Protein 6Q82 (pdb70)

Sequence (1172 aa):
SIHEVVALIEELYSPHPKHDVNQIQQSLQSIQKSEQGFHLANELLSDDKYSANVKYFGALTLTVQLNTLWNVFRSNLLYLTKFSTLYVSNPNYGQSLIIIKKLSNLSLIFTKINDPQNIKQWNNPINTFIQLSVADQLLLDSINCSLTYEQLSQFVSLSQKHNELALTFTEVIVEDLTKFQTKRHSSQIHEVVHEHLYISTALINLNLTAQAVFNPTVFDCITAWINYISLTRSGRDLSEIFQNLIDLYQSTEGSDGYENAEKILTIFGNVFANDPLLSYDLRQQIECIFLGNSWLQYNYLVTNDFFSELKELAICIVDFLQINTLSVCNKLFTNINGQVQDEYIQEYIKVLLQTNFPLTPVLQEFFSVRVDFWLDLSDAYTNLASETLRPNSIELSTQIFQQLINIYLPKISLSVKQRIIEEEGESTSVNEFEDFRNAVSDLAQSLWSILGNDNLTNVLIDGGQPAASDETLIIKDTDVLFRIETCFVLNTILVDTLSESPWIKNIVDANKFFNQNVISVFQTGFQTSASTKVSQILKLDFVRTSTTLIGTLAGYFKQEPFQLNPYVEALFQGLHTCTNFTSKNEQEKISNDKLEVVIKTVSTLCETCREELTPYLHFISFLNTVIPDSNVSHFTRTKLVRSIGYVVQCQVSNGPEEQAKYILQLTNLLSGSIEHCLASSVQLQEQQDYINCLLYCISELATSLIQPTEIIENDALLQRLSEFQSFWSSDPLQIRSKICTIDKVLDNSIYCKNSAFVEIGCLIVGKGLNLPDGEPYFLKYNSEVNFVLRHVPNCELATCLPYFVYLLEKLISEFRKELTPQEFDFFEKILLVYYDAYIINDPDLLQTIGFVNNVLDVKPGLAIGSKHWTSFILPQFLKLIPSREKFTIVAVAKFWTKLINNKKYNQEELTTVRQQVSSIGGDLVYQIYGLFHTQRSDLNSYTDLLRALVAKFPIEAREWLVAVLPQIAGHEKFINKLLITRGSRAAGNVILQWWLDCTTLQVQFKLVLVGDGGTGKTTFVKRHLTGEFEKKYVATLGVEVHPLVFHTNRGPIKFNVWDTAGLEKFGGLRDGYYIQAQCAIIMFDVTSRVTYKNVPNWHRDLVRVCENIPIVLCGNKVDIKDRKVKAKSIVFHRKKNLQYYDISAKSNYNFEKPFLWLARKLIGDPNLEFVA

Solvent-accessible surface area: 53205 Å² total

B-factor: mean 111.07, std 32.84, range [46.45, 332.1]

GO terms:
  GO:0005049 nuclear export signal receptor activity (F, IDA)
  GO:0005634 nucleus (C, IDA)
  GO:0005737 cytoplasm (C, IDA)
  GO:0051168 nuclear export (P, IDA)
  GO:0006606 protein import into nucleus (P, IDA)
  GO:0008361 regulation of cell size (P, HMP)
  GO:0061608 nuclear import signal receptor activity (F, IMP)
  GO:0006606 protein import into nucleus (P, IMP)
  GO:0061608 nuclear import signal receptor activity (F, IPI)
  GO:0005515 protein binding (F, IPI)

Organism: Saccharomyces cerevisiae (strain ATCC 204508 / S288c) (NCBI:txid559292)

Foldseek 3Di:
DLVVLLVLLVLLVDPDHPPDNVVSVVVLVVVQPDPCLLVSLVVQLVDPVRDQSSNLSSLVSLLPPLVPPCVLVVSLLSLLVSLLVLLVVPQVDDDSCVSNLSSLSVLVSLVVLCAPVVRRDQQAVLQLNLVSVCVPSVCNVQSRNDDDDVVSVVVQLPDQVSLVSSLSVLLSNLQSVLVCVVADPRLRVVVSCVPGVVVVNCSLVCLLPPPPSNDCVSLSSVLSVVSSQVSSDLVHACPVVLVSLVVNLVDDCVPPHCPSVLSSLVSLLVCLQRSVVSPDVSLVVVVCQVQHVRSVNVVVCVVVLVQVSQASSLSSVLSSLLPCLLVLLCLPWFDCVPCCVVVVSVVVLVSLLCLLPPDAPLVRHCNVQNLVSLLVNLVSNLPDDPPGTDPCRLVVLLVSVLVVCVRCLVNLFCVSVLVCCVVPNPDCSVVSSVVRLVSVLVSLLSCCSRQPCVSRLLVLQQVLLACCPPPLLANPDVVSLRNNLSCQSNLSNLVVALPVDCVVVVSNVVRNCRLSNLLSLLSNLLVDPCPDVSSLVVSLSSNVSSLSSLLSCLSVCLVPVVSCVVVVVSLVVSLVVLFPPDDPPVVVNVSSLSSNLSLVSLLSSLQRCLQSCLVVLCLVVVLVVQLQPTSHDLSSNQSSLLSNLSNLLLPPLDPVVVSVVVVLVLLCVLLVVLVCLVPPDDCDPSSVNSNLSSLSSLLSNLQSNADDPDDDPPSSCVVRLVRLLVCLVVVPSCSQVSNVSLCVQQVDLVPLQPQSSLQSSLSQQLSQFPHPPSGSRNNNDAVVLVVLLVRCVRYNCLRHLVSNLVSVLSNCQRCVVVDDLVVLLCCVSRDVVCCPVHNVPRLVNVLVLVSLLSCLVRPNCSLLVHPCNLPPDVVSLLQQCLPADLSSNLSSLSSQLCLLVPPPDDPVSNVVSVVSCLVCVLSNVLSLCNLLPHGLVNLVSSQSRLLSCLLRPVPCSVVSQVPNVVVVDVVSVVLNVVSSVVNHDPPVVSVVVVSVVSNSD/DEEAEEEEEFAADLQPPQLVVCQPPVDGDPDGDFDAAWDWDWHWFAWPVGIYIYTYTHATRDPVRRHVPLVSLPPHQEYEYGAEQLDVVRVVCRVVVLCSNCVRVVQHAYEYEHEDVVPVNGNHDPVNDDQVPDDSYYYDYAYSVPCHCSCVVVLSNVCVSVPHNDIPGDD

InterPro domains:
  IPR011989 Armadillo-like helical [G3DSA:1.25.10.10] (2-1079)
  IPR016024 Armadillo-type fold [SSF48371] (1-959)
  IPR051345 Importin beta-like nuclear transport receptors [PTHR12363] (2-1073)

Secondary structure (DSSP, 8-state):
-HHHHHHHHHHHT-SS-SS-HHHHHHHHHHHSSSSSHHHHHHHHHH-TTS-HHHHHHHHHHTTTT----SHHHHHHHHHHHHHHHHHHTTT---S--HHHHH--HHHHHHHHHS----------HHHHHHT-----HHHHHHHTT----HHHHHHHTTSHHHHHHHHHHHHHHHHHHHHHHHH-----HHHHIIIIIHHH--HHHHHHH-TTT--THHHHHHHHHHHHHHHH------HHHHHHHHH-----TTTTTTHHHHHHHHHHHHHHHH-TT--HHHHHHHHHHHH--------HHHHTT-HHHHHHHHHHHHHHHTTSHHHHHHHHHB----STTHHHHHHHHHHHH----SS-BTTTB-TTT--HHHHHHHHHHHTS-TTSB-TTHHHHHHHHHHHHHHHHHHHT-HHHHHHHHHHH-SSHHHHHHHHHHHHHHHHHHHHHHHHTIIIIIHHHHH----TT-STT-----HHHHHHHH--HHHHHHHH--TTS-THHHHHHHT-TTHHHHHHHHHHHHHT----SHHHHHHHHHHHHHHHHHHHHHHHHHHHSGGGHHHHHHHHHHHHHHHHH-----SSSHHHHHHHH--HHHHHHHHHHSTTTTGGG--HHHHHHHH---SSS-HHHHHHHHHHHHHHHHT--SS-HHHHHHHHHHHHHHHHHHHHHHHHHS---HHHHHHHHHHHHHHHHHHHHTSPPSS--S--SHHHHHHHHHHHHHH-TT-HHHH--HHHHHHTSHHHHT-HHHHHHHHHHHHTTTTPPTT---TT-------HHHHHTTTS-HHHHHHHHHHHHHHHHHHTTTT--HHHHH--TTTTGGGIIIIITT-HHHH--HHHHHHHHHH-HHHHHT-TTIIIIIHHHHHHTTT-SSHHHHHHHHHHHHHHHH-TT--HHHHHHHHHHHHHSHHHHHHH--HHHHS-STTSHHHHHHHHHHHHH-HHHHHHHHHHHTTT--HHHHHHHHHHHHH-SSS-SHHHHHHHTHHHH-/-EEEEEEEEESSSTTHHHHHHHHHHS----S----SSEEEEEEEE--TTS-EEEEEEEE-SSGGG-TTGGGGGTT--EEEEEEETT-HHHHHTHHHHHHHHHTTSTTS-EEEEEE-TTSSS--S-TTT--TTSSTTEEEEE-BTTTTBTTTHHHHHHHHHHHT-S------

Nearest PDB structures (foldseek):
  6q82-assembly1_A  TM=1.001E+00  e=0.000E+00  Saccharomyces cerevisiae S288C
  6q84-assembly2_D  TM=9.828E-01  e=1.004E-95  Saccharomyces cerevisiae S288C
  6q84-assembly1_A  TM=9.852E-01  e=4.172E-95  Saccharomyces cerevisiae S288C
  6q83-assembly1_A  TM=7.321E-01  e=8.928E-91  Saccharomyces cerevisiae S288C
  4xri-assembly1_A  TM=3.482E-01  e=2.304E-06  Thermochaetoides thermophila DSM 1495

CATH classification: 3.40.50.300

Structure (mmCIF, N/CA/C/O backbone):
data_6Q82
#
_entry.id   6Q82
#
_cell.length_a   192.990
_cell.length_b   192.990
_cell.length_c   229.170
_cell.angle_alpha   90.000
_cell.angle_beta   90.000
_cell.angle_gamma   120.000
#
_symmetry.space_group_name_H-M   'P 63 2 2'
#
loop_
_entity.id
_entity.type
_entity.pdbx_description
1 polymer 'Importin beta-like protein KAP122'
2 polymer 'GTP-binding nuclear protein Ran'
3 non-polymer "GUANOSINE-5'-TRIPHOSPHATE"
4 non-polymer 'MAGNESIUM ION'
#
loop_
_atom_site.group_PDB
_atom_site.id
_atom_site.type_symbol
_atom_site.label_atom_id
_atom_site.label_alt_id
_atom_site.label_comp_id
_atom_site.label_asym_id
_atom_site.label_entity_id
_atom_site.label_seq_id
_atom_site.pdbx_PDB_ins_code
_atom_site.Cartn_x
_atom_site.Cartn_y
_atom_site.Cartn_z
_atom_site.occupancy
_atom_site.B_iso_or_equiv
_atom_site.auth_seq_id
_atom_site.auth_comp_id
_atom_site.auth_asym_id
_atom_site.auth_atom_id
_atom_site.pdbx_PDB_model_num
ATOM 1 N N . SER A 1 2 ? 51.946 128.500 145.845 1.00 130.34 3 SER A N 1
ATOM 2 C CA . SER A 1 2 ? 52.306 127.816 144.608 1.00 136.26 3 SER A CA 1
ATOM 3 C C . SER A 1 2 ? 51.863 128.618 143.390 1.00 134.83 3 SER A C 1
ATOM 4 O O . SER A 1 2 ? 52.365 128.413 142.281 1.00 134.83 3 SER A O 1
ATOM 7 N N . ILE A 1 3 ? 50.917 129.537 143.609 1.00 133.70 4 ILE A N 1
ATOM 8 C CA . ILE A 1 3 ? 50.380 130.335 142.511 1.00 124.76 4 ILE A CA 1
ATOM 9 C C . ILE A 1 3 ? 51.467 131.179 141.863 1.00 116.07 4 ILE A C 1
ATOM 10 O O . ILE A 1 3 ? 51.444 131.407 140.647 1.00 106.65 4 ILE A O 1
ATOM 15 N N . HIS A 1 4 ? 52.439 131.646 142.647 1.00 122.62 5 HIS A N 1
ATOM 16 C CA . HIS A 1 4 ? 53.492 132.482 142.085 1.00 130.87 5 HIS A CA 1
ATOM 17 C C . HIS A 1 4 ? 54.366 131.685 141.124 1.00 121.42 5 HIS A C 1
ATOM 18 O O . HIS A 1 4 ? 54.715 132.172 140.043 1.00 119.70 5 HIS A O 1
ATOM 25 N N . GLU A 1 5 ? 54.694 130.441 141.478 1.00 121.26 6 GLU A N 1
ATOM 26 C CA . GLU A 1 5 ? 55.472 129.600 140.574 1.00 121.86 6 GLU A CA 1
ATOM 27 C C . GLU A 1 5 ? 54.645 129.153 139.374 1.00 109.56 6 GLU A C 1
ATOM 28 O O . GLU A 1 5 ? 55.185 129.002 138.267 1.00 107.70 6 GLU A O 1
ATOM 34 N N . VAL A 1 6 ? 53.340 128.940 139.570 1.00 100.85 7 VAL A N 1
ATOM 35 C CA . VAL A 1 6 ? 52.456 128.660 138.441 1.00 99.34 7 VAL A CA 1
ATOM 36 C C . VAL A 1 6 ? 52.507 129.805 137.436 1.00 105.85 7 VAL A C 1
ATOM 37 O O . VAL A 1 6 ? 52.715 129.593 136.235 1.00 105.22 7 VAL A O 1
ATOM 41 N N . VAL A 1 7 ? 52.324 131.037 137.920 1.00 102.12 8 VAL A N 1
ATOM 42 C CA . VAL A 1 7 ? 52.430 132.217 137.064 1.00 101.73 8 VAL A CA 1
ATOM 43 C C . VAL A 1 7 ? 53.812 132.294 136.425 1.00 105.91 8 VAL A C 1
ATOM 44 O O . VAL A 1 7 ? 53.955 132.697 135.264 1.00 97.45 8 VAL A O 1
ATOM 48 N N . ALA A 1 8 ? 54.849 131.910 137.174 1.00 106.11 9 ALA A N 1
ATOM 49 C CA . ALA A 1 8 ? 56.208 131.951 136.647 1.00 108.05 9 ALA A CA 1
ATOM 50 C C . ALA A 1 8 ? 56.348 131.075 135.408 1.00 114.35 9 ALA A C 1
ATOM 51 O O . ALA A 1 8 ? 56.833 131.528 134.365 1.00 121.90 9 ALA A O 1
ATOM 53 N N . LEU A 1 9 ? 55.919 129.814 135.494 1.00 111.54 10 LEU A N 1
ATOM 54 C CA . LEU A 1 9 ? 56.104 128.966 134.320 1.00 107.78 10 LEU A CA 1
ATOM 55 C C . LEU A 1 9 ? 55.044 129.215 133.250 1.00 101.33 10 LEU A C 1
ATOM 56 O O . LEU A 1 9 ? 55.258 128.838 132.093 1.00 110.97 10 LEU A O 1
ATOM 61 N N . ILE A 1 10 ? 53.930 129.872 133.590 1.00 90.98 11 ILE A N 1
ATOM 62 C CA . ILE A 1 10 ? 53.034 130.384 132.552 1.00 87.64 11 ILE A CA 1
ATOM 63 C C . ILE A 1 10 ? 53.745 131.451 131.729 1.00 93.23 11 ILE A C 1
ATOM 64 O O . ILE A 1 10 ? 53.732 131.423 130.492 1.00 93.54 11 ILE A O 1
ATOM 69 N N . GLU A 1 11 ? 54.369 132.415 132.410 1.00 100.39 12 GLU A N 1
ATOM 70 C CA . GLU A 1 11 ? 55.134 133.447 131.716 1.00 101.96 12 GLU A CA 1
ATOM 71 C C . GLU A 1 11 ? 56.271 132.834 130.912 1.00 97.37 12 GLU A C 1
ATOM 72 O O . GLU A 1 11 ? 56.568 133.281 129.798 1.00 99.95 12 GLU A O 1
ATOM 78 N N . GLU A 1 12 ? 56.916 131.804 131.462 1.00 108.43 13 GLU A N 1
ATOM 79 C CA . GLU A 1 12 ? 58.018 131.156 130.759 1.00 115.71 13 GLU A CA 1
ATOM 80 C C . GLU A 1 12 ? 57.532 130.385 129.536 1.00 113.74 13 GLU A C 1
ATOM 81 O O . GLU A 1 12 ? 58.270 130.258 128.553 1.00 114.25 13 GLU A O 1
ATOM 87 N N . LEU A 1 13 ? 56.300 129.866 129.576 1.00 112.32 14 LEU A N 1
ATOM 88 C CA . LEU A 1 13 ? 55.696 129.280 128.381 1.00 102.07 14 LEU A CA 1
ATOM 89 C C . LEU A 1 13 ? 55.652 130.281 127.234 1.00 110.40 14 LEU A C 1
ATOM 90 O O . LEU A 1 13 ? 55.971 129.942 126.088 1.00 113.89 14 LEU A O 1
ATOM 95 N N . TYR A 1 14 ? 55.265 131.520 127.527 1.00 114.02 15 TYR A N 1
ATOM 96 C CA . TYR A 1 14 ? 54.986 132.532 126.519 1.00 105.31 15 TYR A CA 1
ATOM 97 C C . TYR A 1 14 ? 56.172 133.446 126.246 1.00 108.12 15 TYR A C 1
ATOM 98 O O . TYR A 1 14 ? 56.002 134.493 125.614 1.00 109.22 15 TYR A O 1
ATOM 107 N N . SER A 1 15 ? 57.361 133.072 126.695 1.00 106.09 16 SER A N 1
ATOM 108 C CA . SER A 1 15 ? 58.566 133.861 126.500 1.00 112.81 16 SER A CA 1
ATOM 109 C C . SER A 1 15 ? 59.204 133.550 125.148 1.00 125.45 16 SER A C 1
ATOM 110 O O . SER A 1 15 ? 59.070 132.436 124.631 1.00 123.77 16 SER A O 1
ATOM 113 N N . PRO A 1 16 ? 59.897 134.526 124.552 1.00 129.30 17 PRO A N 1
ATOM 114 C CA . PRO A 1 16 ? 60.518 134.269 123.242 1.00 121.80 17 PRO A CA 1
ATOM 115 C C . PRO A 1 16 ? 61.723 133.349 123.318 1.00 127.53 17 PRO A C 1
ATOM 116 O O . PRO A 1 16 ? 61.878 132.471 122.459 1.00 124.66 17 PRO A O 1
ATOM 120 N N . HIS A 1 17 ? 62.587 133.522 124.322 1.00 144.02 18 HIS A N 1
ATOM 121 C CA . HIS A 1 17 ? 63.778 132.694 124.512 1.00 153.21 18 HIS A CA 1
ATOM 122 C C . HIS A 1 17 ? 63.701 132.028 125.881 1.00 144.21 18 HIS A C 1
ATOM 123 O O . HIS A 1 17 ? 64.282 132.523 126.859 1.00 121.25 18 HIS A O 1
ATOM 130 N N . PRO A 1 18 ? 62.991 130.909 125.992 1.00 148.58 19 PRO A N 1
ATOM 131 C CA . PRO A 1 18 ? 62.914 130.199 127.268 1.00 143.96 19 PRO A CA 1
ATOM 132 C C . PRO A 1 18 ? 63.997 129.138 127.412 1.00 155.74 19 PRO A C 1
ATOM 133 O O . PRO A 1 18 ? 64.572 128.648 126.437 1.00 164.15 19 PRO A O 1
ATOM 137 N N . LYS A 1 19 ? 64.262 128.790 128.663 1.00 154.32 20 LYS A N 1
ATOM 138 C CA . LYS A 1 19 ? 64.994 127.586 129.014 1.00 157.36 20 LYS A CA 1
ATOM 139 C C . LYS A 1 19 ? 63.987 126.596 129.600 1.00 173.94 20 LYS A C 1
ATOM 140 O O . LYS A 1 19 ? 62.779 126.850 129.609 1.00 175.84 20 LYS A O 1
ATOM 146 N N . HIS A 1 20 ? 64.480 125.447 130.063 1.00 179.42 21 HIS A N 1
ATOM 147 C CA . HIS A 1 20 ? 63.693 124.420 130.747 1.00 176.94 21 HIS A CA 1
ATOM 148 C C . HIS A 1 20 ? 62.745 123.673 129.815 1.00 159.82 21 HIS A C 1
ATOM 149 O O . HIS A 1 20 ? 61.905 122.905 130.298 1.00 179.38 21 HIS A O 1
ATOM 156 N N . ASP A 1 21 ? 62.850 123.887 128.500 1.00 133.37 22 ASP A N 1
ATOM 157 C CA . ASP A 1 21 ? 62.088 123.163 127.482 1.00 126.75 22 ASP A CA 1
ATOM 158 C C . ASP A 1 21 ? 60.590 123.454 127.556 1.00 118.79 22 ASP A C 1
ATOM 159 O O . ASP A 1 21 ? 59.886 123.013 128.477 1.00 118.57 22 ASP A O 1
ATOM 164 N N . VAL A 1 22 ? 60.098 124.179 126.548 1.00 110.70 23 VAL A N 1
ATOM 165 C CA . VAL A 1 22 ? 58.706 124.609 126.526 1.00 106.17 23 VAL A CA 1
ATOM 166 C C . VAL A 1 22 ? 57.761 123.417 126.422 1.00 108.19 23 VAL A C 1
ATOM 167 O O . VAL A 1 22 ? 56.610 123.491 126.867 1.00 102.27 23 VAL A O 1
ATOM 171 N N . ASN A 1 23 ? 58.225 122.295 125.866 1.00 106.12 24 ASN A N 1
ATOM 172 C CA . ASN A 1 23 ? 57.388 121.100 125.805 1.00 96.04 24 ASN A CA 1
ATOM 173 C C . ASN A 1 23 ? 57.069 120.584 127.205 1.00 99.47 24 ASN A C 1
ATOM 174 O O . ASN A 1 23 ? 55.902 120.342 127.545 1.00 119.96 24 ASN A O 1
ATOM 179 N N . GLN A 1 24 ? 58.095 120.423 128.041 1.00 85.37 25 GLN A N 1
ATOM 180 C CA . GLN A 1 24 ? 57.842 120.002 129.412 1.00 102.50 25 GLN A CA 1
ATOM 181 C C . GLN A 1 24 ? 57.086 121.071 130.189 1.00 104.78 25 GLN A C 1
ATOM 182 O O . GLN A 1 24 ? 56.265 120.738 131.053 1.00 102.87 25 GLN A O 1
ATOM 188 N N . ILE A 1 25 ? 57.334 122.351 129.892 1.00 107.78 26 ILE A N 1
ATOM 189 C CA . ILE A 1 25 ? 56.594 123.415 130.569 1.00 99.70 26 ILE A CA 1
ATOM 190 C C . ILE A 1 25 ? 55.100 123.288 130.290 1.00 102.88 26 ILE A C 1
ATOM 191 O O . ILE A 1 25 ? 54.271 123.325 131.209 1.00 101.66 26 ILE A O 1
ATOM 196 N N . GLN A 1 26 ? 54.732 123.133 129.014 1.00 110.66 27 GLN A N 1
ATOM 197 C CA . GLN A 1 26 ? 53.317 123.029 128.675 1.00 102.99 27 GLN A CA 1
ATOM 198 C C . GLN A 1 26 ? 52.716 121.728 129.186 1.00 92.55 27 GLN A C 1
ATOM 199 O O . GLN A 1 26 ? 51.532 121.694 129.536 1.00 88.95 27 GLN A O 1
ATOM 205 N N . GLN A 1 27 ? 53.505 120.654 129.258 1.00 98.29 28 GLN A N 1
ATOM 206 C CA . GLN A 1 27 ? 52.992 119.427 129.861 1.00 103.47 28 GLN A CA 1
ATOM 207 C C . GLN A 1 27 ? 52.669 119.638 131.337 1.00 101.71 28 GLN A C 1
ATOM 208 O O . GLN A 1 27 ? 51.610 119.220 131.822 1.00 90.10 28 GLN A O 1
ATOM 214 N N . SER A 1 28 ? 53.577 120.293 132.067 1.00 96.58 29 SER A N 1
ATOM 215 C CA . SER A 1 28 ? 53.324 120.591 133.474 1.00 90.39 29 SER A CA 1
ATOM 216 C C . SER A 1 28 ? 52.102 121.484 133.635 1.00 99.20 29 SER A C 1
ATOM 217 O O . SER A 1 28 ? 51.331 121.330 134.589 1.00 102.45 29 SER A O 1
ATOM 220 N N . LEU A 1 29 ? 51.910 122.428 132.712 1.00 112.64 30 LEU A N 1
ATOM 221 C CA . LEU A 1 29 ? 50.724 123.275 132.768 1.00 101.19 30 LEU A CA 1
ATOM 222 C C . LEU A 1 29 ? 49.456 122.479 132.489 1.00 101.88 30 LEU A C 1
ATOM 223 O O . LEU A 1 29 ? 48.402 122.769 133.067 1.00 103.65 30 LEU A O 1
ATOM 228 N N . GLN A 1 30 ? 49.536 121.474 131.615 1.00 111.22 31 GLN A N 1
ATOM 229 C CA . GLN A 1 30 ? 48.395 120.584 131.432 1.00 102.26 31 GLN A CA 1
ATOM 230 C C . GLN A 1 30 ? 48.142 119.749 132.678 1.00 116.51 31 GLN A C 1
ATOM 231 O O . GLN A 1 30 ? 46.999 119.361 132.936 1.00 119.13 31 GLN A O 1
ATOM 237 N N . SER A 1 31 ? 49.190 119.450 133.452 1.00 121.58 32 SER A N 1
ATOM 238 C CA . SER A 1 31 ? 49.004 118.675 134.676 1.00 118.41 32 SER A CA 1
ATOM 239 C C . SER A 1 31 ? 48.217 119.452 135.725 1.00 118.59 32 SER A C 1
ATOM 240 O O . SER A 1 31 ? 47.433 118.858 136.474 1.00 121.43 32 SER A O 1
ATOM 243 N N . ILE A 1 32 ? 48.401 120.774 135.786 1.00 118.34 33 ILE A N 1
ATOM 244 C CA . ILE A 1 32 ? 47.724 121.594 136.784 1.00 118.75 33 ILE A CA 1
ATOM 245 C C . ILE A 1 32 ? 46.208 121.580 136.592 1.00 127.64 33 ILE A C 1
ATOM 246 O O . ILE A 1 32 ? 45.457 121.769 137.556 1.00 132.82 33 ILE A O 1
ATOM 251 N N . GLN A 1 33 ? 45.737 121.327 135.376 1.00 137.02 34 GLN A N 1
ATOM 252 C CA . GLN A 1 33 ? 44.313 121.289 135.061 1.00 141.58 34 GLN A CA 1
ATOM 253 C C . GLN A 1 33 ? 43.950 119.930 134.471 1.00 159.55 34 GLN A C 1
ATOM 254 O O . GLN A 1 33 ? 44.428 119.568 133.392 1.00 170.35 34 GLN A O 1
ATOM 260 N N . LYS A 1 34 ? 43.090 119.189 135.164 1.00 159.08 35 LYS A N 1
ATOM 261 C CA . LYS A 1 34 ? 42.482 119.647 136.404 1.00 155.77 35 LYS A CA 1
ATOM 262 C C . LYS A 1 34 ? 43.281 119.191 137.618 1.00 150.03 35 LYS A C 1
ATOM 263 O O . LYS A 1 34 ? 44.286 118.484 137.497 1.00 143.27 35 LYS A O 1
ATOM 265 N N . SER A 1 35 ? 42.819 119.612 138.789 1.00 152.18 36 SER A N 1
ATOM 266 C CA . SER A 1 35 ? 43.426 119.257 140.065 1.00 164.54 36 SER A CA 1
ATOM 267 C C . SER A 1 35 ? 42.433 119.639 141.155 1.00 163.90 36 SER A C 1
ATOM 268 O O . SER A 1 35 ? 41.313 120.075 140.875 1.00 155.80 36 SER A O 1
ATOM 271 N N . GLU A 1 36 ? 42.851 119.465 142.410 1.00 173.92 37 GLU A N 1
ATOM 272 C CA . GLU A 1 36 ? 42.026 119.929 143.518 1.00 177.89 37 GLU A CA 1
ATOM 273 C C . GLU A 1 36 ? 41.877 121.444 143.497 1.00 172.75 37 GLU A C 1
ATOM 274 O O . GLU A 1 36 ? 40.816 121.971 143.851 1.00 174.57 37 GLU A O 1
ATOM 276 N N . GLN A 1 37 ? 42.918 122.158 143.068 1.00 161.72 38 GLN A N 1
ATOM 277 C CA . GLN A 1 37 ? 42.926 123.610 143.102 1.00 143.54 38 GLN A CA 1
ATOM 278 C C . GLN A 1 37 ? 42.949 124.243 141.718 1.00 131.11 38 GLN A C 1
ATOM 279 O O . GLN A 1 37 ? 43.004 125.475 141.624 1.00 127.44 38 GLN A O 1
ATOM 285 N N . GLY A 1 38 ? 42.916 123.444 140.648 1.00 123.04 39 GLY A N 1
ATOM 286 C CA . GLY A 1 38 ? 42.949 124.013 139.309 1.00 100.52 39 GLY A CA 1
ATOM 287 C C . GLY A 1 38 ? 41.811 124.982 139.056 1.00 106.51 39 GLY A C 1
ATOM 288 O O . GLY A 1 38 ? 42.006 126.042 138.455 1.00 109.61 39 GLY A O 1
ATOM 289 N N . PHE A 1 39 ? 40.607 124.637 139.516 1.00 108.65 40 PHE A N 1
ATOM 290 C CA . PHE A 1 39 ? 39.484 125.563 139.416 1.00 106.12 40 PHE A CA 1
ATOM 291 C C . PHE A 1 39 ? 39.729 126.810 140.257 1.00 111.25 40 PHE A C 1
ATOM 292 O O . PHE A 1 39 ? 39.545 127.938 139.785 1.00 113.66 40 PHE A O 1
ATOM 300 N N . HIS A 1 40 ? 40.137 126.622 141.516 1.00 118.08 41 HIS A N 1
ATOM 301 C CA . HIS A 1 40 ? 40.445 127.761 142.375 1.00 127.17 41 HIS A CA 1
ATOM 302 C C . HIS A 1 40 ? 41.631 128.549 141.841 1.00 113.55 41 HIS A C 1
ATOM 303 O O . HIS A 1 40 ? 41.730 129.766 142.063 1.00 100.55 41 HIS A O 1
ATOM 310 N N . LEU A 1 41 ? 42.535 127.877 141.127 1.00 116.69 42 LEU A N 1
ATOM 311 C CA . LEU A 1 41 ? 43.667 128.574 140.535 1.00 115.23 42 LEU A CA 1
ATOM 312 C C . LEU A 1 41 ? 43.194 129.584 139.498 1.00 120.76 42 LEU A C 1
ATOM 313 O O . LEU A 1 41 ? 43.625 130.738 139.507 1.00 123.62 42 LEU A O 1
ATOM 318 N N . ALA A 1 42 ? 42.303 129.166 138.594 1.00 109.38 43 ALA A N 1
ATOM 319 C CA . ALA A 1 42 ? 41.741 130.099 137.620 1.00 90.80 43 ALA A CA 1
ATOM 320 C C . ALA A 1 42 ? 41.056 131.268 138.316 1.00 105.63 43 ALA A C 1
ATOM 321 O O . ALA A 1 42 ? 41.183 132.423 137.883 1.00 107.94 43 ALA A O 1
ATOM 323 N N . ASN A 1 43 ? 40.331 130.981 139.402 1.00 102.86 44 ASN A N 1
ATOM 324 C CA . ASN A 1 43 ? 39.725 132.012 140.234 1.00 101.56 44 ASN A CA 1
ATOM 325 C C . ASN A 1 43 ? 40.744 133.068 140.624 1.00 109.73 44 ASN A C 1
ATOM 326 O O . ASN A 1 43 ? 40.598 134.251 140.295 1.00 116.15 44 ASN A O 1
ATOM 331 N N . GLU A 1 44 ? 41.800 132.643 141.321 1.00 108.22 45 GLU A N 1
ATOM 332 C CA . GLU A 1 44 ? 42.762 133.604 141.842 1.00 118.60 45 GLU A CA 1
ATOM 333 C C . GLU A 1 44 ? 43.597 134.235 140.731 1.00 114.95 45 GLU A C 1
ATOM 334 O O . GLU A 1 44 ? 44.146 135.326 140.924 1.00 123.78 45 GLU A O 1
ATOM 340 N N . LEU A 1 45 ? 43.680 133.586 139.567 1.00 109.93 46 LEU A N 1
ATOM 341 C CA . LEU A 1 45 ? 44.399 134.134 138.422 1.00 111.59 46 LEU A CA 1
ATOM 342 C C . LEU A 1 45 ? 43.621 135.238 137.721 1.00 115.79 46 LEU A C 1
ATOM 343 O O . LEU A 1 45 ? 44.227 136.179 137.195 1.00 122.96 46 LEU A O 1
ATOM 348 N N . LEU A 1 46 ? 42.293 135.140 137.686 1.00 107.54 47 LEU A N 1
ATOM 349 C CA . LEU A 1 46 ? 41.490 136.169 137.034 1.00 98.84 47 LEU A CA 1
ATOM 350 C C . LEU A 1 46 ? 41.182 137.349 137.951 1.00 111.28 47 LEU A C 1
ATOM 351 O O . LEU A 1 46 ? 41.143 138.494 137.489 1.00 93.91 47 LEU A O 1
ATOM 356 N N . SER A 1 47 ? 40.970 137.095 139.245 1.00 118.64 48 SER A N 1
ATOM 357 C CA . SER A 1 47 ? 40.516 138.136 140.161 1.00 110.22 48 SER A CA 1
ATOM 358 C C . SER A 1 47 ? 41.617 139.106 140.574 1.00 116.37 48 SER A C 1
ATOM 359 O O . SER A 1 47 ? 41.304 140.199 141.057 1.00 117.08 48 SER A O 1
ATOM 362 N N . ASP A 1 48 ? 42.886 138.743 140.406 1.00 125.20 49 ASP A N 1
ATOM 363 C CA . ASP A 1 48 ? 43.987 139.602 140.820 1.00 138.36 49 ASP A CA 1
ATOM 364 C C . ASP A 1 48 ? 44.380 140.525 139.672 1.00 141.98 49 ASP A C 1
ATOM 365 O O . ASP A 1 48 ? 44.637 140.066 138.555 1.00 144.21 49 ASP A O 1
ATOM 370 N N . ASP A 1 49 ? 44.433 141.827 139.959 1.00 143.19 50 ASP A N 1
ATOM 371 C CA . ASP A 1 49 ? 44.689 142.822 138.923 1.00 134.04 50 ASP A CA 1
ATOM 372 C C . ASP A 1 49 ? 46.136 142.825 138.440 1.00 113.27 50 ASP A C 1
ATOM 373 O O . ASP A 1 49 ? 46.393 143.243 137.305 1.00 102.52 50 ASP A O 1
ATOM 378 N N . LYS A 1 50 ? 47.084 142.367 139.260 1.00 110.55 51 LYS A N 1
ATOM 379 C CA . LYS A 1 50 ? 48.491 142.491 138.893 1.00 118.45 51 LYS A CA 1
ATOM 380 C C . LYS A 1 50 ? 48.903 141.521 137.794 1.00 119.11 51 LYS A C 1
ATOM 381 O O . LYS A 1 50 ? 49.970 141.701 137.200 1.00 121.53 51 LYS A O 1
ATOM 387 N N . TYR A 1 51 ? 48.096 140.501 137.515 1.00 112.57 52 TYR A N 1
ATOM 388 C CA . TYR A 1 51 ? 48.477 139.489 136.540 1.00 101.71 52 TYR A CA 1
ATOM 389 C C . TYR A 1 51 ? 48.344 140.032 135.121 1.00 104.56 52 TYR A C 1
ATOM 390 O O . TYR A 1 51 ? 47.444 140.822 134.821 1.00 115.04 52 TYR A O 1
ATOM 399 N N . SER A 1 52 ? 49.253 139.605 134.245 1.00 97.79 53 SER A N 1
ATOM 400 C CA . SER A 1 52 ? 49.304 140.127 132.888 1.00 99.71 53 SER A CA 1
ATOM 401 C C . SER A 1 52 ? 48.194 139.516 132.035 1.00 104.16 53 SER A C 1
ATOM 402 O O . SER A 1 52 ? 47.401 138.686 132.491 1.00 98.48 53 SER A O 1
ATOM 405 N N . ALA A 1 53 ? 48.144 139.934 130.768 1.00 113.71 54 ALA A N 1
ATOM 406 C CA . ALA A 1 53 ? 47.065 139.508 129.882 1.00 107.17 54 ALA A CA 1
ATOM 407 C C . ALA A 1 53 ? 47.185 138.031 129.533 1.00 103.02 54 ALA A C 1
ATOM 408 O O . ALA A 1 53 ? 46.191 137.296 129.558 1.00 109.48 54 ALA A O 1
ATOM 410 N N . ASN A 1 54 ? 48.395 137.577 129.193 1.00 106.50 55 ASN A N 1
ATOM 411 C CA . ASN A 1 54 ? 48.591 136.164 128.886 1.00 93.26 55 ASN A CA 1
ATOM 412 C C . ASN A 1 54 ? 48.229 135.297 130.083 1.00 99.92 55 ASN A C 1
ATOM 413 O O . ASN A 1 54 ? 47.641 134.220 129.933 1.00 103.63 55 ASN A O 1
ATOM 418 N N . VAL A 1 55 ? 48.549 135.774 131.284 1.00 104.26 56 VAL A N 1
ATOM 419 C CA . VAL A 1 55 ? 48.308 135.009 132.499 1.00 101.24 56 VAL A CA 1
ATOM 420 C C . VAL A 1 55 ? 46.813 134.948 132.813 1.00 103.97 56 VAL A C 1
ATOM 421 O O . VAL A 1 55 ? 46.272 133.881 133.144 1.00 91.99 56 VAL A O 1
ATOM 425 N N . LYS A 1 56 ? 46.116 136.083 132.695 1.00 111.87 57 LYS A N 1
ATOM 426 C CA . LYS A 1 56 ? 44.667 136.080 132.874 1.00 107.43 57 LYS A CA 1
ATOM 427 C C . LYS A 1 56 ? 43.985 135.198 131.836 1.00 103.06 57 LYS A C 1
ATOM 428 O O . LYS A 1 56 ? 43.003 134.509 132.141 1.00 101.26 57 LYS A O 1
ATOM 434 N N . TYR A 1 57 ? 44.492 135.200 130.603 1.00 97.07 58 TYR A N 1
ATOM 435 C CA . TYR A 1 57 ? 43.892 134.354 129.581 1.00 98.69 58 TYR A CA 1
ATOM 436 C C . TYR A 1 57 ? 44.164 132.880 129.838 1.00 95.78 58 TYR A C 1
ATOM 437 O O . TYR A 1 57 ? 43.315 132.038 129.534 1.00 97.72 58 TYR A O 1
ATOM 446 N N . PHE A 1 58 ? 45.328 132.542 130.398 1.00 100.05 59 PHE A N 1
ATOM 447 C CA . PHE A 1 58 ? 45.550 131.157 130.798 1.00 95.41 59 PHE A CA 1
ATOM 448 C C . PHE A 1 58 ? 44.598 130.758 131.917 1.00 92.77 59 PHE A C 1
ATOM 449 O O . PHE A 1 58 ? 44.154 129.609 131.981 1.00 93.61 59 PHE A O 1
ATOM 457 N N . GLY A 1 59 ? 44.282 131.691 132.816 1.00 103.08 60 GLY A N 1
ATOM 458 C CA . GLY A 1 59 ? 43.256 131.410 133.812 1.00 98.27 60 GLY A CA 1
ATOM 459 C C . GLY A 1 59 ? 41.901 131.138 133.181 1.00 100.56 60 GLY A C 1
ATOM 460 O O . GLY A 1 59 ? 41.225 130.153 133.510 1.00 92.05 60 GLY A O 1
ATOM 461 N N . ALA A 1 60 ? 41.490 132.011 132.256 1.00 110.99 61 ALA A N 1
ATOM 462 C CA . ALA A 1 60 ? 40.225 131.811 131.551 1.00 101.75 61 ALA A CA 1
ATOM 463 C C . ALA A 1 60 ? 40.212 130.480 130.810 1.00 97.94 61 ALA A C 1
ATOM 464 O O . ALA A 1 60 ? 39.169 129.824 130.713 1.00 89.95 61 ALA A O 1
ATOM 466 N N . LEU A 1 61 ? 41.366 130.067 130.281 1.00 106.62 62 LEU A N 1
ATOM 467 C CA . LEU A 1 61 ? 41.479 128.773 129.617 1.00 91.37 62 LEU A CA 1
ATOM 468 C C . LEU A 1 61 ? 41.361 127.624 130.609 1.00 101.60 62 LEU A C 1
ATOM 469 O O . LEU A 1 61 ? 40.720 126.609 130.317 1.00 96.20 62 LEU A O 1
ATOM 474 N N . THR A 1 62 ? 41.991 127.753 131.778 1.00 105.76 63 THR A N 1
ATOM 475 C CA . THR A 1 62 ? 41.899 126.697 132.780 1.00 99.65 63 THR A CA 1
ATOM 476 C C . THR A 1 62 ? 40.479 126.541 133.296 1.00 98.53 63 THR A C 1
ATOM 477 O O . THR A 1 62 ? 40.102 125.454 133.745 1.00 116.86 63 THR A O 1
ATOM 481 N N . LEU A 1 63 ? 39.673 127.603 133.240 1.00 85.17 64 LEU A N 1
ATOM 482 C CA . LEU A 1 63 ? 38.260 127.417 133.559 1.00 98.40 64 LEU A CA 1
ATOM 483 C C . LEU A 1 63 ? 37.532 126.521 132.560 1.00 106.62 64 LEU A C 1
ATOM 484 O O . LEU A 1 63 ? 36.424 126.064 132.865 1.00 110.04 64 LEU A O 1
ATOM 489 N N . THR A 1 64 ? 38.101 126.271 131.381 1.00 114.85 65 THR A N 1
ATOM 490 C CA . THR A 1 64 ? 37.390 125.561 130.321 1.00 114.06 65 THR A CA 1
ATOM 491 C C . THR A 1 64 ? 37.290 124.058 130.580 1.00 120.03 65 THR A C 1
ATOM 492 O O . THR A 1 64 ? 36.623 123.352 129.816 1.00 116.38 65 THR A O 1
ATOM 496 N N . VAL A 1 65 ? 37.906 123.549 131.648 1.00 129.75 66 VAL A N 1
ATOM 497 C CA . VAL A 1 65 ? 37.957 122.108 131.876 1.00 128.04 66 VAL A CA 1
ATOM 498 C C . VAL A 1 65 ? 36.672 121.599 132.527 1.00 144.12 66 VAL A C 1
ATOM 499 O O . VAL A 1 65 ? 36.693 121.022 133.620 1.00 147.84 66 VAL A O 1
ATOM 503 N N . GLN A 1 66 ? 35.541 121.804 131.853 1.00 158.23 67 GLN A N 1
ATOM 504 C CA . GLN A 1 66 ? 34.322 121.073 132.168 1.00 166.96 67 GLN A CA 1
ATOM 505 C C . GLN A 1 66 ? 34.242 119.739 131.441 1.00 174.66 67 GLN A C 1
ATOM 506 O O . GLN A 1 66 ? 33.308 118.969 131.689 1.00 178.90 67 GLN A O 1
ATOM 512 N N . LEU A 1 67 ? 35.193 119.456 130.556 1.00 180.02 68 LEU A N 1
ATOM 513 C CA . LEU A 1 67 ? 35.293 118.166 129.891 1.00 185.94 68 LEU A CA 1
ATOM 514 C C . LEU A 1 67 ? 36.071 117.147 130.713 1.00 185.83 68 LEU A C 1
ATOM 515 O O . LEU A 1 67 ? 36.297 116.030 130.235 1.00 192.34 68 LEU A O 1
ATOM 520 N N . ASN A 1 68 ? 36.487 117.502 131.926 1.00 179.08 69 ASN A N 1
ATOM 521 C CA . ASN A 1 68 ? 37.266 116.601 132.768 1.00 168.19 69 ASN A CA 1
ATOM 522 C C . ASN A 1 68 ? 36.408 115.476 133.344 1.00 168.73 69 ASN A C 1
ATOM 523 O O . ASN A 1 68 ? 35.179 115.557 133.347 1.00 164.52 69 ASN A O 1
ATOM 528 N N . THR A 1 77 ? 30.139 116.868 139.637 1.00 172.25 78 THR A N 1
ATOM 529 C CA . THR A 1 77 ? 29.440 116.167 138.567 1.00 177.42 78 THR A CA 1
ATOM 530 C C . THR A 1 77 ? 28.387 117.054 137.903 1.00 182.29 78 THR A C 1
ATOM 531 O O . THR A 1 77 ? 28.428 117.277 136.693 1.00 175.37 78 THR A O 1
ATOM 535 N N . LEU A 1 78 ? 27.444 117.561 138.700 1.00 186.08 79 LEU A N 1
ATOM 536 C CA . LEU A 1 78 ? 26.355 118.378 138.185 1.00 182.64 79 LEU A CA 1
ATOM 537 C C . LEU A 1 78 ? 26.303 119.788 138.755 1.00 169.21 79 LEU A C 1
ATOM 538 O O . LEU A 1 78 ? 25.604 120.633 138.186 1.00 154.21 79 LEU A O 1
ATOM 543 N N . TRP A 1 79 ? 27.010 120.068 139.850 1.00 176.47 80 TRP A N 1
ATOM 544 C CA . TRP A 1 79 ? 26.960 121.372 140.501 1.00 184.35 80 TRP A CA 1
ATOM 545 C C . TRP A 1 79 ? 28.246 122.174 140.358 1.00 170.74 80 TRP A C 1
ATOM 546 O O . TRP A 1 79 ? 28.201 123.411 140.372 1.00 177.74 80 TRP A O 1
ATOM 557 N N . ASN A 1 80 ? 29.390 121.502 140.207 1.00 151.81 81 ASN A N 1
ATOM 558 C CA . ASN A 1 80 ? 30.603 122.200 139.793 1.00 133.92 81 ASN A CA 1
ATOM 559 C C . ASN A 1 80 ? 30.396 122.931 138.471 1.00 127.16 81 ASN A C 1
ATOM 560 O O . ASN A 1 80 ? 31.066 123.936 138.201 1.00 120.44 81 ASN A O 1
ATOM 565 N N . VAL A 1 81 ? 29.468 122.447 137.641 1.00 127.26 82 VAL A N 1
ATOM 566 C CA . VAL A 1 81 ? 29.059 123.199 136.460 1.00 112.82 82 VAL A CA 1
ATOM 567 C C . VAL A 1 81 ? 28.491 124.552 136.868 1.00 107.65 82 VAL A C 1
ATOM 568 O O . VAL A 1 81 ? 28.800 125.581 136.254 1.00 117.44 82 VAL A O 1
ATOM 572 N N . PHE A 1 82 ? 27.666 124.578 137.920 1.00 106.93 83 PHE A N 1
ATOM 573 C CA . PHE A 1 82 ? 27.163 125.852 138.428 1.00 112.89 83 PHE A CA 1
ATOM 574 C C . PHE A 1 82 ? 28.290 126.728 138.952 1.00 121.35 83 PHE A C 1
ATOM 575 O O . PHE A 1 82 ? 28.286 127.945 138.737 1.00 131.04 83 PHE A O 1
ATOM 583 N N . ARG A 1 83 ? 29.242 126.136 139.678 1.00 124.66 84 ARG A N 1
ATOM 584 C CA . ARG A 1 83 ? 30.371 126.923 140.173 1.00 131.39 84 ARG A CA 1
ATOM 585 C C . ARG A 1 83 ? 31.119 127.594 139.022 1.00 133.67 84 ARG A C 1
ATOM 586 O O . ARG A 1 83 ? 31.393 128.803 139.058 1.00 136.92 84 ARG A O 1
ATOM 594 N N . SER A 1 84 ? 31.442 126.824 137.980 1.00 132.74 85 SER A N 1
ATOM 595 C CA . SER A 1 84 ? 32.187 127.381 136.855 1.00 131.40 85 SER A CA 1
ATOM 596 C C . SER A 1 84 ? 31.360 128.413 136.094 1.00 123.06 85 SER A C 1
ATOM 597 O O . SER A 1 84 ? 31.898 129.423 135.627 1.00 125.70 85 SER A O 1
ATOM 600 N N . ASN A 1 85 ? 30.050 128.182 135.968 1.00 111.71 86 ASN A N 1
ATOM 601 C CA . ASN A 1 85 ? 29.175 129.160 135.328 1.00 105.47 86 ASN A CA 1
ATOM 602 C C . ASN A 1 85 ? 29.191 130.481 136.090 1.00 102.88 86 ASN A C 1
ATOM 603 O O . ASN A 1 85 ? 29.332 131.562 135.497 1.00 107.98 86 ASN A O 1
ATOM 608 N N . LEU A 1 86 ? 29.026 130.403 137.413 1.00 99.05 87 LEU A N 1
ATOM 609 C CA . LEU A 1 86 ? 29.092 131.582 138.268 1.00 104.40 87 LEU A CA 1
ATOM 610 C C . LEU A 1 86 ? 30.403 132.329 138.073 1.00 105.64 87 LEU A C 1
ATOM 611 O O . LEU A 1 86 ? 30.418 133.562 137.961 1.00 114.29 87 LEU A O 1
ATOM 616 N N . LEU A 1 87 ? 31.516 131.597 138.013 1.00 109.76 88 LEU A N 1
ATOM 617 C CA . LEU A 1 87 ? 32.804 132.269 137.886 1.00 114.46 88 LEU A CA 1
ATOM 618 C C . LEU A 1 87 ? 32.968 132.919 136.520 1.00 111.18 88 LEU A C 1
ATOM 619 O O . LEU A 1 87 ? 33.529 134.020 136.414 1.00 103.62 88 LEU A O 1
ATOM 624 N N . TYR A 1 88 ? 32.494 132.258 135.463 1.00 113.32 89 TYR A N 1
ATOM 625 C CA . TYR A 1 88 ? 32.526 132.891 134.151 1.00 112.85 89 TYR A CA 1
ATOM 626 C C . TYR A 1 88 ? 31.744 134.192 134.152 1.00 110.93 89 TYR A C 1
ATOM 627 O O . TYR A 1 88 ? 32.251 135.222 133.703 1.00 105.86 89 TYR A O 1
ATOM 636 N N . LEU A 1 89 ? 30.513 134.171 134.667 1.00 118.13 90 LEU A N 1
ATOM 637 C CA . LEU A 1 89 ? 29.724 135.403 134.702 1.00 111.73 90 LEU A CA 1
ATOM 638 C C . LEU A 1 89 ? 30.422 136.496 135.506 1.00 108.61 90 LEU A C 1
ATOM 639 O O . LEU A 1 89 ? 30.475 137.656 135.080 1.00 109.96 90 LEU A O 1
ATOM 644 N N . THR A 1 90 ? 30.981 136.144 136.666 1.00 90.13 91 THR A N 1
ATOM 645 C CA . THR A 1 90 ? 31.585 137.158 137.529 1.00 102.88 91 THR A CA 1
ATOM 646 C C . THR A 1 90 ? 32.818 137.782 136.882 1.00 100.47 91 THR A C 1
ATOM 647 O O . THR A 1 90 ? 32.906 139.009 136.739 1.00 86.42 91 THR A O 1
ATOM 651 N N . LYS A 1 91 ? 33.804 136.953 136.523 1.00 113.77 92 LYS A N 1
ATOM 652 C CA . LYS A 1 91 ? 35.013 137.483 135.901 1.00 116.08 92 LYS A CA 1
ATOM 653 C C . LYS A 1 91 ? 34.692 138.173 134.585 1.00 115.84 92 LYS A C 1
ATOM 654 O O . LYS A 1 91 ? 35.343 139.163 134.220 1.00 118.45 92 LYS A O 1
ATOM 660 N N . PHE A 1 92 ? 33.677 137.677 133.878 1.00 118.81 93 PHE A N 1
ATOM 661 C CA . PHE A 1 92 ? 33.152 138.339 132.698 1.00 121.29 93 PHE A CA 1
ATOM 662 C C . PHE A 1 92 ? 32.785 139.777 133.018 1.00 125.31 93 PHE A C 1
ATOM 663 O O . PHE A 1 92 ? 33.215 140.717 132.341 1.00 125.28 93 PHE A O 1
ATOM 671 N N . SER A 1 93 ? 31.952 139.949 134.047 1.00 127.64 94 SER A N 1
ATOM 672 C CA . SER A 1 93 ? 31.473 141.277 134.403 1.00 102.55 94 SER A CA 1
ATOM 673 C C . SER A 1 93 ? 32.616 142.182 134.839 1.00 104.56 94 SER A C 1
ATOM 674 O O . SER A 1 93 ? 32.655 143.362 134.475 1.00 87.52 94 SER A O 1
ATOM 677 N N . THR A 1 94 ? 33.562 141.647 135.610 1.00 97.97 95 THR A N 1
ATOM 678 C CA . THR A 1 94 ? 34.729 142.437 135.996 1.00 96.70 95 THR A CA 1
ATOM 679 C C . THR A 1 94 ? 35.452 142.969 134.762 1.00 100.56 95 THR A C 1
ATOM 680 O O . THR A 1 94 ? 35.583 144.190 134.559 1.00 106.77 95 THR A O 1
ATOM 684 N N . LEU A 1 95 ? 35.891 142.055 133.898 1.00 106.78 96 LEU A N 1
ATOM 685 C CA . LEU A 1 95 ? 36.690 142.429 132.744 1.00 108.56 96 LEU A CA 1
ATOM 686 C C . LEU A 1 95 ? 35.898 143.197 131.691 1.00 106.85 96 LEU A C 1
ATOM 687 O O . LEU A 1 95 ? 36.517 143.801 130.808 1.00 109.57 96 LEU A O 1
ATOM 692 N N . TYR A 1 96 ? 34.559 143.212 131.758 1.00 108.37 97 TYR A N 1
ATOM 693 C CA . TYR A 1 96 ? 33.794 143.968 130.774 1.00 112.62 97 TYR A CA 1
ATOM 694 C C . TYR A 1 96 ? 33.382 145.333 131.304 1.00 121.57 97 TYR A C 1
ATOM 695 O O . TYR A 1 96 ? 33.117 146.236 130.503 1.00 117.98 97 TYR A O 1
ATOM 704 N N . VAL A 1 97 ? 33.315 145.499 132.629 1.00 111.86 98 VAL A N 1
ATOM 705 C CA . VAL A 1 97 ? 33.187 146.835 133.198 1.00 95.88 98 VAL A CA 1
ATOM 706 C C . VAL A 1 97 ? 34.490 147.597 133.030 1.00 109.32 98 VAL A C 1
ATOM 707 O O . VAL A 1 97 ? 34.488 148.810 132.783 1.00 119.60 98 VAL A O 1
ATOM 711 N N . SER A 1 98 ? 35.627 146.904 133.150 1.00 123.86 99 SER A N 1
ATOM 712 C CA . SER A 1 98 ? 36.887 147.615 132.955 1.00 131.25 99 SER A CA 1
ATOM 713 C C . SER A 1 98 ? 37.137 148.010 131.500 1.00 133.74 99 SER A C 1
ATOM 714 O O . SER A 1 98 ? 38.106 148.729 131.234 1.00 133.35 99 SER A O 1
ATOM 717 N N . ASN A 1 99 ? 36.285 147.587 130.562 1.00 136.71 100 ASN A N 1
ATOM 718 C CA . ASN A 1 99 ? 36.521 147.814 129.136 1.00 137.38 100 ASN A CA 1
ATOM 719 C C . ASN A 1 99 ? 36.120 149.216 128.667 1.00 144.00 100 ASN A C 1
ATOM 720 O O . ASN A 1 99 ? 36.925 149.870 127.991 1.00 151.53 100 ASN A O 1
ATOM 725 N N . PRO A 1 100 ? 34.908 149.714 128.964 1.00 139.76 101 PRO A N 1
ATOM 726 C CA . PRO A 1 100 ? 34.517 151.022 128.396 1.00 153.62 101 PRO A CA 1
ATOM 727 C C . PRO A 1 100 ? 35.449 152.161 128.778 1.00 163.00 101 PRO A C 1
ATOM 728 O O . PRO A 1 100 ? 35.853 152.949 127.912 1.00 175.61 101 PRO A O 1
ATOM 732 N N . ASN A 1 101 ? 35.801 152.271 130.059 1.00 152.22 102 ASN A N 1
ATOM 733 C CA . ASN A 1 101 ? 36.695 153.324 130.542 1.00 152.79 102 ASN A CA 1
ATOM 734 C C . ASN A 1 101 ? 38.152 152.900 130.338 1.00 171.80 102 ASN A C 1
ATOM 735 O O . ASN A 1 101 ? 38.930 152.716 131.277 1.00 173.91 102 ASN A O 1
ATOM 748 N N . TYR A 1 103 ? 41.012 151.959 126.537 1.00 208.94 104 TYR A N 1
ATOM 749 C CA . TYR A 1 103 ? 41.076 151.973 125.073 1.00 204.38 104 TYR A CA 1
ATOM 750 C C . TYR A 1 103 ? 42.014 150.844 124.628 1.00 204.90 104 TYR A C 1
ATOM 751 O O . TYR A 1 103 ? 43.225 151.042 124.526 1.00 207.73 104 TYR A O 1
ATOM 760 N N . GLY A 1 104 ? 41.436 149.670 124.384 1.00 198.91 105 GLY A N 1
ATOM 761 C CA . GLY A 1 104 ? 42.102 148.599 123.672 1.00 191.75 105 GLY A CA 1
ATOM 762 C C . GLY A 1 104 ? 42.758 147.574 124.585 1.00 181.91 105 GLY A C 1
ATOM 763 O O . GLY A 1 104 ? 42.840 147.730 125.806 1.00 181.74 105 GLY A O 1
ATOM 764 N N . GLN A 1 105 ? 43.185 146.474 123.948 1.00 174.63 106 GLN A N 1
ATOM 765 C CA . GLN A 1 105 ? 44.136 145.488 124.469 1.00 170.74 106 GLN A CA 1
ATOM 766 C C . GLN A 1 105 ? 43.493 144.404 125.335 1.00 163.38 106 GLN A C 1
ATOM 767 O O . GLN A 1 105 ? 44.071 143.324 125.501 1.00 161.70 106 GLN A O 1
ATOM 773 N N . SER A 1 106 ? 42.293 144.646 125.864 1.00 155.69 107 SER A N 1
ATOM 774 C CA . SER A 1 106 ? 41.705 143.762 126.866 1.00 150.93 107 SER A CA 1
ATOM 775 C C . SER A 1 106 ? 40.476 143.005 126.361 1.00 143.20 107 SER A C 1
ATOM 776 O O . SER A 1 106 ? 39.577 142.691 127.146 1.00 129.42 107 SER A O 1
ATOM 779 N N . LEU A 1 107 ? 40.429 142.673 125.069 1.00 138.10 108 LEU A N 1
ATOM 780 C CA . LEU A 1 107 ? 39.220 142.102 124.484 1.00 112.61 108 LEU A CA 1
ATOM 781 C C . LEU A 1 107 ? 39.280 140.588 124.289 1.00 106.82 108 LEU A C 1
ATOM 782 O O . LEU A 1 107 ? 38.226 139.938 124.283 1.00 100.32 108 LEU A O 1
ATOM 787 N N . ILE A 1 108 ? 40.475 140.006 124.160 1.00 106.70 109 ILE A N 1
ATOM 788 C CA . ILE A 1 108 ? 40.567 138.581 123.850 1.00 101.68 109 ILE A CA 1
ATOM 789 C C . ILE A 1 108 ? 40.195 137.720 125.055 1.00 96.87 109 ILE A C 1
ATOM 790 O O . ILE A 1 108 ? 39.606 136.641 124.898 1.00 105.69 109 ILE A O 1
ATOM 795 N N . ILE A 1 109 ? 40.506 138.174 126.270 1.00 92.32 110 ILE A N 1
ATOM 796 C CA . ILE A 1 109 ? 40.098 137.427 127.458 1.00 102.49 110 ILE A CA 1
ATOM 797 C C . ILE A 1 109 ? 38.579 137.453 127.598 1.00 100.97 110 ILE A C 1
ATOM 798 O O . ILE A 1 109 ? 37.950 136.444 127.957 1.00 109.66 110 ILE A O 1
ATOM 803 N N . ILE A 1 110 ? 37.968 138.605 127.315 1.00 99.67 111 ILE A N 1
ATOM 804 C CA . ILE A 1 110 ? 36.512 138.693 127.274 1.00 102.01 111 ILE A CA 1
ATOM 805 C C . ILE A 1 110 ? 35.955 137.704 126.258 1.00 101.61 111 ILE A C 1
ATOM 806 O O . ILE A 1 110 ? 34.989 136.982 126.534 1.00 103.12 111 ILE A O 1
ATOM 811 N N . LYS A 1 111 ? 36.561 137.657 125.065 1.00 96.13 112 LYS A N 1
ATOM 812 C CA . LYS A 1 111 ? 36.107 136.722 124.037 1.00 92.90 112 LYS A CA 1
ATOM 813 C C . LYS A 1 111 ? 36.183 135.279 124.520 1.00 90.64 112 LYS A C 1
ATOM 814 O O . LYS A 1 111 ? 35.289 134.473 124.234 1.00 85.42 112 LYS A O 1
ATOM 820 N N . LYS A 1 112 ? 37.247 134.930 125.244 1.00 90.49 113 LYS A N 1
ATOM 821 C CA . LYS A 1 112 ? 37.371 133.559 125.732 1.00 83.20 113 LYS A CA 1
ATOM 822 C C . LYS A 1 112 ? 36.289 133.238 126.753 1.00 87.57 113 LYS A C 1
ATOM 823 O O . LYS A 1 112 ? 35.698 132.148 126.729 1.00 86.99 113 LYS A O 1
ATOM 829 N N . LEU A 1 113 ? 36.033 134.170 127.675 1.00 100.27 114 LEU A N 1
ATOM 830 C CA . LEU A 1 113 ? 34.952 133.964 128.633 1.00 98.35 114 LEU A CA 1
ATOM 831 C C . LEU A 1 113 ? 33.616 133.801 127.914 1.00 98.07 114 LEU A C 1
ATOM 832 O O . LEU A 1 113 ? 32.779 132.983 128.316 1.00 99.79 114 LEU A O 1
ATOM 845 N N . SER A 1 115 ? 33.187 132.565 124.844 1.00 101.49 116 SER A N 1
ATOM 846 C CA . SER A 1 115 ? 33.192 131.248 124.215 1.00 98.86 116 SER A CA 1
ATOM 847 C C . SER A 1 115 ? 32.859 130.157 125.226 1.00 98.57 116 SER A C 1
ATOM 848 O O . SER A 1 115 ? 32.083 129.231 124.939 1.00 102.24 116 SER A O 1
ATOM 851 N N . ASN A 1 116 ? 33.427 130.259 126.425 1.00 93.80 117 ASN A N 1
ATOM 852 C CA . ASN A 1 116 ? 33.135 129.258 127.441 1.00 93.18 117 ASN A CA 1
ATOM 853 C C . ASN A 1 116 ? 31.689 129.357 127.911 1.00 102.16 117 ASN A C 1
ATOM 854 O O . ASN A 1 116 ? 31.056 128.338 128.214 1.00 108.26 117 ASN A O 1
ATOM 859 N N . LEU A 1 117 ? 31.146 130.576 127.981 1.00 108.75 118 LEU A N 1
ATOM 860 C CA . LEU A 1 117 ? 29.724 130.716 128.275 1.00 104.05 118 LEU A CA 1
ATOM 861 C C . LEU A 1 117 ? 28.864 130.139 127.163 1.00 104.17 118 LEU A C 1
ATOM 862 O O . LEU A 1 117 ? 27.762 129.656 127.426 1.00 111.03 118 LEU A O 1
ATOM 867 N N . SER A 1 118 ? 29.345 130.178 125.920 1.00 95.32 119 SER A N 1
ATOM 868 C CA . SER A 1 118 ? 28.639 129.498 124.836 1.00 97.15 119 SER A CA 1
ATOM 869 C C . SER A 1 118 ? 28.605 127.994 125.074 1.00 98.05 119 SER A C 1
ATOM 870 O O . SER A 1 118 ? 27.567 127.343 124.891 1.00 96.15 119 SER A O 1
ATOM 873 N N . LEU A 1 119 ? 29.738 127.426 125.492 1.00 106.96 120 LEU A N 1
ATOM 874 C CA . LEU A 1 119 ? 29.774 125.991 125.770 1.00 110.82 120 LEU A CA 1
ATOM 875 C C . LEU A 1 119 ? 28.866 125.634 126.950 1.00 107.75 120 LEU A C 1
ATOM 876 O O . LEU A 1 119 ? 28.201 124.589 126.941 1.00 110.00 120 LEU A O 1
ATOM 881 N N . ILE A 1 120 ? 28.819 126.493 127.971 1.00 101.27 121 ILE A N 1
ATOM 882 C CA . ILE A 1 120 ? 27.884 126.278 129.077 1.00 98.38 121 ILE A CA 1
ATOM 883 C C . ILE A 1 120 ? 26.447 126.348 128.576 1.00 104.08 121 ILE A C 1
ATOM 884 O O . ILE A 1 120 ? 25.611 125.497 128.903 1.00 117.81 121 ILE A O 1
ATOM 889 N N . PHE A 1 121 ? 26.140 127.381 127.786 1.00 87.94 122 PHE A N 1
ATOM 890 C CA . PHE A 1 121 ? 24.828 127.527 127.167 1.00 88.74 122 PHE A CA 1
ATOM 891 C C . PHE A 1 121 ? 24.403 126.257 126.454 1.00 95.51 122 PHE A C 1
ATOM 892 O O . PHE A 1 121 ? 23.234 125.860 126.516 1.00 94.68 122 PHE A O 1
ATOM 900 N N . THR A 1 122 ? 25.338 125.606 125.764 1.00 102.99 123 THR A N 1
ATOM 901 C CA . THR A 1 122 ? 24.958 124.407 125.031 1.00 105.42 123 THR A CA 1
ATOM 902 C C . THR A 1 122 ? 24.957 123.154 125.900 1.00 100.23 123 THR A C 1
ATOM 903 O O . THR A 1 122 ? 24.357 122.151 125.501 1.00 98.22 123 THR A O 1
ATOM 907 N N . LYS A 1 123 ? 25.595 123.182 127.076 1.00 102.99 124 LYS A N 1
ATOM 908 C CA . LYS A 1 123 ? 25.465 122.035 127.976 1.00 108.47 124 LYS A CA 1
ATOM 909 C C . LYS A 1 123 ? 24.179 122.080 128.799 1.00 110.17 124 LYS A C 1
ATOM 910 O O . LYS A 1 123 ? 23.547 121.039 129.009 1.00 118.81 124 LYS A O 1
ATOM 916 N N . ILE A 1 124 ? 23.777 123.258 129.284 1.00 106.44 125 ILE A N 1
ATOM 917 C CA . ILE A 1 124 ? 22.579 123.330 130.119 1.00 104.70 125 ILE A CA 1
ATOM 918 C C . ILE A 1 124 ? 21.330 123.020 129.301 1.00 108.13 125 ILE A C 1
ATOM 919 O O . ILE A 1 124 ? 20.439 122.289 129.751 1.00 107.69 125 ILE A O 1
ATOM 924 N N . ASN A 1 125 ? 21.246 123.566 128.090 1.00 106.06 126 ASN A N 1
ATOM 925 C CA . ASN A 1 125 ? 20.071 123.401 127.235 1.00 118.60 126 ASN A CA 1
ATOM 926 C C . ASN A 1 125 ? 20.270 122.173 126.344 1.00 137.58 126 ASN A C 1
ATOM 927 O O . ASN A 1 125 ? 20.450 122.257 125.128 1.00 135.63 126 ASN A O 1
ATOM 932 N N . ASP A 1 126 ? 20.227 121.007 126.988 1.00 156.82 127 ASP A N 1
ATOM 933 C CA . ASP A 1 126 ? 20.626 119.756 126.353 1.00 175.85 127 ASP A CA 1
ATOM 934 C C . ASP A 1 126 ? 19.968 118.580 127.068 1.00 182.87 127 ASP A C 1
ATOM 935 O O . ASP A 1 126 ? 19.977 118.528 128.305 1.00 176.28 127 ASP A O 1
ATOM 940 N N . PRO A 1 127 ? 19.366 117.630 126.334 1.00 191.39 128 PRO A N 1
ATOM 941 C CA . PRO A 1 127 ? 18.878 116.400 126.976 1.00 194.91 128 PRO A CA 1
ATOM 942 C C . PRO A 1 127 ? 19.992 115.531 127.547 1.00 201.28 128 PRO A C 1
ATOM 943 O O . PRO A 1 127 ? 21.059 116.031 127.919 1.00 207.95 128 PRO A O 1
ATOM 947 N N . GLN A 1 128 ? 19.748 114.223 127.609 1.00 196.20 129 GLN A N 1
ATOM 948 C CA . GLN A 1 128 ? 20.657 113.272 128.251 1.00 182.80 129 GLN A CA 1
ATOM 949 C C . GLN A 1 128 ? 20.995 113.702 129.677 1.00 173.23 129 GLN A C 1
ATOM 950 O O . GLN A 1 128 ? 22.122 113.525 130.137 1.00 167.92 129 GLN A O 1
ATOM 956 N N . ASN A 1 136 ? 16.384 117.699 139.823 1.00 180.61 137 ASN A N 1
ATOM 957 C CA . ASN A 1 136 ? 16.215 119.106 140.166 1.00 191.50 137 ASN A CA 1
ATOM 958 C C . ASN A 1 136 ? 17.561 119.804 140.332 1.00 203.52 137 ASN A C 1
ATOM 959 O O . ASN A 1 136 ? 18.071 119.942 141.444 1.00 205.33 137 ASN A O 1
ATOM 972 N N . ILE A 1 138 ? 18.893 122.540 137.321 1.00 194.49 139 ILE A N 1
ATOM 973 C CA . ILE A 1 138 ? 18.486 123.716 136.562 1.00 186.03 139 ILE A CA 1
ATOM 974 C C . ILE A 1 138 ? 18.604 123.334 135.092 1.00 172.76 139 ILE A C 1
ATOM 975 O O . ILE A 1 138 ? 19.600 122.734 134.668 1.00 170.40 139 ILE A O 1
ATOM 980 N N . LYS A 1 139 ? 17.567 123.629 134.313 1.00 158.99 140 LYS A N 1
ATOM 981 C CA . LYS A 1 139 ? 17.516 123.209 132.922 1.00 159.33 140 LYS A CA 1
ATOM 982 C C . LYS A 1 139 ? 17.532 124.373 131.944 1.00 152.22 140 LYS A C 1
ATOM 983 O O . LYS A 1 139 ? 17.834 124.166 130.765 1.00 144.22 140 LYS A O 1
ATOM 989 N N . GLN A 1 140 ? 17.262 125.587 132.410 1.00 153.59 141 GLN A N 1
ATOM 990 C CA . GLN A 1 140 ? 17.013 126.726 131.541 1.00 146.67 141 GLN A CA 1
ATOM 991 C C . GLN A 1 140 ? 18.147 127.737 131.653 1.00 138.63 141 GLN A C 1
ATOM 992 O O . GLN A 1 140 ? 18.542 128.114 132.762 1.00 136.97 141 GLN A O 1
ATOM 998 N N . TRP A 1 141 ? 18.672 128.155 130.503 1.00 127.97 142 TRP A N 1
ATOM 999 C CA . TRP A 1 141 ? 19.413 129.407 130.371 1.00 109.61 142 TRP A CA 1
ATOM 1000 C C . TRP A 1 141 ? 19.106 129.890 128.960 1.00 113.45 142 TRP A C 1
ATOM 1001 O O . TRP A 1 141 ? 19.790 129.509 128.004 1.00 129.65 142 TRP A O 1
ATOM 1012 N N . ASN A 1 142 ? 18.060 130.708 128.842 1.00 103.58 143 ASN A N 1
ATOM 1013 C CA . ASN A 1 142 ? 17.417 131.013 127.572 1.00 113.05 143 ASN A CA 1
ATOM 1014 C C . ASN A 1 142 ? 18.132 132.115 126.795 1.00 112.61 143 ASN A C 1
ATOM 1015 O O . ASN A 1 142 ? 18.442 131.935 125.613 1.00 123.90 143 ASN A O 1
ATOM 1020 N N . ASN A 1 143 ? 18.403 133.257 127.426 1.00 106.96 144 ASN A N 1
ATOM 1021 C CA . ASN A 1 143 ? 19.021 134.385 126.731 1.00 108.57 144 ASN A CA 1
ATOM 1022 C C . ASN A 1 143 ? 20.281 134.839 127.460 1.00 110.00 144 ASN A C 1
ATOM 1023 O O . ASN A 1 143 ? 20.211 135.642 128.414 1.00 116.78 144 ASN A O 1
ATOM 1028 N N . PRO A 1 144 ? 21.449 134.348 127.036 1.00 105.25 145 PRO A N 1
ATOM 1029 C CA . PRO A 1 144 ? 22.710 134.867 127.578 1.00 102.68 145 PRO A CA 1
ATOM 1030 C C . PRO A 1 144 ? 22.864 136.363 127.405 1.00 101.58 145 PRO A C 1
ATOM 1031 O O . PRO A 1 144 ? 23.572 136.983 128.200 1.00 105.62 145 PRO A O 1
ATOM 1035 N N . ILE A 1 145 ? 22.214 136.967 126.407 1.00 97.09 146 ILE A N 1
ATOM 1036 C CA . ILE A 1 145 ? 22.263 138.421 126.265 1.00 96.37 146 ILE A CA 1
ATOM 1037 C C . ILE A 1 145 ? 21.594 139.099 127.451 1.00 107.66 146 ILE A C 1
ATOM 1038 O O . ILE A 1 145 ? 22.162 140.011 128.058 1.00 119.98 146 ILE A O 1
ATOM 1043 N N . ASN A 1 146 ? 20.378 138.668 127.801 1.00 112.21 147 ASN A N 1
ATOM 1044 C CA . ASN A 1 146 ? 19.706 139.246 128.961 1.00 109.62 147 ASN A CA 1
ATOM 1045 C C . ASN A 1 146 ? 20.524 139.019 130.226 1.00 112.33 147 ASN A C 1
ATOM 1046 O O . ASN A 1 146 ? 20.703 139.941 131.043 1.00 117.55 147 ASN A O 1
ATOM 1051 N N . THR A 1 147 ? 21.021 137.790 130.403 1.00 111.92 148 THR A N 1
ATOM 1052 C CA . THR A 1 147 ? 21.821 137.468 131.583 1.00 107.80 148 THR A CA 1
ATOM 1053 C C . THR A 1 147 ? 23.037 138.383 131.687 1.00 102.59 148 THR A C 1
ATOM 1054 O O . THR A 1 147 ? 23.228 139.081 132.690 1.00 94.04 148 THR A O 1
ATOM 1058 N N . PHE A 1 148 ? 23.884 138.368 130.656 1.00 107.24 149 PHE A N 1
ATOM 1059 C CA . PHE A 1 148 ? 24.980 139.315 130.496 1.00 108.92 149 PHE A CA 1
ATOM 1060 C C . PHE A 1 148 ? 24.606 140.757 130.810 1.00 110.50 149 PHE A C 1
ATOM 1061 O O . PHE A 1 148 ? 25.331 141.462 131.520 1.00 115.22 149 PHE A O 1
ATOM 1069 N N . ILE A 1 149 ? 23.472 141.217 130.286 1.00 116.89 150 ILE A N 1
ATOM 1070 C CA . ILE A 1 149 ? 23.236 142.648 130.196 1.00 123.85 150 ILE A CA 1
ATOM 1071 C C . ILE A 1 149 ? 22.576 143.215 131.447 1.00 126.44 150 ILE A C 1
ATOM 1072 O O . ILE A 1 149 ? 22.602 144.438 131.647 1.00 139.32 150 ILE A O 1
ATOM 1077 N N . GLN A 1 150 ? 21.993 142.370 132.298 1.00 121.45 151 GLN A N 1
ATOM 1078 C CA . GLN A 1 150 ? 21.517 142.890 133.578 1.00 132.86 151 GLN A CA 1
ATOM 1079 C C . GLN A 1 150 ? 22.623 143.088 134.611 1.00 138.62 151 GLN A C 1
ATOM 1080 O O . GLN A 1 150 ? 22.326 143.550 135.718 1.00 140.60 151 GLN A O 1
ATOM 1086 N N . LEU A 1 151 ? 23.879 142.769 134.297 1.00 146.20 152 LEU A N 1
ATOM 1087 C CA . LEU A 1 151 ? 24.929 142.742 135.308 1.00 150.63 152 LEU A CA 1
ATOM 1088 C C . LEU A 1 151 ? 25.806 143.993 135.308 1.00 172.82 152 LEU A C 1
ATOM 1089 O O . LEU A 1 151 ? 26.911 143.962 135.863 1.00 178.29 152 LEU A O 1
ATOM 1102 N N . SER A 1 153 ? 23.798 146.865 135.821 1.00 191.57 154 SER A N 1
ATOM 1103 C CA . SER A 1 153 ? 22.799 147.595 136.588 1.00 177.20 154 SER A CA 1
ATOM 1104 C C . SER A 1 153 ? 22.973 147.434 138.092 1.00 175.94 154 SER A C 1
ATOM 1105 O O . SER A 1 153 ? 22.324 148.159 138.854 1.00 171.03 154 SER A O 1
ATOM 1108 N N . VAL A 1 154 ? 23.828 146.515 138.530 1.00 174.64 155 VAL A N 1
ATOM 1109 C CA . VAL A 1 154 ? 24.023 146.246 139.950 1.00 171.61 155 VAL A CA 1
ATOM 1110 C C . VAL A 1 154 ? 24.611 147.458 140.664 1.00 170.76 155 VAL A C 1
ATOM 1111 O O . VAL A 1 154 ? 23.918 148.142 141.418 1.00 170.40 155 VAL A O 1
ATOM 1115 N N . ALA A 1 161 ? 22.606 139.364 148.518 1.00 169.31 162 ALA A N 1
ATOM 1116 C CA . ALA A 1 161 ? 22.892 140.773 148.275 1.00 170.81 162 ALA A CA 1
ATOM 1117 C C . ALA A 1 161 ? 23.801 140.944 147.062 1.00 183.16 162 ALA A C 1
ATOM 1118 O O . ALA A 1 161 ? 23.548 141.785 146.199 1.00 175.11 162 ALA A O 1
ATOM 1120 N N . ASP A 1 162 ? 24.863 140.140 147.003 1.00 199.46 163 ASP A N 1
ATOM 1121 C CA . ASP A 1 162 ? 25.807 140.165 145.893 1.00 209.78 163 ASP A CA 1
ATOM 1122 C C . ASP A 1 162 ? 25.772 138.871 145.091 1.00 205.11 163 ASP A C 1
ATOM 1123 O O . ASP A 1 162 ? 25.423 138.886 143.907 1.00 215.34 163 ASP A O 1
ATOM 1128 N N . GLN A 1 163 ? 26.128 137.740 145.706 1.00 195.06 164 GLN A N 1
ATOM 1129 C CA . GLN A 1 163 ? 26.022 136.458 145.019 1.00 184.84 164 GLN A CA 1
ATOM 1130 C C . GLN A 1 163 ? 24.575 136.025 144.826 1.00 168.81 164 GLN A C 1
ATOM 1131 O O . GLN A 1 163 ? 24.304 135.181 143.965 1.00 161.36 164 GLN A O 1
ATOM 1137 N N . LEU A 1 164 ? 23.644 136.576 145.609 1.00 167.87 165 LEU A N 1
ATOM 1138 C CA . LEU A 1 164 ? 22.232 136.270 145.415 1.00 174.00 165 LEU A CA 1
ATOM 1139 C C . LEU A 1 164 ? 21.689 136.875 144.128 1.00 174.26 165 LEU A C 1
ATOM 1140 O O . LEU A 1 164 ? 20.693 136.376 143.594 1.00 172.21 165 LEU A O 1
ATOM 1145 N N . LEU A 1 165 ? 22.327 137.929 143.615 1.00 169.30 166 LEU A N 1
ATOM 1146 C CA . LEU A 1 165 ? 21.885 138.537 142.364 1.00 160.67 166 LEU A CA 1
ATOM 1147 C C . LEU A 1 165 ? 21.957 137.537 141.214 1.00 153.93 166 LEU A C 1
ATOM 1148 O O . LEU A 1 165 ? 20.951 137.261 140.553 1.00 155.06 166 LEU A O 1
ATOM 1153 N N . LEU A 1 166 ? 23.146 136.962 140.990 1.00 143.97 167 LEU A N 1
ATOM 1154 C CA . LEU A 1 166 ? 23.392 136.046 139.873 1.00 123.96 167 LEU A CA 1
ATOM 1155 C C . LEU A 1 166 ? 22.332 134.958 139.769 1.00 121.04 167 LEU A C 1
ATOM 1156 O O . LEU A 1 166 ? 22.083 134.433 138.678 1.00 118.86 167 LEU A O 1
ATOM 1161 N N . ASP A 1 167 ? 21.696 134.612 140.889 1.00 136.68 168 ASP A N 1
ATOM 1162 C CA . ASP A 1 167 ? 20.676 133.569 140.879 1.00 151.52 168 ASP A CA 1
ATOM 1163 C C . ASP A 1 167 ? 19.443 134.016 140.103 1.00 154.13 168 ASP A C 1
ATOM 1164 O O . ASP A 1 167 ? 18.984 133.319 139.191 1.00 143.65 168 ASP A O 1
ATOM 1169 N N . SER A 1 168 ? 18.898 135.186 140.446 1.00 166.06 169 SER A N 1
ATOM 1170 C CA . SER A 1 168 ? 17.717 135.703 139.765 1.00 163.32 169 SER A CA 1
ATOM 1171 C C . SER A 1 168 ? 18.043 136.346 138.423 1.00 160.80 169 SER A C 1
ATOM 1172 O O . SER A 1 168 ? 17.171 136.398 137.549 1.00 151.62 169 SER A O 1
ATOM 1175 N N . ILE A 1 169 ? 19.274 136.834 138.239 1.00 166.02 170 ILE A N 1
ATOM 1176 C CA . ILE A 1 169 ? 19.659 137.447 136.973 1.00 173.81 170 ILE A CA 1
ATOM 1177 C C . ILE A 1 169 ? 19.760 136.410 135.858 1.00 156.01 170 ILE A C 1
ATOM 1178 O O . ILE A 1 169 ? 19.702 136.768 134.675 1.00 156.53 170 ILE A O 1
ATOM 1183 N N . ASN A 1 170 ? 19.879 135.127 136.210 1.00 146.79 171 ASN A N 1
ATOM 1184 C CA . ASN A 1 170 ? 20.106 134.033 135.267 1.00 125.72 171 ASN A CA 1
ATOM 1185 C C . ASN A 1 170 ? 19.167 134.086 134.068 1.00 108.89 171 ASN A C 1
ATOM 1186 O O . ASN A 1 170 ? 19.568 134.520 132.983 1.00 111.38 171 ASN A O 1
ATOM 1191 N N . CYS A 1 171 ? 17.923 133.641 134.242 1.00 107.98 172 CYS A N 1
ATOM 1192 C CA . CYS A 1 171 ? 16.918 133.673 133.178 1.00 105.25 172 CYS A CA 1
ATOM 1193 C C . CYS A 1 171 ? 16.000 134.878 133.298 1.00 110.53 172 CYS A C 1
ATOM 1194 O O . CYS A 1 171 ? 14.800 134.784 133.014 1.00 121.56 172 CYS A O 1
ATOM 1197 N N . SER A 1 172 ? 16.533 136.027 133.705 1.00 109.67 173 SER A N 1
ATOM 1198 C CA . SER A 1 172 ? 15.711 137.211 133.892 1.00 139.44 173 SER A CA 1
ATOM 1199 C C . SER A 1 172 ? 15.386 137.858 132.553 1.00 135.39 173 SER A C 1
ATOM 1200 O O . SER A 1 172 ? 16.221 137.902 131.646 1.00 133.45 173 SER A O 1
ATOM 1203 N N . LEU A 1 173 ? 14.158 138.353 132.434 1.00 134.11 174 LEU A N 1
ATOM 1204 C CA . LEU A 1 173 ? 13.726 139.034 131.224 1.00 127.89 174 LEU A CA 1
ATOM 1205 C C . LEU A 1 173 ? 14.283 140.452 131.182 1.00 125.76 174 LEU A C 1
ATOM 1206 O O . LEU A 1 173 ? 14.483 141.096 132.216 1.00 121.87 174 LEU A O 1
ATOM 1211 N N . THR A 1 174 ? 14.537 140.934 129.968 1.00 134.18 175 THR A N 1
ATOM 1212 C CA . THR A 1 174 ? 15.048 142.279 129.740 1.00 143.90 175 THR A CA 1
ATOM 1213 C C . THR A 1 174 ? 14.079 143.048 128.856 1.00 164.56 175 THR A C 1
ATOM 1214 O O . THR A 1 174 ? 13.626 142.533 127.829 1.00 145.97 175 THR A O 1
ATOM 1218 N N . TYR A 1 175 ? 13.763 144.274 129.260 1.00 204.60 176 TYR A N 1
ATOM 1219 C CA . TYR A 1 175 ? 12.939 145.144 128.435 1.00 204.48 176 TYR A CA 1
ATOM 1220 C C . TYR A 1 175 ? 13.746 145.658 127.249 1.00 189.83 176 TYR A C 1
ATOM 1221 O O . TYR A 1 175 ? 14.929 145.986 127.378 1.00 187.20 176 TYR A O 1
ATOM 1230 N N . GLU A 1 176 ? 13.098 145.723 126.083 1.00 164.27 177 GLU A N 1
ATOM 1231 C CA . GLU A 1 176 ? 13.758 146.248 124.891 1.00 143.45 177 GLU A CA 1
ATOM 1232 C C . GLU A 1 176 ? 14.178 147.703 125.054 1.00 136.81 177 GLU A C 1
ATOM 1233 O O . GLU A 1 176 ? 15.096 148.156 124.361 1.00 123.60 177 GLU A O 1
ATOM 1239 N N . GLN A 1 177 ? 13.527 148.445 125.948 1.00 147.07 178 GLN A N 1
ATOM 1240 C CA . GLN A 1 177 ? 13.985 149.794 126.255 1.00 153.15 178 GLN A CA 1
ATOM 1241 C C . GLN A 1 177 ? 15.282 149.754 127.050 1.00 152.03 178 GLN A C 1
ATOM 1242 O O . GLN A 1 177 ? 16.228 150.496 126.758 1.00 132.87 178 GLN A O 1
ATOM 1248 N N . LEU A 1 178 ? 15.346 148.884 128.061 1.00 166.51 179 LEU A N 1
ATOM 1249 C CA . LEU A 1 178 ? 16.566 148.751 128.848 1.00 160.07 179 LEU A CA 1
ATOM 1250 C C . LEU A 1 178 ? 17.679 148.106 128.032 1.00 141.26 179 LEU A C 1
ATOM 1251 O O . LEU A 1 178 ? 18.861 148.325 128.316 1.00 140.12 179 LEU A O 1
ATOM 1256 N N . SER A 1 179 ? 17.320 147.307 127.023 1.00 126.19 180 SER A N 1
ATOM 1257 C CA . SER A 1 179 ? 18.304 146.845 126.047 1.00 136.53 180 SER A CA 1
ATOM 1258 C C . SER A 1 179 ? 18.969 148.022 125.347 1.00 154.19 180 SER A C 1
ATOM 1259 O O . SER A 1 179 ? 20.200 148.095 125.255 1.00 169.45 180 SER A O 1
ATOM 1262 N N . GLN A 1 180 ? 18.161 148.958 124.845 1.00 145.92 181 GLN A N 1
ATOM 1263 C CA . GLN A 1 180 ? 18.693 150.111 124.129 1.00 121.08 181 GLN A CA 1
ATOM 1264 C C . GLN A 1 180 ? 19.465 151.043 125.055 1.00 133.63 181 GLN A C 1
ATOM 1265 O O . GLN A 1 180 ? 20.451 151.658 124.629 1.00 139.83 181 GLN A O 1
ATOM 1271 N N . PHE A 1 181 ? 19.034 151.164 126.316 1.00 123.73 182 PHE A N 1
ATOM 1272 C CA . PHE A 1 181 ? 19.765 151.988 127.273 1.00 135.60 182 PHE A CA 1
ATOM 1273 C C . PHE A 1 181 ? 21.204 151.520 127.440 1.00 152.61 182 PHE A C 1
ATOM 1274 O O . PHE A 1 181 ? 22.092 152.336 127.710 1.00 168.45 182 PHE A O 1
ATOM 1282 N N . VAL A 1 182 ? 21.459 150.218 127.282 1.00 149.06 183 VAL A N 1
ATOM 1283 C CA . VAL A 1 182 ? 22.809 149.706 127.489 1.00 145.09 183 VAL A CA 1
ATOM 1284 C C . VAL A 1 182 ? 23.746 150.223 126.411 1.00 138.93 183 VAL A C 1
ATOM 1285 O O . VAL A 1 182 ? 24.922 150.502 126.679 1.00 146.83 183 VAL A O 1
ATOM 1289 N N . SER A 1 183 ? 23.245 150.398 125.194 1.00 135.53 184 SER A N 1
ATOM 1290 C CA . SER A 1 183 ? 24.007 151.053 124.134 1.00 142.40 184 SER A CA 1
ATOM 1291 C C . SER A 1 183 ? 24.149 152.558 124.361 1.00 158.57 184 SER A C 1
ATOM 1292 O O . SER A 1 183 ? 24.079 153.347 123.412 1.00 153.72 184 SER A O 1
ATOM 1295 N N . LEU A 1 184 ? 24.339 152.979 125.616 1.00 165.26 185 LEU A N 1
ATOM 1296 C CA . LEU A 1 184 ? 24.656 154.376 125.901 1.00 167.53 185 LEU A CA 1
ATOM 1297 C C . LEU A 1 184 ? 26.069 154.717 125.450 1.00 156.57 185 LEU A C 1
ATOM 1298 O O . LEU A 1 184 ? 26.332 155.843 125.014 1.00 168.68 185 LEU A O 1
ATOM 1303 N N . SER A 1 185 ? 26.990 153.766 125.561 1.00 139.26 186 SER A N 1
ATOM 1304 C CA . SER A 1 185 ? 28.337 153.884 125.026 1.00 137.50 186 SER A CA 1
ATOM 1305 C C . SER A 1 185 ? 28.500 152.939 123.844 1.00 125.21 186 SER A C 1
ATOM 1306 O O . SER A 1 185 ? 27.657 152.078 123.579 1.00 119.72 186 SER A O 1
ATOM 1309 N N . GLN A 1 186 ? 29.612 153.107 123.130 1.00 116.36 187 GLN A N 1
ATOM 1310 C CA . GLN A 1 186 ? 29.856 152.327 121.925 1.00 109.32 187 GLN A CA 1
ATOM 1311 C C . GLN A 1 186 ? 30.466 150.964 122.229 1.00 120.51 187 GLN A C 1
ATOM 1312 O O . GLN A 1 186 ? 30.158 149.982 121.540 1.00 127.83 187 GLN A O 1
ATOM 1318 N N . LYS A 1 187 ? 31.308 150.872 123.260 1.00 122.48 188 LYS A N 1
ATOM 1319 C CA . LYS A 1 187 ? 31.893 149.583 123.611 1.00 113.25 188 LYS A CA 1
ATOM 1320 C C . LYS A 1 187 ? 30.859 148.636 124.210 1.00 109.44 188 LYS A C 1
ATOM 1321 O O . LYS A 1 187 ? 31.004 147.415 124.092 1.00 112.70 188 LYS A O 1
ATOM 1327 N N . HIS A 1 188 ? 29.810 149.168 124.842 1.00 103.16 189 HIS A N 1
ATOM 1328 C CA . HIS A 1 188 ? 28.710 148.315 125.287 1.00 90.40 189 HIS A CA 1
ATOM 1329 C C . HIS A 1 188 ? 28.041 147.630 124.101 1.00 92.24 189 HIS A C 1
ATOM 1330 O O . HIS A 1 188 ? 27.795 146.415 124.122 1.00 95.97 189 HIS A O 1
ATOM 1337 N N . ASN A 1 189 ? 27.724 148.404 123.061 1.00 86.57 190 ASN A N 1
ATOM 1338 C CA . ASN A 1 189 ? 27.194 147.832 121.826 1.00 90.81 190 ASN A CA 1
ATOM 1339 C C . ASN A 1 189 ? 28.161 146.811 121.240 1.00 92.61 190 ASN A C 1
ATOM 1340 O O . ASN A 1 189 ? 27.751 145.730 120.795 1.00 90.90 190 ASN A O 1
ATOM 1345 N N . GLU A 1 190 ? 29.453 147.153 121.214 1.00 94.47 191 GLU A N 1
ATOM 1346 C CA . GLU A 1 190 ? 30.462 146.237 120.688 1.00 99.66 191 GLU A CA 1
ATOM 1347 C C . GLU A 1 190 ? 30.430 144.901 121.421 1.00 96.86 191 GLU A C 1
ATOM 1348 O O . GLU A 1 190 ? 30.434 143.836 120.795 1.00 85.50 191 GLU A O 1
ATOM 1354 N N . LEU A 1 191 ? 30.389 144.940 122.754 1.00 99.72 192 LEU A N 1
ATOM 1355 C CA . LEU A 1 191 ? 30.393 143.707 123.534 1.00 105.14 192 LEU A CA 1
ATOM 1356 C C . LEU A 1 191 ? 29.108 142.912 123.328 1.00 103.78 192 LEU A C 1
ATOM 1357 O O . LEU A 1 191 ? 29.148 141.681 123.191 1.00 107.80 192 LEU A O 1
ATOM 1362 N N . ALA A 1 192 ? 27.960 143.596 123.291 1.00 95.86 193 ALA A N 1
ATOM 1363 C CA . ALA A 1 192 ? 26.693 142.899 123.087 1.00 90.02 193 ALA A CA 1
ATOM 1364 C C . ALA A 1 192 ? 26.661 142.189 121.737 1.00 101.38 193 ALA A C 1
ATOM 1365 O O . ALA A 1 192 ? 26.223 141.036 121.643 1.00 105.98 193 ALA A O 1
ATOM 1367 N N . LEU A 1 193 ? 27.128 142.859 120.681 1.00 90.58 194 LEU A N 1
ATOM 1368 C CA . LEU A 1 193 ? 27.185 142.221 119.367 1.00 90.66 194 LEU A CA 1
ATOM 1369 C C . LEU A 1 193 ? 28.193 141.077 119.348 1.00 100.87 194 LEU A C 1
ATOM 1370 O O . LEU A 1 193 ? 27.911 139.994 118.809 1.00 109.84 194 LEU A O 1
ATOM 1375 N N . THR A 1 194 ? 29.374 141.305 119.931 1.00 101.91 195 THR A N 1
ATOM 1376 C CA . THR A 1 194 ? 30.422 140.296 119.926 1.00 96.60 195 THR A CA 1
ATOM 1377 C C . THR A 1 194 ? 29.981 139.040 120.660 1.00 89.57 195 THR A C 1
ATOM 1378 O O . THR A 1 194 ? 30.410 137.938 120.313 1.00 98.72 195 THR A O 1
ATOM 1382 N N . PHE A 1 195 ? 29.103 139.179 121.654 1.00 86.60 196 PHE A N 1
ATOM 1383 C CA . PHE A 1 195 ? 28.708 138.019 122.446 1.00 90.89 196 PHE A CA 1
ATOM 1384 C C . PHE A 1 195 ? 27.815 137.073 121.644 1.00 85.65 196 PHE A C 1
ATOM 1385 O O . PHE A 1 195 ? 28.044 135.857 121.630 1.00 99.96 196 PHE A O 1
ATOM 1393 N N . THR A 1 196 ? 26.803 137.608 120.951 1.00 83.30 197 THR A N 1
ATOM 1394 C CA . THR A 1 196 ? 26.013 136.766 120.053 1.00 96.65 197 THR A CA 1
ATOM 1395 C C . THR A 1 196 ? 26.871 136.203 118.927 1.00 103.20 197 THR A C 1
ATOM 1396 O O . THR A 1 196 ? 26.706 135.038 118.531 1.00 98.05 197 THR A O 1
ATOM 1400 N N . GLU A 1 197 ? 27.777 137.024 118.381 1.00 90.27 198 GLU A N 1
ATOM 1401 C CA . GLU A 1 197 ? 28.716 136.524 117.382 1.00 83.06 198 GLU A CA 1
ATOM 1402 C C . GLU A 1 197 ? 29.451 135.288 117.890 1.00 86.56 198 GLU A C 1
ATOM 1403 O O . GLU A 1 197 ? 29.461 134.242 117.233 1.00 82.86 198 GLU A O 1
ATOM 1409 N N . VAL A 1 198 ? 30.064 135.398 119.071 1.00 90.55 199 VAL A N 1
ATOM 1410 C CA . VAL A 1 198 ? 30.816 134.291 119.658 1.00 89.74 199 VAL A CA 1
ATOM 1411 C C . VAL A 1 198 ? 29.924 133.073 119.854 1.00 89.74 199 VAL A C 1
ATOM 1412 O O . VAL A 1 198 ? 30.320 131.938 119.558 1.00 89.48 199 VAL A O 1
ATOM 1416 N N . ILE A 1 199 ? 28.710 133.288 120.368 1.00 80.34 200 ILE A N 1
ATOM 1417 C CA . ILE A 1 199 ? 27.829 132.160 120.660 1.00 85.19 200 ILE A CA 1
ATOM 1418 C C . ILE A 1 199 ? 27.521 131.380 119.389 1.00 88.65 200 ILE A C 1
ATOM 1419 O O . ILE A 1 199 ? 27.691 130.155 119.336 1.00 96.48 200 ILE A O 1
ATOM 1424 N N . VAL A 1 200 ? 27.084 132.076 118.336 1.00 75.16 201 VAL A N 1
ATOM 1425 C CA . VAL A 1 200 ? 26.712 131.334 117.134 1.00 71.37 201 VAL A CA 1
ATOM 1426 C C . VAL A 1 200 ? 27.938 130.797 116.408 1.00 84.88 201 VAL A C 1
ATOM 1427 O O . VAL A 1 200 ? 27.851 129.770 115.730 1.00 94.93 201 VAL A O 1
ATOM 1431 N N . GLU A 1 201 ? 29.098 131.443 116.547 1.00 80.56 202 GLU A N 1
ATOM 1432 C CA . GLU A 1 201 ? 30.299 130.898 115.919 1.00 81.51 202 GLU A CA 1
ATOM 1433 C C . GLU A 1 201 ? 30.725 129.594 116.584 1.00 93.21 202 GLU A C 1
ATOM 1434 O O . GLU A 1 201 ? 31.096 128.630 115.900 1.00 96.15 202 GLU A O 1
ATOM 1440 N N . ASP A 1 202 ? 30.653 129.532 117.914 1.00 95.91 203 ASP A N 1
ATOM 1441 C CA . ASP A 1 202 ? 30.968 128.282 118.597 1.00 95.75 203 ASP A CA 1
ATOM 1442 C C . ASP A 1 202 ? 29.910 127.221 118.325 1.00 99.18 203 ASP A C 1
ATOM 1443 O O . ASP A 1 202 ? 30.235 126.036 118.200 1.00 120.23 203 ASP A O 1
ATOM 1448 N N . LEU A 1 203 ? 28.638 127.620 118.226 1.00 88.50 204 LEU A N 1
ATOM 1449 C CA . LEU A 1 203 ? 27.605 126.653 117.868 1.00 94.36 204 LEU A CA 1
ATOM 1450 C C . LEU A 1 203 ? 27.825 126.114 116.460 1.00 100.79 204 LEU A C 1
ATOM 1451 O O . LEU A 1 203 ? 27.580 124.934 116.193 1.00 104.97 204 LEU A O 1
ATOM 1456 N N . THR A 1 204 ? 28.304 126.964 115.551 1.00 99.45 205 THR A N 1
ATOM 1457 C CA . THR A 1 204 ? 28.646 126.519 114.205 1.00 94.56 205 THR A CA 1
ATOM 1458 C C . THR A 1 204 ? 29.796 125.521 114.238 1.00 100.17 205 THR A C 1
ATOM 1459 O O . THR A 1 204 ? 29.742 124.469 113.586 1.00 111.58 205 THR A O 1
ATOM 1463 N N . LYS A 1 205 ? 30.852 125.840 114.993 1.00 100.86 206 LYS A N 1
ATOM 1464 C CA . LYS A 1 205 ? 31.966 124.906 115.143 1.00 93.84 206 LYS A CA 1
ATOM 1465 C C . LYS A 1 205 ? 31.495 123.571 115.703 1.00 95.39 206 LYS A C 1
ATOM 1466 O O . LYS A 1 205 ? 31.946 122.508 115.263 1.00 101.75 206 LYS A O 1
ATOM 1472 N N . PHE A 1 206 ? 30.582 123.610 116.673 1.00 98.58 207 PHE A N 1
ATOM 1473 C CA . PHE A 1 206 ? 30.077 122.384 117.276 1.00 93.52 207 PHE A CA 1
ATOM 1474 C C . PHE A 1 206 ? 29.203 121.603 116.303 1.00 108.31 207 PHE A C 1
ATOM 1475 O O . PHE A 1 206 ? 29.194 120.367 116.333 1.00 117.24 207 PHE A O 1
ATOM 1483 N N . GLN A 1 207 ? 28.460 122.306 115.445 1.00 116.89 208 GLN A N 1
ATOM 1484 C CA . GLN A 1 207 ? 27.627 121.642 114.448 1.00 124.80 208 GLN A CA 1
ATOM 1485 C C . GLN A 1 207 ? 28.472 120.959 113.381 1.00 148.16 208 GLN A C 1
ATOM 1486 O O . GLN A 1 207 ? 28.145 119.850 112.943 1.00 154.28 208 GLN A O 1
ATOM 1492 N N . THR A 1 208 ? 29.558 121.607 112.945 1.00 170.73 209 THR A N 1
ATOM 1493 C CA . THR A 1 208 ? 30.428 120.994 111.944 1.00 183.85 209 THR A CA 1
ATOM 1494 C C . THR A 1 208 ? 31.030 119.694 112.462 1.00 180.76 209 THR A C 1
ATOM 1495 O O . THR A 1 208 ? 31.066 118.685 111.747 1.00 194.36 209 THR A O 1
ATOM 1499 N N . LYS A 1 209 ? 31.501 119.697 113.710 1.00 171.43 210 LYS A N 1
ATOM 1500 C CA . LYS A 1 209 ? 32.086 118.492 114.287 1.00 174.13 210 LYS A CA 1
ATOM 1501 C C . LYS A 1 209 ? 31.020 117.468 114.658 1.00 187.41 210 LYS A C 1
ATOM 1502 O O . LYS A 1 209 ? 31.218 116.265 114.457 1.00 194.16 210 LYS A O 1
ATOM 1508 N N . ARG A 1 210 ? 29.890 117.920 115.201 1.00 196.17 211 ARG A N 1
ATOM 1509 C CA . ARG A 1 210 ? 29.007 117.039 115.949 1.00 206.18 211 ARG A CA 1
ATOM 1510 C C . ARG A 1 210 ? 27.567 117.297 115.524 1.00 215.10 211 ARG A C 1
ATOM 1511 O O . ARG A 1 210 ? 27.174 118.448 115.316 1.00 215.92 211 ARG A O 1
ATOM 1519 N N . HIS A 1 211 ? 26.783 116.224 115.396 1.00 220.89 212 HIS A N 1
ATOM 1520 C CA . HIS A 1 211 ? 25.437 116.284 114.832 1.00 222.01 212 HIS A CA 1
ATOM 1521 C C . HIS A 1 211 ? 24.352 116.012 115.873 1.00 221.46 212 HIS A C 1
ATOM 1522 O O . HIS A 1 211 ? 23.384 115.300 115.600 1.00 220.88 212 HIS A O 1
ATOM 1529 N N . SER A 1 212 ? 24.486 116.575 117.073 1.00 217.13 213 SER A N 1
ATOM 1530 C CA . SER A 1 212 ? 23.523 116.347 118.149 1.00 210.89 213 SER A CA 1
ATOM 1531 C C . SER A 1 212 ? 23.078 117.666 118.766 1.00 212.33 213 SER A C 1
ATOM 1532 O O . SER A 1 212 ? 23.069 117.838 119.987 1.00 218.93 213 SER A O 1
ATOM 1543 N N . SER A 1 214 ? 20.200 119.514 117.133 1.00 169.51 215 SER A N 1
ATOM 1544 C CA . SER A 1 214 ? 18.873 119.875 116.647 1.00 171.93 215 SER A CA 1
ATOM 1545 C C . SER A 1 214 ? 17.935 120.284 117.777 1.00 174.10 215 SER A C 1
ATOM 1546 O O . SER A 1 214 ? 16.852 120.816 117.504 1.00 179.21 215 SER A O 1
ATOM 1549 N N . GLN A 1 215 ? 18.330 120.056 119.030 1.00 174.07 216 GLN A N 1
ATOM 1550 C CA . GLN A 1 215 ? 17.553 120.429 120.202 1.00 168.72 216 GLN A CA 1
ATOM 1551 C C . GLN A 1 215 ? 17.798 121.876 120.613 1.00 155.84 216 GLN A C 1
ATOM 1552 O O . GLN A 1 215 ? 16.854 122.585 120.979 1.00 158.88 216 GLN A O 1
ATOM 1558 N N . ILE A 1 216 ? 19.053 122.329 120.557 1.00 143.73 217 ILE A N 1
ATOM 1559 C CA . ILE A 1 216 ? 19.384 123.685 120.987 1.00 128.22 217 ILE A CA 1
ATOM 1560 C C . ILE A 1 216 ? 19.106 124.723 119.905 1.00 126.30 217 ILE A C 1
ATOM 1561 O O . ILE A 1 216 ? 18.935 125.908 120.223 1.00 127.11 217 ILE A O 1
ATOM 1566 N N . HIS A 1 217 ? 19.051 124.321 118.633 1.00 127.04 218 HIS A N 1
ATOM 1567 C CA . HIS A 1 217 ? 18.723 125.282 117.587 1.00 130.17 218 HIS A CA 1
ATOM 1568 C C . H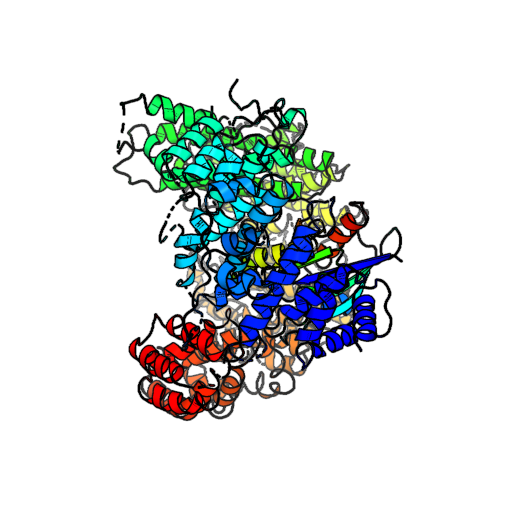IS A 1 217 ? 17.344 125.893 117.792 1.00 115.20 218 HIS A C 1
ATOM 1569 O O . HIS A 1 217 ? 17.075 126.980 117.269 1.00 113.72 218 HIS A O 1
ATOM 1576 N N . GLU A 1 218 ? 16.472 125.227 118.554 1.00 108.26 219 GLU A N 1
ATOM 1577 C CA . GLU A 1 218 ? 15.148 125.773 118.821 1.00 111.93 219 GLU A CA 1
ATOM 1578 C C . GLU A 1 218 ? 15.168 126.783 119.963 1.00 105.37 219 GLU A C 1
ATOM 1579 O O . GLU A 1 218 ? 14.453 127.788 119.909 1.00 110.20 219 GLU A O 1
ATOM 1585 N N . VAL A 1 219 ? 15.974 126.545 121.003 1.00 100.17 220 VAL A N 1
ATOM 1586 C CA . VAL A 1 219 ? 16.062 127.542 122.066 1.00 100.81 220 VAL A CA 1
ATOM 1587 C C . VAL A 1 219 ? 16.857 128.753 121.591 1.00 101.68 220 VAL A C 1
ATOM 1588 O O . VAL A 1 219 ? 16.632 129.875 122.062 1.00 97.57 220 VAL A O 1
ATOM 1592 N N . VAL A 1 220 ? 17.778 128.560 120.643 1.00 101.88 221 VAL A N 1
ATOM 1593 C CA . VAL A 1 220 ? 18.426 129.706 120.012 1.00 97.70 221 VAL A CA 1
ATOM 1594 C C . VAL A 1 220 ? 17.431 130.454 119.134 1.00 97.19 221 VAL A C 1
ATOM 1595 O O . VAL A 1 220 ? 17.410 131.690 119.107 1.00 100.65 221 VAL A O 1
ATOM 1599 N N . HIS A 1 221 ? 16.583 129.714 118.413 1.00 101.05 222 HIS A N 1
ATOM 1600 C CA . HIS A 1 221 ? 15.548 130.319 117.582 1.00 106.85 222 HIS A CA 1
ATOM 1601 C C . HIS A 1 221 ? 14.576 131.165 118.391 1.00 115.45 222 HIS A C 1
ATOM 1602 O O . HIS A 1 221 ? 13.963 132.086 117.842 1.00 125.88 222 HIS A O 1
ATOM 1609 N N . GLU A 1 222 ? 14.428 130.875 119.681 1.00 120.53 223 GLU A N 1
ATOM 1610 C CA . GLU A 1 222 ? 13.260 131.289 120.440 1.00 120.95 223 GLU A CA 1
ATOM 1611 C C . GLU A 1 222 ? 13.564 132.329 121.511 1.00 117.61 223 GLU A C 1
ATOM 1612 O O . GLU A 1 222 ? 12.628 132.848 122.129 1.00 122.23 223 GLU A O 1
ATOM 1618 N N . HIS A 1 223 ? 14.835 132.664 121.733 1.00 114.31 224 HIS A N 1
ATOM 1619 C CA . HIS A 1 223 ? 15.194 133.719 122.675 1.00 118.58 224 HIS A CA 1
ATOM 1620 C C . HIS A 1 223 ? 16.349 134.554 122.138 1.00 113.81 224 HIS A C 1
ATOM 1621 O O . HIS A 1 223 ? 16.234 135.777 122.004 1.00 100.98 224 HIS A O 1
ATOM 1628 N N . LEU A 1 224 ? 17.468 133.897 121.825 1.00 118.03 225 LEU A N 1
ATOM 1629 C CA . LEU A 1 224 ? 18.654 134.624 121.386 1.00 108.56 225 LEU A CA 1
ATOM 1630 C C . LEU A 1 224 ? 18.441 135.261 120.017 1.00 96.00 225 LEU A C 1
ATOM 1631 O O . LEU A 1 224 ? 18.887 136.390 119.777 1.00 96.36 225 LEU A O 1
ATOM 1636 N N . TYR A 1 225 ? 17.766 134.546 119.111 1.00 94.73 226 TYR A N 1
ATOM 1637 C CA . TYR A 1 225 ? 17.475 135.067 117.777 1.00 98.22 226 TYR A CA 1
ATOM 1638 C C . TYR A 1 225 ? 16.758 136.409 117.830 1.00 103.50 226 TYR A C 1
ATOM 1639 O O . TYR A 1 225 ? 17.137 137.355 117.131 1.00 97.87 226 TYR A O 1
ATOM 1648 N N . ILE A 1 226 ? 15.706 136.504 118.645 1.00 95.68 227 ILE A N 1
ATOM 1649 C CA . ILE A 1 226 ? 14.865 137.699 118.645 1.00 99.50 227 ILE A CA 1
ATOM 1650 C C . ILE A 1 226 ? 15.669 138.921 119.074 1.00 104.18 227 ILE A C 1
ATOM 1651 O O . ILE A 1 226 ? 15.695 139.946 118.378 1.00 100.83 227 ILE A O 1
ATOM 1656 N N . SER A 1 227 ? 16.342 138.829 120.223 1.00 103.52 228 SER A N 1
ATOM 1657 C CA . SER A 1 227 ? 17.123 139.962 120.709 1.00 97.51 228 SER A CA 1
ATOM 1658 C C . SER A 1 227 ? 18.303 140.266 119.794 1.00 87.98 228 SER A C 1
ATOM 1659 O O . SER A 1 227 ? 18.672 141.438 119.631 1.00 90.12 228 SER A O 1
ATOM 1662 N N . THR A 1 228 ? 18.885 139.246 119.158 1.00 80.09 229 THR A N 1
ATOM 1663 C CA . THR A 1 228 ? 19.984 139.504 118.236 1.00 84.55 229 THR A CA 1
ATOM 1664 C C . THR A 1 228 ? 19.510 140.275 117.014 1.00 87.50 229 THR A C 1
ATOM 1665 O O . THR A 1 228 ? 20.186 141.205 116.558 1.00 95.19 229 THR A O 1
ATOM 1677 N N . ALA A 1 230 ? 16.906 142.159 116.869 1.00 88.76 231 ALA A N 1
ATOM 1678 C CA . ALA A 1 230 ? 16.601 143.501 117.357 1.00 85.68 231 ALA A CA 1
ATOM 1679 C C . ALA A 1 230 ? 17.855 144.369 117.399 1.00 95.53 231 ALA A C 1
ATOM 1680 O O . ALA A 1 230 ? 17.859 145.501 116.901 1.00 94.29 231 ALA A O 1
ATOM 1682 N N . LEU A 1 231 ? 18.938 143.844 117.980 1.00 100.32 232 LEU A N 1
ATOM 1683 C CA . LEU A 1 231 ? 20.165 144.626 118.112 1.00 104.39 232 LEU A CA 1
ATOM 1684 C C . LEU A 1 231 ? 20.787 144.931 116.750 1.00 102.76 232 LEU A C 1
ATOM 1685 O O . LEU A 1 231 ? 21.206 146.068 116.491 1.00 102.13 232 LEU A O 1
ATOM 1690 N N . ILE A 1 232 ? 20.847 143.931 115.866 1.00 88.85 233 ILE A N 1
ATOM 1691 C CA . ILE A 1 232 ? 21.401 144.141 114.531 1.00 87.13 233 ILE A CA 1
ATOM 1692 C C . ILE A 1 232 ? 20.580 145.169 113.766 1.00 93.57 233 ILE A C 1
ATOM 1693 O O . ILE A 1 232 ? 21.132 146.070 113.120 1.00 102.03 233 ILE A O 1
ATOM 1698 N N . ASN A 1 233 ? 19.250 145.060 113.831 1.00 92.24 234 ASN A N 1
ATOM 1699 C CA . ASN A 1 233 ? 18.396 145.980 113.092 1.00 102.78 234 ASN A CA 1
ATOM 1700 C C . ASN A 1 233 ? 18.516 147.396 113.641 1.00 95.22 234 ASN A C 1
ATOM 1701 O O . ASN A 1 233 ? 18.487 148.368 112.877 1.00 99.28 234 ASN A O 1
ATOM 1706 N N . LEU A 1 234 ? 18.657 147.533 114.962 1.00 96.15 235 LEU A N 1
ATOM 1707 C CA . LEU A 1 234 ? 18.878 148.851 115.545 1.00 102.75 235 LEU A CA 1
ATOM 1708 C C . LEU A 1 234 ? 20.202 149.442 115.073 1.00 107.31 235 LEU A C 1
ATOM 1709 O O . LEU A 1 234 ? 20.280 150.635 114.754 1.00 105.69 235 LEU A O 1
ATOM 1714 N N . ASN A 1 235 ? 21.253 148.619 115.011 1.00 109.43 236 ASN A N 1
ATOM 1715 C CA . ASN A 1 235 ? 22.525 149.099 114.477 1.00 100.30 236 ASN A CA 1
ATOM 1716 C C . ASN A 1 235 ? 22.396 149.520 113.018 1.00 99.28 236 ASN A C 1
ATOM 1717 O O . ASN A 1 235 ? 23.038 150.485 112.586 1.00 97.04 236 ASN A O 1
ATOM 1722 N N . LEU A 1 236 ? 21.566 148.818 112.245 1.00 103.84 237 LEU A N 1
ATOM 1723 C CA . LEU A 1 236 ? 21.457 149.120 110.822 1.00 95.69 237 LEU A CA 1
ATOM 1724 C C . LEU A 1 236 ? 20.584 150.337 110.546 1.00 103.32 237 LEU A C 1
ATOM 1725 O O . LEU A 1 236 ? 20.767 151.003 109.521 1.00 116.40 237 LEU A O 1
ATOM 1730 N N . THR A 1 237 ? 19.640 150.644 111.430 1.00 106.35 238 THR A N 1
ATOM 1731 C CA . THR A 1 237 ? 18.673 151.702 111.169 1.00 101.68 238 THR A CA 1
ATOM 1732 C C . THR A 1 237 ? 18.943 152.989 111.931 1.00 101.28 238 THR A C 1
ATOM 1733 O O . THR A 1 237 ? 18.499 154.053 111.494 1.00 110.29 238 THR A O 1
ATOM 1737 N N . ALA A 1 238 ? 19.654 152.934 113.051 1.00 93.60 239 ALA A N 1
ATOM 1738 C CA . ALA A 1 238 ? 19.814 154.096 113.918 1.00 98.36 239 ALA A CA 1
ATOM 1739 C C . ALA A 1 238 ? 21.220 154.665 113.774 1.00 104.24 239 ALA A C 1
ATOM 1740 O O . ALA A 1 238 ? 22.210 153.983 114.064 1.00 92.44 239 ALA A O 1
ATOM 1742 N N . GLN A 1 239 ? 21.297 155.913 113.316 1.00 117.06 240 GLN A N 1
ATOM 1743 C CA . GLN A 1 239 ? 22.549 156.664 113.294 1.00 132.18 240 GLN A CA 1
ATOM 1744 C C . GLN A 1 239 ? 23.035 156.881 114.728 1.00 151.76 240 GLN A C 1
ATOM 1745 O O . GLN A 1 239 ? 22.245 156.848 115.673 1.00 162.69 240 GLN A O 1
ATOM 1751 N N . ALA A 1 240 ? 24.355 157.022 114.895 1.00 155.91 241 ALA A N 1
ATOM 1752 C CA . ALA A 1 240 ? 24.929 157.454 116.170 1.00 158.31 241 ALA A CA 1
ATOM 1753 C C . ALA A 1 240 ? 25.059 156.271 117.115 1.00 153.67 241 ALA A C 1
ATOM 1754 O O . ALA A 1 240 ? 25.719 156.376 118.153 1.00 168.25 241 ALA A O 1
ATOM 1756 N N . VAL A 1 241 ? 24.452 155.140 116.764 1.00 135.40 242 VAL A N 1
ATOM 1757 C CA . VAL A 1 241 ? 24.660 153.897 117.499 1.00 115.64 242 VAL A CA 1
ATOM 1758 C C . VAL A 1 241 ? 25.292 152.812 116.635 1.00 114.78 242 VAL A C 1
ATOM 1759 O O . VAL A 1 241 ? 25.810 151.828 117.187 1.00 110.93 242 VAL A O 1
ATOM 1763 N N . PHE A 1 242 ? 25.284 152.966 115.310 1.00 110.11 243 PHE A N 1
ATOM 1764 C CA . PHE A 1 242 ? 25.916 152.017 114.406 1.00 89.90 243 PHE A CA 1
ATOM 1765 C C . PHE A 1 242 ? 27.352 151.723 114.820 1.00 108.88 243 PHE A C 1
ATOM 1766 O O . PHE A 1 242 ? 28.087 152.614 115.255 1.00 122.30 243 PHE A O 1
ATOM 1774 N N . ASN A 1 243 ? 27.741 150.456 114.685 1.00 106.53 244 ASN A N 1
ATOM 1775 C CA . ASN A 1 243 ? 29.085 149.983 115.000 1.00 109.08 244 ASN A CA 1
ATOM 1776 C C . ASN A 1 243 ? 29.463 148.903 113.993 1.00 106.91 244 ASN A C 1
ATOM 1777 O O . ASN A 1 243 ? 28.752 147.895 113.884 1.00 113.11 244 ASN A O 1
ATOM 1782 N N . PRO A 1 244 ? 30.564 149.068 113.246 1.00 92.61 245 PRO A N 1
ATOM 1783 C CA . PRO A 1 244 ? 30.889 148.100 112.176 1.00 93.23 245 PRO A CA 1
ATOM 1784 C C . PRO A 1 244 ? 30.988 146.653 112.639 1.00 86.53 245 PRO A C 1
ATOM 1785 O O . PRO A 1 244 ? 30.881 145.742 111.802 1.00 84.93 245 PRO A O 1
ATOM 1789 N N . THR A 1 245 ? 31.160 146.405 113.940 1.00 75.09 246 THR A N 1
ATOM 1790 C CA . THR A 1 245 ? 31.183 145.030 114.429 1.00 93.54 246 THR A CA 1
ATOM 1791 C C . THR A 1 245 ? 29.925 144.272 114.024 1.00 91.58 246 THR A C 1
ATOM 1792 O O . THR A 1 245 ? 29.976 143.050 113.823 1.00 107.10 246 THR A O 1
ATOM 1796 N N . VAL A 1 246 ? 28.799 144.980 113.868 1.00 81.29 247 VAL A N 1
ATOM 1797 C CA . VAL A 1 246 ? 27.548 144.335 113.466 1.00 97.15 247 VAL A CA 1
ATOM 1798 C C . VAL A 1 246 ? 27.752 143.508 112.202 1.00 87.23 247 VAL A C 1
ATOM 1799 O O . VAL A 1 246 ? 27.192 142.413 112.060 1.00 95.42 247 VAL A O 1
ATOM 1803 N N . PHE A 1 247 ? 28.585 144.001 111.281 1.00 76.55 248 PHE A N 1
ATOM 1804 C CA . PHE A 1 247 ? 28.867 143.255 110.058 1.00 84.89 248 PHE A CA 1
ATOM 1805 C C . PHE A 1 247 ? 29.465 141.894 110.383 1.00 89.91 248 PHE A C 1
ATOM 1806 O O . PHE A 1 247 ? 28.935 140.854 109.970 1.00 71.81 248 PHE A O 1
ATOM 1814 N N . ASP A 1 248 ? 30.551 141.881 111.166 1.00 97.40 249 ASP A N 1
ATOM 1815 C CA . ASP A 1 248 ? 31.127 140.615 111.608 1.00 101.85 249 ASP A CA 1
ATOM 1816 C C . ASP A 1 248 ? 30.094 139.764 112.330 1.00 95.11 249 ASP A C 1
ATOM 1817 O O . ASP A 1 248 ? 30.167 138.530 112.292 1.00 92.49 249 ASP A O 1
ATOM 1822 N N . CYS A 1 249 ? 29.124 140.405 112.983 1.00 96.23 250 CYS A N 1
ATOM 1823 C CA . CYS A 1 249 ? 28.048 139.663 113.627 1.00 90.84 250 CYS A CA 1
ATOM 1824 C C . CYS A 1 249 ? 27.121 139.047 112.586 1.00 87.53 250 CYS A C 1
ATOM 1825 O O . CYS A 1 249 ? 26.829 137.844 112.633 1.00 88.17 250 CYS A O 1
ATOM 1828 N N . ILE A 1 250 ? 26.690 139.852 111.607 1.00 84.30 251 ILE A N 1
ATOM 1829 C CA . ILE A 1 250 ? 25.685 139.401 110.644 1.00 84.66 251 ILE A CA 1
ATOM 1830 C C . ILE A 1 250 ? 26.161 138.145 109.923 1.00 84.47 251 ILE A C 1
ATOM 1831 O O . ILE A 1 250 ? 25.486 137.106 109.942 1.00 80.19 251 ILE A O 1
ATOM 1836 N N . THR A 1 251 ? 27.340 138.220 109.292 1.00 82.44 252 THR A N 1
ATOM 1837 C CA . THR A 1 251 ? 27.913 137.051 108.629 1.00 92.25 252 THR A CA 1
ATOM 1838 C C . THR A 1 251 ? 27.865 135.827 109.531 1.00 90.47 252 THR A C 1
ATOM 1839 O O . THR A 1 251 ? 27.451 134.743 109.098 1.00 95.36 252 THR A O 1
ATOM 1843 N N . ALA A 1 252 ? 28.249 135.991 110.801 1.00 64.54 253 ALA A N 1
ATOM 1844 C CA . ALA A 1 252 ? 28.172 134.884 111.747 1.00 64.82 253 ALA A CA 1
ATOM 1845 C C . ALA A 1 252 ? 26.782 134.264 111.725 1.00 86.16 253 ALA A C 1
ATOM 1846 O O . ALA A 1 252 ? 26.609 133.094 111.363 1.00 95.05 253 ALA A O 1
ATOM 1848 N N . TRP A 1 253 ? 25.769 135.071 112.047 1.00 94.10 254 TRP A N 1
ATOM 1849 C CA . TRP A 1 253 ? 24.400 134.575 112.063 1.00 84.40 254 TRP A CA 1
ATOM 1850 C C . TRP A 1 253 ? 23.946 134.081 110.701 1.00 82.49 254 TRP A C 1
ATOM 1851 O O . TRP A 1 253 ? 23.047 133.237 110.635 1.00 100.39 254 TRP A O 1
ATOM 1862 N N . ILE A 1 254 ? 24.545 134.563 109.613 1.00 75.53 255 ILE A N 1
ATOM 1863 C CA . ILE A 1 254 ? 24.223 133.983 108.316 1.00 88.00 255 ILE A CA 1
ATOM 1864 C C . ILE A 1 254 ? 24.791 132.574 108.223 1.00 89.72 255 ILE A C 1
ATOM 1865 O O . ILE A 1 254 ? 24.067 131.612 107.937 1.00 91.17 255 ILE A O 1
ATOM 1870 N N . ASN A 1 255 ? 26.086 132.427 108.521 1.00 90.37 256 ASN A N 1
ATOM 1871 C CA . ASN A 1 255 ? 26.726 131.120 108.409 1.00 83.43 256 ASN A CA 1
ATOM 1872 C C . ASN A 1 255 ? 26.070 130.111 109.339 1.00 79.37 256 ASN A C 1
ATOM 1873 O O . ASN A 1 255 ? 25.913 128.936 108.987 1.00 86.59 256 ASN A O 1
ATOM 1878 N N . TYR A 1 256 ? 25.663 130.560 110.528 1.00 80.75 257 TYR A N 1
ATOM 1879 C CA . TYR A 1 256 ? 24.939 129.691 111.446 1.00 81.63 257 TYR A CA 1
ATOM 1880 C C . TYR A 1 256 ? 23.596 129.265 110.867 1.00 78.26 257 TYR A C 1
ATOM 1881 O O . TYR A 1 256 ? 23.212 128.095 110.975 1.00 83.59 257 TYR A O 1
ATOM 1890 N N . ILE A 1 257 ? 22.872 130.193 110.238 1.00 92.87 258 ILE A N 1
ATOM 1891 C CA . ILE A 1 257 ? 21.555 129.843 109.712 1.00 93.03 258 ILE A CA 1
ATOM 1892 C C . ILE A 1 257 ? 21.683 128.974 108.467 1.00 100.21 258 ILE A C 1
ATOM 1893 O O . ILE A 1 257 ? 20.826 128.120 108.206 1.00 108.43 258 ILE A O 1
ATOM 1898 N N . SER A 1 258 ? 22.762 129.143 107.700 1.00 105.53 259 SER A N 1
ATOM 1899 C CA . SER A 1 258 ? 22.931 128.352 106.486 1.00 114.15 259 SER A CA 1
ATOM 1900 C C . SER A 1 258 ? 23.160 126.875 106.796 1.00 119.44 259 SER A C 1
ATOM 1901 O O . SER A 1 258 ? 22.697 126.011 106.042 1.00 126.75 259 SER A O 1
ATOM 1904 N N . LEU A 1 259 ? 23.855 126.563 107.895 1.00 112.65 260 LEU A N 1
ATOM 1905 C CA . LEU A 1 259 ? 24.152 125.169 108.212 1.00 116.51 260 LEU A CA 1
ATOM 1906 C C . LEU A 1 259 ? 22.972 124.443 108.842 1.00 118.56 260 LEU A C 1
ATOM 1907 O O . LEU A 1 259 ? 22.832 123.230 108.651 1.00 122.83 260 LEU A O 1
ATOM 1912 N N . THR A 1 260 ? 22.134 125.146 109.604 1.00 123.61 261 THR A N 1
ATOM 1913 C CA . THR A 1 260 ? 20.948 124.522 110.180 1.00 137.48 261 THR A CA 1
ATOM 1914 C C . THR A 1 260 ? 20.089 123.945 109.063 1.00 156.87 261 THR A C 1
ATOM 1915 O O . THR A 1 260 ? 20.022 122.724 108.893 1.00 171.20 261 THR A O 1
ATOM 1919 N N . ARG A 1 261 ? 19.439 124.816 108.294 1.00 158.72 262 ARG A N 1
ATOM 1920 C CA . ARG A 1 261 ? 18.791 124.428 107.050 1.00 160.09 262 ARG A CA 1
ATOM 1921 C C . ARG A 1 261 ? 18.930 125.563 106.048 1.00 161.78 262 ARG A C 1
ATOM 1922 O O . ARG A 1 261 ? 18.888 126.742 106.412 1.00 148.69 262 ARG A O 1
ATOM 1930 N N . SER A 1 262 ? 19.101 125.195 104.783 1.00 169.67 263 SER A N 1
ATOM 1931 C CA . SER A 1 262 ? 19.287 126.169 103.713 1.00 161.69 263 SER A CA 1
ATOM 1932 C C . SER A 1 262 ? 17.996 126.929 103.424 1.00 156.50 263 SER A C 1
ATOM 1933 O O . SER A 1 262 ? 17.699 127.934 104.069 1.00 153.71 263 SER A O 1
ATOM 1936 N N . GLY A 1 267 ? 12.664 124.987 112.546 1.00 163.99 268 GLY A N 1
ATOM 1937 C CA . GLY A 1 267 ? 12.258 126.377 112.445 1.00 173.45 268 GLY A CA 1
ATOM 1938 C C . GLY A 1 267 ? 13.012 127.156 111.385 1.00 178.37 268 GLY A C 1
ATOM 1939 O O . GLY A 1 267 ? 14.143 126.818 111.036 1.00 178.72 268 GLY A O 1
ATOM 1940 N N . ARG A 1 268 ? 12.378 128.209 110.872 1.00 177.19 269 ARG A N 1
ATOM 1941 C CA . ARG A 1 268 ? 12.951 129.063 109.838 1.00 164.96 269 ARG A CA 1
ATOM 1942 C C . ARG A 1 268 ? 13.330 130.412 110.438 1.00 148.17 269 ARG A C 1
ATOM 1943 O O . ARG A 1 268 ? 12.463 131.146 110.925 1.00 139.84 269 ARG A O 1
ATOM 1959 N N . ASP A 1 270 ? 14.748 134.163 109.701 1.00 122.05 271 ASP A N 1
ATOM 1960 C CA . ASP A 1 270 ? 14.374 134.944 108.525 1.00 124.79 271 ASP A CA 1
ATOM 1961 C C . ASP A 1 270 ? 15.560 135.588 107.811 1.00 126.92 271 ASP A C 1
ATOM 1962 O O . ASP A 1 270 ? 16.004 135.083 106.774 1.00 135.40 271 ASP A O 1
ATOM 1967 N N . LEU A 1 271 ? 16.044 136.717 108.333 1.00 112.40 272 LEU A N 1
ATOM 1968 C CA . LEU A 1 271 ? 17.118 137.571 107.803 1.00 104.32 272 LEU A CA 1
ATOM 1969 C C . LEU A 1 271 ? 16.662 138.470 106.653 1.00 97.63 272 LEU A C 1
ATOM 1970 O O . LEU A 1 271 ? 17.488 139.238 106.135 1.00 96.52 272 LEU A O 1
ATOM 1975 N N . SER A 1 272 ? 15.393 138.419 106.239 1.00 86.16 273 SER A N 1
ATOM 1976 C CA . SER A 1 272 ? 14.973 139.194 105.074 1.00 94.97 273 SER A CA 1
ATOM 1977 C C . SER A 1 272 ? 15.010 140.692 105.356 1.00 95.73 273 SER A C 1
ATOM 1978 O O . SER A 1 272 ? 15.454 141.478 104.510 1.00 97.05 273 SER A O 1
ATOM 1981 N N . GLU A 1 273 ? 14.566 141.113 106.542 1.00 91.81 274 GLU A N 1
ATOM 1982 C CA . GLU A 1 273 ? 14.602 142.541 106.845 1.00 96.02 274 GLU A CA 1
ATOM 1983 C C . GLU A 1 273 ? 16.033 143.029 107.033 1.00 96.82 274 GLU A C 1
ATOM 1984 O O . GLU A 1 273 ? 16.360 144.168 106.674 1.00 101.81 274 GLU A O 1
ATOM 1990 N N . ILE A 1 274 ? 16.900 142.186 107.598 1.00 90.71 275 ILE A N 1
ATOM 1991 C CA . ILE A 1 274 ? 18.308 142.551 107.709 1.00 88.26 275 ILE A CA 1
ATOM 1992 C C . ILE A 1 274 ? 18.915 142.726 106.326 1.00 96.46 275 ILE A C 1
ATOM 1993 O O . ILE A 1 274 ? 19.692 143.655 106.089 1.00 94.52 275 ILE A O 1
ATOM 1998 N N . PHE A 1 275 ? 18.559 141.846 105.387 1.00 86.08 276 PHE A N 1
ATOM 1999 C CA . PHE A 1 275 ? 19.030 142.005 104.014 1.00 74.41 276 PHE A CA 1
ATOM 2000 C C . PHE A 1 275 ? 18.515 143.302 103.400 1.00 83.26 276 PHE A C 1
ATOM 2001 O O . PHE A 1 275 ? 19.259 144.007 102.706 1.00 86.46 276 PHE A O 1
ATOM 2009 N N . GLN A 1 276 ? 17.243 143.630 103.644 1.00 85.82 277 GLN A N 1
ATOM 2010 C CA . GLN A 1 276 ? 16.679 144.878 103.130 1.00 94.91 277 GLN A CA 1
ATOM 2011 C C . GLN A 1 276 ? 17.446 146.087 103.655 1.00 94.60 277 GLN A C 1
ATOM 2012 O O . GLN A 1 276 ? 17.829 146.985 102.889 1.00 89.94 277 GLN A O 1
ATOM 2018 N N . ASN A 1 277 ? 17.675 146.128 104.968 1.00 79.11 278 ASN A N 1
ATOM 2019 C CA . ASN A 1 277 ? 18.365 147.270 105.554 1.00 86.32 278 ASN A CA 1
ATOM 2020 C C . ASN A 1 277 ? 19.837 147.300 105.164 1.00 98.85 278 ASN A C 1
ATOM 2021 O O . ASN A 1 277 ? 20.424 148.381 105.078 1.00 108.09 278 ASN A O 1
ATOM 2026 N N . LEU A 1 278 ? 20.445 146.139 104.900 1.00 96.01 279 LEU A N 1
ATOM 2027 C CA . LEU A 1 278 ? 21.806 146.133 104.375 1.00 91.01 279 LEU A CA 1
ATOM 2028 C C . LEU A 1 278 ? 21.854 146.715 102.970 1.00 95.03 279 LEU A C 1
ATOM 2029 O O . LEU A 1 278 ? 22.775 147.469 102.639 1.00 100.84 279 LEU A O 1
ATOM 2034 N N . ILE A 1 279 ? 20.877 146.373 102.128 1.00 90.41 280 ILE A N 1
ATOM 2035 C CA . ILE A 1 279 ? 20.792 146.991 100.806 1.00 87.71 280 ILE A CA 1
ATOM 2036 C C . ILE A 1 279 ? 20.679 148.505 100.940 1.00 86.64 280 ILE A C 1
ATOM 2037 O O . ILE A 1 279 ? 21.402 149.266 100.280 1.00 90.26 280 ILE A O 1
ATOM 2042 N N . ASP A 1 280 ? 19.775 148.961 101.811 1.00 82.93 281 ASP A N 1
ATOM 2043 C CA . ASP A 1 280 ? 19.558 150.398 101.964 1.00 87.02 281 ASP A CA 1
ATOM 2044 C C . ASP A 1 280 ? 20.803 151.097 102.504 1.00 93.75 281 ASP A C 1
ATOM 2045 O O . ASP A 1 280 ? 21.137 152.206 102.072 1.00 99.22 281 ASP A O 1
ATOM 2050 N N . LEU A 1 281 ? 21.504 150.461 103.446 1.00 88.22 282 LEU A N 1
ATOM 2051 C CA . LEU A 1 281 ? 22.686 151.077 104.039 1.00 87.07 282 LEU A CA 1
ATOM 2052 C C . LEU A 1 281 ? 23.847 151.097 103.054 1.00 94.01 282 LEU A C 1
ATOM 2053 O O . LEU A 1 281 ? 24.627 152.056 103.025 1.00 102.85 282 LEU A O 1
ATOM 2066 N N . TYR A 1 283 ? 23.489 151.276 99.704 1.00 85.25 284 TYR A N 1
ATOM 2067 C CA . TYR A 1 283 ? 23.208 152.297 98.703 1.00 79.95 284 TYR A CA 1
ATOM 2068 C C . TYR A 1 283 ? 23.267 153.712 99.269 1.00 78.12 284 TYR A C 1
ATOM 2069 O O . TYR A 1 283 ? 23.321 154.668 98.488 1.00 92.15 284 TYR A O 1
ATOM 2078 N N . GLN A 1 284 ? 23.288 153.873 100.593 1.00 75.81 285 GLN A N 1
ATOM 2079 C CA . GLN A 1 284 ? 23.612 155.171 101.174 1.00 80.52 285 GLN A CA 1
ATOM 2080 C C . GLN A 1 284 ? 25.111 155.405 101.298 1.00 98.47 285 GLN A C 1
ATOM 2081 O O . GLN A 1 284 ? 25.522 156.534 101.583 1.00 106.53 285 GLN A O 1
ATOM 2087 N N . SER A 1 285 ? 25.929 154.378 101.095 1.00 103.72 286 SER A N 1
ATOM 2088 C CA . SER A 1 285 ? 27.376 154.515 101.182 1.00 97.99 286 SER A CA 1
ATOM 2089 C C . SER A 1 285 ? 27.920 154.977 99.836 1.00 92.92 286 SER A C 1
ATOM 2090 O O . SER A 1 285 ? 27.751 154.290 98.823 1.00 103.23 286 SER A O 1
ATOM 2093 N N . THR A 1 286 ? 28.558 156.145 99.825 1.00 99.29 287 THR A N 1
ATOM 2094 C CA . THR A 1 286 ? 29.188 156.672 98.622 1.00 95.11 287 THR A CA 1
ATOM 2095 C C . THR A 1 286 ? 30.611 157.118 98.931 1.00 95.25 287 THR A C 1
ATOM 2096 O O . THR A 1 286 ? 31.111 156.890 100.037 1.00 96.56 287 THR A O 1
ATOM 2100 N N . GLU A 1 287 ? 31.275 157.750 97.962 1.00 102.97 288 GLU A N 1
ATOM 2101 C CA . GLU A 1 287 ? 32.623 158.249 98.209 1.00 104.65 288 GLU A CA 1
ATOM 2102 C C . GLU A 1 287 ? 32.604 159.410 99.195 1.00 112.88 288 GLU A C 1
ATOM 2103 O O . GLU A 1 287 ? 33.494 159.526 100.045 1.00 113.73 288 GLU A O 1
ATOM 2109 N N . GLY A 1 288 ? 31.591 160.275 99.102 1.00 115.30 289 GLY A N 1
ATOM 2110 C CA . GLY A 1 288 ? 31.513 161.413 100.000 1.00 125.69 289 GLY A CA 1
ATOM 2111 C C . GLY A 1 288 ? 30.930 161.090 101.357 1.00 127.96 289 GLY A C 1
ATOM 2112 O O . GLY A 1 288 ? 31.225 161.781 102.337 1.00 135.39 289 GLY A O 1
ATOM 2113 N N . SER A 1 289 ? 30.101 160.048 101.443 1.00 121.20 290 SER A N 1
ATOM 2114 C CA . SER A 1 289 ? 29.483 159.690 102.716 1.00 109.95 290 SER A CA 1
ATOM 2115 C C . SER A 1 289 ? 30.479 158.999 103.644 1.00 113.82 290 SER A C 1
ATOM 2116 O O . SER A 1 289 ? 30.710 159.453 104.770 1.00 124.90 290 SER A O 1
ATOM 2119 N N . ASP A 1 290 ? 31.082 157.891 103.185 1.00 108.10 291 ASP A N 1
ATOM 2120 C CA . ASP A 1 290 ? 32.064 157.201 104.016 1.00 104.34 291 ASP A CA 1
ATOM 2121 C C . ASP A 1 290 ? 33.156 156.498 103.211 1.00 101.48 291 ASP A C 1
ATOM 2122 O O . ASP A 1 290 ? 33.808 155.593 103.747 1.00 105.20 291 ASP A O 1
ATOM 2127 N N . GLY A 1 291 ? 33.373 156.870 101.952 1.00 97.99 292 GLY A N 1
ATOM 2128 C CA . GLY A 1 291 ? 34.390 156.215 101.151 1.00 100.98 292 GLY A CA 1
ATOM 2129 C C . GLY A 1 291 ? 34.090 154.775 100.794 1.00 104.30 292 GLY A C 1
ATOM 2130 O O . GLY A 1 291 ? 35.019 153.984 100.613 1.00 110.48 292 GLY A O 1
ATOM 2131 N N . TYR A 1 292 ? 32.808 154.412 100.701 1.00 109.20 293 TYR A N 1
ATOM 2132 C CA . TYR A 1 292 ? 32.368 153.077 100.289 1.00 93.31 293 TYR A CA 1
ATOM 2133 C C . TYR A 1 292 ? 32.846 151.972 101.236 1.00 97.33 293 TYR A C 1
ATOM 2134 O O . TYR A 1 292 ? 32.929 150.802 100.843 1.00 94.72 293 TYR A O 1
ATOM 2143 N N . GLU A 1 293 ? 33.155 152.319 102.489 1.00 95.57 294 GLU A N 1
ATOM 2144 C CA . GLU A 1 293 ? 33.524 151.298 103.466 1.00 93.38 294 GLU A CA 1
ATOM 2145 C C . GLU A 1 293 ? 32.361 150.350 103.731 1.00 88.34 294 GLU A C 1
ATOM 2146 O O . GLU A 1 293 ? 32.491 149.126 103.587 1.00 104.51 294 GLU A O 1
ATOM 2152 N N . ASN A 1 294 ? 31.214 150.903 104.140 1.00 86.97 295 ASN A N 1
ATOM 2153 C CA . ASN A 1 294 ? 30.021 150.083 104.311 1.00 98.22 295 ASN A CA 1
ATOM 2154 C C . ASN A 1 294 ? 29.651 149.381 103.016 1.00 90.18 295 ASN A C 1
ATOM 2155 O O . ASN A 1 294 ? 29.142 148.254 103.042 1.00 95.75 295 ASN A O 1
ATOM 2160 N N . ALA A 1 295 ? 29.908 150.028 101.877 1.00 78.87 296 ALA A N 1
ATOM 2161 C CA . ALA A 1 295 ? 29.670 149.393 100.588 1.00 75.49 296 ALA A CA 1
ATOM 2162 C C . ALA A 1 295 ? 30.436 148.081 100.475 1.00 85.23 296 ALA A C 1
ATOM 2163 O O . ALA A 1 295 ? 29.844 147.031 100.208 1.00 99.30 296 ALA A O 1
ATOM 2165 N N . GLU A 1 296 ? 31.756 148.113 100.701 1.00 76.38 297 GLU A N 1
ATOM 2166 C CA . GLU A 1 296 ? 32.523 146.879 100.543 1.00 79.18 297 GLU A CA 1
ATOM 2167 C C . GLU A 1 296 ? 32.185 145.860 101.626 1.00 86.72 297 GLU A C 1
ATOM 2168 O O . GLU A 1 296 ? 32.191 144.655 101.357 1.00 85.40 297 GLU A O 1
ATOM 2174 N N . LYS A 1 297 ? 31.875 146.312 102.845 1.00 75.15 298 LYS A N 1
ATOM 2175 C CA . LYS A 1 297 ? 31.513 145.368 103.902 1.00 79.59 298 LYS A CA 1
ATOM 2176 C C . LYS A 1 297 ? 30.236 144.612 103.544 1.00 88.61 298 LYS A C 1
ATOM 2177 O O . LYS A 1 297 ? 30.186 143.372 103.590 1.00 103.61 298 LYS A O 1
ATOM 2183 N N . ILE A 1 298 ? 29.188 145.351 103.178 1.00 86.99 299 ILE A N 1
ATOM 2184 C CA . ILE A 1 298 ? 27.921 144.731 102.821 1.00 91.98 299 ILE A CA 1
ATOM 2185 C C . ILE A 1 298 ? 28.056 143.925 101.534 1.00 89.77 299 ILE A C 1
ATOM 2186 O O . ILE A 1 298 ? 27.351 142.927 101.345 1.00 94.58 299 ILE A O 1
ATOM 2191 N N . LEU A 1 299 ? 28.983 144.303 100.648 1.00 86.07 300 LEU A N 1
ATOM 2192 C CA . LEU A 1 299 ? 29.217 143.485 99.462 1.00 84.31 300 LEU A CA 1
ATOM 2193 C C . LEU A 1 299 ? 29.902 142.170 99.813 1.00 85.32 300 LEU A C 1
ATOM 2194 O O . LEU A 1 299 ? 29.604 141.139 99.207 1.00 86.13 300 LEU A O 1
ATOM 2199 N N . THR A 1 300 ? 30.818 142.178 100.787 1.00 74.89 301 THR A N 1
ATOM 2200 C CA . THR A 1 300 ? 31.374 140.913 101.266 1.00 79.75 301 THR A CA 1
ATOM 2201 C C . THR A 1 300 ? 30.281 140.032 101.854 1.00 75.66 301 THR A C 1
ATOM 2202 O O . THR A 1 300 ? 30.246 138.819 101.607 1.00 84.88 301 THR A O 1
ATOM 2206 N N . ILE A 1 301 ? 29.376 140.631 102.632 1.00 82.52 302 ILE A N 1
ATOM 2207 C CA . ILE A 1 301 ? 28.277 139.865 103.221 1.00 87.96 302 ILE A CA 1
ATOM 2208 C C . ILE A 1 301 ? 27.407 139.251 102.125 1.00 78.18 302 ILE A C 1
ATOM 2209 O O . ILE A 1 301 ? 27.108 138.046 102.133 1.00 75.14 302 ILE A O 1
ATOM 2214 N N . PHE A 1 302 ? 26.991 140.076 101.161 1.00 82.34 303 PHE A N 1
ATOM 2215 C CA . PHE A 1 302 ? 26.143 139.591 100.078 1.00 78.80 303 PHE A CA 1
ATOM 2216 C C . PHE A 1 302 ? 26.859 138.566 99.212 1.00 84.61 303 PHE A C 1
ATOM 2217 O O . PHE A 1 302 ? 26.219 137.650 98.693 1.00 87.43 303 PHE A O 1
ATOM 2225 N N . GLY A 1 303 ? 28.177 138.694 99.045 1.00 72.52 304 GLY A N 1
ATOM 2226 C CA . GLY A 1 303 ? 28.914 137.700 98.284 1.00 79.43 304 GLY A CA 1
ATOM 2227 C C . GLY A 1 303 ? 28.975 136.366 98.999 1.00 89.05 304 GLY A C 1
ATOM 2228 O O . GLY A 1 303 ? 28.826 135.311 98.375 1.00 81.76 304 GLY A O 1
ATOM 2229 N N . ASN A 1 304 ? 29.208 136.395 100.315 1.00 91.53 305 ASN A N 1
ATOM 2230 C CA . ASN A 1 304 ? 29.058 135.191 101.126 1.00 75.45 305 ASN A CA 1
ATOM 2231 C C . ASN A 1 304 ? 27.705 134.541 100.882 1.00 87.48 305 ASN A C 1
ATOM 2232 O O . ASN A 1 304 ? 27.614 133.333 100.636 1.00 98.76 305 ASN A O 1
ATOM 2237 N N . VAL A 1 305 ? 26.637 135.339 100.941 1.00 91.39 306 VAL A N 1
ATOM 2238 C CA . VAL A 1 305 ? 25.295 134.783 100.777 1.00 90.66 306 VAL A CA 1
ATOM 2239 C C . VAL A 1 305 ? 25.118 134.193 99.381 1.00 93.47 306 VAL A C 1
ATOM 2240 O O . VAL A 1 305 ? 24.582 133.090 99.219 1.00 89.44 306 VAL A O 1
ATOM 2244 N N . PHE A 1 306 ? 25.587 134.905 98.356 1.00 96.62 307 PHE A N 1
ATOM 2245 C CA . PHE A 1 306 ? 25.333 134.510 96.974 1.00 91.09 307 PHE A CA 1
ATOM 2246 C C . PHE A 1 306 ? 26.153 133.294 96.566 1.00 94.44 307 PHE A C 1
ATOM 2247 O O . PHE A 1 306 ? 25.697 132.487 95.748 1.00 97.58 307 PHE A O 1
ATOM 2255 N N . ALA A 1 307 ? 27.358 133.145 97.115 1.00 99.34 308 ALA A N 1
ATOM 2256 C CA . ALA A 1 307 ? 28.221 132.036 96.735 1.00 87.19 308 ALA A CA 1
ATOM 2257 C C . ALA A 1 307 ? 27.915 130.749 97.494 1.00 101.25 308 ALA A C 1
ATOM 2258 O O . ALA A 1 307 ? 28.239 129.667 96.997 1.00 112.58 308 ALA A O 1
ATOM 2260 N N . ASN A 1 308 ? 27.293 130.836 98.667 1.00 105.39 309 ASN A N 1
ATOM 2261 C CA . ASN A 1 308 ? 27.166 129.693 99.559 1.00 94.12 309 ASN A CA 1
ATOM 2262 C C . ASN A 1 308 ? 25.729 129.298 99.864 1.00 94.95 309 ASN A C 1
ATOM 2263 O O . ASN A 1 308 ? 25.449 128.107 100.004 1.00 106.44 309 ASN A O 1
ATOM 2268 N N . ASP A 1 309 ? 24.823 130.256 99.977 1.00 89.48 310 ASP A N 1
ATOM 2269 C CA . ASP A 1 309 ? 23.436 129.922 100.264 1.00 100.45 310 ASP A CA 1
ATOM 2270 C C . ASP A 1 309 ? 22.531 131.019 99.711 1.00 106.93 310 ASP A C 1
ATOM 2271 O O . ASP A 1 309 ? 21.878 131.736 100.480 1.00 106.67 310 ASP A O 1
ATOM 2276 N N . PRO A 1 310 ? 22.459 131.181 98.387 1.00 103.38 311 PRO A N 1
ATOM 2277 C CA . PRO A 1 310 ? 21.806 132.381 97.844 1.00 98.50 311 PRO A CA 1
ATOM 2278 C C . PRO A 1 310 ? 20.298 132.401 98.019 1.00 95.25 311 PRO A C 1
ATOM 2279 O O . PRO A 1 310 ? 19.706 133.488 98.044 1.00 89.21 311 PRO A O 1
ATOM 2283 N N . LEU A 1 311 ? 19.650 131.241 98.128 1.00 95.34 312 LEU A N 1
ATOM 2284 C CA . LEU A 1 311 ? 18.208 131.224 98.333 1.00 94.85 312 LEU A CA 1
ATOM 2285 C C . LEU A 1 311 ? 17.806 131.732 99.711 1.00 92.84 312 LEU A C 1
ATOM 2286 O O . LEU A 1 311 ? 16.606 131.861 99.981 1.00 91.82 312 LEU A O 1
ATOM 2291 N N . LEU A 1 312 ? 18.776 132.012 100.585 1.00 94.28 313 LEU A N 1
ATOM 2292 C CA . LEU A 1 312 ? 18.491 132.632 101.871 1.00 89.13 313 LEU A CA 1
ATOM 2293 C C . LEU A 1 312 ? 17.940 134.045 101.709 1.00 88.61 313 LEU A C 1
ATOM 2294 O O . LEU A 1 312 ? 17.256 134.540 102.611 1.00 91.02 313 LEU A O 1
ATOM 2307 N N . SER A 1 314 ? 15.295 136.364 99.650 1.00 88.00 315 SER A N 1
ATOM 2308 C CA . SER A 1 314 ? 14.077 136.113 98.893 1.00 88.54 315 SER A CA 1
ATOM 2309 C C . SER A 1 314 ? 14.136 136.792 97.524 1.00 91.49 315 SER A C 1
ATOM 2310 O O . SER A 1 314 ? 15.029 137.592 97.227 1.00 101.43 315 SER A O 1
ATOM 2313 N N . TYR A 1 315 ? 13.143 136.466 96.691 1.00 92.20 316 TYR A N 1
ATOM 2314 C CA . TYR A 1 315 ? 13.157 136.895 95.295 1.00 87.10 316 TYR A CA 1
ATOM 2315 C C . TYR A 1 315 ? 13.044 138.408 95.163 1.00 95.39 316 TYR A C 1
ATOM 2316 O O . TYR A 1 315 ? 13.696 139.011 94.302 1.00 106.04 316 TYR A O 1
ATOM 2325 N N . ASP A 1 316 ? 12.220 139.042 96.000 1.00 90.45 317 ASP A N 1
ATOM 2326 C CA . ASP A 1 316 ? 12.046 140.489 95.911 1.00 100.14 317 ASP A CA 1
ATOM 2327 C C . ASP A 1 316 ? 13.352 141.217 96.207 1.00 102.82 317 ASP A C 1
ATOM 2328 O O . ASP A 1 316 ? 13.742 142.149 95.485 1.00 114.93 317 ASP A O 1
ATOM 2333 N N . LEU A 1 317 ? 14.051 140.793 97.257 1.00 96.82 318 LEU A N 1
ATOM 2334 C CA . LEU A 1 317 ? 15.310 141.434 97.605 1.00 92.73 318 LEU A CA 1
ATOM 2335 C C . LEU A 1 317 ? 16.385 141.113 96.575 1.00 92.65 318 LEU A C 1
ATOM 2336 O O . LEU A 1 317 ? 17.221 141.968 96.254 1.00 97.14 318 LEU A O 1
ATOM 2341 N N . ARG A 1 318 ? 16.365 139.895 96.023 1.00 87.40 319 ARG A N 1
ATOM 2342 C CA . ARG A 1 318 ? 17.306 139.575 94.956 1.00 95.89 319 ARG A CA 1
ATOM 2343 C C . ARG A 1 318 ? 17.063 140.449 93.734 1.00 91.66 319 ARG A C 1
ATOM 2344 O O . ARG A 1 318 ? 18.007 140.819 93.035 1.00 83.20 319 ARG A O 1
ATOM 2352 N N . GLN A 1 319 ? 15.804 140.791 93.459 1.00 92.67 320 GLN A N 1
ATOM 2353 C CA . GLN A 1 319 ? 15.501 141.637 92.309 1.00 99.60 320 GLN A CA 1
ATOM 2354 C C . GLN A 1 319 ? 15.877 143.094 92.563 1.00 94.81 320 GLN A C 1
ATOM 2355 O O . GLN A 1 319 ? 16.299 143.794 91.633 1.00 90.10 320 GLN A O 1
ATOM 2361 N N . GLN A 1 320 ? 15.765 143.564 93.808 1.00 86.54 321 GLN A N 1
ATOM 2362 C CA . GLN A 1 320 ? 16.354 144.863 94.139 1.00 79.67 321 GLN A CA 1
ATOM 2363 C C . GLN A 1 320 ? 17.863 144.850 93.895 1.00 87.43 321 GLN A C 1
ATOM 2364 O O . GLN A 1 320 ? 18.423 145.785 93.302 1.00 94.58 321 GLN A O 1
ATOM 2370 N N . ILE A 1 321 ? 18.538 143.786 94.349 1.00 85.55 322 ILE A N 1
ATOM 2371 C CA . ILE A 1 321 ? 19.970 143.625 94.088 1.00 82.22 322 ILE A CA 1
ATOM 2372 C C . ILE A 1 321 ? 20.251 143.622 92.589 1.00 85.76 322 ILE A C 1
ATOM 2373 O O . ILE A 1 321 ? 21.231 144.214 92.124 1.00 93.49 322 ILE A O 1
ATOM 2378 N N . GLU A 1 322 ? 19.409 142.937 91.815 1.00 79.88 323 GLU A N 1
ATOM 2379 C CA . GLU A 1 322 ? 19.596 142.875 90.370 1.00 84.92 323 GLU A CA 1
ATOM 2380 C C . GLU A 1 322 ? 19.492 144.258 89.746 1.00 87.46 323 GLU A C 1
ATOM 2381 O O . GLU A 1 322 ? 20.294 144.619 88.876 1.00 88.95 323 GLU A O 1
ATOM 2387 N N . CYS A 1 323 ? 18.510 145.047 90.183 1.00 90.50 324 CYS A N 1
ATOM 2388 C CA . CYS A 1 323 ? 18.376 146.406 89.671 1.00 80.48 324 CYS A CA 1
ATOM 2389 C C . CYS A 1 323 ? 19.593 147.249 90.026 1.00 83.58 324 CYS A C 1
ATOM 2390 O O . CYS A 1 323 ? 20.060 148.051 89.207 1.00 86.90 324 CYS A O 1
ATOM 2393 N N . ILE A 1 324 ? 20.133 147.074 91.235 1.00 82.49 325 ILE A N 1
ATOM 2394 C CA . ILE A 1 324 ? 21.263 147.905 91.649 1.00 74.23 325 ILE A CA 1
ATOM 2395 C C . ILE A 1 324 ? 22.537 147.501 90.911 1.00 84.20 325 ILE A C 1
ATOM 2396 O O . ILE A 1 324 ? 23.315 148.360 90.477 1.00 82.48 325 ILE A O 1
ATOM 2401 N N . PHE A 1 325 ? 22.773 146.195 90.753 1.00 100.43 326 PHE A N 1
ATOM 2402 C CA . PHE A 1 325 ? 24.010 145.735 90.126 1.00 102.02 326 PHE A CA 1
ATOM 2403 C C . PHE A 1 325 ? 24.086 146.106 88.652 1.00 102.61 326 PHE A C 1
ATOM 2404 O O . PHE A 1 325 ? 25.186 146.299 88.123 1.00 102.00 326 PHE A O 1
ATOM 2412 N N . LEU A 1 326 ? 22.945 146.201 87.974 1.00 100.76 327 LEU A N 1
ATOM 2413 C CA . LEU A 1 326 ? 22.927 146.346 86.528 1.00 81.15 327 LEU A CA 1
ATOM 2414 C C . LEU A 1 326 ? 22.415 147.698 86.057 1.00 84.08 327 LEU A C 1
ATOM 2415 O O . LEU A 1 326 ? 22.468 147.974 84.854 1.00 94.51 327 LEU A O 1
ATOM 2420 N N . GLY A 1 327 ? 21.928 148.544 86.959 1.00 92.79 328 GLY A N 1
ATOM 2421 C CA . GLY A 1 327 ? 21.432 149.856 86.586 1.00 92.84 328 GLY A CA 1
ATOM 2422 C C . GLY A 1 327 ? 20.140 149.802 85.795 1.00 97.92 328 GLY A C 1
ATOM 2423 O O . GLY A 1 327 ? 19.079 149.491 86.337 1.00 96.17 328 GLY A O 1
ATOM 2424 N N . ASN A 1 342 ? 25.275 157.836 86.293 1.00 135.44 343 ASN A N 1
ATOM 2425 C CA . ASN A 1 342 ? 24.462 158.316 87.405 1.00 144.93 343 ASN A CA 1
ATOM 2426 C C . ASN A 1 342 ? 24.089 157.197 88.368 1.00 142.72 343 ASN A C 1
ATOM 2427 O O . ASN A 1 342 ? 23.870 157.443 89.555 1.00 149.66 343 ASN A O 1
ATOM 2432 N N . SER A 1 343 ? 24.010 155.970 87.857 1.00 129.22 344 SER A N 1
ATOM 2433 C CA . SER A 1 343 ? 23.656 154.843 88.705 1.00 119.65 344 SER A CA 1
ATOM 2434 C C . SER A 1 343 ? 24.729 154.622 89.765 1.00 115.82 344 SER A C 1
ATOM 2435 O O . SER A 1 343 ? 25.917 154.865 89.540 1.00 118.34 344 SER A O 1
ATOM 2438 N N . TRP A 1 344 ? 24.285 154.170 90.939 1.00 111.41 345 TRP A N 1
ATOM 2439 C CA . TRP A 1 344 ? 25.177 153.955 92.074 1.00 104.80 345 TRP A CA 1
ATOM 2440 C C . TRP A 1 344 ? 26.348 153.062 91.704 1.00 106.02 345 TRP A C 1
ATOM 2441 O O . TRP A 1 344 ? 27.516 153.453 91.812 1.00 107.06 345 TRP A O 1
ATOM 2460 N N . LEU A 1 346 ? 27.739 151.924 88.955 1.00 79.31 347 LEU A N 1
ATOM 2461 C CA . LEU A 1 346 ? 28.712 152.497 88.033 1.00 81.21 347 LEU A CA 1
ATOM 2462 C C . LEU A 1 346 ? 29.639 153.467 88.754 1.00 92.45 347 LEU A C 1
ATOM 2463 O O . LEU A 1 346 ? 30.868 153.364 88.650 1.00 112.25 347 LEU A O 1
ATOM 2468 N N . GLN A 1 347 ? 29.064 154.398 89.523 1.00 78.67 348 GLN A N 1
ATOM 2469 C CA . GLN A 1 347 ? 29.884 155.365 90.248 1.00 84.15 348 GLN A CA 1
ATOM 2470 C C . GLN A 1 347 ? 30.828 154.683 91.229 1.00 80.16 348 GLN A C 1
ATOM 2471 O O . GLN A 1 347 ? 31.880 155.240 91.561 1.00 88.08 348 GLN A O 1
ATOM 2477 N N . TYR A 1 348 ? 30.479 153.484 91.698 1.00 78.39 349 TYR A N 1
ATOM 2478 C CA . TYR A 1 348 ? 31.408 152.728 92.527 1.00 85.12 349 TYR A CA 1
ATOM 2479 C C . TYR A 1 348 ? 32.545 152.153 91.689 1.00 95.30 349 TYR A C 1
ATOM 2480 O O . TYR A 1 348 ? 33.719 152.288 92.055 1.00 105.57 349 TYR A O 1
ATOM 2497 N N . ASN A 1 350 ? 33.858 153.027 88.751 1.00 89.85 351 ASN A N 1
ATOM 2498 C CA . ASN A 1 350 ? 34.808 154.081 88.412 1.00 95.55 351 ASN A CA 1
ATOM 2499 C C . ASN A 1 350 ? 35.673 154.439 89.612 1.00 96.11 351 ASN A C 1
ATOM 2500 O O . ASN A 1 350 ? 36.900 154.547 89.488 1.00 108.49 351 ASN A O 1
ATOM 2505 N N . TYR A 1 351 ? 35.054 154.591 90.789 1.00 80.06 352 TYR A N 1
ATOM 2506 C CA . TYR A 1 351 ? 35.822 154.852 92.003 1.00 80.62 352 TYR A CA 1
ATOM 2507 C C . TYR A 1 351 ? 36.931 153.826 92.193 1.00 97.04 352 TYR A C 1
ATOM 2508 O O . TYR A 1 351 ? 38.026 154.162 92.659 1.00 115.12 352 TYR A O 1
ATOM 2517 N N . LEU A 1 352 ? 36.671 152.571 91.823 1.00 85.08 353 LEU A N 1
ATOM 2518 C CA . LEU A 1 352 ? 37.687 151.539 91.968 1.00 83.29 353 LEU A CA 1
ATOM 2519 C C . LEU A 1 352 ? 38.746 151.612 90.875 1.00 92.98 353 LEU A C 1
ATOM 2520 O O . LEU A 1 352 ? 39.920 151.333 91.144 1.00 100.57 353 LEU A O 1
ATOM 2525 N N . VAL A 1 353 ? 38.370 151.993 89.654 1.00 89.02 354 VAL A N 1
ATOM 2526 C CA . VAL A 1 353 ? 39.322 151.907 88.550 1.00 88.22 354 VAL A CA 1
ATOM 2527 C C . VAL A 1 353 ? 40.219 153.141 88.469 1.00 105.74 354 VAL A C 1
ATOM 2528 O O . VAL A 1 353 ? 41.383 153.029 88.071 1.00 123.90 354 VAL A O 1
ATOM 2532 N N . THR A 1 354 ? 39.709 154.317 88.842 1.00 102.51 355 THR A N 1
ATOM 2533 C CA . THR A 1 354 ? 40.543 155.513 88.822 1.00 102.48 355 THR A CA 1
ATOM 2534 C C . THR A 1 354 ? 41.574 155.474 89.941 1.00 107.70 355 THR A C 1
ATOM 2535 O O . THR A 1 354 ? 42.709 155.934 89.767 1.00 119.63 355 THR A O 1
ATOM 2539 N N . ASN A 1 355 ? 41.198 154.927 91.093 1.00 108.10 356 ASN A N 1
ATOM 2540 C CA . ASN A 1 355 ? 42.108 154.767 92.217 1.00 109.52 356 ASN A CA 1
ATOM 2541 C C . ASN A 1 355 ? 42.870 153.451 92.171 1.00 112.07 356 ASN A C 1
ATOM 2542 O O . ASN A 1 355 ? 43.628 153.158 93.102 1.00 115.04 356 ASN A O 1
ATOM 2547 N N . ASP A 1 356 ? 42.674 152.652 91.119 1.00 111.42 357 ASP A N 1
ATOM 2548 C CA . ASP A 1 356 ? 43.419 151.410 90.909 1.00 112.08 357 ASP A CA 1
ATOM 2549 C C . ASP A 1 356 ? 43.195 150.420 92.052 1.00 108.77 357 ASP A C 1
ATOM 2550 O O . ASP A 1 356 ? 44.108 149.705 92.469 1.00 96.71 357 ASP A O 1
ATOM 2555 N N . PHE A 1 357 ? 41.965 150.379 92.563 1.00 110.19 358 PHE A N 1
ATOM 2556 C CA . PHE A 1 357 ? 41.582 149.423 93.604 1.00 103.94 358 PHE A CA 1
ATOM 2557 C C . PHE A 1 357 ? 41.150 148.102 92.965 1.00 102.93 358 PHE A C 1
ATOM 2558 O O . PHE A 1 357 ? 40.002 147.660 93.063 1.00 111.86 358 PHE A O 1
ATOM 2566 N N . PHE A 1 358 ? 42.115 147.462 92.300 1.00 95.39 359 PHE A N 1
ATOM 2567 C CA . PHE A 1 358 ? 41.780 146.326 91.450 1.00 89.54 359 PHE A CA 1
ATOM 2568 C C . PHE A 1 358 ? 41.418 145.089 92.261 1.00 91.02 359 PHE A C 1
ATOM 2569 O O . PHE A 1 358 ? 40.630 144.264 91.794 1.00 98.51 359 PHE A O 1
ATOM 2577 N N . SER A 1 359 ? 41.958 144.941 93.472 1.00 79.67 360 SER A N 1
ATOM 2578 C CA . SER A 1 359 ? 41.579 143.796 94.298 1.00 93.12 360 SER A CA 1
ATOM 2579 C C . SER A 1 359 ? 40.131 143.912 94.766 1.00 99.10 360 SER A C 1
ATOM 2580 O O . SER A 1 359 ? 39.365 142.937 94.710 1.00 114.15 360 SER A O 1
ATOM 2583 N N . GLU A 1 360 ? 39.737 145.103 95.223 1.00 92.92 361 GLU A N 1
ATOM 2584 C CA . GLU A 1 360 ? 38.346 145.330 95.595 1.00 88.04 361 GLU A CA 1
ATOM 2585 C C . GLU A 1 360 ? 37.428 145.180 94.387 1.00 92.76 361 GLU A C 1
ATOM 2586 O O . GLU A 1 360 ? 36.317 144.648 94.504 1.00 102.54 361 GLU A O 1
ATOM 2592 N N . LEU A 1 361 ? 37.888 145.620 93.211 1.00 82.31 362 LEU A N 1
ATOM 2593 C CA . LEU A 1 361 ? 37.098 145.439 91.996 1.00 77.52 362 LEU A CA 1
ATOM 2594 C C . LEU A 1 361 ? 36.956 143.961 91.645 1.00 92.41 362 LEU A C 1
ATOM 2595 O O . LEU A 1 361 ? 35.893 143.521 91.196 1.00 90.15 362 LEU A O 1
ATOM 2600 N N . LYS A 1 362 ? 38.023 143.184 91.843 1.00 94.89 363 LYS A N 1
ATOM 2601 C CA . LYS A 1 362 ? 37.971 141.737 91.656 1.00 87.89 363 LYS A CA 1
ATOM 2602 C C . LYS A 1 362 ? 36.919 141.096 92.546 1.00 82.54 363 LYS A C 1
ATOM 2603 O O . LYS A 1 362 ? 36.134 140.251 92.098 1.00 79.63 363 LYS A O 1
ATOM 2609 N N . GLU A 1 363 ? 36.910 141.462 93.824 1.00 90.69 364 GLU A N 1
ATOM 2610 C CA . GLU A 1 363 ? 35.986 140.793 94.730 1.00 92.54 364 GLU A CA 1
ATOM 2611 C C . GLU A 1 363 ? 34.550 141.248 94.477 1.00 88.10 364 GLU A C 1
ATOM 2612 O O . GLU A 1 363 ? 33.608 140.450 94.604 1.00 96.89 364 GLU A O 1
ATOM 2618 N N . LEU A 1 364 ? 34.381 142.505 94.057 1.00 83.65 365 LEU A N 1
ATOM 2619 C CA . LEU A 1 364 ? 33.111 142.962 93.498 1.00 82.03 365 LEU A CA 1
ATOM 2620 C C . LEU A 1 364 ? 32.662 142.091 92.330 1.00 88.37 365 LEU A C 1
ATOM 2621 O O . LEU A 1 364 ? 31.495 141.689 92.252 1.00 91.84 365 LEU A O 1
ATOM 2626 N N . ALA A 1 365 ? 33.571 141.831 91.386 1.00 89.20 366 ALA A N 1
ATOM 2627 C CA . ALA A 1 365 ? 33.229 141.024 90.219 1.00 85.32 366 ALA A CA 1
ATOM 2628 C C . ALA A 1 365 ? 32.799 139.624 90.630 1.00 83.60 366 ALA A C 1
ATOM 2629 O O . ALA A 1 365 ? 31.825 139.079 90.093 1.00 87.82 366 ALA A O 1
ATOM 2631 N N . ILE A 1 366 ? 33.526 139.028 91.576 1.00 70.00 367 ILE A N 1
ATOM 2632 C CA . ILE A 1 366 ? 33.165 137.705 92.079 1.00 79.16 367 ILE A CA 1
ATOM 2633 C C . ILE A 1 366 ? 31.751 137.726 92.649 1.00 84.07 367 ILE A C 1
ATOM 2634 O O . ILE A 1 366 ? 30.932 136.839 92.366 1.00 87.10 367 ILE A O 1
ATOM 2639 N N . CYS A 1 367 ? 31.440 138.752 93.449 1.00 84.81 368 CYS A N 1
ATOM 2640 C CA . CYS A 1 367 ? 30.103 138.864 94.028 1.00 84.54 368 CYS A CA 1
ATOM 2641 C C . CYS A 1 367 ? 29.033 138.976 92.947 1.00 81.85 368 CYS A C 1
ATOM 2642 O O . CYS A 1 367 ? 27.997 138.301 93.008 1.00 85.33 368 CYS A O 1
ATOM 2645 N N . ILE A 1 368 ? 29.262 139.836 91.952 1.00 78.75 369 ILE A N 1
ATOM 2646 C CA . ILE A 1 368 ? 28.246 140.064 90.926 1.00 84.32 369 ILE A CA 1
ATOM 2647 C C . ILE A 1 368 ? 28.009 138.799 90.120 1.00 80.43 369 ILE A C 1
ATOM 2648 O O . ILE A 1 368 ? 26.871 138.483 89.754 1.00 89.94 369 ILE A O 1
ATOM 2653 N N . VAL A 1 369 ? 29.078 138.065 89.813 1.00 73.70 370 VAL A N 1
ATOM 2654 C CA . VAL A 1 369 ? 28.918 136.841 89.038 1.00 76.22 370 VAL A CA 1
ATOM 2655 C C . VAL A 1 369 ? 28.179 135.788 89.850 1.00 88.47 370 VAL A C 1
ATOM 2656 O O . VAL A 1 369 ? 27.296 135.095 89.330 1.00 86.59 370 VAL A O 1
ATOM 2660 N N . ASP A 1 370 ? 28.517 135.652 91.138 1.00 85.80 371 ASP A N 1
ATOM 2661 C CA . ASP A 1 370 ? 27.786 134.710 91.979 1.00 77.83 371 ASP A CA 1
ATOM 2662 C C . ASP A 1 370 ? 26.312 135.082 92.081 1.00 80.45 371 ASP A C 1
ATOM 2663 O O . ASP A 1 370 ? 25.452 134.195 92.150 1.00 80.69 371 ASP A O 1
ATOM 2668 N N . PHE A 1 371 ? 25.997 136.379 92.083 1.00 85.48 372 PHE A N 1
ATOM 2669 C CA . PHE A 1 371 ? 24.594 136.786 92.066 1.00 91.12 372 PHE A CA 1
ATOM 2670 C C . PHE A 1 371 ? 23.922 136.411 90.752 1.00 90.17 372 PHE A C 1
ATOM 2671 O O . PHE A 1 371 ? 22.866 135.770 90.743 1.00 88.64 372 PHE A O 1
ATOM 2679 N N . LEU A 1 372 ? 24.510 136.833 89.631 1.00 93.56 373 LEU A N 1
ATOM 2680 C CA . LEU A 1 372 ? 23.923 136.572 88.321 1.00 87.52 373 LEU A CA 1
ATOM 2681 C C . LEU A 1 372 ? 23.745 135.084 88.070 1.00 84.84 373 LEU A C 1
ATOM 2682 O O . LEU A 1 372 ? 22.841 134.680 87.330 1.00 91.04 373 LEU A O 1
ATOM 2687 N N . GLN A 1 373 ? 24.583 134.258 88.684 1.00 87.03 374 GLN A N 1
ATOM 2688 C CA . GLN A 1 373 ? 24.583 132.828 88.439 1.00 83.00 374 GLN A CA 1
ATOM 2689 C C . GLN A 1 373 ? 23.500 132.101 89.237 1.00 91.52 374 GLN A C 1
ATOM 2690 O O . GLN A 1 373 ? 23.432 130.867 89.198 1.00 102.76 374 GLN A O 1
ATOM 2696 N N . ILE A 1 374 ? 22.639 132.845 89.935 1.00 97.68 375 ILE A N 1
ATOM 2697 C CA . ILE A 1 374 ? 21.538 132.244 90.685 1.00 96.03 375 ILE A CA 1
ATOM 2698 C C . ILE A 1 374 ? 20.402 131.847 89.752 1.00 97.88 375 ILE A C 1
ATOM 2699 O O . ILE A 1 374 ? 19.855 130.742 89.849 1.00 98.68 375 ILE A O 1
ATOM 2704 N N . ASN A 1 375 ? 20.023 132.743 88.843 1.00 109.10 376 ASN A N 1
ATOM 2705 C CA . ASN A 1 375 ? 18.833 132.592 88.012 1.00 114.66 376 ASN A CA 1
ATOM 2706 C C . ASN A 1 375 ? 19.181 132.274 86.560 1.00 121.58 376 ASN A C 1
ATOM 2707 O O . ASN A 1 375 ? 18.511 132.736 85.634 1.00 127.81 376 ASN A O 1
ATOM 2712 N N . THR A 1 376 ? 20.233 131.479 86.344 1.00 123.46 377 THR A N 1
ATOM 2713 C CA . THR A 1 376 ? 20.637 131.149 84.980 1.00 113.89 377 THR A CA 1
ATOM 2714 C C . THR A 1 376 ? 19.563 130.340 84.266 1.00 113.94 377 THR A C 1
ATOM 2715 O O . THR A 1 376 ? 19.315 130.545 83.074 1.00 116.88 377 THR A O 1
ATOM 2719 N N . LEU A 1 377 ? 18.914 129.418 84.979 1.00 109.68 378 LEU A N 1
ATOM 2720 C CA . LEU A 1 377 ? 17.895 128.585 84.348 1.00 103.70 378 LEU A CA 1
ATOM 2721 C C . LEU A 1 377 ? 16.682 129.414 83.940 1.00 102.28 378 LEU A C 1
ATOM 2722 O O . LEU A 1 377 ? 16.120 129.212 82.856 1.00 102.06 378 LEU A O 1
ATOM 2727 N N . SER A 1 378 ? 16.275 130.365 84.784 1.00 101.42 379 SER A N 1
ATOM 2728 C CA . SER A 1 378 ? 15.139 131.213 84.440 1.00 112.22 379 SER A CA 1
ATOM 2729 C C . SER A 1 378 ? 15.490 132.209 83.341 1.00 107.08 379 SER A C 1
ATOM 2730 O O . SER A 1 378 ? 14.637 132.523 82.502 1.00 96.29 379 SER A O 1
ATOM 2733 N N . VAL A 1 379 ? 16.727 132.714 83.320 1.00 104.35 380 VAL A N 1
ATOM 2734 C CA . VAL A 1 379 ? 17.148 133.575 82.218 1.00 97.85 380 VAL A CA 1
ATOM 2735 C C . VAL A 1 379 ? 17.174 132.790 80.911 1.00 97.87 380 VAL A C 1
ATOM 2736 O O . VAL A 1 379 ? 16.715 133.274 79.870 1.00 91.59 380 VAL A O 1
ATOM 2740 N N . CYS A 1 380 ? 17.700 131.563 80.947 1.00 92.18 381 CYS A N 1
ATOM 2741 C CA . CYS A 1 380 ? 17.675 130.703 79.771 1.00 81.82 381 CYS A CA 1
ATOM 2742 C C . CYS A 1 380 ? 16.248 130.442 79.312 1.00 91.12 381 CYS A C 1
ATOM 2743 O O . CYS A 1 380 ? 15.974 130.392 78.107 1.00 94.70 381 CYS A O 1
ATOM 2746 N N . ASN A 1 381 ? 15.324 130.272 80.260 1.00 99.96 382 ASN A N 1
ATOM 2747 C CA . ASN A 1 381 ? 13.926 130.067 79.897 1.00 108.61 382 ASN A CA 1
ATOM 2748 C C . ASN A 1 381 ? 13.320 131.334 79.304 1.00 107.11 382 ASN A C 1
ATOM 2749 O O . ASN A 1 381 ? 12.738 131.306 78.215 1.00 106.90 382 ASN A O 1
ATOM 2754 N N . LYS A 1 382 ? 13.461 132.463 79.999 1.00 110.39 383 LYS A N 1
ATOM 2755 C CA . LYS A 1 382 ? 12.845 133.699 79.534 1.00 119.98 383 LYS A CA 1
ATOM 2756 C C . LYS A 1 382 ? 13.456 134.219 78.237 1.00 120.42 383 LYS A C 1
ATOM 2757 O O . LYS A 1 382 ? 12.891 135.137 77.634 1.00 130.29 383 LYS A O 1
ATOM 2763 N N . LEU A 1 383 ? 14.584 133.661 77.794 1.00 115.32 384 LEU A N 1
ATOM 2764 C CA . LEU A 1 383 ? 15.176 134.016 76.506 1.00 115.20 384 LEU A CA 1
ATOM 2765 C C . LEU A 1 383 ? 14.706 133.101 75.380 1.00 111.17 384 LEU A C 1
ATOM 2766 O O . LEU A 1 383 ? 14.138 133.566 74.387 1.00 117.84 384 LEU A O 1
ATOM 2771 N N . PHE A 1 384 ? 14.943 131.797 75.521 1.00 104.10 385 PHE A N 1
ATOM 2772 C CA . PHE A 1 384 ? 14.924 130.898 74.378 1.00 111.19 385 PHE A CA 1
ATOM 2773 C C . PHE A 1 384 ? 13.662 130.054 74.274 1.00 122.31 385 PHE A C 1
ATOM 2774 O O . PHE A 1 384 ? 13.374 129.538 73.189 1.00 130.89 385 PHE A O 1
ATOM 2782 N N . THR A 1 385 ? 12.908 129.897 75.356 1.00 124.99 386 THR A N 1
ATOM 2783 C CA . THR A 1 385 ? 11.624 129.215 75.309 1.00 127.92 386 THR A CA 1
ATOM 2784 C C . THR A 1 385 ? 10.504 130.206 75.602 1.00 127.22 386 THR A C 1
ATOM 2785 O O . THR A 1 385 ? 10.732 131.322 76.078 1.00 132.46 386 THR A O 1
ATOM 2789 N N . ASN A 1 386 ? 9.276 129.785 75.298 1.00 131.00 387 ASN A N 1
ATOM 2790 C CA . ASN A 1 386 ? 8.099 130.634 75.428 1.00 147.41 387 ASN A CA 1
ATOM 2791 C C . ASN A 1 386 ? 7.179 130.197 76.563 1.00 165.19 387 ASN A C 1
ATOM 2792 O O . ASN A 1 386 ? 6.011 130.598 76.600 1.00 159.70 387 ASN A O 1
ATOM 2797 N N . ILE A 1 387 ? 7.681 129.388 77.491 1.00 196.87 388 ILE A N 1
ATOM 2798 C CA . ILE A 1 387 ? 6.885 128.933 78.624 1.00 208.73 388 ILE A CA 1
ATOM 2799 C C . ILE A 1 387 ? 7.305 129.667 79.892 1.00 203.27 388 ILE A C 1
ATOM 2800 O O . ILE A 1 387 ? 8.370 129.402 80.450 1.00 194.92 388 ILE A O 1
ATOM 2805 N N . ASN A 1 392 ? 2.387 140.936 78.263 1.00 216.09 393 ASN A N 1
ATOM 2806 C CA . ASN A 1 392 ? 3.831 141.054 78.413 1.00 215.00 393 ASN A CA 1
ATOM 2807 C C . ASN A 1 392 ? 4.509 140.322 77.259 1.00 217.89 393 ASN A C 1
ATOM 2808 O O . ASN A 1 392 ? 5.451 139.557 77.459 1.00 214.71 393 ASN A O 1
ATOM 2813 N N . GLY A 1 393 ? 4.012 140.574 76.045 1.00 223.38 394 GLY A N 1
ATOM 2814 C CA . GLY A 1 393 ? 4.504 139.848 74.883 1.00 226.98 394 GLY A CA 1
ATOM 2815 C C . GLY A 1 393 ? 5.963 140.130 74.572 1.00 230.80 394 GLY A C 1
ATOM 2816 O O . GLY A 1 393 ? 6.729 139.215 74.257 1.00 230.22 394 GLY A O 1
ATOM 2817 N N . GLN A 1 394 ? 6.364 141.402 74.637 1.00 230.94 395 GLN A N 1
ATOM 2818 C CA . GLN A 1 394 ? 7.751 141.760 74.388 1.00 226.80 395 GLN A CA 1
ATOM 2819 C C . GLN A 1 394 ? 8.272 142.886 75.273 1.00 224.37 395 GLN A C 1
ATOM 2820 O O . GLN A 1 394 ? 9.435 143.267 75.120 1.00 233.12 395 GLN A O 1
ATOM 2826 N N . VAL A 1 395 ? 7.473 143.425 76.200 1.00 209.39 396 VAL A N 1
ATOM 2827 C CA . VAL A 1 395 ? 8.046 144.318 77.209 1.00 194.18 396 VAL A CA 1
ATOM 2828 C C . VAL A 1 395 ? 8.807 143.562 78.290 1.00 186.26 396 VAL A C 1
ATOM 2829 O O . VAL A 1 395 ? 9.424 144.194 79.155 1.00 182.43 396 VAL A O 1
ATOM 2833 N N . GLN A 1 396 ? 8.795 142.225 78.259 1.00 184.41 397 GLN A N 1
ATOM 2834 C CA . GLN A 1 396 ? 9.792 141.436 78.978 1.00 177.81 397 GLN A CA 1
ATOM 2835 C C . GLN A 1 396 ? 10.919 140.974 78.057 1.00 167.14 397 GLN A C 1
ATOM 2836 O O . GLN A 1 396 ? 12.027 140.698 78.536 1.00 169.44 397 GLN A O 1
ATOM 2842 N N . ASP A 1 397 ? 10.667 140.922 76.742 1.00 150.54 398 ASP A N 1
ATOM 2843 C CA . ASP A 1 397 ? 11.754 140.845 75.770 1.00 146.70 398 ASP A CA 1
ATOM 2844 C C . ASP A 1 397 ? 12.589 142.118 75.794 1.00 138.12 398 ASP A C 1
ATOM 2845 O O . ASP A 1 397 ? 13.824 142.058 75.811 1.00 136.70 398 ASP A O 1
ATOM 2850 N N . GLU A 1 398 ? 11.931 143.285 75.824 1.00 139.61 399 GLU A N 1
ATOM 2851 C CA . GLU A 1 398 ? 12.671 144.542 75.915 1.00 144.99 399 GLU A CA 1
ATOM 2852 C C . GLU A 1 398 ? 13.512 144.592 77.181 1.00 143.73 399 GLU A C 1
ATOM 2853 O O . GLU A 1 398 ? 14.534 145.286 77.224 1.00 143.17 399 GLU A O 1
ATOM 2859 N N . TYR A 1 399 ? 13.107 143.853 78.216 1.00 136.61 400 TYR A N 1
ATOM 2860 C CA . TYR A 1 399 ? 13.887 143.815 79.446 1.00 130.71 400 TYR A CA 1
ATOM 2861 C C . TYR A 1 399 ? 15.022 142.800 79.367 1.00 135.37 400 TYR A C 1
ATOM 2862 O O . TYR A 1 399 ? 16.165 143.117 79.704 1.00 144.40 400 TYR A O 1
ATOM 2871 N N . ILE A 1 400 ? 14.734 141.577 78.921 1.00 126.69 401 ILE A N 1
ATOM 2872 C CA . ILE A 1 400 ? 15.743 140.530 79.030 1.00 121.11 401 ILE A CA 1
ATOM 2873 C C . ILE A 1 400 ? 16.783 140.628 77.919 1.00 131.92 401 ILE A C 1
ATOM 2874 O O . ILE A 1 400 ? 17.935 140.225 78.114 1.00 134.30 401 ILE A O 1
ATOM 2879 N N . GLN A 1 401 ? 16.434 141.168 76.749 1.00 126.71 402 GLN A N 1
ATOM 2880 C CA . GLN A 1 401 ? 17.471 141.389 75.748 1.00 125.64 402 GLN A CA 1
ATOM 2881 C C . GLN A 1 401 ? 18.418 142.500 76.186 1.00 120.30 402 GLN A C 1
ATOM 2882 O O . GLN A 1 401 ? 19.626 142.419 75.945 1.00 128.07 402 GLN A O 1
ATOM 2888 N N . GLU A 1 402 ? 17.895 143.525 76.865 1.00 113.91 403 GLU A N 1
ATOM 2889 C CA . GLU A 1 402 ? 18.759 144.525 77.490 1.00 121.06 403 GLU A CA 1
ATOM 2890 C C . GLU A 1 402 ? 19.602 143.907 78.603 1.00 112.93 403 GLU A C 1
ATOM 2891 O O . GLU A 1 402 ? 20.772 144.269 78.785 1.00 107.20 403 GLU A O 1
ATOM 2897 N N . TYR A 1 403 ? 19.010 142.984 79.362 1.00 108.32 404 TYR A N 1
ATOM 2898 C CA . TYR A 1 403 ? 19.740 142.222 80.371 1.00 100.61 404 TYR A CA 1
ATOM 2899 C C . TYR A 1 403 ? 20.945 141.513 79.760 1.00 109.39 404 TYR A C 1
ATOM 2900 O O . TYR A 1 403 ? 22.076 141.639 80.246 1.00 116.96 404 TYR A O 1
ATOM 2909 N N . ILE A 1 404 ? 20.714 140.765 78.681 1.00 107.44 405 ILE A N 1
ATOM 2910 C CA . ILE A 1 404 ? 21.800 140.054 78.009 1.00 97.89 405 ILE A CA 1
ATOM 2911 C C . ILE A 1 404 ? 22.803 141.036 77.418 1.00 100.73 405 ILE A C 1
ATOM 2912 O O . ILE A 1 404 ? 24.015 140.784 77.423 1.00 106.88 405 ILE A O 1
ATOM 2917 N N . LYS A 1 405 ? 22.323 142.173 76.909 1.00 99.92 406 LYS A N 1
ATOM 2918 C CA . LYS A 1 405 ? 23.232 143.143 76.311 1.00 104.79 406 LYS A CA 1
ATOM 2919 C C . LYS A 1 405 ? 24.177 143.721 77.356 1.00 99.63 406 LYS A C 1
ATOM 2920 O O . LYS A 1 405 ? 25.370 143.903 77.088 1.00 115.81 406 LYS A O 1
ATOM 2926 N N . VAL A 1 406 ? 23.668 144.005 78.557 1.00 86.03 407 VAL A N 1
ATOM 2927 C CA . VAL A 1 406 ? 24.542 144.537 79.599 1.00 97.11 407 VAL A CA 1
ATOM 2928 C C . VAL A 1 406 ? 25.368 143.446 80.267 1.00 105.25 407 VAL A C 1
ATOM 2929 O O . VAL A 1 406 ? 26.393 143.756 80.887 1.00 105.60 407 VAL A O 1
ATOM 2933 N N . LEU A 1 407 ? 24.968 142.174 80.162 1.00 98.31 408 LEU A N 1
ATOM 2934 C CA . LEU A 1 407 ? 25.862 141.113 80.624 1.00 98.03 408 LEU A CA 1
ATOM 2935 C C . LEU A 1 407 ? 27.027 140.915 79.662 1.00 103.98 408 LEU A C 1
ATOM 2936 O O . LEU A 1 407 ? 28.177 140.776 80.095 1.00 106.22 408 LEU A O 1
ATOM 2941 N N . LEU A 1 408 ? 26.748 140.875 78.356 1.00 92.64 409 LEU A N 1
ATOM 2942 C CA . LEU A 1 408 ? 27.822 140.897 77.367 1.00 85.93 409 LEU A CA 1
ATOM 2943 C C . LEU A 1 408 ? 28.690 142.136 77.534 1.00 92.10 409 LEU A C 1
ATOM 2944 O O . LEU A 1 408 ? 29.922 142.062 77.451 1.00 90.33 409 LEU A O 1
ATOM 2949 N N . GLN A 1 409 ? 28.060 143.285 77.783 1.00 98.08 410 GLN A N 1
ATOM 2950 C CA . GLN A 1 409 ? 28.796 144.537 77.911 1.00 103.73 410 GLN A CA 1
ATOM 2951 C C . GLN A 1 409 ? 29.681 144.542 79.151 1.00 94.11 410 GLN A C 1
ATOM 2952 O O . GLN A 1 409 ? 30.740 145.181 79.154 1.00 94.01 410 GLN A O 1
ATOM 2966 N N . THR A 1 411 ? 30.922 141.658 80.471 1.00 95.07 412 THR A N 1
ATOM 2967 C CA . THR A 1 411 ? 31.950 140.671 80.161 1.00 88.35 412 THR A CA 1
ATOM 2968 C C . THR A 1 411 ? 33.112 141.300 79.404 1.00 89.20 412 THR A C 1
ATOM 2969 O O . THR A 1 411 ? 34.268 140.913 79.603 1.00 88.80 412 THR A O 1
ATOM 2973 N N . ASN A 1 412 ? 32.829 142.287 78.552 1.00 88.67 413 ASN A N 1
ATOM 2974 C CA . ASN A 1 412 ? 33.850 142.902 77.715 1.00 84.66 413 ASN A CA 1
ATOM 2975 C C . ASN A 1 412 ? 34.641 143.982 78.447 1.00 90.65 413 ASN A C 1
ATOM 2976 O O . ASN A 1 412 ? 35.582 144.534 77.868 1.00 111.62 413 ASN A O 1
ATOM 2981 N N . PHE A 1 413 ? 34.279 144.271 79.703 1.00 81.60 414 PHE A N 1
ATOM 2982 C CA . PHE A 1 413 ? 34.795 145.279 80.630 1.00 84.12 414 PHE A CA 1
ATOM 2983 C C . PHE A 1 413 ? 36.119 145.904 80.194 1.00 87.28 414 PHE A C 1
ATOM 2984 O O . PHE A 1 413 ? 37.119 145.192 80.030 1.00 89.95 414 PHE A O 1
ATOM 2992 N N . PRO A 1 414 ? 36.177 147.234 80.028 1.00 85.48 415 PRO A N 1
ATOM 2993 C CA . PRO A 1 414 ? 37.337 147.884 79.384 1.00 83.31 415 PRO A CA 1
ATOM 2994 C C . PRO A 1 414 ? 38.558 148.000 80.295 1.00 87.70 415 PRO A C 1
ATOM 2995 O O . PRO A 1 414 ? 39.045 149.093 80.592 1.00 101.59 415 PRO A O 1
ATOM 2999 N N . LEU A 1 415 ? 39.067 146.852 80.740 1.00 81.79 416 LEU A N 1
ATOM 3000 C CA . LEU A 1 415 ? 40.361 146.772 81.406 1.00 73.85 416 LEU A CA 1
ATOM 3001 C C . LEU A 1 415 ? 40.999 145.437 81.048 1.00 86.32 416 LEU A C 1
ATOM 3002 O O . LEU A 1 415 ? 40.321 144.500 80.618 1.00 100.42 416 LEU A O 1
ATOM 3007 N N . THR A 1 416 ? 42.316 145.357 81.226 1.00 81.80 417 THR A N 1
ATOM 3008 C CA . THR A 1 416 ? 43.022 144.126 80.899 1.00 94.18 417 THR A CA 1
ATOM 3009 C C . THR A 1 416 ? 42.643 143.025 81.888 1.00 95.20 417 THR A C 1
ATOM 3010 O O . THR A 1 416 ? 42.494 143.290 83.085 1.00 95.30 417 THR A O 1
ATOM 3014 N N . PRO A 1 417 ? 42.474 141.790 81.422 1.00 87.83 418 PRO A N 1
ATOM 3015 C CA . PRO A 1 417 ? 42.067 140.704 82.321 1.00 75.06 418 PRO A CA 1
ATOM 3016 C C . PRO A 1 417 ? 43.153 140.384 83.335 1.00 79.25 418 PRO A C 1
ATOM 3017 O O . PRO A 1 417 ? 44.311 140.782 83.205 1.00 88.89 418 PRO A O 1
ATOM 3021 N N . VAL A 1 418 ? 42.744 139.631 84.359 1.00 76.94 419 VAL A N 1
ATOM 3022 C CA . VAL A 1 418 ? 43.527 139.203 85.524 1.00 80.10 419 VAL A CA 1
ATOM 3023 C C . VAL A 1 418 ? 44.451 140.278 86.098 1.00 80.48 419 VAL A C 1
ATOM 3024 O O . VAL A 1 418 ? 44.649 140.342 87.316 1.00 95.35 419 VAL A O 1
ATOM 3028 N N . LEU A 1 419 ? 45.028 141.127 85.250 1.00 91.33 420 LEU A N 1
ATOM 3029 C CA . LEU A 1 419 ? 45.876 142.202 85.745 1.00 88.64 420 LEU A CA 1
ATOM 3030 C C . LEU A 1 419 ? 45.068 143.349 86.339 1.00 96.91 420 LEU A C 1
ATOM 3031 O O . LEU A 1 419 ? 45.587 144.082 87.188 1.00 98.79 420 LEU A O 1
ATOM 3036 N N . GLN A 1 420 ? 43.809 143.510 85.929 1.00 98.15 421 GLN A N 1
ATOM 3037 C CA . GLN A 1 420 ? 42.995 144.628 86.394 1.00 90.91 421 GLN A CA 1
ATOM 3038 C C . GLN A 1 420 ? 41.569 144.210 86.742 1.00 97.37 421 GLN A C 1
ATOM 3039 O O . GLN A 1 420 ? 41.030 144.642 87.766 1.00 114.35 421 GLN A O 1
ATOM 3045 N N . GLU A 1 421 ? 40.946 143.373 85.913 1.00 86.95 422 GLU A N 1
ATOM 3046 C CA . GLU A 1 421 ? 39.552 142.994 86.104 1.00 89.86 422 GLU A CA 1
ATOM 3047 C C . GLU A 1 421 ? 39.387 141.486 85.994 1.00 84.31 422 GLU A C 1
ATOM 3048 O O . GLU A 1 421 ? 40.053 140.841 85.179 1.00 68.48 422 GLU A O 1
ATOM 3054 N N . PHE A 1 422 ? 38.503 140.920 86.825 1.00 84.31 423 PHE A N 1
ATOM 3055 C CA . PHE A 1 422 ? 38.089 139.532 86.651 1.00 78.26 423 PHE A CA 1
ATOM 3056 C C . PHE A 1 422 ? 36.632 139.416 86.219 1.00 82.16 423 PHE A C 1
ATOM 3057 O O . PHE A 1 422 ? 36.037 138.344 86.366 1.00 80.74 423 PHE A O 1
ATOM 3065 N N . PHE A 1 423 ? 36.035 140.496 85.711 1.00 90.50 424 PHE A N 1
ATOM 3066 C CA . PHE A 1 423 ? 34.659 140.407 85.229 1.00 87.12 424 PHE A CA 1
ATOM 3067 C C . PHE A 1 423 ? 34.556 139.424 84.072 1.00 83.20 424 PHE A C 1
ATOM 3068 O O . PHE A 1 423 ? 33.715 138.518 84.083 1.00 87.63 424 PHE A O 1
ATOM 3076 N N . SER A 1 424 ? 35.423 139.577 83.069 1.00 87.14 425 SER A N 1
ATOM 3077 C CA . SER A 1 424 ? 35.492 138.591 81.998 1.00 76.77 425 SER A CA 1
ATOM 3078 C C . SER A 1 424 ? 35.941 137.233 82.518 1.00 77.71 425 SER A C 1
ATOM 3079 O O . SER A 1 424 ? 35.490 136.197 82.018 1.00 79.51 425 SER A O 1
ATOM 3082 N N . VAL A 1 425 ? 36.815 137.218 83.526 1.00 68.53 426 VAL A N 1
ATOM 3083 C CA . VAL A 1 425 ? 37.369 135.958 84.013 1.00 71.54 426 VAL A CA 1
ATOM 3084 C C . VAL A 1 425 ? 36.323 135.177 84.802 1.00 84.29 426 VAL A C 1
ATOM 3085 O O . VAL A 1 425 ? 36.067 133.999 84.525 1.00 73.38 426 VAL A O 1
ATOM 3089 N N . ARG A 1 426 ? 35.695 135.825 85.790 1.00 87.95 427 ARG A N 1
ATOM 3090 C CA . ARG A 1 426 ? 34.844 135.114 86.740 1.00 94.49 427 ARG A CA 1
ATOM 3091 C C . ARG A 1 426 ? 33.538 134.612 86.139 1.00 95.69 427 ARG A C 1
ATOM 3092 O O . ARG A 1 426 ? 32.968 133.651 86.668 1.00 114.85 427 ARG A O 1
ATOM 3108 N N . VAL A 1 428 ? 33.091 133.455 82.885 1.00 90.40 429 VAL A N 1
ATOM 3109 C CA . VAL A 1 428 ? 33.101 132.359 81.924 1.00 73.05 429 VAL A CA 1
ATOM 3110 C C . VAL A 1 428 ? 32.200 131.251 82.442 1.00 79.76 429 VAL A C 1
ATOM 3111 O O . VAL A 1 428 ? 31.588 130.510 81.661 1.00 94.61 429 VAL A O 1
ATOM 3115 N N . ASP A 1 429 ? 32.074 131.146 83.769 1.00 88.78 430 ASP A N 1
ATOM 3116 C CA . ASP A 1 429 ? 31.235 130.118 84.369 1.00 98.75 430 ASP A CA 1
ATOM 3117 C C . ASP A 1 429 ? 29.757 130.430 84.164 1.00 86.18 430 ASP A C 1
ATOM 3118 O O . ASP A 1 429 ? 28.954 129.518 83.937 1.00 99.08 430 ASP A O 1
ATOM 3123 N N . PHE A 1 430 ? 29.379 131.712 84.219 1.00 75.50 431 PHE A N 1
ATOM 3124 C CA . PHE A 1 430 ? 27.997 132.077 83.919 1.00 76.75 431 PHE A CA 1
ATOM 3125 C C . PHE A 1 430 ? 27.615 131.662 82.505 1.00 87.41 431 PHE A C 1
ATOM 3126 O O . PHE A 1 430 ? 26.574 131.030 82.293 1.00 81.78 431 PHE A O 1
ATOM 3134 N N . TRP A 1 431 ? 28.431 132.041 81.518 1.00 88.10 432 TRP A N 1
ATOM 3135 C CA . TRP A 1 431 ? 28.094 131.718 80.136 1.00 83.50 432 TRP A CA 1
ATOM 3136 C C . TRP A 1 431 ? 28.152 130.217 79.894 1.00 85.12 432 TRP A C 1
ATOM 3137 O O . TRP A 1 431 ? 27.366 129.679 79.106 1.00 90.56 432 TRP A O 1
ATOM 3148 N N . LEU A 1 432 ? 29.076 129.526 80.564 1.00 73.44 433 LEU A N 1
ATOM 3149 C CA . LEU A 1 432 ? 29.119 128.071 80.488 1.00 79.94 433 LEU A CA 1
ATOM 3150 C C . LEU A 1 432 ? 27.811 127.462 80.982 1.00 84.86 433 LEU A C 1
ATOM 3151 O O . LEU A 1 432 ? 27.223 126.597 80.320 1.00 101.69 433 LEU A O 1
ATOM 3156 N N . ASP A 1 433 ? 27.330 127.920 82.142 1.00 86.59 434 ASP A N 1
ATOM 3157 C CA . ASP A 1 433 ? 26.077 127.400 82.678 1.00 89.33 434 ASP A CA 1
ATOM 3158 C C . ASP A 1 433 ? 24.903 127.752 81.773 1.00 85.97 434 ASP A C 1
ATOM 3159 O O . ASP A 1 433 ? 23.982 126.946 81.601 1.00 94.63 434 ASP A O 1
ATOM 3164 N N . LEU A 1 434 ? 24.927 128.941 81.168 1.00 83.92 435 LEU A N 1
ATOM 3165 C CA . LEU A 1 434 ? 23.821 129.345 80.305 1.00 79.35 435 LEU A CA 1
ATOM 3166 C C . LEU A 1 434 ? 23.791 128.519 79.025 1.00 85.01 435 LEU A C 1
ATOM 3167 O O . LEU A 1 434 ? 22.714 128.138 78.551 1.00 90.71 435 LEU A O 1
ATOM 3172 N N . SER A 1 435 ? 24.962 128.217 78.458 1.00 88.45 436 SER A N 1
ATOM 3173 C CA . SER A 1 435 ? 25.004 127.383 77.261 1.00 86.57 436 SER A CA 1
ATOM 3174 C C . SER A 1 435 ? 24.603 125.949 77.579 1.00 93.65 436 SER A C 1
ATOM 3175 O O . SER A 1 435 ? 23.920 125.297 76.779 1.00 106.70 436 SER A O 1
ATOM 3178 N N . ASP A 1 436 ? 25.013 125.440 78.746 1.00 95.22 437 ASP A N 1
ATOM 3179 C CA . ASP A 1 436 ? 24.575 124.110 79.157 1.00 99.49 437 ASP A CA 1
ATOM 3180 C C . ASP A 1 436 ? 23.068 124.073 79.376 1.00 102.27 437 ASP A C 1
ATOM 3181 O O . ASP A 1 436 ? 22.410 123.075 79.058 1.00 117.44 437 ASP A O 1
ATOM 3186 N N . ALA A 1 437 ? 22.503 125.155 79.916 1.00 88.58 438 ALA A N 1
ATOM 3187 C CA . ALA A 1 437 ? 21.058 125.230 80.090 1.00 83.17 438 ALA A CA 1
ATOM 3188 C C . ALA A 1 437 ? 20.346 125.255 78.745 1.00 101.27 438 ALA A C 1
ATOM 3189 O O . ALA A 1 437 ? 19.332 124.573 78.560 1.00 115.51 438 ALA A O 1
ATOM 3191 N N . TYR A 1 438 ? 20.864 126.038 77.795 1.00 101.79 439 TYR A N 1
ATOM 3192 C CA . TYR A 1 438 ? 20.260 126.098 76.467 1.00 94.82 439 TYR A CA 1
ATOM 3193 C C . TYR A 1 438 ? 20.288 124.736 75.786 1.00 93.83 439 TYR A C 1
ATOM 3194 O O . TYR A 1 438 ? 19.270 124.272 75.260 1.00 83.96 439 TYR A O 1
ATOM 3203 N N . THR A 1 439 ? 21.450 124.079 75.787 1.00 92.79 440 THR A N 1
ATOM 3204 C CA . THR A 1 439 ? 21.576 122.792 75.112 1.00 89.88 440 THR A CA 1
ATOM 3205 C C . THR A 1 439 ? 20.701 121.717 75.750 1.00 103.08 440 THR A C 1
ATOM 3206 O O . THR A 1 439 ? 20.310 120.763 75.066 1.00 112.53 440 THR A O 1
ATOM 3210 N N . ASN A 1 440 ? 20.353 121.862 77.027 1.00 116.10 441 ASN A N 1
ATOM 3211 C CA . ASN A 1 440 ? 19.579 120.856 77.738 1.00 112.93 441 ASN A CA 1
ATOM 3212 C C . ASN A 1 440 ? 18.087 121.184 77.769 1.00 106.32 441 ASN A C 1
ATOM 3213 O O . ASN A 1 440 ? 17.332 120.535 78.498 1.00 125.02 441 ASN A O 1
ATOM 3218 N N . LEU A 1 441 ? 17.647 122.170 76.991 1.00 96.40 442 LEU A N 1
ATOM 3219 C CA . LEU A 1 441 ? 16.232 122.506 76.925 1.00 104.56 442 LEU A CA 1
ATOM 3220 C C . LEU A 1 441 ? 15.461 121.451 76.135 1.00 127.95 442 LEU A C 1
ATOM 3221 O O . LEU A 1 441 ? 16.012 120.757 75.277 1.00 128.08 442 LEU A O 1
ATOM 3226 N N . ALA A 1 442 ? 14.170 121.336 76.435 1.00 137.56 443 ALA A N 1
ATOM 3227 C CA . ALA A 1 442 ? 13.321 120.387 75.725 1.00 145.62 443 ALA A CA 1
ATOM 3228 C C . ALA A 1 442 ? 13.096 120.859 74.294 1.00 144.72 443 ALA A C 1
ATOM 3229 O O . ALA A 1 442 ? 12.735 122.015 74.063 1.00 143.24 443 ALA A O 1
ATOM 3231 N N . SER A 1 443 ? 13.291 119.953 73.331 1.00 144.53 444 SER A N 1
ATOM 3232 C CA . SER A 1 443 ? 13.296 120.336 71.922 1.00 137.85 444 SER A CA 1
ATOM 3233 C C . SER A 1 443 ? 11.966 120.917 71.455 1.00 137.37 444 SER A C 1
ATOM 3234 O O . SER A 1 443 ? 11.931 121.596 70.423 1.00 132.40 444 SER A O 1
ATOM 3237 N N . GLU A 1 444 ? 10.879 120.677 72.185 1.00 142.69 445 GLU A N 1
ATOM 3238 C CA . GLU A 1 444 ? 9.546 121.077 71.756 1.00 150.78 445 GLU A CA 1
ATOM 3239 C C . GLU A 1 444 ? 9.073 122.377 72.394 1.00 146.60 445 GLU A C 1
ATOM 3240 O O . GLU A 1 444 ? 7.901 122.737 72.238 1.00 131.50 445 GLU A O 1
ATOM 3246 N N . THR A 1 445 ? 9.946 123.094 73.103 1.00 155.58 446 THR A N 1
ATOM 3247 C CA . THR A 1 445 ? 9.545 124.315 73.788 1.00 154.19 446 THR A CA 1
ATOM 3248 C C . THR A 1 445 ? 10.322 125.548 73.347 1.00 144.64 446 THR A C 1
ATOM 3249 O O . THR A 1 445 ? 10.011 126.651 73.812 1.00 151.74 446 THR A O 1
ATOM 3253 N N . LEU A 1 446 ? 11.309 125.404 72.466 1.00 132.74 447 LEU A N 1
ATOM 3254 C CA . LEU A 1 446 ? 12.108 126.549 72.051 1.00 126.47 447 LEU A CA 1
ATOM 3255 C C . LEU A 1 446 ? 11.278 127.511 71.206 1.00 118.97 447 LEU A C 1
ATOM 3256 O O . LEU A 1 446 ? 10.355 127.111 70.491 1.00 116.88 447 LEU A O 1
ATOM 3261 N N . ARG A 1 447 ? 11.614 128.796 71.301 1.00 117.21 448 ARG A N 1
ATOM 3262 C CA . ARG A 1 447 ? 11.024 129.791 70.425 1.00 125.03 448 ARG A CA 1
ATOM 3263 C C . ARG A 1 447 ? 11.473 129.549 68.984 1.00 137.54 448 ARG A C 1
ATOM 3264 O O . ARG A 1 447 ? 12.462 128.851 68.743 1.00 139.99 448 ARG A O 1
ATOM 3272 N N . PRO A 1 448 ? 10.754 130.104 68.001 1.00 136.22 449 PRO A N 1
ATOM 3273 C CA . PRO A 1 448 ? 11.197 129.930 66.609 1.00 136.16 449 PRO A CA 1
ATOM 3274 C C . PRO A 1 448 ? 12.516 130.619 66.304 1.00 132.52 449 PRO A C 1
ATOM 3275 O O . PRO A 1 448 ? 13.220 130.195 65.380 1.00 137.47 449 PRO A O 1
ATOM 3279 N N . ASN A 1 449 ? 12.880 131.662 67.052 1.00 125.00 450 ASN A N 1
ATOM 3280 C CA . ASN A 1 449 ? 14.129 132.384 66.844 1.00 124.76 450 ASN A CA 1
ATOM 3281 C C . ASN A 1 449 ? 15.222 131.960 67.821 1.00 132.60 450 ASN A C 1
ATOM 3282 O O . ASN A 1 449 ? 16.216 132.679 67.981 1.00 126.45 450 ASN A O 1
ATOM 3287 N N . SER A 1 450 ? 15.055 130.807 68.475 1.00 135.85 451 SER A N 1
ATOM 3288 C CA . SER A 1 450 ? 16.003 130.385 69.503 1.00 126.65 451 SER A CA 1
ATOM 3289 C C . SER A 1 450 ? 17.384 130.141 68.913 1.00 121.86 451 SER A C 1
ATOM 3290 O O . SER A 1 450 ? 18.390 130.631 69.438 1.00 109.66 451 SER A O 1
ATOM 3293 N N . ILE A 1 451 ? 17.452 129.371 67.824 1.00 120.03 452 ILE A N 1
ATOM 3294 C CA . ILE A 1 451 ? 18.738 129.068 67.201 1.00 108.77 452 ILE A CA 1
ATOM 3295 C C . ILE A 1 451 ? 19.448 130.354 66.795 1.00 102.57 452 ILE A C 1
ATOM 3296 O O . ILE A 1 451 ? 20.634 130.549 67.089 1.00 110.20 452 ILE A O 1
ATOM 3301 N N . GLU A 1 452 ? 18.719 131.270 66.153 1.00 96.22 453 GLU A N 1
ATOM 3302 C CA . GLU A 1 452 ? 19.327 132.493 65.635 1.00 104.29 453 GLU A CA 1
ATOM 3303 C C . GLU A 1 452 ? 19.809 133.400 66.764 1.00 108.46 453 GLU A C 1
ATOM 3304 O O . GLU A 1 452 ? 20.935 133.915 66.724 1.00 116.51 453 GLU A O 1
ATOM 3310 N N . LEU A 1 453 ? 18.968 133.611 67.781 1.00 107.08 454 LEU A N 1
ATOM 3311 C CA . LEU A 1 453 ? 19.357 134.485 68.883 1.00 104.36 454 LEU A CA 1
ATOM 3312 C C . LEU A 1 453 ? 20.500 133.887 69.694 1.00 103.44 454 LEU A C 1
ATOM 3313 O O . LEU A 1 453 ? 21.432 134.604 70.083 1.00 102.99 454 LEU A O 1
ATOM 3318 N N . SER A 1 454 ? 20.448 132.579 69.965 1.00 97.40 455 SER A N 1
ATOM 3319 C CA . SER A 1 454 ? 21.546 131.929 70.668 1.00 93.83 455 SER A CA 1
ATOM 3320 C C . SER A 1 454 ? 22.840 132.037 69.876 1.00 89.35 455 SER A C 1
ATOM 3321 O O . SER A 1 454 ? 23.909 132.267 70.452 1.00 89.16 455 SER A O 1
ATOM 3324 N N . THR A 1 455 ? 22.766 131.877 68.552 1.00 86.11 456 THR A N 1
ATOM 3325 C CA . THR A 1 455 ? 23.960 132.015 67.728 1.00 88.80 456 THR A CA 1
ATOM 3326 C C . THR A 1 455 ? 24.529 133.424 67.827 1.00 90.41 456 THR A C 1
ATOM 3327 O O . THR A 1 455 ? 25.730 133.603 68.057 1.00 91.88 456 THR A O 1
ATOM 3331 N N . GLN A 1 456 ? 23.671 134.437 67.681 1.00 91.22 457 GLN A N 1
ATOM 3332 C CA . GLN A 1 456 ? 24.120 135.822 67.814 1.00 95.26 457 GLN A CA 1
ATOM 3333 C C . GLN A 1 456 ? 24.821 136.048 69.151 1.00 94.62 457 GLN A C 1
ATOM 3334 O O . GLN A 1 456 ? 25.953 136.554 69.200 1.00 92.08 457 GLN A O 1
ATOM 3340 N N . ILE A 1 457 ? 24.167 135.651 70.247 1.00 98.55 458 ILE A N 1
ATOM 3341 C CA . ILE A 1 457 ? 24.711 135.892 71.584 1.00 85.24 458 ILE A CA 1
ATOM 3342 C C . ILE A 1 457 ? 26.044 135.175 71.756 1.00 83.86 458 ILE A C 1
ATOM 3343 O O . ILE A 1 457 ? 27.081 135.799 72.016 1.00 98.17 458 ILE A O 1
ATOM 3348 N N . PHE A 1 458 ? 26.036 133.847 71.615 1.00 75.10 459 PHE A N 1
ATOM 3349 C CA . PHE A 1 458 ? 27.226 133.065 71.914 1.00 81.22 459 PHE A CA 1
ATOM 3350 C C . PHE A 1 458 ? 28.316 133.219 70.863 1.00 90.37 459 PHE A C 1
ATOM 3351 O O . PHE A 1 458 ? 29.415 132.689 71.058 1.00 105.37 459 PHE A O 1
ATOM 3359 N N . GLN A 1 459 ? 28.052 133.930 69.768 1.00 92.29 460 GLN A N 1
ATOM 3360 C CA . GLN A 1 459 ? 29.105 134.235 68.813 1.00 95.22 460 GLN A CA 1
ATOM 3361 C C . GLN A 1 459 ? 29.743 135.585 69.120 1.00 96.05 460 GLN A C 1
ATOM 3362 O O . GLN A 1 459 ? 30.975 135.720 69.076 1.00 101.12 460 GLN A O 1
ATOM 3368 N N . GLN A 1 460 ? 28.933 136.585 69.483 1.00 100.63 461 GLN A N 1
ATOM 3369 C CA . GLN A 1 460 ? 29.521 137.795 70.045 1.00 104.06 461 GLN A CA 1
ATOM 3370 C C . GLN A 1 460 ? 30.312 137.476 71.309 1.00 97.71 461 GLN A C 1
ATOM 3371 O O . GLN A 1 460 ? 31.265 138.189 71.648 1.00 92.44 461 GLN A O 1
ATOM 3377 N N . LEU A 1 461 ? 29.955 136.387 71.993 1.00 97.67 462 LEU A N 1
ATOM 3378 C CA . LEU A 1 461 ? 30.680 135.986 73.195 1.00 91.19 462 LEU A CA 1
ATOM 3379 C C . LEU A 1 461 ? 32.125 135.600 72.870 1.00 98.51 462 LEU A C 1
ATOM 3380 O O . LEU A 1 461 ? 33.064 136.019 73.562 1.00 96.65 462 LEU A O 1
ATOM 3385 N N . ILE A 1 462 ? 32.329 134.803 71.815 1.00 103.24 463 ILE A N 1
ATOM 3386 C CA . ILE A 1 462 ? 33.697 134.460 71.429 1.00 97.18 463 ILE A CA 1
ATOM 3387 C C . ILE A 1 462 ? 34.405 135.682 70.859 1.00 87.81 463 ILE A C 1
ATOM 3388 O O . ILE A 1 462 ? 35.613 135.868 71.065 1.00 85.35 463 ILE A O 1
ATOM 3393 N N . ASN A 1 463 ? 33.668 136.544 70.144 1.00 83.77 464 ASN A N 1
ATOM 3394 C CA . ASN A 1 463 ? 34.267 137.796 69.687 1.00 94.63 464 ASN A CA 1
ATOM 3395 C C . ASN A 1 463 ? 34.819 138.595 70.863 1.00 89.40 464 ASN A C 1
ATOM 3396 O O . ASN A 1 463 ? 35.862 139.248 70.748 1.00 91.60 464 ASN A O 1
ATOM 3401 N N . ILE A 1 464 ? 34.132 138.546 72.005 1.00 87.24 465 ILE A N 1
ATOM 3402 C CA . ILE A 1 464 ? 34.633 139.211 73.205 1.00 91.43 465 ILE A CA 1
ATOM 3403 C C . ILE A 1 464 ? 35.864 138.492 73.748 1.00 91.51 465 ILE A C 1
ATOM 3404 O O . ILE A 1 464 ? 36.899 139.115 74.012 1.00 96.29 465 ILE A O 1
ATOM 3409 N N . TYR A 1 465 ? 35.769 137.173 73.932 1.00 86.74 466 TYR A N 1
ATOM 3410 C CA . TYR A 1 465 ? 36.802 136.488 74.710 1.00 85.13 466 TYR A CA 1
ATOM 3411 C C . TYR A 1 465 ? 38.119 136.298 73.961 1.00 93.76 466 TYR A C 1
ATOM 3412 O O . TYR A 1 465 ? 39.167 136.200 74.609 1.00 92.47 466 TYR A O 1
ATOM 3421 N N . LEU A 1 466 ? 38.109 136.217 72.627 1.00 99.57 467 LEU A N 1
ATOM 3422 C CA . LEU A 1 466 ? 39.373 136.000 71.919 1.00 89.62 467 LEU A CA 1
ATOM 3423 C C . LEU A 1 466 ? 40.434 137.057 72.222 1.00 91.06 467 LEU A C 1
ATOM 3424 O O . LEU A 1 466 ? 41.582 136.673 72.510 1.00 101.44 467 LEU A O 1
ATOM 3429 N N . PRO A 1 467 ? 40.153 138.365 72.184 1.00 84.24 468 PRO A N 1
ATOM 3430 C CA . PRO A 1 467 ? 41.193 139.325 72.595 1.00 72.16 468 PRO A CA 1
ATOM 3431 C C . PRO A 1 467 ? 41.552 139.237 74.070 1.00 84.06 468 PRO A C 1
ATOM 3432 O O . PRO A 1 467 ? 42.676 139.599 74.441 1.00 75.25 468 PRO A O 1
ATOM 3436 N N . LYS A 1 468 ? 40.632 138.773 74.922 1.00 92.84 469 LYS A N 1
ATOM 3437 C CA . LYS A 1 468 ? 40.904 138.699 76.356 1.00 84.42 469 LYS A CA 1
ATOM 3438 C C . LYS A 1 468 ? 42.015 137.704 76.671 1.00 79.23 469 LYS A C 1
ATOM 3439 O O . LYS A 1 468 ? 42.819 137.932 77.582 1.00 84.93 469 LYS A O 1
ATOM 3445 N N . ILE A 1 469 ? 42.074 136.596 75.938 1.00 74.78 470 ILE A N 1
ATOM 3446 C CA . ILE A 1 469 ? 43.046 135.543 76.201 1.00 70.08 470 ILE A CA 1
ATOM 3447 C C . ILE A 1 469 ? 44.265 135.659 75.284 1.00 84.40 470 ILE A C 1
ATOM 3448 O O . ILE A 1 469 ? 45.033 134.706 75.155 1.00 88.57 470 ILE A O 1
ATOM 3453 N N . SER A 1 470 ? 44.450 136.810 74.643 1.00 82.34 471 SER A N 1
ATOM 3454 C CA . SER A 1 470 ? 45.637 137.032 73.831 1.00 72.19 471 SER A CA 1
ATOM 3455 C C . SER A 1 470 ? 46.894 136.906 74.682 1.00 85.22 471 SER A C 1
ATOM 3456 O O . SER A 1 470 ? 46.913 137.303 75.850 1.00 91.97 471 SER A O 1
ATOM 3459 N N . LEU A 1 471 ? 47.949 136.337 74.094 1.00 91.67 472 LEU A N 1
ATOM 3460 C CA . LEU A 1 471 ? 49.224 136.284 74.798 1.00 83.66 472 LEU A CA 1
ATOM 3461 C C . LEU A 1 471 ? 49.824 137.661 75.027 1.00 89.97 472 LEU A C 1
ATOM 3462 O O . LEU A 1 471 ? 50.763 137.780 75.819 1.00 94.24 472 LEU A O 1
ATOM 3467 N N . SER A 1 472 ? 49.309 138.699 74.362 1.00 88.94 473 SER A N 1
ATOM 3468 C CA . SER A 1 472 ? 49.709 140.059 74.703 1.00 95.28 473 SER A CA 1
ATOM 3469 C C . SER A 1 472 ? 49.333 140.390 76.141 1.00 93.68 473 SER A C 1
ATOM 3470 O O . SER A 1 472 ? 50.065 141.108 76.837 1.00 107.39 473 SER A O 1
ATOM 3473 N N . VAL A 1 473 ? 48.199 139.862 76.608 1.00 81.53 474 VAL A N 1
ATOM 3474 C CA . VAL A 1 473 ? 47.790 140.069 77.995 1.00 73.82 474 VAL A CA 1
ATOM 3475 C C . VAL A 1 473 ? 48.819 139.466 78.944 1.00 84.59 474 VAL A C 1
ATOM 3476 O O . VAL A 1 473 ? 49.262 140.114 79.898 1.00 89.67 474 VAL A O 1
ATOM 3480 N N . LYS A 1 474 ? 49.221 138.216 78.689 1.00 77.39 475 LYS A N 1
ATOM 3481 C CA . LYS A 1 474 ? 50.235 137.565 79.518 1.00 76.22 475 LYS A CA 1
ATOM 3482 C C . LYS A 1 474 ? 51.570 138.299 79.440 1.00 85.13 475 LYS A C 1
ATOM 3483 O O . LYS A 1 474 ? 52.290 138.416 80.444 1.00 84.13 475 LYS A O 1
ATOM 3489 N N . GLN A 1 475 ? 51.921 138.783 78.246 1.00 85.56 476 GLN A N 1
ATOM 3490 C CA . GLN A 1 475 ? 53.113 139.604 78.078 1.00 96.16 476 GLN A CA 1
ATOM 3491 C C . GLN A 1 475 ? 53.081 140.801 79.016 1.00 96.28 476 GLN A C 1
ATOM 3492 O O . GLN A 1 475 ? 54.051 141.071 79.730 1.00 100.86 476 GLN A O 1
ATOM 3498 N N . ARG A 1 476 ? 51.959 141.523 79.037 1.00 97.32 477 ARG A N 1
ATOM 3499 C CA . ARG A 1 476 ? 51.852 142.687 79.913 1.00 100.26 477 ARG A CA 1
ATOM 3500 C C . ARG A 1 476 ? 51.877 142.281 81.384 1.00 96.51 477 ARG A C 1
ATOM 3501 O O . ARG A 1 476 ? 52.441 142.997 82.223 1.00 90.97 477 ARG A O 1
ATOM 3509 N N . ILE A 1 477 ? 51.274 141.136 81.713 1.00 90.30 478 ILE A N 1
ATOM 3510 C CA . ILE A 1 477 ? 51.265 140.660 83.096 1.00 97.33 478 ILE A CA 1
ATOM 3511 C C . ILE A 1 477 ? 52.687 140.461 83.597 1.00 96.64 478 ILE A C 1
ATOM 3512 O O . ILE A 1 477 ? 53.053 140.920 84.686 1.00 104.66 478 ILE A O 1
ATOM 3517 N N . ILE A 1 478 ? 53.509 139.759 82.816 1.00 93.21 479 ILE A N 1
ATOM 3518 C CA . ILE A 1 478 ? 54.884 139.538 83.255 1.00 102.53 479 ILE A CA 1
ATOM 3519 C C . ILE A 1 478 ? 55.752 140.778 83.076 1.00 104.59 479 ILE A C 1
ATOM 3520 O O . ILE A 1 478 ? 56.799 140.888 83.727 1.00 117.57 479 ILE A O 1
ATOM 3525 N N . GLU A 1 479 ? 55.347 141.724 82.225 1.00 96.50 480 GLU A N 1
ATOM 3526 C CA . GLU A 1 479 ? 56.062 142.992 82.149 1.00 99.84 480 GLU A CA 1
ATOM 3527 C C . GLU A 1 479 ? 55.834 143.843 83.391 1.00 110.48 480 GLU A C 1
ATOM 3528 O O . GLU A 1 479 ? 56.736 144.580 83.807 1.00 111.88 480 GLU A O 1
ATOM 3534 N N . GLU A 1 480 ? 54.648 143.760 83.994 1.00 106.14 481 GLU A N 1
ATOM 3535 C CA . GLU A 1 480 ? 54.340 144.584 85.155 1.00 103.39 481 GLU A CA 1
ATOM 3536 C C . GLU A 1 480 ? 54.416 143.827 86.473 1.00 107.09 481 GLU A C 1
ATOM 3537 O O . GLU A 1 480 ? 54.465 144.466 87.529 1.00 121.82 481 GLU A O 1
ATOM 3543 N N . GLU A 1 481 ? 54.432 142.494 86.447 1.00 102.67 482 GLU A N 1
ATOM 3544 C CA . GLU A 1 481 ? 54.508 141.711 87.673 1.00 103.94 482 GLU A CA 1
ATOM 3545 C C . GLU A 1 481 ? 55.510 140.568 87.625 1.00 115.46 482 GLU A C 1
ATOM 3546 O O . GLU A 1 481 ? 55.794 139.984 88.677 1.00 113.22 482 GLU A O 1
ATOM 3552 N N . GLY A 1 482 ? 56.051 140.229 86.458 1.00 117.23 483 GLY A N 1
ATOM 3553 C CA . GLY A 1 482 ? 56.910 139.069 86.361 1.00 113.60 483 GLY A CA 1
ATOM 3554 C C . GLY A 1 482 ? 56.118 137.779 86.509 1.00 112.81 483 GLY A C 1
ATOM 3555 O O . GLY A 1 482 ? 54.886 137.759 86.518 1.00 124.35 483 GLY A O 1
ATOM 3556 N N . GLU A 1 483 ? 56.863 136.682 86.633 1.00 113.29 484 GLU A N 1
ATOM 3557 C CA . GLU A 1 483 ? 56.254 135.368 86.807 1.00 123.99 484 GLU A CA 1
ATOM 3558 C C . GLU A 1 483 ? 55.591 135.239 88.172 1.00 129.36 484 GLU A C 1
ATOM 3559 O O . GLU A 1 483 ? 56.042 134.462 89.019 1.00 130.57 484 GLU A O 1
ATOM 3565 N N . SER A 1 484 ? 54.519 135.993 88.391 1.00 129.44 485 SER A N 1
ATOM 3566 C CA . SER A 1 484 ? 53.774 135.948 89.639 1.00 118.65 485 SER A CA 1
ATOM 3567 C C . SER A 1 484 ? 52.697 134.868 89.544 1.00 111.31 485 SER A C 1
ATOM 3568 O O . SER A 1 484 ? 52.719 134.017 88.652 1.00 117.82 485 SER A O 1
ATOM 3571 N N . THR A 1 485 ? 51.744 134.884 90.475 1.00 100.72 486 THR A N 1
ATOM 3572 C CA . THR A 1 485 ? 50.594 133.991 90.400 1.00 103.36 486 THR A CA 1
ATOM 3573 C C . THR A 1 485 ? 49.531 134.494 89.432 1.00 108.67 486 THR A C 1
ATOM 3574 O O . THR A 1 485 ? 48.599 133.745 89.098 1.00 104.94 486 THR A O 1
ATOM 3578 N N . SER A 1 486 ? 49.656 135.740 88.970 1.00 109.13 487 SER A N 1
ATOM 3579 C CA . SER A 1 486 ? 48.736 136.254 87.965 1.00 102.97 487 SER A CA 1
ATOM 3580 C C . SER A 1 486 ? 48.846 135.477 86.661 1.00 112.95 487 SER A C 1
ATOM 3581 O O . SER A 1 486 ? 47.857 135.350 85.935 1.00 129.94 487 SER A O 1
ATOM 3584 N N . VAL A 1 487 ? 50.022 134.924 86.355 1.00 106.80 488 VAL A N 1
ATOM 3585 C CA . VAL A 1 487 ? 50.145 134.148 85.122 1.00 97.85 488 VAL A CA 1
ATOM 3586 C C . VAL A 1 487 ? 49.510 132.773 85.280 1.00 90.38 488 VAL A C 1
ATOM 3587 O O . VAL A 1 487 ? 48.953 132.228 84.319 1.00 101.53 488 VAL A O 1
ATOM 3591 N N . ASN A 1 488 ? 49.574 132.188 86.478 1.00 90.26 489 ASN A N 1
ATOM 3592 C CA . ASN A 1 488 ? 48.820 130.966 86.739 1.00 93.30 489 ASN A CA 1
ATOM 3593 C C . ASN A 1 488 ? 47.326 131.220 86.597 1.00 95.21 489 ASN A C 1
ATOM 3594 O O . ASN A 1 488 ? 46.597 130.408 86.012 1.00 101.38 489 ASN A O 1
ATOM 3599 N N . GLU A 1 489 ? 46.857 132.359 87.113 1.00 96.99 490 GLU A N 1
ATOM 3600 C CA . GLU A 1 489 ? 45.451 132.712 86.946 1.00 96.76 490 GLU A CA 1
ATOM 3601 C C . GLU A 1 489 ? 45.106 132.972 85.480 1.00 95.05 490 GLU A C 1
ATOM 3602 O O . GLU A 1 489 ? 44.003 132.639 85.035 1.00 91.09 490 GLU A O 1
ATOM 3608 N N . PHE A 1 490 ? 46.046 133.523 84.708 1.00 96.29 491 PHE A N 1
ATOM 3609 C CA . PHE A 1 490 ? 45.829 133.724 83.276 1.00 86.27 491 PHE A CA 1
ATOM 3610 C C . PHE A 1 490 ? 45.724 132.397 82.531 1.00 89.26 491 PHE A C 1
ATOM 3611 O O . PHE A 1 490 ? 44.903 132.252 81.617 1.00 85.59 491 PHE A O 1
ATOM 3619 N N . GLU A 1 491 ? 46.574 131.430 82.884 1.00 85.04 492 GLU A N 1
ATOM 3620 C CA . GLU A 1 491 ? 46.476 130.104 82.281 1.00 79.94 492 GLU A CA 1
ATOM 3621 C C . GLU A 1 491 ? 45.149 129.446 82.633 1.00 83.79 492 GLU A C 1
ATOM 3622 O O . GLU A 1 491 ? 44.495 128.840 81.771 1.00 90.87 492 GLU A O 1
ATOM 3628 N N . ASP A 1 492 ? 44.736 129.557 83.900 1.00 83.26 493 ASP A N 1
ATOM 3629 C CA . ASP A 1 492 ? 43.417 129.076 84.296 1.00 80.15 493 ASP A CA 1
ATOM 3630 C C . ASP A 1 492 ? 42.325 129.747 83.474 1.00 80.71 493 ASP A C 1
ATOM 3631 O O . ASP A 1 492 ? 41.341 129.106 83.089 1.00 89.86 493 ASP A O 1
ATOM 3636 N N . PHE A 1 493 ? 42.496 131.037 83.181 1.00 78.54 494 PHE A N 1
ATOM 3637 C CA . PHE A 1 493 ? 41.499 131.780 82.417 1.00 78.37 494 PHE A CA 1
ATOM 3638 C C . PHE A 1 493 ? 41.420 131.294 80.974 1.00 79.79 494 PHE A C 1
ATOM 3639 O O . PHE A 1 493 ? 40.322 131.109 80.434 1.00 80.43 494 PHE A O 1
ATOM 3647 N N . ARG A 1 494 ? 42.571 131.067 80.333 1.00 77.07 495 ARG A N 1
ATOM 3648 C CA . ARG A 1 494 ? 42.543 130.541 78.969 1.00 73.27 495 ARG A CA 1
ATOM 3649 C C . ARG A 1 494 ? 41.941 129.140 78.933 1.00 79.76 495 ARG A C 1
ATOM 3650 O O . ARG A 1 494 ? 41.207 128.798 77.999 1.00 85.13 495 ARG A O 1
ATOM 3658 N N . ASN A 1 495 ? 42.227 128.317 79.945 1.00 72.39 496 ASN A N 1
ATOM 3659 C CA . ASN A 1 495 ? 41.648 126.976 79.966 1.00 75.46 496 ASN A CA 1
ATOM 3660 C C . ASN A 1 495 ? 40.139 127.028 80.184 1.00 83.72 496 ASN A C 1
ATOM 3661 O O . ASN A 1 495 ? 39.386 126.246 79.583 1.00 81.99 496 ASN A O 1
ATOM 3666 N N . ALA A 1 496 ? 39.676 127.954 81.027 1.00 78.18 497 ALA A N 1
ATOM 3667 C CA . ALA A 1 496 ? 38.242 128.143 81.205 1.00 72.78 497 ALA A CA 1
ATOM 3668 C C . ALA A 1 496 ? 37.581 128.587 79.906 1.00 77.94 497 ALA A C 1
ATOM 3669 O O . ALA A 1 496 ? 36.502 128.098 79.551 1.00 86.19 497 ALA A O 1
ATOM 3671 N N . VAL A 1 497 ? 38.220 129.507 79.178 1.00 79.10 498 VAL A N 1
ATOM 3672 C CA . VAL A 1 497 ? 37.660 129.972 77.911 1.00 73.71 498 VAL A CA 1
ATOM 3673 C C . VAL A 1 497 ? 37.648 128.846 76.885 1.00 81.16 498 VAL A C 1
ATOM 3674 O O . VAL A 1 497 ? 36.732 128.745 76.059 1.00 78.64 498 VAL A O 1
ATOM 3678 N N . SER A 1 498 ? 38.654 127.973 76.927 1.00 81.79 499 SER A N 1
ATOM 3679 C CA . SER A 1 498 ? 38.690 126.848 75.999 1.00 78.88 499 SER A CA 1
ATOM 3680 C C . SER A 1 498 ? 37.568 125.856 76.294 1.00 86.46 499 SER A C 1
ATOM 3681 O O . SER A 1 498 ? 36.914 125.351 75.369 1.00 91.33 499 SER A O 1
ATOM 3684 N N . ASP A 1 499 ? 37.324 125.573 77.576 1.00 88.54 500 ASP A N 1
ATOM 3685 C CA . ASP A 1 499 ? 36.165 124.761 77.940 1.00 95.17 500 ASP A CA 1
ATOM 3686 C C . ASP A 1 499 ? 34.867 125.428 77.495 1.00 96.76 500 ASP A C 1
ATOM 3687 O O . ASP A 1 499 ? 33.936 124.754 77.033 1.00 94.44 500 ASP A O 1
ATOM 3692 N N . LEU A 1 500 ? 34.791 126.756 77.623 1.00 89.48 501 LEU A N 1
ATOM 3693 C CA . LEU A 1 500 ? 33.614 127.483 77.156 1.00 78.69 501 LEU A CA 1
ATOM 3694 C C . LEU A 1 500 ? 33.407 127.304 75.658 1.00 80.25 501 LEU A C 1
ATOM 3695 O O . LEU A 1 500 ? 32.276 127.123 75.198 1.00 78.62 501 LEU A O 1
ATOM 3700 N N . ALA A 1 501 ? 34.489 127.357 74.881 1.00 72.96 502 ALA A N 1
ATOM 3701 C CA . ALA A 1 501 ? 34.369 127.188 73.435 1.00 69.64 502 ALA A CA 1
ATOM 3702 C C . ALA A 1 501 ? 33.937 125.769 73.077 1.00 78.47 502 ALA A C 1
ATOM 3703 O O . ALA A 1 501 ? 33.113 125.571 72.171 1.00 82.01 502 ALA A O 1
ATOM 3705 N N . GLN A 1 502 ? 34.492 124.768 73.767 1.00 74.22 503 GLN A N 1
ATOM 3706 C CA . GLN A 1 502 ? 34.009 123.402 73.580 1.00 74.01 503 GLN A CA 1
ATOM 3707 C C . GLN A 1 502 ? 32.516 123.306 73.856 1.00 86.29 503 GLN A C 1
ATOM 3708 O O . GLN A 1 502 ? 31.777 122.659 73.104 1.00 94.81 503 GLN A O 1
ATOM 3714 N N . SER A 1 503 ? 32.053 123.949 74.929 1.00 89.61 504 SER A N 1
ATOM 3715 C CA . SER A 1 503 ? 30.628 123.920 75.240 1.00 93.27 504 SER A CA 1
ATOM 3716 C C . SER A 1 503 ? 29.813 124.624 74.161 1.00 97.91 504 SER A C 1
ATOM 3717 O O . SER A 1 503 ? 28.724 124.166 73.796 1.00 99.96 504 SER A O 1
ATOM 3720 N N . LEU A 1 504 ? 30.331 125.736 73.635 1.00 94.03 505 LEU A N 1
ATOM 3721 C CA . LEU A 1 504 ? 29.596 126.517 72.648 1.00 77.22 505 LEU A CA 1
ATOM 3722 C C . LEU A 1 504 ? 29.544 125.840 71.288 1.00 74.96 505 LEU A C 1
ATOM 3723 O O . LEU A 1 504 ? 28.678 126.187 70.477 1.00 88.29 505 LEU A O 1
ATOM 3728 N N . TRP A 1 505 ? 30.463 124.909 71.011 1.00 76.76 506 TRP A N 1
ATOM 3729 C CA . TRP A 1 505 ? 30.414 124.196 69.735 1.00 78.00 506 TRP A CA 1
ATOM 3730 C C . TRP A 1 505 ? 29.049 123.560 69.501 1.00 85.95 506 TRP A C 1
ATOM 3731 O O . TRP A 1 505 ? 28.530 123.580 68.379 1.00 89.73 506 TRP A O 1
ATOM 3742 N N . SER A 1 506 ? 28.452 122.989 70.549 1.00 96.42 507 SER A N 1
ATOM 3743 C CA . SER A 1 506 ? 27.164 122.319 70.404 1.00 100.02 507 SER A CA 1
ATOM 3744 C C . SER A 1 506 ? 26.039 123.283 70.043 1.00 96.79 507 SER A C 1
ATOM 3745 O O . SER A 1 506 ? 25.001 122.841 69.541 1.00 98.26 507 SER A O 1
ATOM 3748 N N . ILE A 1 507 ? 26.216 124.577 70.286 1.00 90.62 508 ILE A N 1
ATOM 3749 C CA . ILE A 1 507 ? 25.247 125.590 69.882 1.00 80.19 508 ILE A CA 1
ATOM 3750 C C . ILE A 1 507 ? 25.609 126.194 68.533 1.00 87.40 508 ILE A C 1
ATOM 3751 O O . ILE A 1 507 ? 24.758 126.325 67.652 1.00 100.80 508 ILE A O 1
ATOM 3756 N N . LEU A 1 508 ? 26.875 126.566 68.357 1.00 84.92 509 LEU A N 1
ATOM 3757 C CA . LEU A 1 508 ? 27.314 127.263 67.155 1.00 85.01 509 LEU A CA 1
ATOM 3758 C C . LEU A 1 508 ? 27.672 126.317 66.019 1.00 91.37 509 LEU A C 1
ATOM 3759 O O . LEU A 1 508 ? 27.550 126.696 64.848 1.00 102.38 509 LEU A O 1
ATOM 3764 N N . GLY A 1 509 ? 28.105 125.099 66.332 1.00 84.17 510 GLY A N 1
ATOM 3765 C CA . GLY A 1 509 ? 28.514 124.173 65.298 1.00 80.21 510 GLY A CA 1
ATOM 3766 C C . GLY A 1 509 ? 29.770 124.648 64.586 1.00 85.62 510 GLY A C 1
ATOM 3767 O O . GLY A 1 509 ? 30.435 125.603 64.986 1.00 97.81 510 GLY A O 1
ATOM 3768 N N . ASN A 1 510 ? 30.088 123.948 63.497 1.00 84.90 511 ASN A N 1
ATOM 3769 C CA . ASN A 1 510 ? 31.239 124.344 62.696 1.00 70.47 511 ASN A CA 1
ATOM 3770 C C . ASN A 1 510 ? 30.950 125.583 61.860 1.00 64.57 511 ASN A C 1
ATOM 3771 O O . ASN A 1 510 ? 31.850 126.402 61.649 1.00 89.24 511 ASN A O 1
ATOM 3776 N N . ASP A 1 511 ? 29.708 125.749 61.397 1.00 78.31 512 ASP A N 1
ATOM 3777 C CA . ASP A 1 511 ? 29.386 126.861 60.507 1.00 90.01 512 ASP A CA 1
ATOM 3778 C C . ASP A 1 511 ? 29.619 128.210 61.177 1.00 88.31 512 ASP A C 1
ATOM 3779 O O . ASP A 1 511 ? 30.060 129.165 60.526 1.00 105.33 512 ASP A O 1
ATOM 3784 N N . ASN A 1 512 ? 29.329 128.312 62.474 1.00 85.40 513 ASN A N 1
ATOM 3785 C CA . ASN A 1 512 ? 29.367 129.590 63.174 1.00 94.60 513 ASN A CA 1
ATOM 3786 C C . ASN A 1 512 ? 30.464 129.649 64.233 1.00 95.42 513 ASN A C 1
ATOM 3787 O O . ASN A 1 512 ? 30.389 130.468 65.153 1.00 101.69 513 ASN A O 1
ATOM 3792 N N . LEU A 1 513 ? 31.487 128.804 64.116 1.00 88.60 514 LEU A N 1
ATOM 3793 C CA . LEU A 1 513 ? 32.587 128.789 65.074 1.00 76.24 514 LEU A CA 1
ATOM 3794 C C . LEU A 1 513 ? 33.854 128.225 64.446 1.00 89.12 514 LEU A C 1
ATOM 3795 O O . LEU A 1 513 ? 34.806 128.966 64.167 1.00 97.52 514 LEU A O 1
ATOM 3800 N N . THR A 1 514 ? 33.867 126.912 64.208 1.00 86.99 515 THR A N 1
ATOM 3801 C CA . THR A 1 514 ? 35.092 126.260 63.764 1.00 86.25 515 THR A CA 1
ATOM 3802 C C . THR A 1 514 ? 35.467 126.706 62.357 1.00 89.27 515 THR A C 1
ATOM 3803 O O . THR A 1 514 ? 36.633 127.020 62.085 1.00 81.39 515 THR A O 1
ATOM 3807 N N . ASN A 1 515 ? 34.489 126.738 61.444 1.00 91.22 516 ASN A N 1
ATOM 3808 C CA . ASN A 1 515 ? 34.763 127.210 60.090 1.00 80.85 516 ASN A CA 1
ATOM 3809 C C . ASN A 1 515 ? 35.189 128.670 60.099 1.00 75.63 516 ASN A C 1
ATOM 3810 O O . ASN A 1 515 ? 36.038 129.079 59.301 1.00 75.55 516 ASN A O 1
ATOM 3815 N N . VAL A 1 516 ? 34.608 129.472 60.997 1.00 77.95 517 VAL A N 1
ATOM 3816 C CA . VAL A 1 516 ? 35.009 130.872 61.117 1.00 73.19 517 VAL A CA 1
ATOM 3817 C C . VAL A 1 516 ? 36.481 130.963 61.493 1.00 70.13 517 VAL A C 1
ATOM 3818 O O . VAL A 1 516 ? 37.245 131.742 60.909 1.00 85.66 517 VAL A O 1
ATOM 3822 N N . LEU A 1 517 ? 36.901 130.156 62.471 1.00 77.11 518 LEU A N 1
ATOM 3823 C CA . LEU A 1 517 ? 38.301 130.171 62.884 1.00 76.37 518 LEU A CA 1
ATOM 3824 C C . LEU A 1 517 ? 39.218 129.678 61.771 1.00 82.87 518 LEU A C 1
ATOM 3825 O O . LEU A 1 517 ? 40.290 130.251 61.549 1.00 91.38 518 LEU A O 1
ATOM 3830 N N . ILE A 1 518 ? 38.821 128.622 61.059 1.00 89.53 519 ILE A N 1
ATOM 3831 C CA . ILE A 1 518 ? 39.686 128.087 60.011 1.00 82.46 519 ILE A CA 1
ATOM 3832 C C . ILE A 1 518 ? 39.685 128.996 58.786 1.00 86.76 519 ILE A C 1
ATOM 3833 O O . ILE A 1 518 ? 40.740 129.252 58.194 1.00 82.66 519 ILE A O 1
ATOM 3838 N N . ASP A 1 519 ? 38.513 129.500 58.384 1.00 83.69 520 ASP A N 1
ATOM 3839 C CA . ASP A 1 519 ? 38.449 130.377 57.217 1.00 87.13 520 ASP A CA 1
ATOM 3840 C C . ASP A 1 519 ? 39.252 131.650 57.446 1.00 89.33 520 ASP A C 1
ATOM 3841 O O . ASP A 1 519 ? 40.079 132.035 56.611 1.00 88.29 520 ASP A O 1
ATOM 3846 N N . GLY A 1 520 ? 39.030 132.311 58.584 1.00 76.97 521 GLY A N 1
ATOM 3847 C CA . GLY A 1 520 ? 39.749 133.536 58.887 1.00 90.93 521 GLY A CA 1
ATOM 3848 C C . GLY A 1 520 ? 41.246 133.353 59.005 1.00 98.12 521 GLY A C 1
ATOM 3849 O O . GLY A 1 520 ? 41.987 134.340 59.021 1.00 117.37 521 GLY A O 1
ATOM 3858 N N . GLY A 1 522 ? 42.895 130.767 57.106 1.00 94.04 523 GLY A N 1
ATOM 3859 C CA . GLY A 1 522 ? 43.365 130.030 55.951 1.00 95.18 523 GLY A CA 1
ATOM 3860 C C . GLY A 1 522 ? 43.136 130.682 54.603 1.00 85.56 523 GLY A C 1
ATOM 3861 O O . GLY A 1 522 ? 43.390 130.059 53.570 1.00 83.29 523 GLY A O 1
ATOM 3862 N N . GLN A 1 523 ? 42.661 131.926 54.581 1.00 90.15 524 GLN A N 1
ATOM 3863 C CA . GLN A 1 523 ? 42.467 132.628 53.318 1.00 91.79 524 GLN A CA 1
ATOM 3864 C C . GLN A 1 523 ? 43.540 133.671 53.036 1.00 91.40 524 GLN A C 1
ATOM 3865 O O . GLN A 1 523 ? 43.602 134.179 51.912 1.00 80.60 524 GLN A O 1
ATOM 3879 N N . PRO A 1 525 ? 47.883 134.773 53.751 1.00 87.13 526 PRO A N 1
ATOM 3880 C CA . PRO A 1 525 ? 49.188 134.371 54.297 1.00 84.45 526 PRO A CA 1
ATOM 3881 C C . PRO A 1 525 ? 49.581 135.256 55.472 1.00 83.57 526 PRO A C 1
ATOM 3882 O O . PRO A 1 525 ? 49.753 136.468 55.322 1.00 81.02 526 PRO A O 1
ATOM 3886 N N . ALA A 1 526 ? 49.721 134.643 56.651 1.00 79.04 527 ALA A N 1
ATOM 3887 C CA . ALA A 1 526 ? 50.209 135.377 57.814 1.00 85.80 527 ALA A CA 1
ATOM 3888 C C . ALA A 1 526 ? 51.653 135.830 57.637 1.00 91.65 527 ALA A C 1
ATOM 3889 O O . ALA A 1 526 ? 52.067 136.817 58.256 1.00 96.09 527 ALA A O 1
ATOM 3891 N N . ALA A 1 527 ? 52.425 135.133 56.799 1.00 103.77 528 ALA A N 1
ATOM 3892 C CA . ALA A 1 527 ? 53.797 135.500 56.469 1.00 119.77 528 ALA A CA 1
ATOM 3893 C C . ALA A 1 527 ? 54.036 135.053 55.027 1.00 145.30 528 ALA A C 1
ATOM 3894 O O . ALA A 1 527 ? 54.578 133.976 54.771 1.00 157.91 528 ALA A O 1
ATOM 3896 N N . SER A 1 528 ? 53.622 135.899 54.081 1.00 163.82 529 SER A N 1
ATOM 3897 C CA . SER A 1 528 ? 53.766 135.547 52.674 1.00 187.76 529 SER A CA 1
ATOM 3898 C C . SER A 1 528 ? 55.227 135.409 52.271 1.00 200.64 529 SER A C 1
ATOM 3899 O O . SER A 1 528 ? 55.538 134.704 51.303 1.00 208.15 529 SER A O 1
ATOM 3902 N 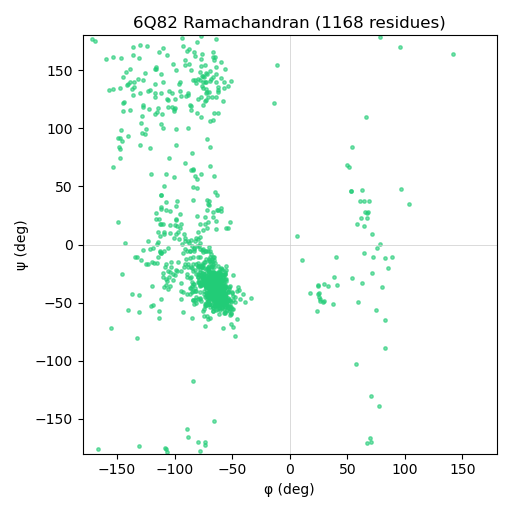N . ASP A 1 529 ? 56.128 136.081 52.982 1.00 200.18 530 ASP A N 1
ATOM 3903 C CA . ASP A 1 529 ? 57.551 135.869 52.765 1.00 202.21 530 ASP A CA 1
ATOM 3904 C C . ASP A 1 529 ? 57.879 134.395 52.957 1.00 205.05 530 ASP A C 1
ATOM 3905 O O . ASP A 1 529 ? 57.423 133.760 53.912 1.00 209.05 530 ASP A O 1
ATOM 3910 N N . GLU A 1 530 ? 58.666 133.845 52.033 1.00 203.53 531 GLU A N 1
ATOM 3911 C CA . GLU A 1 530 ? 58.962 132.419 52.077 1.00 198.26 531 GLU A CA 1
ATOM 3912 C C . GLU A 1 530 ? 59.860 132.036 53.244 1.00 184.63 531 GLU A C 1
ATOM 3913 O O . GLU A 1 530 ? 60.151 130.846 53.412 1.00 178.10 531 GLU A O 1
ATOM 3919 N N . THR A 1 531 ? 60.308 133.006 54.045 1.00 178.52 532 THR A N 1
ATOM 3920 C CA . THR A 1 531 ? 60.915 132.680 55.329 1.00 169.62 532 THR A CA 1
ATOM 3921 C C . THR A 1 531 ? 59.903 132.035 56.265 1.00 159.40 532 THR A C 1
ATOM 3922 O O . THR A 1 531 ? 60.279 131.238 57.133 1.00 159.21 532 THR A O 1
ATOM 3926 N N . LEU A 1 532 ? 58.620 132.365 56.095 1.00 146.99 533 LEU A N 1
ATOM 3927 C CA . LEU A 1 532 ? 57.523 131.841 56.910 1.00 130.19 533 LEU A CA 1
ATOM 3928 C C . LEU A 1 532 ? 57.627 132.295 58.364 1.00 124.23 533 LEU A C 1
ATOM 3929 O O . LEU A 1 532 ? 57.157 131.609 59.274 1.00 129.28 533 LEU A O 1
ATOM 3934 N N . ILE A 1 533 ? 58.240 133.453 58.592 1.00 111.03 534 ILE A N 1
ATOM 3935 C CA . ILE A 1 533 ? 58.240 134.104 59.898 1.00 102.87 534 ILE A CA 1
ATOM 3936 C C . ILE A 1 533 ? 57.193 135.208 59.881 1.00 98.77 534 ILE A C 1
ATOM 3937 O O . ILE A 1 533 ? 57.298 136.165 59.103 1.00 94.97 534 ILE A O 1
ATOM 3942 N N . ILE A 1 534 ? 56.177 135.070 60.730 1.00 92.59 535 ILE A N 1
ATOM 3943 C CA . ILE A 1 534 ? 55.141 136.081 60.875 1.00 84.71 535 ILE A CA 1
ATOM 3944 C C . ILE A 1 534 ? 55.778 137.337 61.449 1.00 104.19 535 ILE A C 1
ATOM 3945 O O . ILE A 1 534 ? 56.226 137.356 62.600 1.00 112.31 535 ILE A O 1
ATOM 3950 N N . LYS A 1 535 ? 55.821 138.397 60.645 1.00 107.60 536 LYS A N 1
ATOM 3951 C CA . LYS A 1 535 ? 56.651 139.556 60.951 1.00 108.82 536 LYS A CA 1
ATOM 3952 C C . LYS A 1 535 ? 55.971 140.550 61.881 1.00 114.80 536 LYS A C 1
ATOM 3953 O O . LYS A 1 535 ? 56.663 141.354 62.514 1.00 124.66 536 LYS A O 1
ATOM 3959 N N . ASP A 1 536 ? 54.644 140.513 61.986 1.00 114.11 537 ASP A N 1
ATOM 3960 C CA . ASP A 1 536 ? 53.886 141.498 62.750 1.00 116.29 537 ASP A CA 1
ATOM 3961 C C . ASP A 1 536 ? 53.380 140.859 64.039 1.00 116.85 537 ASP A C 1
ATOM 3962 O O . ASP A 1 536 ? 52.707 139.819 64.008 1.00 120.32 537 ASP A O 1
ATOM 3967 N N . THR A 1 537 ? 53.701 141.492 65.170 1.00 114.28 538 THR A N 1
ATOM 3968 C CA . THR A 1 537 ? 53.386 140.908 66.469 1.00 116.34 538 THR A CA 1
ATOM 3969 C C . THR A 1 537 ? 51.884 140.755 66.663 1.00 113.41 538 THR A C 1
ATOM 3970 O O . THR A 1 537 ? 51.426 139.783 67.273 1.00 116.33 538 THR A O 1
ATOM 3974 N N . ASP A 1 538 ? 51.099 141.702 66.149 1.00 108.96 539 ASP A N 1
ATOM 3975 C CA . ASP A 1 538 ? 49.661 141.675 66.394 1.00 117.21 539 ASP A CA 1
ATOM 3976 C C . ASP A 1 538 ? 48.998 140.519 65.655 1.00 111.69 539 ASP A C 1
ATOM 3977 O O . ASP A 1 538 ? 48.196 139.775 66.237 1.00 116.29 539 ASP A O 1
ATOM 3982 N N . VAL A 1 539 ? 49.314 140.355 64.367 1.00 95.12 540 VAL A N 1
ATOM 3983 C CA . VAL A 1 539 ? 48.792 139.204 63.638 1.00 89.12 540 VAL A CA 1
ATOM 3984 C C . VAL A 1 539 ? 49.321 137.914 64.248 1.00 88.55 540 VAL A C 1
ATOM 3985 O O . VAL A 1 539 ? 48.615 136.898 64.270 1.00 99.05 540 VAL A O 1
ATOM 3989 N N . LEU A 1 540 ? 50.539 137.940 64.800 1.00 83.33 541 LEU A N 1
ATOM 3990 C CA . LEU A 1 540 ? 51.066 136.755 65.476 1.00 81.31 541 LEU A CA 1
ATOM 3991 C C . LEU A 1 540 ? 50.204 136.368 66.677 1.00 84.08 541 LEU A C 1
ATOM 3992 O O . LEU A 1 540 ? 49.780 135.212 66.804 1.00 90.45 541 LEU A O 1
ATOM 3997 N N . PHE A 1 541 ? 49.936 137.324 67.572 1.00 71.13 542 PHE A N 1
ATOM 3998 C CA . PHE A 1 541 ? 49.105 137.032 68.739 1.00 78.26 542 PHE A CA 1
ATOM 3999 C C . PHE A 1 541 ? 47.704 136.588 68.329 1.00 88.06 542 PHE A C 1
ATOM 4000 O O . PHE A 1 541 ? 47.151 135.635 68.898 1.00 94.66 542 PHE A O 1
ATOM 4008 N N . ARG A 1 542 ? 47.110 137.275 67.349 1.00 84.37 543 ARG A N 1
ATOM 4009 C CA . ARG A 1 542 ? 45.765 136.926 66.899 1.00 86.79 543 ARG A CA 1
ATOM 4010 C C . ARG A 1 542 ? 45.711 135.493 66.381 1.00 86.30 543 ARG A C 1
ATOM 4011 O O . ARG A 1 542 ? 44.865 134.691 66.808 1.00 82.81 543 ARG A O 1
ATOM 4019 N N . ILE A 1 543 ? 46.621 135.148 65.466 1.00 81.79 544 ILE A N 1
ATOM 4020 C CA . ILE A 1 543 ? 46.599 133.814 64.885 1.00 76.75 544 ILE A CA 1
ATOM 4021 C C . ILE A 1 543 ? 46.929 132.765 65.938 1.00 83.92 544 ILE A C 1
ATOM 4022 O O . ILE A 1 543 ? 46.419 131.643 65.876 1.00 91.42 544 ILE A O 1
ATOM 4027 N N . GLU A 1 544 ? 47.741 133.108 66.945 1.00 76.54 545 GLU A N 1
ATOM 4028 C CA . GLU A 1 544 ? 48.022 132.137 67.998 1.00 76.78 545 GLU A CA 1
ATOM 4029 C C . GLU A 1 544 ? 46.787 131.857 68.844 1.00 92.76 545 GLU A C 1
ATOM 4030 O O . GLU A 1 544 ? 46.518 130.701 69.189 1.00 98.90 545 GLU A O 1
ATOM 4036 N N . THR A 1 545 ? 46.041 132.899 69.220 1.00 87.49 546 THR A N 1
ATOM 4037 C CA . THR A 1 545 ? 44.824 132.664 69.995 1.00 81.53 546 THR A CA 1
ATOM 4038 C C . THR A 1 545 ? 43.819 131.853 69.189 1.00 83.85 546 THR A C 1
ATOM 4039 O O . THR A 1 545 ? 43.122 130.979 69.733 1.00 85.36 546 THR A O 1
ATOM 4051 N N . CYS A 1 547 ? 44.609 129.645 66.875 1.00 74.98 548 CYS A N 1
ATOM 4052 C CA . CYS A 1 547 ? 45.127 128.279 66.931 1.00 70.70 548 CYS A CA 1
ATOM 4053 C C . CYS A 1 547 ? 44.764 127.606 68.247 1.00 81.63 548 CYS A C 1
ATOM 4054 O O . CYS A 1 547 ? 44.416 126.423 68.273 1.00 86.40 548 CYS A O 1
ATOM 4057 N N . PHE A 1 548 ? 44.870 128.345 69.350 1.00 79.71 549 PHE A N 1
ATOM 4058 C CA . PHE A 1 548 ? 44.540 127.807 70.667 1.00 74.51 549 PHE A CA 1
ATOM 4059 C C . PHE A 1 548 ? 43.094 127.321 70.717 1.00 78.08 549 PHE A C 1
ATOM 4060 O O . PHE A 1 548 ? 42.818 126.161 71.063 1.00 78.17 549 PHE A O 1
ATOM 4068 N N . VAL A 1 549 ? 42.153 128.200 70.362 1.00 80.68 550 VAL A N 1
ATOM 4069 C CA . VAL A 1 549 ? 40.745 127.817 70.439 1.00 76.82 550 VAL A CA 1
ATOM 4070 C C . VAL A 1 549 ? 40.399 126.764 69.387 1.00 76.85 550 VAL A C 1
ATOM 4071 O O . VAL A 1 549 ? 39.556 125.888 69.630 1.00 89.84 550 VAL A O 1
ATOM 4075 N N . LEU A 1 550 ? 41.050 126.804 68.221 1.00 77.79 551 LEU A N 1
ATOM 4076 C CA . LEU A 1 550 ? 40.819 125.781 67.207 1.00 82.19 551 LEU A CA 1
ATOM 4077 C C . LEU A 1 550 ? 41.272 124.413 67.699 1.00 78.05 551 LEU A C 1
ATOM 4078 O O . LEU A 1 550 ? 40.562 123.418 67.527 1.00 73.75 551 LEU A O 1
ATOM 4083 N N . ASN A 1 551 ? 42.461 124.347 68.303 1.00 68.56 552 ASN A N 1
ATOM 4084 C CA . ASN A 1 551 ? 42.916 123.132 68.969 1.00 75.25 552 ASN A CA 1
ATOM 4085 C C . ASN A 1 551 ? 41.871 122.631 69.951 1.00 85.08 552 ASN A C 1
ATOM 4086 O O . ASN A 1 551 ? 41.472 121.461 69.911 1.00 84.93 552 ASN A O 1
ATOM 4091 N N . THR A 1 552 ? 41.420 123.510 70.847 1.00 90.23 553 THR A N 1
ATOM 4092 C CA . THR A 1 552 ? 40.462 123.081 71.860 1.00 71.14 553 THR A CA 1
ATOM 4093 C C . THR A 1 552 ? 39.202 122.504 71.224 1.00 83.75 553 THR A C 1
ATOM 4094 O O . THR A 1 552 ? 38.643 121.516 71.716 1.00 71.14 553 THR A O 1
ATOM 4098 N N . ILE A 1 553 ? 38.747 123.098 70.122 1.00 93.88 554 ILE A N 1
ATOM 4099 C CA . ILE A 1 553 ? 37.560 122.575 69.454 1.00 76.04 554 ILE A CA 1
ATOM 4100 C C . ILE A 1 553 ? 37.859 121.234 68.786 1.00 74.21 554 ILE A C 1
ATOM 4101 O O . ILE A 1 553 ? 37.015 120.331 68.779 1.00 65.24 554 ILE A O 1
ATOM 4106 N N . LEU A 1 554 ? 39.074 121.063 68.253 1.00 88.47 555 LEU A N 1
ATOM 4107 C CA . LEU A 1 554 ? 39.397 119.881 67.457 1.00 81.80 555 LEU A CA 1
ATOM 4108 C C . LEU A 1 554 ? 39.662 118.628 68.289 1.00 86.35 555 LEU A C 1
ATOM 4109 O O . LEU A 1 554 ? 39.541 117.520 67.755 1.00 93.55 555 LEU A O 1
ATOM 4114 N N . VAL A 1 555 ? 40.016 118.762 69.571 1.00 91.84 556 VAL A N 1
ATOM 4115 C CA . VAL A 1 555 ? 40.343 117.572 70.357 1.00 90.63 556 VAL A CA 1
ATOM 4116 C C . VAL A 1 555 ? 39.094 116.762 70.691 1.00 95.99 556 VAL A C 1
ATOM 4117 O O . VAL A 1 555 ? 39.156 115.529 70.767 1.00 90.96 556 VAL A O 1
ATOM 4121 N N . ASP A 1 556 ? 37.947 117.420 70.890 1.00 100.18 557 ASP A N 1
ATOM 4122 C CA . ASP A 1 556 ? 36.702 116.687 71.109 1.00 123.30 557 ASP A CA 1
ATOM 4123 C C . ASP A 1 556 ? 36.305 115.839 69.910 1.00 124.08 557 ASP A C 1
ATOM 4124 O O . ASP A 1 556 ? 35.351 115.061 70.008 1.00 131.29 557 ASP A O 1
ATOM 4137 N N . THR A 1 558 ? 37.037 113.109 66.590 1.00 116.25 559 THR A N 1
ATOM 4138 C CA . THR A 1 558 ? 37.806 112.040 65.962 1.00 119.73 559 THR A CA 1
ATOM 4139 C C . THR A 1 558 ? 37.763 112.319 64.464 1.00 114.00 559 THR A C 1
ATOM 4140 O O . THR A 1 558 ? 36.785 111.991 63.787 1.00 115.82 559 THR A O 1
ATOM 4144 N N . LEU A 1 559 ? 38.829 112.932 63.951 1.00 105.01 560 LEU A N 1
ATOM 4145 C CA . LEU A 1 559 ? 38.848 113.473 62.596 1.00 93.68 560 LEU A CA 1
ATOM 4146 C C . LEU A 1 559 ? 38.855 112.376 61.536 1.00 129.24 560 LEU A C 1
ATOM 4147 O O . LEU A 1 559 ? 39.513 112.504 60.498 1.00 138.09 560 LEU A O 1
ATOM 4152 N N . SER A 1 560 ? 38.124 111.294 61.798 1.00 141.12 561 SER A N 1
ATOM 4153 C CA . SER A 1 560 ? 37.904 110.229 60.831 1.00 145.66 561 SER A CA 1
ATOM 4154 C C . SER A 1 560 ? 36.437 109.937 60.577 1.00 138.86 561 SER A C 1
ATOM 4155 O O . SER A 1 560 ? 36.124 109.296 59.567 1.00 134.56 561 SER A O 1
ATOM 4158 N N . GLU A 1 561 ? 35.529 110.378 61.450 1.00 138.17 562 GLU A N 1
ATOM 4159 C CA . GLU A 1 561 ? 34.108 110.128 61.253 1.00 132.11 562 GLU A CA 1
ATOM 4160 C C . GLU A 1 561 ? 33.511 111.027 60.180 1.00 127.49 562 GLU A C 1
ATOM 4161 O O . GLU A 1 561 ? 32.424 110.731 59.672 1.00 126.83 562 GLU A O 1
ATOM 4167 N N . SER A 1 562 ? 34.195 112.114 59.822 1.00 125.00 563 SER A N 1
ATOM 4168 C CA . SER A 1 562 ? 33.647 113.099 58.911 1.00 117.68 563 SER A CA 1
ATOM 4169 C C . SER A 1 562 ? 34.728 113.624 57.977 1.00 110.81 563 SER A C 1
ATOM 4170 O O . SER A 1 562 ? 35.859 113.886 58.417 1.00 100.83 563 SER A O 1
ATOM 4173 N N . PRO A 1 563 ? 34.417 113.776 56.689 1.00 104.68 564 PRO A N 1
ATOM 4174 C CA . PRO A 1 563 ? 35.326 114.468 55.770 1.00 101.75 564 PRO A CA 1
ATOM 4175 C C . PRO A 1 563 ? 35.282 115.984 55.882 1.00 98.91 564 PRO A C 1
ATOM 4176 O O . PRO A 1 563 ? 35.908 116.664 55.064 1.00 102.07 564 PRO A O 1
ATOM 4180 N N . TRP A 1 564 ? 34.537 116.499 56.864 1.00 94.68 565 TRP A N 1
ATOM 4181 C CA . TRP A 1 564 ? 34.446 117.935 57.105 1.00 78.65 565 TRP A CA 1
ATOM 4182 C C . TRP A 1 564 ? 35.812 118.605 57.157 1.00 88.31 565 TRP A C 1
ATOM 4183 O O . TRP A 1 564 ? 36.014 119.670 56.564 1.00 93.53 565 TRP A O 1
ATOM 4194 N N . ILE A 1 565 ? 36.750 118.021 57.906 1.00 92.87 566 ILE A N 1
ATOM 4195 C CA . ILE A 1 565 ? 38.033 118.685 58.123 1.00 85.20 566 ILE A CA 1
ATOM 4196 C C . ILE A 1 565 ? 38.802 118.806 56.812 1.00 79.43 566 ILE A C 1
ATOM 4197 O O . ILE A 1 565 ? 39.352 119.868 56.495 1.00 91.07 566 ILE A O 1
ATOM 4202 N N . LYS A 1 566 ? 38.818 117.737 56.011 1.00 81.59 567 LYS A N 1
ATOM 4203 C CA . LYS A 1 566 ? 39.464 117.806 54.705 1.00 78.43 567 LYS A CA 1
ATOM 4204 C C . LYS A 1 566 ? 38.757 118.800 53.795 1.00 81.29 567 LYS A C 1
ATOM 4205 O O . LYS A 1 566 ? 39.412 119.575 53.088 1.00 91.76 567 LYS A O 1
ATOM 4211 N N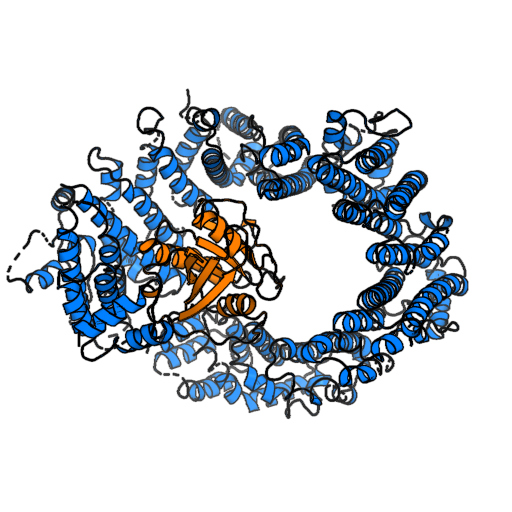 . ASN A 1 567 ? 37.421 118.805 53.810 1.00 78.91 568 ASN A N 1
ATOM 4212 C CA . ASN A 1 567 ? 36.676 119.702 52.932 1.00 87.28 568 ASN A CA 1
ATOM 4213 C C . ASN A 1 567 ? 36.954 121.160 53.268 1.00 95.40 568 ASN A C 1
ATOM 4214 O O . ASN A 1 567 ? 37.113 121.994 52.368 1.00 103.27 568 ASN A O 1
ATOM 4219 N N . ILE A 1 568 ? 37.024 121.485 54.558 1.00 89.30 569 ILE A N 1
ATOM 4220 C CA . ILE A 1 568 ? 37.214 122.876 54.954 1.00 84.46 569 ILE A CA 1
ATOM 4221 C C . ILE A 1 568 ? 38.666 123.303 54.771 1.00 88.38 569 ILE A C 1
ATOM 4222 O O . ILE A 1 568 ? 38.940 124.453 54.414 1.00 104.08 569 ILE A O 1
ATOM 4227 N N . VAL A 1 569 ? 39.621 122.396 54.996 1.00 86.41 570 VAL A N 1
ATOM 4228 C CA . VAL A 1 569 ? 41.016 122.779 54.803 1.00 80.03 570 VAL A CA 1
ATOM 4229 C C . VAL A 1 569 ? 41.342 122.878 53.316 1.00 84.60 570 VAL A C 1
ATOM 4230 O O . VAL A 1 569 ? 42.195 123.679 52.912 1.00 98.76 570 VAL A O 1
ATOM 4234 N N . ASP A 1 570 ? 40.660 122.096 52.474 1.00 80.95 571 ASP A N 1
ATOM 4235 C CA . ASP A 1 570 ? 40.849 122.228 51.033 1.00 84.61 571 ASP A CA 1
ATOM 4236 C C . ASP A 1 570 ? 40.341 123.563 50.502 1.00 85.44 571 ASP A C 1
ATOM 4237 O O . ASP A 1 570 ? 40.802 124.014 49.448 1.00 88.76 571 ASP A O 1
ATOM 4242 N N . ALA A 1 571 ? 39.404 124.199 51.200 1.00 83.45 572 ALA A N 1
ATOM 4243 C CA . ALA A 1 571 ? 38.895 125.502 50.797 1.00 81.00 572 ALA A CA 1
ATOM 4244 C C . ALA A 1 571 ? 39.752 126.654 51.298 1.00 87.17 572 ALA A C 1
ATOM 4245 O O . ALA A 1 571 ? 39.442 127.811 50.995 1.00 93.07 572 ALA A O 1
ATOM 4247 N N . ASN A 1 572 ? 40.817 126.371 52.045 1.00 91.06 573 ASN A N 1
ATOM 4248 C CA . ASN A 1 572 ? 41.654 127.398 52.662 1.00 84.76 573 ASN A CA 1
ATOM 4249 C C . ASN A 1 572 ? 43.109 127.117 52.293 1.00 82.82 573 ASN A C 1
ATOM 4250 O O . ASN A 1 572 ? 43.781 126.323 52.957 1.00 88.65 573 ASN A O 1
ATOM 4255 N N . LYS A 1 573 ? 43.592 127.784 51.239 1.00 93.55 574 LYS A N 1
ATOM 4256 C CA . LYS A 1 573 ? 44.913 127.497 50.689 1.00 100.64 574 LYS A CA 1
ATOM 4257 C C . LYS A 1 573 ? 46.046 127.807 51.660 1.00 95.15 574 LYS A C 1
ATOM 4258 O O . LYS A 1 573 ? 47.124 127.213 51.542 1.00 102.14 574 LYS A O 1
ATOM 4264 N N . PHE A 1 574 ? 45.839 128.716 52.609 1.00 79.50 575 PHE A N 1
ATOM 4265 C CA . PHE A 1 574 ? 46.919 129.189 53.462 1.00 82.07 575 PHE A CA 1
ATOM 4266 C C . PHE A 1 574 ? 46.874 128.607 54.868 1.00 87.30 575 PHE A C 1
ATOM 4267 O O . PHE A 1 574 ? 47.639 129.050 55.727 1.00 101.17 575 PHE A O 1
ATOM 4275 N N . PHE A 1 575 ? 46.020 127.614 55.119 1.00 86.24 576 PHE A N 1
ATOM 4276 C CA . PHE A 1 575 ? 45.857 127.100 56.477 1.00 80.95 576 PHE A CA 1
ATOM 4277 C C . PHE A 1 575 ? 47.124 126.410 56.976 1.00 81.36 576 PHE A C 1
ATOM 4278 O O . PHE A 1 575 ? 47.668 126.766 58.030 1.00 93.46 576 PHE A O 1
ATOM 4286 N N . ASN A 1 576 ? 47.589 125.391 56.249 1.00 76.01 577 ASN A N 1
ATOM 4287 C CA . ASN A 1 576 ? 48.772 124.658 56.690 1.00 68.23 577 ASN A CA 1
ATOM 4288 C C . ASN A 1 576 ? 50.005 125.548 56.685 1.00 78.14 577 ASN A C 1
ATOM 4289 O O . ASN A 1 576 ? 50.853 125.455 57.583 1.00 90.80 577 ASN A O 1
ATOM 4294 N N . GLN A 1 577 ? 50.125 126.411 55.675 1.00 84.31 578 GLN A N 1
ATOM 4295 C CA . GLN A 1 577 ? 51.229 127.361 55.643 1.00 83.15 578 GLN A CA 1
ATOM 4296 C C . GLN A 1 577 ? 51.216 128.257 56.873 1.00 91.91 578 GLN A C 1
ATOM 4297 O O . GLN A 1 577 ? 52.269 128.533 57.453 1.00 98.97 578 GLN A O 1
ATOM 4303 N N . ASN A 1 578 ? 50.032 128.696 57.308 1.00 86.57 579 ASN A N 1
ATOM 4304 C CA . ASN A 1 578 ? 49.968 129.578 58.467 1.00 87.72 579 ASN A CA 1
ATOM 4305 C C . ASN A 1 578 ? 50.235 128.828 59.768 1.00 87.15 579 ASN A C 1
ATOM 4306 O O . ASN A 1 578 ? 50.857 129.384 60.677 1.00 81.86 579 ASN A O 1
ATOM 4311 N N . VAL A 1 579 ? 49.788 127.574 59.878 1.00 81.84 580 VAL A N 1
ATOM 4312 C CA . VAL A 1 579 ? 50.128 126.776 61.058 1.00 79.73 580 VAL A CA 1
ATOM 4313 C C . VAL A 1 579 ? 51.641 126.609 61.159 1.00 81.68 580 VAL A C 1
ATOM 4314 O O . VAL A 1 579 ? 52.255 126.859 62.209 1.00 83.64 580 VAL A O 1
ATOM 4318 N N . ILE A 1 580 ? 52.263 126.184 60.056 1.00 83.04 581 ILE A N 1
ATOM 4319 C CA . ILE A 1 580 ? 53.707 125.984 60.037 1.00 78.71 581 ILE A CA 1
ATOM 4320 C C . ILE A 1 580 ? 54.442 127.295 60.265 1.00 93.14 581 ILE A C 1
ATOM 4321 O O . ILE A 1 580 ? 55.507 127.314 60.890 1.00 100.25 581 ILE A O 1
ATOM 4326 N N . SER A 1 581 ? 53.889 128.412 59.789 1.00 94.61 582 SER A N 1
ATOM 4327 C CA . SER A 1 581 ? 54.544 129.695 59.998 1.00 91.35 582 SER A CA 1
ATOM 4328 C C . SER A 1 581 ? 54.404 130.172 61.436 1.00 94.82 582 SER A C 1
ATOM 4329 O O . SER A 1 581 ? 55.316 130.819 61.948 1.00 93.02 582 SER A O 1
ATOM 4332 N N . VAL A 1 582 ? 53.293 129.858 62.107 1.00 95.53 583 VAL A N 1
ATOM 4333 C CA . VAL A 1 582 ? 53.214 130.096 63.547 1.00 98.62 583 VAL A CA 1
ATOM 4334 C C . VAL A 1 582 ? 54.304 129.311 64.263 1.00 100.91 583 VAL A C 1
ATOM 4335 O O . VAL A 1 582 ? 55.027 129.846 65.115 1.00 95.11 583 VAL A O 1
ATOM 4339 N N . PHE A 1 583 ? 54.444 128.028 63.915 1.00 99.81 584 PHE A N 1
ATOM 4340 C CA . PHE A 1 583 ? 55.489 127.206 64.526 1.00 83.80 584 PHE A CA 1
ATOM 4341 C C . PHE A 1 583 ? 56.876 127.802 64.294 1.00 89.69 584 PHE A C 1
ATOM 4342 O O . PHE A 1 583 ? 57.652 127.985 65.238 1.00 85.63 584 PHE A O 1
ATOM 4350 N N . GLN A 1 584 ? 57.206 128.102 63.035 1.00 86.67 585 GLN A N 1
ATOM 4351 C CA . GLN A 1 584 ? 58.523 128.640 62.706 1.00 78.25 585 GLN A CA 1
ATOM 4352 C C . GLN A 1 584 ? 58.760 129.988 63.380 1.00 88.67 585 GLN A C 1
ATOM 4353 O O . GLN A 1 584 ? 59.826 130.219 63.960 1.00 98.37 585 GLN A O 1
ATOM 4359 N N . THR A 1 585 ? 57.776 130.888 63.320 1.00 89.75 586 THR A N 1
ATOM 4360 C CA . THR A 1 585 ? 57.913 132.205 63.927 1.00 86.62 586 THR A CA 1
ATOM 4361 C C . THR A 1 585 ? 58.191 132.091 65.415 1.00 75.41 586 THR A C 1
ATOM 4362 O O . THR A 1 585 ? 59.107 132.734 65.940 1.00 89.25 586 THR A O 1
ATOM 4366 N N . GLY A 1 586 ? 57.402 131.277 66.115 1.00 84.61 587 GLY A N 1
ATOM 4367 C CA . GLY A 1 586 ? 57.647 131.082 67.531 1.00 94.25 587 GLY A CA 1
ATOM 4368 C C . GLY A 1 586 ? 59.011 130.480 67.803 1.00 93.35 587 GLY A C 1
ATOM 4369 O O . GLY A 1 586 ? 59.711 130.899 68.724 1.00 89.69 587 GLY A O 1
ATOM 4370 N N . PHE A 1 587 ? 59.422 129.519 66.983 1.00 99.71 588 PHE A N 1
ATOM 4371 C CA . PHE A 1 587 ? 60.593 128.712 67.291 1.00 93.54 588 PHE A CA 1
ATOM 4372 C C . PHE A 1 587 ? 61.890 129.278 66.726 1.00 99.57 588 PHE A C 1
ATOM 4373 O O . PHE A 1 587 ? 62.965 128.861 67.167 1.00 107.08 588 PHE A O 1
ATOM 4381 N N . GLN A 1 588 ? 61.826 130.203 65.771 1.00 109.34 589 GLN A N 1
ATOM 4382 C CA . GLN A 1 588 ? 62.991 130.992 65.392 1.00 108.13 589 GLN A CA 1
ATOM 4383 C C . GLN A 1 588 ? 63.063 132.330 66.107 1.00 112.01 589 GLN A C 1
ATOM 4384 O O . GLN A 1 588 ? 63.809 133.213 65.672 1.00 124.74 589 GLN A O 1
ATOM 4390 N N . THR A 1 589 ? 62.329 132.489 67.203 1.00 126.15 590 THR A N 1
ATOM 4391 C CA . THR A 1 589 ? 62.321 133.754 67.925 1.00 142.15 590 THR A CA 1
ATOM 4392 C C . THR A 1 589 ? 63.648 133.988 68.639 1.00 161.79 590 THR A C 1
ATOM 4393 O O . THR A 1 589 ? 64.109 133.141 69.411 1.00 164.37 590 THR A O 1
ATOM 4397 N N . SER A 1 590 ? 64.256 135.149 68.388 1.00 178.10 591 SER A N 1
ATOM 4398 C CA . SER A 1 590 ? 65.438 135.572 69.131 1.00 179.99 591 SER A CA 1
ATOM 4399 C C . SER A 1 590 ? 65.034 135.953 70.550 1.00 167.73 591 SER A C 1
ATOM 4400 O O . SER A 1 590 ? 64.676 137.106 70.815 1.00 171.79 591 SER A O 1
ATOM 4403 N N . ALA A 1 591 ? 65.078 134.985 71.465 1.00 149.65 592 ALA A N 1
ATOM 4404 C CA . ALA A 1 591 ? 64.600 135.176 72.834 1.00 125.77 592 ALA A CA 1
ATOM 4405 C C . ALA A 1 591 ? 65.541 136.127 73.569 1.00 141.33 592 ALA A C 1
ATOM 4406 O O . ALA A 1 591 ? 66.454 135.723 74.294 1.00 141.71 592 ALA A O 1
ATOM 4408 N N . SER A 1 592 ? 65.302 137.426 73.380 1.00 155.14 593 SER A N 1
ATOM 4409 C CA . SER A 1 592 ? 66.137 138.434 74.027 1.00 165.76 593 SER A CA 1
ATOM 4410 C C . SER A 1 592 ? 65.826 138.530 75.517 1.00 169.76 593 SER A C 1
ATOM 4411 O O . SER A 1 592 ? 66.733 138.476 76.356 1.00 171.04 593 SER A O 1
ATOM 4414 N N . THR A 1 593 ? 64.552 138.673 75.863 1.00 166.60 594 THR A N 1
ATOM 4415 C CA . THR A 1 593 ? 64.111 138.781 77.244 1.00 156.88 594 THR A CA 1
ATOM 4416 C C . THR A 1 593 ? 63.418 137.498 77.687 1.00 159.97 594 THR A C 1
ATOM 4417 O O . THR A 1 593 ? 63.014 136.665 76.871 1.00 173.86 594 THR A O 1
ATOM 4421 N N . LYS A 1 594 ? 63.293 137.345 79.008 1.00 148.95 595 LYS A N 1
ATOM 4422 C CA . LYS A 1 594 ? 62.596 136.185 79.555 1.00 146.23 595 LYS A CA 1
ATOM 4423 C C . LYS A 1 594 ? 61.109 136.229 79.222 1.00 144.39 595 LYS A C 1
ATOM 4424 O O . LYS A 1 594 ? 60.464 135.176 79.106 1.00 156.07 595 LYS A O 1
ATOM 4430 N N . VAL A 1 595 ? 60.557 137.434 79.063 1.00 128.39 596 VAL A N 1
ATOM 4431 C CA . VAL A 1 595 ? 59.213 137.582 78.511 1.00 123.72 596 VAL A CA 1
ATOM 4432 C C . VAL A 1 595 ? 59.128 136.892 77.156 1.00 113.93 596 VAL A C 1
ATOM 4433 O O . VAL A 1 595 ? 58.231 136.077 76.903 1.00 113.55 596 VAL A O 1
ATOM 4437 N N . SER A 1 596 ? 60.074 137.208 76.268 1.00 105.16 597 SER A N 1
ATOM 4438 C CA . SER A 1 596 ? 60.106 136.574 74.957 1.00 105.45 597 SER A CA 1
ATOM 4439 C C . SER A 1 596 ? 60.344 135.076 75.065 1.00 113.15 597 SER A C 1
ATOM 4440 O O . SER A 1 596 ? 59.821 134.316 74.250 1.00 119.37 597 SER A O 1
ATOM 4443 N N . GLN A 1 597 ? 61.108 134.629 76.065 1.00 108.40 598 GLN A N 1
ATOM 4444 C CA . GLN A 1 597 ? 61.349 133.196 76.224 1.00 116.82 598 GLN A CA 1
ATOM 4445 C C . GLN A 1 597 ? 60.058 132.453 76.554 1.00 121.89 598 GLN A C 1
ATOM 4446 O O . GLN A 1 597 ? 59.698 131.471 75.887 1.00 144.98 598 GLN A O 1
ATOM 4452 N N . ILE A 1 598 ? 59.351 132.904 77.591 1.00 108.76 599 ILE A N 1
ATOM 4453 C CA . ILE A 1 598 ? 58.119 132.225 77.987 1.00 118.61 599 ILE A CA 1
ATOM 4454 C C . ILE A 1 598 ? 57.060 132.347 76.893 1.00 106.26 599 ILE A C 1
ATOM 4455 O O . ILE A 1 598 ? 56.295 131.403 76.644 1.00 117.09 599 ILE A O 1
ATOM 4460 N N . LEU A 1 599 ? 57.021 133.483 76.186 1.00 90.95 600 LEU A N 1
ATOM 4461 C CA . LEU A 1 599 ? 56.074 133.597 75.081 1.00 89.83 600 LEU A CA 1
ATOM 4462 C C . LEU A 1 599 ? 56.450 132.676 73.926 1.00 88.03 600 LEU A C 1
ATOM 4463 O O . LEU A 1 599 ? 55.569 132.128 73.261 1.00 98.58 600 LEU A O 1
ATOM 4468 N N . LYS A 1 600 ? 57.748 132.506 73.663 1.00 79.85 601 LYS A N 1
ATOM 4469 C CA . LYS A 1 600 ? 58.195 131.554 72.652 1.00 79.78 601 LYS A CA 1
ATOM 4470 C C . LYS A 1 600 ? 57.720 130.151 72.986 1.00 89.43 601 LYS A C 1
ATOM 4471 O O . LYS A 1 600 ? 57.217 129.421 72.118 1.00 103.11 601 LYS A O 1
ATOM 4477 N N . LEU A 1 601 ? 57.891 129.754 74.248 1.00 87.33 602 LEU A N 1
ATOM 4478 C CA . LEU A 1 601 ? 57.362 128.471 74.697 1.00 87.40 602 LEU A CA 1
ATOM 4479 C C . LEU A 1 601 ? 55.859 128.374 74.457 1.00 83.01 602 LEU A C 1
ATOM 4480 O O . LEU A 1 601 ? 55.366 127.342 73.991 1.00 84.64 602 LEU A O 1
ATOM 4485 N N . ASP A 1 602 ? 55.117 129.446 74.746 1.00 89.41 603 ASP A N 1
ATOM 4486 C CA . ASP A 1 602 ? 53.669 129.408 74.534 1.00 88.80 603 ASP A CA 1
ATOM 4487 C C . ASP A 1 602 ? 53.313 129.250 73.056 1.00 92.84 603 ASP A C 1
ATOM 4488 O O . ASP A 1 602 ? 52.437 128.445 72.704 1.00 90.59 603 ASP A O 1
ATOM 4493 N N . PHE A 1 603 ? 53.971 130.013 72.178 1.00 83.61 604 PHE A N 1
ATOM 4494 C CA . PHE A 1 603 ? 53.669 129.928 70.750 1.00 85.25 604 PHE A CA 1
ATOM 4495 C C . PHE A 1 603 ? 53.961 128.535 70.209 1.00 93.93 604 PHE A C 1
ATOM 4496 O O . PHE A 1 603 ? 53.130 127.938 69.507 1.00 101.94 604 PHE A O 1
ATOM 4504 N N . VAL A 1 604 ? 55.143 127.997 70.525 1.00 78.70 605 VAL A N 1
ATOM 4505 C CA . VAL A 1 604 ? 55.474 126.678 69.999 1.00 77.63 605 VAL A CA 1
ATOM 4506 C C . VAL A 1 604 ? 54.578 125.613 70.615 1.00 89.79 605 VAL A C 1
ATOM 4507 O O . VAL A 1 604 ? 54.218 124.643 69.944 1.00 101.98 605 VAL A O 1
ATOM 4511 N N . ARG A 1 605 ? 54.170 125.780 71.877 1.00 77.15 606 ARG A N 1
ATOM 4512 C CA . ARG A 1 605 ? 53.275 124.810 72.496 1.00 66.93 606 ARG A CA 1
ATOM 4513 C C . ARG A 1 605 ? 51.936 124.777 71.775 1.00 73.53 606 ARG A C 1
ATOM 4514 O O . ARG A 1 605 ? 51.440 123.704 71.399 1.00 78.32 606 ARG A O 1
ATOM 4522 N N . THR A 1 606 ? 51.340 125.954 71.566 1.00 74.05 607 THR A N 1
ATOM 4523 C CA . THR A 1 606 ? 50.081 126.036 70.832 1.00 80.90 607 THR A CA 1
ATOM 4524 C C . THR A 1 606 ? 50.205 125.391 69.457 1.00 78.78 607 THR A C 1
ATOM 4525 O O . THR A 1 606 ? 49.408 124.514 69.092 1.00 83.44 607 THR A O 1
ATOM 4529 N N . SER A 1 607 ? 51.215 125.805 68.684 1.00 78.37 608 SER A N 1
ATOM 4530 C CA . SER A 1 607 ? 51.341 125.325 67.311 1.00 74.22 608 SER A CA 1
ATOM 4531 C C . SER A 1 607 ? 51.579 123.818 67.260 1.00 78.57 608 SER A C 1
ATOM 4532 O O . SER A 1 607 ? 50.985 123.114 66.432 1.00 86.58 608 SER A O 1
ATOM 4535 N N . THR A 1 608 ? 52.433 123.300 68.145 1.00 69.67 609 THR A N 1
ATOM 4536 C CA . THR A 1 608 ? 52.737 121.875 68.134 1.00 80.46 609 THR A CA 1
ATOM 4537 C C . THR A 1 608 ? 51.527 121.035 68.531 1.00 80.09 609 THR A C 1
ATOM 4538 O O . THR A 1 608 ? 51.248 120.008 67.897 1.00 99.94 609 THR A O 1
ATOM 4542 N N . THR A 1 609 ? 50.795 121.440 69.575 1.00 51.65 610 THR A N 1
ATOM 4543 C CA . THR A 1 609 ? 49.600 120.679 69.931 1.00 69.02 610 THR A CA 1
ATOM 4544 C C . THR A 1 609 ? 48.569 120.737 68.810 1.00 84.80 610 THR A C 1
ATOM 4545 O O . THR A 1 609 ? 47.869 119.750 68.546 1.00 92.88 610 THR A O 1
ATOM 4549 N N . LEU A 1 610 ? 48.484 121.877 68.114 1.00 73.60 611 LEU A N 1
ATOM 4550 C CA . LEU A 1 610 ? 47.570 121.971 66.980 1.00 71.76 611 LEU A CA 1
ATOM 4551 C C . LEU A 1 610 ? 47.961 121.003 65.868 1.00 78.42 611 LEU A C 1
ATOM 4552 O O . LEU A 1 610 ? 47.095 120.359 65.265 1.00 71.79 611 LEU A O 1
ATOM 4557 N N . ILE A 1 611 ? 49.260 120.887 65.582 1.00 72.64 612 ILE A N 1
ATOM 4558 C CA . ILE A 1 611 ? 49.720 119.922 64.582 1.00 76.03 612 ILE A CA 1
ATOM 4559 C C . ILE A 1 611 ? 49.353 118.503 65.005 1.00 82.20 612 ILE A C 1
ATOM 4560 O O . ILE A 1 611 ? 48.836 117.699 64.210 1.00 80.94 612 ILE A O 1
ATOM 4565 N N . GLY A 1 612 ? 49.626 118.175 66.270 1.00 81.09 613 GLY A N 1
ATOM 4566 C CA . GLY A 1 612 ? 49.328 116.841 66.763 1.00 62.88 613 GLY A CA 1
ATOM 4567 C C . GLY A 1 612 ? 47.854 116.499 66.671 1.00 75.91 613 GLY A C 1
ATOM 4568 O O . GLY A 1 612 ? 47.490 115.351 66.410 1.00 96.28 613 GLY A O 1
ATOM 4569 N N . THR A 1 613 ? 46.985 117.489 66.880 1.00 65.00 614 THR A N 1
ATOM 4570 C CA . THR A 1 613 ? 45.555 117.229 66.767 1.00 72.65 614 THR A CA 1
ATOM 4571 C C . THR A 1 613 ? 45.090 117.207 65.316 1.00 79.97 614 THR A C 1
ATOM 4572 O O . THR A 1 613 ? 44.112 116.523 64.996 1.00 85.59 614 THR A O 1
ATOM 4576 N N . LEU A 1 614 ? 45.775 117.933 64.428 1.00 87.98 615 LEU A N 1
ATOM 4577 C CA . LEU A 1 614 ? 45.493 117.849 63.000 1.00 91.26 615 LEU A CA 1
ATOM 4578 C C . LEU A 1 614 ? 46.028 116.575 62.367 1.00 106.31 615 LEU A C 1
ATOM 4579 O O . LEU A 1 614 ? 45.813 116.369 61.167 1.00 105.62 615 LEU A O 1
ATOM 4584 N N . ALA A 1 615 ? 46.775 115.768 63.120 1.00 106.00 616 ALA A N 1
ATOM 4585 C CA . ALA A 1 615 ? 47.171 114.436 62.660 1.00 98.07 616 ALA A CA 1
ATOM 4586 C C . ALA A 1 615 ? 46.047 113.690 61.935 1.00 96.52 616 ALA A C 1
ATOM 4587 O O . ALA A 1 615 ? 46.285 113.050 60.903 1.00 93.82 616 ALA A O 1
ATOM 4589 N N . GLY A 1 616 ? 44.822 113.764 62.463 1.00 101.13 617 GLY A N 1
ATOM 4590 C CA . GLY A 1 616 ? 43.709 113.066 61.831 1.00 98.16 617 GLY A CA 1
ATOM 4591 C C . GLY A 1 616 ? 43.400 113.589 60.440 1.00 95.19 617 GLY A C 1
ATOM 4592 O O . GLY A 1 616 ? 43.159 112.811 59.513 1.00 97.72 617 GLY A O 1
ATOM 4593 N N . TYR A 1 617 ? 43.371 114.915 60.286 1.00 96.67 618 TYR A N 1
ATOM 4594 C CA . TYR A 1 617 ? 43.347 115.527 58.961 1.00 81.29 618 TYR A CA 1
ATOM 4595 C C . TYR A 1 617 ? 44.473 115.001 58.082 1.00 75.88 618 TYR A C 1
ATOM 4596 O O . TYR A 1 617 ? 44.257 114.634 56.921 1.00 75.33 618 TYR A O 1
ATOM 4605 N N . PHE A 1 618 ? 45.690 114.972 58.628 1.00 89.15 619 PHE A N 1
ATOM 4606 C CA . PHE A 1 618 ? 46.852 114.516 57.869 1.00 75.04 619 PHE A CA 1
ATOM 4607 C C . PHE A 1 618 ? 46.642 113.112 57.325 1.00 79.12 619 PHE A C 1
ATOM 4608 O O . PHE A 1 618 ? 47.079 112.799 56.212 1.00 76.82 619 PHE A O 1
ATOM 4616 N N . LYS A 1 619 ? 45.974 112.252 58.095 1.00 81.69 620 LYS A N 1
ATOM 4617 C CA . LYS A 1 619 ? 45.690 110.910 57.601 1.00 75.40 620 LYS A CA 1
ATOM 4618 C C . LYS A 1 619 ? 44.733 110.938 56.412 1.00 87.52 620 LYS A C 1
ATOM 4619 O O . LYS A 1 619 ? 44.850 110.104 55.507 1.00 87.85 620 LYS A O 1
ATOM 4625 N N . GLN A 1 620 ? 43.794 111.889 56.385 1.00 92.84 621 GLN A N 1
ATOM 4626 C CA . GLN A 1 620 ? 42.869 111.990 55.262 1.00 88.18 621 GLN A CA 1
ATOM 4627 C C . GLN A 1 620 ? 43.488 112.660 54.043 1.00 93.44 621 GLN A C 1
ATOM 4628 O O . GLN A 1 620 ? 42.954 112.519 52.937 1.00 93.24 621 GLN A O 1
ATOM 4634 N N . GLU A 1 621 ? 44.593 113.387 54.215 1.00 95.73 622 GLU A N 1
ATOM 4635 C CA . GLU A 1 621 ? 45.204 114.152 53.127 1.00 100.97 622 GLU A CA 1
ATOM 4636 C C . GLU A 1 621 ? 46.713 114.169 53.337 1.00 89.38 622 GLU A C 1
ATOM 4637 O O . GLU A 1 621 ? 47.298 115.184 53.732 1.00 85.75 622 GLU A O 1
ATOM 4643 N N . PRO A 1 622 ? 47.380 113.041 53.074 1.00 88.61 623 PRO A N 1
ATOM 4644 C CA . PRO A 1 622 ? 48.775 112.887 53.520 1.00 81.57 623 PRO A CA 1
ATOM 4645 C C . PRO A 1 622 ? 49.767 113.797 52.817 1.00 90.66 623 PRO A C 1
ATOM 4646 O O . PRO A 1 622 ? 50.863 113.998 53.351 1.00 100.20 623 PRO A O 1
ATOM 4650 N N . PHE A 1 623 ? 49.438 114.353 51.649 1.00 100.25 624 PHE A N 1
ATOM 4651 C CA . PHE A 1 623 ? 50.460 115.107 50.931 1.00 90.61 624 PHE A CA 1
ATOM 4652 C C . PHE A 1 623 ? 50.753 116.453 51.583 1.00 101.71 624 PHE A C 1
ATOM 4653 O O . PHE A 1 623 ? 51.671 117.150 51.137 1.00 114.80 624 PHE A O 1
ATOM 4661 N N . GLN A 1 624 ? 49.996 116.827 52.615 1.00 92.92 625 GLN A N 1
ATOM 4662 C CA . GLN A 1 624 ? 50.254 118.016 53.415 1.00 93.55 625 GLN A CA 1
ATOM 4663 C C . GLN A 1 624 ? 51.115 117.736 54.640 1.00 96.03 625 GLN A C 1
ATOM 4664 O O . GLN A 1 624 ? 51.515 118.681 55.327 1.00 94.39 625 GLN A O 1
ATOM 4670 N N . LEU A 1 625 ? 51.406 116.466 54.928 1.00 97.22 626 LEU A N 1
ATOM 4671 C CA . LEU A 1 625 ? 52.118 116.096 56.147 1.00 94.99 626 LEU A CA 1
ATOM 4672 C C . LEU A 1 625 ? 53.619 116.331 56.035 1.00 93.28 626 LEU A C 1
ATOM 4673 O O . LEU A 1 625 ? 54.274 116.648 57.039 1.00 93.68 626 LEU A O 1
ATOM 4678 N N . ASN A 1 626 ? 54.169 116.182 54.831 1.00 97.75 627 ASN A N 1
ATOM 4679 C CA . ASN A 1 626 ? 55.610 116.316 54.642 1.00 106.20 627 ASN A CA 1
ATOM 4680 C C . ASN A 1 626 ? 56.164 117.671 55.074 1.00 107.04 627 ASN A C 1
ATOM 4681 O O . ASN A 1 626 ? 57.245 117.690 55.689 1.00 114.54 627 ASN A O 1
ATOM 4686 N N . PRO A 1 627 ? 55.525 118.814 54.783 1.00 98.28 628 PRO A N 1
ATOM 4687 C CA . PRO A 1 627 ? 56.061 120.080 55.313 1.00 94.48 628 PRO A CA 1
ATOM 4688 C C . PRO A 1 627 ? 56.123 120.109 56.828 1.00 102.49 628 PRO A C 1
ATOM 4689 O O . PRO A 1 627 ? 57.114 120.585 57.396 1.00 105.16 628 PRO A O 1
ATOM 4693 N N . TYR A 1 628 ? 55.084 119.603 57.497 1.00 93.75 629 TYR A N 1
ATOM 4694 C CA . TYR A 1 628 ? 55.088 119.545 58.955 1.00 72.79 629 TYR A CA 1
ATOM 4695 C C . TYR A 1 628 ? 56.223 118.672 59.473 1.00 86.53 629 TYR A C 1
ATOM 4696 O O . TYR A 1 628 ? 56.914 119.045 60.427 1.00 86.50 629 TYR A O 1
ATOM 4705 N N . VAL A 1 629 ? 56.426 117.501 58.863 1.00 95.17 630 VAL A N 1
ATOM 4706 C CA . VAL A 1 629 ? 57.481 116.603 59.328 1.00 86.10 630 VAL A CA 1
ATOM 4707 C C . VAL A 1 629 ? 58.853 117.241 59.130 1.00 88.18 630 VAL A C 1
ATOM 4708 O O . VAL A 1 629 ? 59.718 117.191 60.021 1.00 82.71 630 VAL A O 1
ATOM 4712 N N . GLU A 1 630 ? 59.071 117.859 57.966 1.00 101.36 631 GLU A N 1
ATOM 4713 C CA . GLU A 1 630 ? 60.346 118.515 57.699 1.00 100.04 631 GLU A CA 1
ATOM 4714 C C . GLU A 1 630 ? 60.590 119.661 58.671 1.00 90.56 631 GLU A C 1
ATOM 4715 O O . GLU A 1 630 ? 61.700 119.813 59.192 1.00 100.82 631 GLU A O 1
ATOM 4721 N N . ALA A 1 631 ? 59.561 120.471 58.940 1.00 85.05 632 ALA A N 1
ATOM 4722 C CA . ALA A 1 631 ? 59.712 121.575 59.882 1.00 88.01 632 ALA A CA 1
ATOM 4723 C C . ALA A 1 631 ? 60.005 121.067 61.289 1.00 97.05 632 ALA A C 1
ATOM 4724 O O . ALA A 1 631 ? 60.870 121.614 61.984 1.00 99.68 632 ALA A O 1
ATOM 4726 N N . LEU A 1 632 ? 59.299 120.019 61.721 1.00 94.53 633 LEU A N 1
ATOM 4727 C CA . LEU A 1 632 ? 59.510 119.479 63.059 1.00 76.78 633 LEU A CA 1
ATOM 4728 C C . LEU A 1 632 ? 60.927 118.951 63.228 1.00 92.21 633 LEU A C 1
ATOM 4729 O O . LEU A 1 632 ? 61.589 119.236 64.233 1.00 103.98 633 LEU A O 1
ATOM 4734 N N . PHE A 1 633 ? 61.426 118.189 62.251 1.00 92.25 634 PHE A N 1
ATOM 4735 C CA . PHE A 1 633 ? 62.781 117.668 62.421 1.00 85.48 634 PHE A CA 1
ATOM 4736 C C . PHE A 1 633 ? 63.849 118.732 62.203 1.00 95.03 634 PHE A C 1
ATOM 4737 O O . PHE A 1 633 ? 64.921 118.648 62.808 1.00 93.78 634 PHE A O 1
ATOM 4745 N N . GLN A 1 634 ? 63.586 119.743 61.373 1.00 103.08 635 GLN A N 1
ATOM 4746 C CA . GLN A 1 634 ? 64.528 120.851 61.263 1.00 115.13 635 GLN A CA 1
ATOM 4747 C C . GLN A 1 634 ? 64.627 121.602 62.586 1.00 101.43 635 GLN A C 1
ATOM 4748 O O . GLN A 1 634 ? 65.726 121.951 63.037 1.00 110.38 635 GLN A O 1
ATOM 4754 N N . GLY A 1 635 ? 63.489 121.811 63.250 1.00 91.94 636 GLY A N 1
ATOM 4755 C CA . GLY A 1 635 ? 63.515 122.419 64.567 1.00 92.02 636 GLY A CA 1
ATOM 4756 C C . GLY A 1 635 ? 64.166 121.546 65.621 1.00 102.71 636 GLY A C 1
ATOM 4757 O O . GLY A 1 635 ? 64.841 122.051 66.525 1.00 109.66 636 GLY A O 1
ATOM 4758 N N . LEU A 1 636 ? 63.973 120.229 65.529 1.00 105.62 637 LEU A N 1
ATOM 4759 C CA . LEU A 1 636 ? 64.639 119.319 66.455 1.00 90.71 637 LEU A CA 1
ATOM 4760 C C . LEU A 1 636 ? 66.151 119.375 66.271 1.00 99.14 637 LEU A C 1
ATOM 4761 O O . LEU A 1 636 ? 66.905 119.431 67.249 1.00 111.56 637 LEU A O 1
ATOM 4766 N N . HIS A 1 637 ? 66.606 119.362 65.015 1.00 119.54 638 HIS A N 1
ATOM 4767 C CA . HIS A 1 637 ? 68.021 119.541 64.708 1.00 129.48 638 HIS A CA 1
ATOM 4768 C C . HIS A 1 637 ? 68.545 120.860 65.262 1.00 121.33 638 HIS A C 1
ATOM 4769 O O . HIS A 1 637 ? 69.675 120.928 65.761 1.00 131.49 638 HIS A O 1
ATOM 4776 N N . THR A 1 638 ? 67.740 121.920 65.176 1.00 104.96 639 THR A N 1
ATOM 4777 C CA . THR A 1 638 ? 68.119 123.187 65.797 1.00 108.37 639 THR A CA 1
ATOM 4778 C C . THR A 1 638 ? 68.295 123.027 67.304 1.00 122.39 639 THR A C 1
ATOM 4779 O O . THR A 1 638 ? 69.271 123.519 67.881 1.00 136.21 639 THR A O 1
ATOM 4783 N N . CYS A 1 639 ? 67.353 122.340 67.956 1.00 124.63 640 CYS A N 1
ATOM 4784 C CA . CYS A 1 639 ? 67.457 122.112 69.397 1.00 125.20 640 CYS A CA 1
ATOM 4785 C C . CYS A 1 639 ? 68.738 121.369 69.757 1.00 127.81 640 CYS A C 1
ATOM 4786 O O . CYS A 1 639 ? 69.464 121.768 70.675 1.00 141.32 640 CYS A O 1
ATOM 4789 N N . THR A 1 640 ? 69.029 120.280 69.044 1.00 120.46 641 THR A N 1
ATOM 4790 C CA . THR A 1 640 ? 70.120 119.398 69.451 1.00 122.11 641 THR A CA 1
ATOM 4791 C C . THR A 1 640 ? 71.476 120.068 69.263 1.00 136.10 641 THR A C 1
ATOM 4792 O O . THR A 1 640 ? 72.274 120.150 70.202 1.00 146.36 641 THR A O 1
ATOM 4796 N N . ASN A 1 641 ? 71.753 120.560 68.055 1.00 138.60 642 ASN A N 1
ATOM 4797 C CA . ASN A 1 641 ? 73.034 121.203 67.790 1.00 140.70 642 ASN A CA 1
ATOM 4798 C C . ASN A 1 641 ? 73.186 122.536 68.512 1.00 140.20 642 ASN A C 1
ATOM 4799 O O . ASN A 1 641 ? 74.294 123.083 68.537 1.00 150.08 642 ASN A O 1
ATOM 4804 N N . PHE A 1 642 ? 72.111 123.068 69.094 1.00 137.35 643 PHE A N 1
ATOM 4805 C CA . PHE A 1 642 ? 72.212 124.209 69.993 1.00 145.69 643 PHE A CA 1
ATOM 4806 C C . PHE A 1 642 ? 73.044 123.828 71.210 1.00 163.92 643 PHE A C 1
ATOM 4807 O O . PHE A 1 642 ? 72.626 122.993 72.019 1.00 162.91 643 PHE A O 1
ATOM 4815 N N . THR A 1 643 ? 74.225 124.430 71.346 1.00 180.31 644 THR A N 1
ATOM 4816 C CA . THR A 1 643 ? 75.141 124.103 72.427 1.00 192.15 644 THR A CA 1
ATOM 4817 C C . THR A 1 643 ? 75.424 125.308 73.320 1.00 195.79 644 THR A C 1
ATOM 4818 O O . THR A 1 643 ? 76.129 125.170 74.327 1.00 210.08 644 THR A O 1
ATOM 4822 N N . SER A 1 644 ? 74.872 126.477 72.994 1.00 183.86 645 SER A N 1
ATOM 4823 C CA . SER A 1 644 ? 75.085 127.675 73.799 1.00 173.89 645 SER A CA 1
ATOM 4824 C C . SER A 1 644 ? 74.626 127.443 75.234 1.00 169.26 645 SER A C 1
ATOM 4825 O O . SER A 1 644 ? 73.465 127.099 75.478 1.00 145.24 645 SER A O 1
ATOM 4828 N N . LYS A 1 645 ? 75.541 127.643 76.184 1.00 187.18 646 LYS A N 1
ATOM 4829 C CA . LYS A 1 645 ? 75.339 127.182 77.554 1.00 193.57 646 LYS A CA 1
ATOM 4830 C C . LYS A 1 645 ? 75.064 128.300 78.557 1.00 187.10 646 LYS A C 1
ATOM 4831 O O . LYS A 1 645 ? 75.810 128.476 79.526 1.00 189.86 646 LYS A O 1
ATOM 4837 N N . ASN A 1 646 ? 73.977 129.047 78.355 1.00 178.60 647 ASN A N 1
ATOM 4838 C CA . ASN A 1 646 ? 73.475 129.909 79.419 1.00 175.21 647 ASN A CA 1
ATOM 4839 C C . ASN A 1 646 ? 72.928 129.107 80.592 1.00 178.13 647 ASN A C 1
ATOM 4840 O O . ASN A 1 646 ? 72.671 129.693 81.649 1.00 185.76 647 ASN A O 1
ATOM 4845 N N . GLU A 1 647 ? 72.726 127.797 80.414 1.00 179.99 648 GLU A N 1
ATOM 4846 C CA . GLU A 1 647 ? 72.252 126.868 81.438 1.00 185.66 648 GLU A CA 1
ATOM 4847 C C . GLU A 1 647 ? 70.778 127.089 81.767 1.00 183.25 648 GLU A C 1
ATOM 4848 O O . GLU A 1 647 ? 70.101 126.170 82.241 1.00 185.31 648 GLU A O 1
ATOM 4854 N N . GLN A 1 648 ? 70.269 128.297 81.525 1.00 181.61 649 GLN A N 1
ATOM 4855 C CA . GLN A 1 648 ? 68.847 128.580 81.646 1.00 181.70 649 GLN A CA 1
ATOM 4856 C C . GLN A 1 648 ? 68.174 128.867 80.312 1.00 173.25 649 GLN A C 1
ATOM 4857 O O . GLN A 1 648 ? 66.946 128.999 80.275 1.00 173.38 649 GLN A O 1
ATOM 4863 N N . GLU A 1 649 ? 68.934 128.980 79.225 1.00 166.03 650 GLU A N 1
ATOM 4864 C CA . GLU A 1 649 ? 68.347 128.876 77.898 1.00 153.98 650 GLU A CA 1
ATOM 4865 C C . GLU A 1 649 ? 68.314 127.439 77.410 1.00 154.90 650 GLU A C 1
ATOM 4866 O O . GLU A 1 649 ? 67.540 127.123 76.500 1.00 163.95 650 GLU A O 1
ATOM 4872 N N . LYS A 1 650 ? 69.127 126.559 78.002 1.00 144.09 651 LYS A N 1
ATOM 4873 C CA . LYS A 1 650 ? 69.073 125.149 77.643 1.00 140.45 651 LYS A CA 1
ATOM 4874 C C . LYS A 1 650 ? 67.883 124.437 78.270 1.00 143.96 651 LYS A C 1
ATOM 4875 O O . LYS A 1 650 ? 67.405 123.449 77.709 1.00 152.09 651 LYS A O 1
ATOM 4881 N N . ILE A 1 651 ? 67.374 124.917 79.406 1.00 136.86 652 ILE A N 1
ATOM 4882 C CA . ILE A 1 651 ? 66.127 124.352 79.914 1.00 131.08 652 ILE A CA 1
ATOM 4883 C C . ILE A 1 651 ? 64.981 124.668 78.957 1.00 127.03 652 ILE A C 1
ATOM 4884 O O . ILE A 1 651 ? 64.147 123.804 78.656 1.00 130.59 652 ILE A O 1
ATOM 4889 N N . SER A 1 652 ? 64.951 125.893 78.424 1.00 123.86 653 SER A N 1
ATOM 4890 C CA . SER A 1 652 ? 63.954 126.235 77.416 1.00 129.47 653 SER A CA 1
ATOM 4891 C C . SER A 1 652 ? 64.194 125.462 76.126 1.00 123.44 653 SER A C 1
ATOM 4892 O O . SER A 1 652 ? 63.239 125.045 75.460 1.00 136.80 653 SER A O 1
ATOM 4895 N N . ASN A 1 653 ? 65.462 125.264 75.758 1.00 98.46 654 ASN A N 1
ATOM 4896 C CA . ASN A 1 653 ? 65.785 124.436 74.600 1.00 89.69 654 ASN A CA 1
ATOM 4897 C C . ASN A 1 653 ? 65.214 123.035 74.759 1.00 87.65 654 ASN A C 1
ATOM 4898 O O . ASN A 1 653 ? 64.604 122.490 73.833 1.00 99.67 654 ASN A O 1
ATOM 4903 N N . ASP A 1 654 ? 65.417 122.431 75.930 1.00 84.11 655 ASP A N 1
ATOM 4904 C CA . ASP A 1 654 ? 64.933 121.079 76.166 1.00 88.36 655 ASP A CA 1
ATOM 4905 C C . ASP A 1 654 ? 63.412 121.033 76.203 1.00 95.77 655 ASP A C 1
ATOM 4906 O O . ASP A 1 654 ? 62.817 120.047 75.761 1.00 111.80 655 ASP A O 1
ATOM 4911 N N . LYS A 1 655 ? 62.768 122.091 76.701 1.00 83.38 656 LYS A N 1
ATOM 4912 C CA . LYS A 1 655 ? 61.309 122.158 76.641 1.00 93.38 656 LYS A CA 1
ATOM 4913 C C . LYS A 1 655 ? 60.820 122.187 75.194 1.00 94.36 656 LYS A C 1
ATOM 4914 O O . LYS A 1 655 ? 59.887 121.462 74.820 1.00 89.55 656 LYS A O 1
ATOM 4920 N N . LEU A 1 656 ? 61.439 123.032 74.366 1.00 92.66 657 LEU A N 1
ATOM 4921 C CA . LEU A 1 656 ? 61.109 123.065 72.944 1.00 96.86 657 LEU A CA 1
ATOM 4922 C C . LEU A 1 656 ? 61.306 121.691 72.315 1.00 97.25 657 LEU A C 1
ATOM 4923 O O . LEU A 1 656 ? 60.466 121.211 71.540 1.00 95.70 657 LEU A O 1
ATOM 4928 N N . GLU A 1 657 ? 62.423 121.046 72.652 1.00 96.04 658 GLU A N 1
ATOM 4929 C CA . GLU A 1 657 ? 62.764 119.740 72.103 1.00 88.00 658 GLU A CA 1
ATOM 4930 C C . GLU A 1 657 ? 61.709 118.700 72.469 1.00 85.52 658 GLU A C 1
ATOM 4931 O O . GLU A 1 657 ? 61.270 117.913 71.619 1.00 92.92 658 GLU A O 1
ATOM 4937 N N . VAL A 1 658 ? 61.271 118.697 73.731 1.00 84.14 659 VAL A N 1
ATOM 4938 C CA . VAL A 1 658 ? 60.293 117.699 74.148 1.00 88.60 659 VAL A CA 1
ATOM 4939 C C . VAL A 1 658 ? 58.940 117.979 73.509 1.00 86.23 659 VAL A C 1
ATOM 4940 O O . VAL A 1 658 ? 58.211 117.041 73.169 1.00 85.12 659 VAL A O 1
ATOM 4952 N N . VAL A 1 660 ? 58.486 119.267 70.489 1.00 87.75 661 VAL A N 1
ATOM 4953 C CA . VAL A 1 660 ? 58.660 118.801 69.114 1.00 76.49 661 VAL A CA 1
ATOM 4954 C C . VAL A 1 660 ? 58.538 117.282 69.043 1.00 83.36 661 VAL A C 1
ATOM 4955 O O . VAL A 1 660 ? 57.840 116.732 68.177 1.00 99.32 661 VAL A O 1
ATOM 4959 N N . ILE A 1 661 ? 59.212 116.580 69.957 1.00 82.81 662 ILE A N 1
ATOM 4960 C CA . ILE A 1 661 ? 59.242 115.123 69.868 1.00 84.27 662 ILE A CA 1
ATOM 4961 C C . ILE A 1 661 ? 57.893 114.529 70.274 1.00 87.79 662 ILE A C 1
ATOM 4962 O O . ILE A 1 661 ? 57.448 113.522 69.705 1.00 86.79 662 ILE A O 1
ATOM 4967 N N . LYS A 1 662 ? 57.204 115.152 71.241 1.00 79.01 663 LYS A N 1
ATOM 4968 C CA . LYS A 1 662 ? 55.848 114.723 71.566 1.00 84.88 663 LYS A CA 1
ATOM 4969 C C . LYS A 1 662 ? 54.953 114.796 70.342 1.00 89.76 663 LYS A C 1
ATOM 4970 O O . LYS A 1 662 ? 54.181 113.868 70.070 1.00 74.80 663 LYS A O 1
ATOM 4976 N N . THR A 1 663 ? 55.051 115.884 69.578 1.00 93.13 664 THR A N 1
ATOM 4977 C CA . THR A 1 663 ? 54.143 116.006 68.446 1.00 91.75 664 THR A CA 1
ATOM 4978 C C . THR A 1 663 ? 54.535 115.103 67.283 1.00 90.89 664 THR A C 1
ATOM 4979 O O . THR A 1 663 ? 53.649 114.613 66.572 1.00 81.43 664 THR A O 1
ATOM 4983 N N . VAL A 1 664 ? 55.830 114.832 67.084 1.00 77.44 665 VAL A N 1
ATOM 4984 C CA . VAL A 1 664 ? 56.157 113.861 66.040 1.00 76.43 665 VAL A CA 1
ATOM 4985 C C . VAL A 1 664 ? 55.669 112.472 66.445 1.00 75.21 665 VAL A C 1
ATOM 4986 O O . VAL A 1 664 ? 55.215 111.693 65.596 1.00 84.96 665 VAL A O 1
ATOM 4990 N N . SER A 1 665 ? 55.705 112.148 67.742 1.00 86.38 666 SER A N 1
ATOM 4991 C CA . SER A 1 665 ? 55.205 110.845 68.172 1.00 88.80 666 SER A CA 1
ATOM 4992 C C . SER A 1 665 ? 53.687 110.764 68.044 1.00 87.45 666 SER A C 1
ATOM 4993 O O . SER A 1 665 ? 53.144 109.711 67.682 1.00 74.69 666 SER A O 1
ATOM 4996 N N . THR A 1 666 ? 52.981 111.865 68.327 1.00 78.39 667 THR A N 1
ATOM 4997 C CA . THR A 1 666 ? 51.531 111.855 68.150 1.00 75.66 667 THR A CA 1
ATOM 4998 C C . THR A 1 666 ? 51.149 111.777 66.678 1.00 82.99 667 THR A C 1
ATOM 4999 O O . THR A 1 666 ? 50.127 111.170 66.339 1.00 85.76 667 THR A O 1
ATOM 5003 N N . LEU A 1 667 ? 51.947 112.382 65.791 1.00 83.31 668 LEU A N 1
ATOM 5004 C CA . LEU A 1 667 ? 51.718 112.198 64.361 1.00 77.19 668 LEU A CA 1
ATOM 5005 C C . LEU A 1 667 ? 51.956 110.751 63.948 1.00 85.74 668 LEU A C 1
ATOM 5006 O O . LEU A 1 667 ? 51.195 110.195 63.148 1.00 83.19 668 LEU A O 1
ATOM 5011 N N . CYS A 1 668 ? 53.008 110.123 64.483 1.00 89.06 669 CYS A N 1
ATOM 5012 C CA . CYS A 1 668 ? 53.287 108.734 64.130 1.00 80.69 669 CYS A CA 1
ATOM 5013 C C . CYS A 1 668 ? 52.239 107.776 64.684 1.00 87.43 669 CYS A C 1
ATOM 5014 O O . CYS A 1 668 ? 52.022 106.705 64.106 1.00 97.83 669 CYS A O 1
ATOM 5017 N N . GLU A 1 669 ? 51.580 108.133 65.792 1.00 72.85 670 GLU A N 1
ATOM 5018 C CA . GLU A 1 669 ? 50.577 107.235 66.359 1.00 78.22 670 GLU A CA 1
ATOM 5019 C C . GLU A 1 669 ? 49.390 107.041 65.422 1.00 75.50 670 GLU A C 1
ATOM 5020 O O . GLU A 1 669 ? 48.787 105.962 65.399 1.00 75.73 670 GLU A O 1
ATOM 5026 N N . THR A 1 670 ? 49.049 108.062 64.640 1.00 65.86 671 THR A N 1
ATOM 5027 C CA . THR A 1 670 ? 47.899 108.028 63.742 1.00 69.90 671 THR A CA 1
ATOM 5028 C C . THR A 1 670 ? 48.282 107.868 62.280 1.00 75.89 671 THR A C 1
ATOM 5029 O O . THR A 1 670 ? 47.605 107.148 61.543 1.00 92.76 671 THR A O 1
ATOM 5033 N N . CYS A 1 671 ? 49.366 108.509 61.846 1.00 75.28 672 CYS A N 1
ATOM 5034 C CA . CYS A 1 671 ? 49.798 108.493 60.455 1.00 81.63 672 CYS A CA 1
ATOM 5035 C C . CYS A 1 671 ? 50.916 107.483 60.211 1.00 92.46 672 CYS A C 1
ATOM 5036 O O . CYS A 1 671 ? 51.788 107.710 59.366 1.00 97.36 672 CYS A O 1
ATOM 5039 N N . ARG A 1 672 ? 50.898 106.363 60.939 1.00 94.11 673 ARG A N 1
ATOM 5040 C CA . ARG A 1 672 ? 51.991 105.398 60.864 1.00 85.65 673 ARG A CA 1
ATOM 5041 C C . ARG A 1 672 ? 52.116 104.776 59.479 1.00 85.27 673 ARG A C 1
ATOM 5042 O O . ARG A 1 672 ? 53.226 104.446 59.047 1.00 113.53 673 ARG A O 1
ATOM 5050 N N . GLU A 1 673 ? 51.000 104.603 58.771 1.00 86.88 674 GLU A N 1
ATOM 5051 C CA . GLU A 1 673 ? 51.062 104.026 57.433 1.00 84.47 674 GLU A CA 1
ATOM 5052 C C . GLU A 1 673 ? 51.530 105.053 56.409 1.00 84.53 674 GLU A C 1
ATOM 5053 O O . GLU A 1 673 ? 52.264 104.713 55.475 1.00 98.97 674 GLU A O 1
ATOM 5059 N N . GLU A 1 674 ? 51.130 106.312 56.581 1.00 94.05 675 GLU A N 1
ATOM 5060 C CA . GLU A 1 674 ? 51.523 107.371 55.663 1.00 87.71 675 GLU A CA 1
ATOM 5061 C C . GLU A 1 674 ? 52.960 107.832 55.873 1.00 92.73 675 GLU A C 1
ATOM 5062 O O . GLU A 1 674 ? 53.520 108.489 54.989 1.00 93.79 675 GLU A O 1
ATOM 5068 N N . LEU A 1 675 ? 53.566 107.504 57.013 1.00 91.47 676 LEU A N 1
ATOM 5069 C CA . LEU A 1 675 ? 54.934 107.896 57.325 1.00 74.99 676 LEU A CA 1
ATOM 5070 C C . LEU A 1 675 ? 55.950 106.811 56.994 1.00 84.02 676 LEU A C 1
ATOM 5071 O O . LEU A 1 675 ? 57.141 106.982 57.280 1.00 77.89 676 LEU A O 1
ATOM 5076 N N . THR A 1 676 ? 55.506 105.712 56.388 1.00 78.56 677 THR A N 1
ATOM 5077 C CA . THR A 1 676 ? 56.420 104.655 55.963 1.00 77.09 677 THR A CA 1
ATOM 5078 C C . THR A 1 676 ? 57.617 105.158 55.159 1.00 94.15 677 THR A C 1
ATOM 5079 O O . THR A 1 676 ? 58.742 104.715 55.451 1.00 102.33 677 THR A O 1
ATOM 5083 N N . PRO A 1 677 ? 57.476 106.062 54.178 1.00 103.32 678 PRO A N 1
ATOM 5084 C CA . PRO A 1 677 ? 58.666 106.519 53.438 1.00 105.40 678 PRO A CA 1
ATOM 5085 C C . PRO A 1 677 ? 59.735 107.151 54.313 1.00 102.88 678 PRO A C 1
ATOM 5086 O O . PRO A 1 677 ? 60.898 107.206 53.896 1.00 111.14 678 PRO A O 1
ATOM 5090 N N . TYR A 1 678 ? 59.386 107.630 55.505 1.00 99.75 679 TYR A N 1
ATOM 5091 C CA . TYR A 1 678 ? 60.367 108.229 56.398 1.00 97.10 679 TYR A CA 1
ATOM 5092 C C . TYR A 1 678 ? 61.077 107.215 57.287 1.00 101.70 679 TYR A C 1
ATOM 5093 O O . TYR A 1 678 ? 62.081 107.572 57.915 1.00 106.32 679 TYR A O 1
ATOM 5102 N N . LEU A 1 679 ? 60.590 105.971 57.341 1.00 99.45 680 LEU A N 1
ATOM 5103 C CA . LEU A 1 679 ? 61.069 105.000 58.323 1.00 87.75 680 LEU A CA 1
ATOM 5104 C C . LEU A 1 679 ? 62.590 104.875 58.308 1.00 101.78 680 LEU A C 1
ATOM 5105 O O . LEU A 1 679 ? 63.256 105.117 59.322 1.00 97.71 680 LEU A O 1
ATOM 5118 N N . HIS A 1 681 ? 64.810 106.736 57.239 1.00 101.92 682 HIS A N 1
ATOM 5119 C CA . HIS A 1 681 ? 65.457 107.958 57.699 1.00 103.01 682 HIS A CA 1
ATOM 5120 C C . HIS A 1 681 ? 65.402 108.061 59.218 1.00 111.22 682 HIS A C 1
ATOM 5121 O O . HIS A 1 681 ? 66.426 108.310 59.866 1.00 126.63 682 HIS A O 1
ATOM 5128 N N . PHE A 1 682 ? 64.217 107.846 59.804 1.00 101.02 683 PHE A N 1
ATOM 5129 C CA . PHE A 1 682 ? 64.088 107.881 61.259 1.00 91.18 683 PHE A CA 1
ATOM 5130 C C . PHE A 1 682 ? 65.131 106.984 61.915 1.00 98.27 683 PHE A C 1
ATOM 5131 O O . PHE A 1 682 ? 65.913 107.431 62.764 1.00 102.24 683 PHE A O 1
ATOM 5139 N N . ILE A 1 683 ? 65.171 105.715 61.500 1.00 90.85 684 ILE A N 1
ATOM 5140 C CA . ILE A 1 683 ? 66.104 104.750 62.076 1.00 89.65 684 ILE A CA 1
ATOM 5141 C C . ILE A 1 683 ? 67.537 105.255 61.965 1.00 96.55 684 ILE A C 1
ATOM 5142 O O . ILE A 1 683 ? 68.355 105.050 62.871 1.00 95.38 684 ILE A O 1
ATOM 5147 N N . SER A 1 684 ? 67.864 105.937 60.864 1.00 100.84 685 SER A N 1
ATOM 5148 C CA . SER A 1 684 ? 69.213 106.477 60.731 1.00 102.28 685 SER A CA 1
ATOM 5149 C C . SER A 1 684 ? 69.433 107.623 61.711 1.00 92.39 685 SER A C 1
ATOM 5150 O O . SER A 1 684 ? 70.457 107.674 62.404 1.00 91.46 685 SER A O 1
ATOM 5153 N N . PHE A 1 685 ? 68.464 108.538 61.805 1.00 84.46 686 PHE A N 1
ATOM 5154 C CA . PHE A 1 685 ? 68.602 109.658 62.730 1.00 85.55 686 PHE A CA 1
ATOM 5155 C C . PHE A 1 685 ? 68.707 109.167 64.167 1.00 88.20 686 PHE A C 1
ATOM 5156 O O . PHE A 1 685 ? 69.554 109.644 64.934 1.00 86.94 686 PHE A O 1
ATOM 5164 N N . LEU A 1 686 ? 67.862 108.200 64.542 1.00 93.50 687 LEU A N 1
ATOM 5165 C CA . LEU A 1 686 ? 67.990 107.549 65.842 1.00 97.07 687 LEU A CA 1
ATOM 5166 C C . LEU A 1 686 ? 69.415 107.074 66.091 1.00 103.84 687 LEU A C 1
ATOM 5167 O O . LEU A 1 686 ? 69.944 107.231 67.197 1.00 107.57 687 LEU A O 1
ATOM 5172 N N . ASN A 1 687 ? 70.058 106.504 65.067 1.00 92.93 688 ASN A N 1
ATOM 5173 C CA . ASN A 1 687 ? 71.399 105.964 65.254 1.00 90.61 688 ASN A CA 1
ATOM 5174 C C . ASN A 1 687 ? 72.406 107.051 65.606 1.00 96.80 688 ASN A C 1
ATOM 5175 O O . ASN A 1 687 ? 73.408 106.771 66.273 1.00 108.31 688 ASN A O 1
ATOM 5180 N N . THR A 1 688 ? 72.161 108.290 65.182 1.00 94.15 689 THR A N 1
ATOM 5181 C CA . THR A 1 688 ? 73.110 109.368 65.428 1.00 102.40 689 THR A CA 1
ATOM 5182 C C . THR A 1 688 ? 72.844 110.105 66.733 1.00 118.10 689 THR A C 1
ATOM 5183 O O . THR A 1 688 ? 73.623 110.994 67.094 1.00 143.12 689 THR A O 1
ATOM 5187 N N . VAL A 1 689 ? 71.775 109.761 67.450 1.00 102.67 690 VAL A N 1
ATOM 5188 C CA . VAL A 1 689 ? 71.409 110.479 68.666 1.00 103.65 690 VAL A CA 1
ATOM 5189 C C . VAL A 1 689 ? 71.184 109.500 69.810 1.00 101.90 690 VAL A C 1
ATOM 5190 O O . VAL A 1 689 ? 71.102 109.904 70.975 1.00 101.69 690 VAL A O 1
ATOM 5194 N N . ILE A 1 690 ? 71.078 108.206 69.490 1.00 101.70 691 ILE A N 1
ATOM 5195 C CA . ILE A 1 690 ? 70.964 107.195 70.537 1.00 99.36 691 ILE A CA 1
ATOM 5196 C C . ILE A 1 690 ? 72.236 107.121 71.368 1.00 105.23 691 ILE A C 1
ATOM 5197 O O . ILE A 1 690 ? 72.196 106.691 72.526 1.00 114.52 691 ILE A O 1
ATOM 5210 N N . PRO A 1 692 ? 75.295 108.176 73.770 1.00 117.44 693 PRO A N 1
ATOM 5211 C CA . PRO A 1 692 ? 75.272 109.060 74.945 1.00 112.45 693 PRO A CA 1
ATOM 5212 C C . PRO A 1 692 ? 75.927 110.407 74.697 1.00 113.71 693 PRO A C 1
ATOM 5213 O O . PRO A 1 692 ? 75.517 111.401 75.309 1.00 105.77 693 PRO A O 1
ATOM 5217 N N . ASP A 1 693 ? 76.920 110.477 73.811 1.00 132.49 694 ASP A N 1
ATOM 5218 C CA . ASP A 1 693 ? 77.612 111.731 73.538 1.00 148.56 694 ASP A CA 1
ATOM 5219 C C . ASP A 1 693 ? 76.826 112.612 72.571 1.00 145.07 694 ASP A C 1
ATOM 5220 O O . ASP A 1 693 ? 77.381 113.125 71.594 1.00 152.40 694 ASP A O 1
ATOM 5225 N N . SER A 1 694 ? 75.535 112.797 72.838 1.00 137.75 695 SER A N 1
ATOM 5226 C CA . SER A 1 694 ? 74.680 113.645 72.023 1.00 133.42 695 SER A CA 1
ATOM 5227 C C . SER A 1 694 ? 73.995 114.673 72.909 1.00 137.47 695 SER A C 1
ATOM 5228 O O . SER A 1 694 ? 73.689 114.409 74.075 1.00 137.61 695 SER A O 1
ATOM 5231 N N . ASN A 1 695 ? 73.763 115.855 72.345 1.00 140.95 696 ASN A N 1
ATOM 5232 C CA . ASN A 1 695 ? 73.065 116.916 73.054 1.00 155.18 696 ASN A CA 1
ATOM 5233 C C . ASN A 1 695 ? 71.552 116.712 73.050 1.00 150.95 696 ASN A C 1
ATOM 5234 O O . ASN A 1 695 ? 70.811 117.628 73.420 1.00 158.65 696 ASN A O 1
ATOM 5239 N N . VAL A 1 696 ? 71.080 115.539 72.622 1.00 134.23 697 VAL A N 1
ATOM 5240 C CA . VAL A 1 696 ? 69.666 115.211 72.730 1.00 106.23 697 VAL A CA 1
ATOM 5241 C C . VAL A 1 696 ? 69.342 114.844 74.173 1.00 89.95 697 VAL A C 1
ATOM 5242 O O . VAL A 1 696 ? 70.223 114.567 74.990 1.00 95.35 697 VAL A O 1
ATOM 5246 N N . SER A 1 697 ? 68.054 114.839 74.488 1.00 83.16 698 SER A N 1
ATOM 5247 C CA . SER A 1 697 ? 67.595 114.450 75.809 1.00 74.75 698 SER A CA 1
ATOM 5248 C C . SER A 1 697 ? 67.057 113.024 75.787 1.00 97.66 698 SER A C 1
ATOM 5249 O O . SER A 1 697 ? 66.623 112.508 74.749 1.00 121.88 698 SER A O 1
ATOM 5252 N N . HIS A 1 698 ? 67.097 112.393 76.961 1.00 98.91 699 HIS A N 1
ATOM 5253 C CA . HIS A 1 698 ? 66.686 111.000 77.086 1.00 104.58 699 HIS A CA 1
ATOM 5254 C C . HIS A 1 698 ? 65.214 110.824 76.732 1.00 110.03 699 HIS A C 1
ATOM 5255 O O . HIS A 1 698 ? 64.822 109.822 76.116 1.00 118.25 699 HIS A O 1
ATOM 5262 N N . PHE A 1 699 ? 64.386 111.796 77.113 1.00 95.66 700 PHE A N 1
ATOM 5263 C CA . PHE A 1 699 ? 62.963 111.740 76.797 1.00 85.29 700 PHE A CA 1
ATOM 5264 C C . PHE A 1 699 ? 62.723 111.802 75.292 1.00 95.16 700 PHE A C 1
ATOM 5265 O O . PHE A 1 699 ? 61.839 111.111 74.770 1.00 97.67 700 PHE A O 1
ATOM 5273 N N . THR A 1 700 ? 63.511 112.607 74.572 1.00 97.63 701 THR A N 1
ATOM 5274 C CA . THR A 1 700 ? 63.380 112.626 73.120 1.00 96.61 701 THR A CA 1
ATOM 5275 C C . THR A 1 700 ? 63.889 111.334 72.500 1.00 93.76 701 THR A C 1
ATOM 5276 O O . THR A 1 700 ? 63.323 110.869 71.506 1.00 94.13 701 THR A O 1
ATOM 5280 N N . ARG A 1 701 ? 64.935 110.729 73.072 1.00 86.99 702 ARG A N 1
ATOM 5281 C CA . ARG A 1 701 ? 65.330 109.397 72.619 1.00 79.46 702 ARG A CA 1
ATOM 5282 C C . ARG A 1 701 ? 64.162 108.422 72.717 1.00 88.90 702 ARG A C 1
ATOM 5283 O O . ARG A 1 701 ? 63.852 107.696 71.760 1.00 98.41 702 ARG A O 1
ATOM 5291 N N . THR A 1 702 ? 63.498 108.399 73.876 1.00 89.29 703 THR A N 1
ATOM 5292 C CA . THR A 1 702 ? 62.406 107.451 74.084 1.00 82.29 703 THR A CA 1
ATOM 5293 C C . THR A 1 702 ? 61.242 107.721 73.137 1.00 83.80 703 THR A C 1
ATOM 5294 O O . THR A 1 702 ? 60.684 106.788 72.545 1.00 84.69 703 THR A O 1
ATOM 5298 N N . LYS A 1 703 ? 60.853 108.989 72.981 1.00 94.31 704 LYS A N 1
ATOM 5299 C CA . LYS A 1 703 ? 59.732 109.289 72.095 1.00 90.64 704 LYS A CA 1
ATOM 5300 C C . LYS A 1 703 ? 60.081 109.017 70.634 1.00 85.50 704 LYS A C 1
ATOM 5301 O O . LYS A 1 703 ? 59.210 108.609 69.855 1.00 96.53 704 LYS A O 1
ATOM 5307 N N . LEU A 1 704 ? 61.345 109.212 70.247 1.00 76.51 705 LEU A N 1
ATOM 5308 C CA . LEU A 1 704 ? 61.762 108.875 68.891 1.00 75.05 705 LEU A CA 1
ATOM 5309 C C . LEU A 1 704 ? 61.671 107.374 68.650 1.00 80.04 705 LEU A C 1
ATOM 5310 O O . LEU A 1 704 ? 61.195 106.935 67.593 1.00 80.19 705 LEU A O 1
ATOM 5315 N N . VAL A 1 705 ? 62.118 106.572 69.621 1.00 80.99 706 VAL A N 1
ATOM 5316 C CA . VAL A 1 705 ? 61.976 105.122 69.503 1.00 77.08 706 VAL A CA 1
ATOM 5317 C C . VAL A 1 705 ? 60.504 104.735 69.415 1.00 75.61 706 VAL A C 1
ATOM 5318 O O . VAL A 1 705 ? 60.124 103.857 68.631 1.00 80.84 706 VAL A O 1
ATOM 5322 N N . ARG A 1 706 ? 59.650 105.399 70.198 1.00 67.34 707 ARG A N 1
ATOM 5323 C CA . ARG A 1 706 ? 58.224 105.079 70.170 1.00 71.63 707 ARG A CA 1
ATOM 5324 C C . ARG A 1 706 ? 57.608 105.390 68.811 1.00 81.56 707 ARG A C 1
ATOM 5325 O O . ARG A 1 706 ? 56.796 104.613 68.294 1.00 86.37 707 ARG A O 1
ATOM 5333 N N . SER A 1 707 ? 57.970 106.531 68.225 1.00 74.96 708 SER A N 1
ATOM 5334 C CA . SER A 1 707 ? 57.424 106.896 66.920 1.00 82.22 708 SER A CA 1
ATOM 5335 C C . SER A 1 707 ? 57.925 105.956 65.825 1.00 80.01 708 SER A C 1
ATOM 5336 O O . SER A 1 707 ? 57.149 105.530 64.951 1.00 84.11 708 SER A O 1
ATOM 5339 N N . ILE A 1 708 ? 59.214 105.608 65.861 1.00 76.34 709 ILE A N 1
ATOM 5340 C CA . ILE A 1 708 ? 59.730 104.607 64.932 1.00 75.04 709 ILE A CA 1
ATOM 5341 C C . ILE A 1 708 ? 58.965 103.298 65.082 1.00 78.84 709 ILE A C 1
ATOM 5342 O O . ILE A 1 708 ? 58.619 102.651 64.089 1.00 80.25 709 ILE A O 1
ATOM 5347 N N . GLY A 1 709 ? 58.672 102.896 66.322 1.00 78.94 710 GLY A N 1
ATOM 5348 C CA . GLY A 1 709 ? 57.939 101.656 66.533 1.00 84.29 710 GLY A CA 1
ATOM 5349 C C . GLY A 1 709 ? 56.514 101.719 66.013 1.00 84.00 710 GLY A C 1
ATOM 5350 O O . GLY A 1 709 ? 55.994 100.734 65.481 1.00 85.37 710 GLY A O 1
ATOM 5351 N N . TYR A 1 710 ? 55.857 102.868 66.187 1.00 77.31 711 TYR A N 1
ATOM 5352 C CA . TYR A 1 710 ? 54.564 103.100 65.547 1.00 67.04 711 TYR A CA 1
ATOM 5353 C C . TYR A 1 710 ? 54.644 102.855 64.047 1.00 87.60 711 TYR A C 1
ATOM 5354 O O . TYR A 1 710 ? 53.780 102.185 63.468 1.00 84.64 711 TYR A O 1
ATOM 5363 N N . VAL A 1 711 ? 55.680 103.391 63.398 1.00 94.03 712 VAL A N 1
ATOM 5364 C CA . VAL A 1 711 ? 55.788 103.212 61.950 1.00 83.50 712 VAL A CA 1
ATOM 5365 C C . VAL A 1 711 ? 56.093 101.753 61.607 1.00 91.48 712 VAL A C 1
ATOM 5366 O O . VAL A 1 711 ? 55.605 101.220 60.602 1.00 82.76 712 VAL A O 1
ATOM 5370 N N . VAL A 1 712 ? 56.889 101.080 62.442 1.00 92.97 713 VAL A N 1
ATOM 5371 C CA . VAL A 1 712 ? 57.237 99.682 62.198 1.00 85.37 713 VAL A CA 1
ATOM 5372 C C . VAL A 1 712 ? 56.034 98.774 62.422 1.00 85.78 713 VAL A C 1
ATOM 5373 O O . VAL A 1 712 ? 55.904 97.728 61.771 1.00 74.83 713 VAL A O 1
ATOM 5377 N N . GLN A 1 713 ? 55.129 99.161 63.326 1.00 87.73 714 GLN A N 1
ATOM 5378 C CA . GLN A 1 713 ? 54.020 98.288 63.695 1.00 87.48 714 GLN A CA 1
ATOM 5379 C C . GLN A 1 713 ? 53.128 97.961 62.504 1.00 92.79 714 GLN A C 1
ATOM 5380 O O . GLN A 1 713 ? 52.602 96.845 62.414 1.00 95.61 714 GLN A O 1
ATOM 5386 N N . CYS A 1 714 ? 52.945 98.906 61.583 1.00 86.01 715 CYS A N 1
ATOM 5387 C CA . CYS A 1 714 ? 52.053 98.708 60.449 1.00 90.12 715 CYS A CA 1
ATOM 5388 C C . CYS A 1 714 ? 52.756 98.120 59.231 1.00 88.65 715 CYS A C 1
ATOM 5389 O O . CYS A 1 714 ? 52.132 98.002 58.172 1.00 103.07 715 CYS A O 1
ATOM 5392 N N . GLN A 1 715 ? 54.031 97.747 59.353 1.00 89.45 716 GLN A N 1
ATOM 5393 C CA . GLN A 1 715 ? 54.779 97.172 58.234 1.00 78.28 716 GLN A CA 1
ATOM 5394 C C . GLN A 1 715 ? 54.514 95.668 58.142 1.00 86.93 716 GLN A C 1
ATOM 5395 O O . GLN A 1 715 ? 55.396 94.830 58.329 1.00 96.86 716 GLN A O 1
ATOM 5401 N N . VAL A 1 716 ? 53.258 95.336 57.846 1.00 93.31 717 VAL A N 1
ATOM 5402 C CA . VAL A 1 716 ? 52.795 93.954 57.821 1.00 96.20 717 VAL A CA 1
ATOM 5403 C C . VAL A 1 716 ? 52.369 93.507 56.437 1.00 108.41 717 VAL A C 1
ATOM 5404 O O . VAL A 1 716 ? 51.928 92.361 56.281 1.00 89.32 717 VAL A O 1
ATOM 5408 N N . SER A 1 717 ? 52.466 94.376 55.425 1.00 125.49 718 SER A N 1
ATOM 5409 C CA . SER A 1 717 ? 52.050 93.990 54.080 1.00 110.64 718 SER A CA 1
ATOM 5410 C C . SER A 1 717 ? 52.906 92.855 53.536 1.00 107.80 718 SER A C 1
ATOM 5411 O O . SER A 1 717 ? 52.436 92.063 52.712 1.00 108.43 718 SER A O 1
ATOM 5414 N N . ASN A 1 718 ? 54.156 92.763 53.974 1.00 118.22 719 ASN A N 1
ATOM 5415 C CA . ASN A 1 718 ? 54.999 91.619 53.664 1.00 123.14 719 ASN A CA 1
ATOM 5416 C C . ASN A 1 718 ? 54.781 90.565 54.752 1.00 130.66 719 ASN A C 1
ATOM 5417 O O . ASN A 1 718 ? 53.759 90.574 55.443 1.00 144.32 719 ASN A O 1
ATOM 5422 N N . GLY A 1 719 ? 55.725 89.648 54.927 1.00 121.04 720 GLY A N 1
ATOM 5423 C CA . GLY A 1 719 ? 55.608 88.659 55.971 1.00 124.27 720 GLY A CA 1
ATOM 5424 C C . GLY A 1 719 ? 55.856 89.259 57.341 1.00 103.46 720 GLY A C 1
ATOM 5425 O O . GLY A 1 719 ? 55.973 90.479 57.500 1.00 87.40 720 GLY A O 1
ATOM 5426 N N . PRO A 1 720 ? 55.918 88.407 58.370 1.00 91.00 721 PRO A N 1
ATOM 5427 C CA . PRO A 1 720 ? 56.391 88.883 59.678 1.00 84.14 721 PRO A CA 1
ATOM 5428 C C . PRO A 1 720 ? 57.894 89.045 59.736 1.00 95.62 721 PRO A C 1
ATOM 5429 O O . PRO A 1 720 ? 58.390 89.761 60.613 1.00 102.93 721 PRO A O 1
ATOM 5433 N N . GLU A 1 721 ? 58.630 88.412 58.818 1.00 100.97 722 GLU A N 1
ATOM 5434 C CA . GLU A 1 721 ? 60.087 88.410 58.891 1.00 96.53 722 GLU A CA 1
ATOM 5435 C C . GLU A 1 721 ? 60.666 89.787 58.586 1.00 96.70 722 GLU A C 1
ATOM 5436 O O . GLU A 1 721 ? 61.620 90.222 59.241 1.00 102.62 722 GLU A O 1
ATOM 5442 N N . GLU A 1 722 ? 60.105 90.493 57.601 1.00 84.08 723 GLU A N 1
ATOM 5443 C CA . GLU A 1 722 ? 60.617 91.821 57.276 1.00 90.67 723 GLU A CA 1
ATOM 5444 C C . GLU A 1 722 ? 60.404 92.795 58.429 1.00 96.99 723 GLU A C 1
ATOM 5445 O O . GLU A 1 722 ? 61.269 93.631 58.711 1.00 122.08 723 GLU A O 1
ATOM 5451 N N . GLN A 1 723 ? 59.263 92.694 59.115 1.00 79.51 724 GLN A N 1
ATOM 5452 C CA . GLN A 1 723 ? 59.011 93.551 60.270 1.00 79.48 724 GLN A CA 1
ATOM 5453 C C . GLN A 1 723 ? 59.917 93.170 61.437 1.00 87.07 724 GLN A C 1
ATOM 5454 O O . GLN A 1 723 ? 60.464 94.042 62.133 1.00 90.62 724 GLN A O 1
ATOM 5460 N N . ALA A 1 724 ? 60.082 91.865 61.664 1.00 86.23 725 ALA A N 1
ATOM 5461 C CA . ALA A 1 724 ? 60.997 91.391 62.691 1.00 85.19 725 ALA A CA 1
ATOM 5462 C C . ALA A 1 724 ? 62.427 91.813 62.412 1.00 92.40 725 ALA A C 1
ATOM 5463 O O . ALA A 1 724 ? 63.220 91.900 63.347 1.00 98.80 725 ALA A O 1
ATOM 5465 N N . LYS A 1 725 ? 62.774 92.078 61.152 1.00 88.72 726 LYS A N 1
ATOM 5466 C CA . LYS A 1 725 ? 64.100 92.614 60.855 1.00 98.88 726 LYS A CA 1
ATOM 5467 C C . LYS A 1 725 ? 64.287 93.984 61.504 1.00 91.28 726 LYS A C 1
ATOM 5468 O O . LYS A 1 725 ? 65.295 94.235 62.179 1.00 96.06 726 LYS A O 1
ATOM 5474 N N . TYR A 1 726 ? 63.310 94.879 61.323 1.00 85.94 727 TYR A N 1
ATOM 5475 C CA . TYR A 1 726 ? 63.351 96.182 61.984 1.00 93.58 727 TYR A CA 1
ATOM 5476 C C . TYR A 1 726 ? 63.390 96.025 63.499 1.00 98.13 727 TYR A C 1
ATOM 5477 O O . TYR A 1 726 ? 64.166 96.700 64.192 1.00 93.93 727 TYR A O 1
ATOM 5486 N N . ILE A 1 727 ? 62.532 95.150 64.032 1.00 99.26 728 ILE A N 1
ATOM 5487 C CA . ILE A 1 727 ? 62.459 94.985 65.483 1.00 86.40 728 ILE A CA 1
ATOM 5488 C C . ILE A 1 727 ? 63.782 94.457 66.030 1.00 86.74 728 ILE A C 1
ATOM 5489 O O . ILE A 1 727 ? 64.264 94.911 67.075 1.00 79.74 728 ILE A O 1
ATOM 5494 N N . LEU A 1 728 ? 64.389 93.494 65.332 1.00 83.19 729 LEU A N 1
ATOM 5495 C CA . LEU A 1 728 ? 65.681 92.959 65.743 1.00 80.17 729 LEU A CA 1
ATOM 5496 C C . LEU A 1 728 ? 66.754 94.033 65.709 1.00 78.53 729 LEU A C 1
ATOM 5497 O O . LEU A 1 728 ? 67.586 94.114 66.618 1.00 85.01 729 LEU A O 1
ATOM 5502 N N . GLN A 1 729 ? 66.759 94.859 64.661 1.00 83.73 730 GLN A N 1
ATOM 5503 C CA . GLN A 1 729 ? 67.729 95.946 64.589 1.00 91.83 730 GLN A CA 1
ATOM 5504 C C . GLN A 1 729 ? 67.593 96.878 65.787 1.00 98.55 730 GLN A C 1
ATOM 5505 O O . GLN A 1 729 ? 68.587 97.224 66.439 1.00 115.26 730 GLN A O 1
ATOM 5511 N N . LEU A 1 730 ? 66.359 97.277 66.103 1.00 92.75 731 LEU A N 1
ATOM 5512 C CA . LEU A 1 730 ? 66.147 98.207 67.210 1.00 92.96 731 LEU A CA 1
ATOM 5513 C C . LEU A 1 730 ? 66.530 97.584 68.550 1.00 98.94 731 LEU A C 1
ATOM 5514 O O . LEU A 1 730 ? 67.182 98.233 69.381 1.00 104.42 731 LEU A O 1
ATOM 5519 N N . THR A 1 731 ? 66.139 96.326 68.781 1.00 90.74 732 THR A N 1
ATOM 5520 C CA . THR A 1 731 ? 66.459 95.684 70.053 1.00 83.54 732 THR A CA 1
ATOM 5521 C C . THR A 1 731 ? 67.958 95.457 70.198 1.00 84.46 732 THR A C 1
ATOM 5522 O O . THR A 1 731 ? 68.506 95.621 71.293 1.00 87.95 732 THR A O 1
ATOM 5526 N N . ASN A 1 732 ? 68.643 95.085 69.111 1.00 87.77 733 ASN A N 1
ATOM 5527 C CA . ASN A 1 732 ? 70.095 94.958 69.169 1.00 87.74 733 ASN A CA 1
ATOM 5528 C C . ASN A 1 732 ? 70.744 96.296 69.488 1.00 87.00 733 ASN A C 1
ATOM 5529 O O . ASN A 1 732 ? 71.625 96.375 70.349 1.00 87.25 733 ASN A O 1
ATOM 5534 N N . LEU A 1 733 ? 70.316 97.364 68.808 1.00 91.75 734 LEU A N 1
ATOM 5535 C CA . LEU A 1 733 ? 70.842 98.693 69.108 1.00 88.61 734 LEU A CA 1
ATOM 5536 C C . LEU A 1 733 ? 70.703 99.019 70.591 1.00 96.19 734 LEU A C 1
ATOM 5537 O O . LEU A 1 733 ? 71.685 99.357 71.264 1.00 99.08 734 LEU A O 1
ATOM 5542 N N . LEU A 1 734 ? 69.484 98.890 71.122 1.00 94.73 735 LEU A N 1
ATOM 5543 C CA . LEU A 1 734 ? 69.220 99.307 72.497 1.00 85.15 735 LEU A CA 1
ATOM 5544 C C . LEU A 1 734 ? 69.969 98.435 73.503 1.00 93.21 735 LEU A C 1
ATOM 5545 O O . LEU A 1 734 ? 70.619 98.949 74.426 1.00 97.80 735 LEU A O 1
ATOM 5550 N N . SER A 1 735 ? 69.898 97.111 73.339 1.00 83.13 736 SER A N 1
ATOM 5551 C CA . SER A 1 735 ? 70.546 96.208 74.284 1.00 78.70 736 SER A CA 1
ATOM 5552 C C . SER A 1 735 ? 72.063 96.333 74.225 1.00 82.05 736 SER A C 1
ATOM 5553 O O . SER A 1 735 ? 72.736 96.276 75.262 1.00 102.45 736 SER A O 1
ATOM 5556 N N . GLY A 1 736 ? 72.624 96.498 73.024 1.00 74.13 737 GLY A N 1
ATOM 5557 C CA . GLY A 1 736 ? 74.057 96.686 72.911 1.00 78.28 737 GLY A CA 1
ATOM 5558 C C . GLY A 1 736 ? 74.516 97.990 73.529 1.00 93.13 737 GLY A C 1
ATOM 5559 O O . GLY A 1 736 ? 75.578 98.046 74.153 1.00 114.82 737 GLY A O 1
ATOM 5560 N N . SER A 1 737 ? 73.724 99.055 73.374 1.00 85.72 738 SER A N 1
ATOM 5561 C CA . SER A 1 737 ? 74.055 100.303 74.052 1.00 98.72 738 SER A CA 1
ATOM 5562 C C . SER A 1 737 ? 74.040 100.122 75.567 1.00 103.42 738 SER A C 1
ATOM 5563 O O . SER A 1 737 ? 74.949 100.593 76.266 1.00 112.00 738 SER A O 1
ATOM 5566 N N . ILE A 1 738 ? 73.029 99.420 76.088 1.00 90.06 739 ILE A N 1
ATOM 5567 C CA . ILE A 1 738 ? 72.972 99.151 77.526 1.00 92.32 739 ILE A CA 1
ATOM 5568 C C . ILE A 1 738 ? 74.209 98.384 77.984 1.00 106.49 739 ILE A C 1
ATOM 5569 O O . ILE A 1 738 ? 74.838 98.732 78.992 1.00 107.19 739 ILE A O 1
ATOM 5574 N N . GLU A 1 739 ? 74.573 97.325 77.257 1.00 99.22 740 GLU A N 1
ATOM 5575 C CA . GLU A 1 739 ? 75.678 96.485 77.708 1.00 101.42 740 GLU A CA 1
ATOM 5576 C C . GLU A 1 739 ? 77.004 97.229 77.601 1.00 105.30 740 GLU A C 1
ATOM 5577 O O . GLU A 1 739 ? 77.872 97.096 78.473 1.00 115.57 740 GLU A O 1
ATOM 5583 N N . HIS A 1 740 ? 77.173 98.022 76.539 1.00 100.78 741 HIS A N 1
ATOM 5584 C CA . HIS A 1 740 ? 78.365 98.849 76.403 1.00 104.05 741 HIS A CA 1
ATOM 5585 C C . HIS A 1 740 ? 78.484 99.830 77.560 1.00 103.18 741 HIS A C 1
ATOM 5586 O O . HIS A 1 740 ? 79.572 100.011 78.118 1.00 111.57 741 HIS A O 1
ATOM 5593 N N . CYS A 1 741 ? 77.373 100.462 77.947 1.00 107.71 742 CYS A N 1
ATOM 5594 C CA . CYS A 1 741 ? 77.417 101.372 79.087 1.00 100.53 742 CYS A CA 1
ATOM 5595 C C . CYS A 1 741 ? 77.753 100.628 80.373 1.00 102.49 742 CYS A C 1
ATOM 5596 O O . CYS A 1 741 ? 78.529 101.120 81.200 1.00 114.15 742 CYS A O 1
ATOM 5599 N N . LEU A 1 742 ? 77.184 99.433 80.555 1.00 95.94 743 LEU A N 1
ATOM 5600 C CA . LEU A 1 742 ? 77.443 98.670 81.773 1.00 87.29 743 LEU A CA 1
ATOM 5601 C C . LEU A 1 742 ? 78.889 98.198 81.859 1.00 95.88 743 LEU A C 1
ATOM 5602 O O . LEU A 1 742 ? 79.428 98.065 82.963 1.00 104.63 743 LEU A O 1
ATOM 5607 N N . ALA A 1 743 ? 79.532 97.943 80.720 1.00 100.09 744 ALA A N 1
ATOM 5608 C CA . ALA A 1 743 ? 80.872 97.371 80.723 1.00 103.26 744 ALA A CA 1
ATOM 5609 C C . ALA A 1 743 ? 81.988 98.398 80.569 1.00 117.31 744 ALA A C 1
ATOM 5610 O O . ALA A 1 743 ? 83.145 98.072 80.855 1.00 128.47 744 ALA A O 1
ATOM 5612 N N . SER A 1 744 ? 81.680 99.624 80.144 1.00 114.33 745 SER A N 1
ATOM 5613 C CA . SER A 1 744 ? 82.729 100.578 79.802 1.00 113.77 745 SER A CA 1
ATOM 5614 C C . SER A 1 744 ? 83.107 101.509 80.946 1.00 116.96 745 SER A C 1
ATOM 5615 O O . SER A 1 744 ? 84.276 101.897 81.053 1.00 126.52 745 SER A O 1
ATOM 5618 N N . SER A 1 745 ? 82.161 101.885 81.802 1.00 97.28 746 SER A N 1
ATOM 5619 C CA . SER A 1 745 ? 82.428 102.872 82.837 1.00 115.79 746 SER A CA 1
ATOM 5620 C C . SER A 1 745 ? 81.831 102.421 84.162 1.00 117.04 746 SER A C 1
ATOM 5621 O O . SER A 1 745 ? 80.981 101.528 84.218 1.00 99.20 746 SER A O 1
ATOM 5624 N N . VAL A 1 746 ? 82.306 103.049 85.238 1.00 123.51 747 VAL A N 1
ATOM 5625 C CA . VAL A 1 746 ? 81.634 102.926 86.523 1.00 119.87 747 VAL A CA 1
ATOM 5626 C C . VAL A 1 746 ? 80.295 103.643 86.441 1.00 120.32 747 VAL A C 1
ATOM 5627 O O . VAL A 1 746 ? 80.168 104.696 85.799 1.00 119.10 747 VAL A O 1
ATOM 5631 N N . GLN A 1 747 ? 79.279 103.068 87.079 1.00 113.48 748 GLN A N 1
ATOM 5632 C CA . GLN A 1 747 ? 77.905 103.515 86.866 1.00 106.09 748 GLN A CA 1
ATOM 5633 C C . GLN A 1 747 ? 77.615 104.693 87.790 1.00 100.42 748 GLN A C 1
ATOM 5634 O O . GLN A 1 747 ? 76.978 104.572 88.840 1.00 93.46 748 GLN A O 1
ATOM 5640 N N . LEU A 1 748 ? 78.100 105.862 87.379 1.00 88.38 749 LEU A N 1
ATOM 5641 C CA . LEU A 1 748 ? 77.779 107.109 88.057 1.00 85.30 749 LEU A CA 1
ATOM 5642 C C . LEU A 1 748 ? 76.390 107.569 87.612 1.00 93.13 749 LEU A C 1
ATOM 5643 O O . LEU A 1 748 ? 75.656 106.844 86.934 1.00 97.61 749 LEU A O 1
ATOM 5648 N N . GLN A 1 749 ? 76.019 108.797 87.983 1.00 90.53 750 GLN A N 1
ATOM 5649 C CA . GLN A 1 749 ? 74.662 109.270 87.725 1.00 89.19 750 GLN A CA 1
ATOM 5650 C C . GLN A 1 749 ? 74.386 109.391 86.230 1.00 98.64 750 GLN A C 1
ATOM 5651 O O . GLN A 1 749 ? 73.276 109.095 85.773 1.00 108.33 750 GLN A O 1
ATOM 5657 N N . GLU A 1 750 ? 75.386 109.820 85.455 1.00 94.57 751 GLU A N 1
ATOM 5658 C CA . GLU A 1 750 ? 75.226 109.921 84.007 1.00 86.36 751 GLU A CA 1
ATOM 5659 C C . GLU A 1 750 ? 74.900 108.562 83.400 1.00 102.21 751 GLU A C 1
ATOM 5660 O O . GLU A 1 750 ? 73.936 108.415 82.634 1.00 113.79 751 GLU A O 1
ATOM 5666 N N . GLN A 1 751 ? 75.704 107.552 83.738 1.00 96.48 752 GLN A N 1
ATOM 5667 C CA . GLN A 1 751 ? 75.497 106.213 83.200 1.00 93.41 752 GLN A CA 1
ATOM 5668 C C . GLN A 1 751 ? 74.167 105.632 83.660 1.00 103.38 752 GLN A C 1
ATOM 5669 O O . GLN A 1 751 ? 73.485 104.945 82.892 1.00 110.15 752 GLN A O 1
ATOM 5675 N N . GLN A 1 752 ? 73.780 105.899 84.911 1.00 102.55 753 GLN A N 1
ATOM 5676 C CA . GLN A 1 752 ? 72.493 105.410 85.396 1.00 95.33 753 GLN A CA 1
ATOM 5677 C C . GLN A 1 752 ? 71.344 106.039 84.622 1.00 95.91 753 GLN A C 1
ATOM 5678 O O . GLN A 1 752 ? 70.392 105.348 84.238 1.00 94.29 753 GLN A O 1
ATOM 5684 N N . ASP A 1 753 ? 71.412 107.353 84.388 1.00 91.32 754 ASP A N 1
ATOM 5685 C CA . ASP A 1 753 ? 70.364 108.015 83.620 1.00 86.93 754 ASP A CA 1
ATOM 5686 C C . ASP A 1 753 ? 70.307 107.478 82.198 1.00 87.35 754 ASP A C 1
ATOM 5687 O O . ASP A 1 753 ? 69.223 107.339 81.622 1.00 94.89 754 ASP A O 1
ATOM 5692 N N . TYR A 1 754 ? 71.463 107.147 81.620 1.00 83.99 755 TYR A N 1
ATOM 5693 C CA . TYR A 1 754 ? 71.462 106.620 80.257 1.00 83.09 755 TYR A CA 1
ATOM 5694 C C . TYR A 1 754 ? 70.873 105.210 80.203 1.00 92.04 755 TYR A C 1
ATOM 5695 O O . TYR A 1 754 ? 70.114 104.880 79.280 1.00 106.59 755 TYR A O 1
ATOM 5704 N N . ILE A 1 755 ? 71.200 104.368 81.189 1.00 83.28 756 ILE A N 1
ATOM 5705 C CA . ILE A 1 755 ? 70.590 103.042 81.274 1.00 73.16 756 ILE A CA 1
ATOM 5706 C C . ILE A 1 755 ? 69.080 103.162 81.445 1.00 91.08 756 ILE A C 1
ATOM 5707 O O . ILE A 1 755 ? 68.306 102.414 80.831 1.00 100.04 756 ILE A O 1
ATOM 5712 N N . ASN A 1 756 ? 68.640 104.100 82.287 1.00 89.48 757 ASN A N 1
ATOM 5713 C CA . ASN A 1 756 ? 67.211 104.332 82.478 1.00 84.57 757 ASN A CA 1
ATOM 5714 C C . ASN A 1 756 ? 66.551 104.752 81.171 1.00 91.67 757 ASN A C 1
ATOM 5715 O O . ASN A 1 756 ? 65.462 104.276 80.824 1.00 99.46 757 ASN A O 1
ATOM 5720 N N . CYS A 1 757 ? 67.202 105.662 80.444 1.00 90.40 758 CYS A N 1
ATOM 5721 C CA . CYS A 1 757 ? 66.713 106.088 79.139 1.00 81.58 758 CYS A CA 1
ATOM 5722 C C . CYS A 1 757 ? 66.534 104.908 78.200 1.00 89.58 758 CYS A C 1
ATOM 5723 O O . CYS A 1 757 ? 65.527 104.812 77.494 1.00 91.30 758 CYS A O 1
ATOM 5726 N N . LEU A 1 758 ? 67.516 104.011 78.156 1.00 83.29 759 LEU A N 1
ATOM 5727 C CA . LEU A 1 758 ? 67.429 102.911 77.201 1.00 79.60 759 LEU A CA 1
ATOM 5728 C C . LEU A 1 758 ? 66.375 101.889 77.614 1.00 86.82 759 LEU A C 1
ATOM 5729 O O . LEU A 1 758 ? 65.704 101.302 76.756 1.00 84.31 759 LEU A O 1
ATOM 5734 N N . LEU A 1 759 ? 66.211 101.661 78.920 1.00 93.97 760 LEU A N 1
ATOM 5735 C CA . LEU A 1 759 ? 65.126 100.793 79.369 1.00 88.41 760 LEU A CA 1
ATOM 5736 C C . LEU A 1 759 ? 63.769 101.382 79.003 1.00 82.92 760 LEU A C 1
ATOM 5737 O O . LEU A 1 759 ? 62.871 100.663 78.543 1.00 91.30 760 LEU A O 1
ATOM 5742 N N . TYR A 1 760 ? 63.602 102.696 79.179 1.00 82.71 761 TYR A N 1
ATOM 5743 C CA . TYR A 1 760 ? 62.371 103.332 78.719 1.00 85.71 761 TYR A CA 1
ATOM 5744 C C . TYR A 1 760 ? 62.235 103.303 77.202 1.00 83.00 761 TYR A C 1
ATOM 5745 O O . TYR A 1 760 ? 61.115 103.246 76.698 1.00 81.20 761 TYR A O 1
ATOM 5754 N N . CYS A 1 761 ? 63.341 103.330 76.458 1.00 88.41 762 CYS A N 1
ATOM 5755 C CA . CYS A 1 761 ? 63.244 103.167 75.009 1.00 82.71 762 CYS A CA 1
ATOM 5756 C C . CYS A 1 761 ? 62.709 101.788 74.649 1.00 76.09 762 CYS A C 1
ATOM 5757 O O . CYS A 1 761 ? 61.865 101.652 73.754 1.00 82.94 762 CYS A O 1
ATOM 5760 N N . ILE A 1 762 ? 63.200 100.751 75.328 1.00 72.51 763 ILE A N 1
ATOM 5761 C CA . ILE A 1 762 ? 62.677 99.405 75.104 1.00 73.28 763 ILE A CA 1
ATOM 5762 C C . ILE A 1 762 ? 61.194 99.348 75.452 1.00 88.42 763 ILE A C 1
ATOM 5763 O O . ILE A 1 762 ? 60.392 98.735 74.733 1.00 96.32 763 ILE A O 1
ATOM 5768 N N . SER A 1 763 ? 60.806 99.997 76.553 1.00 79.00 764 SER A N 1
ATOM 5769 C CA . SER A 1 763 ? 59.397 100.017 76.938 1.00 75.57 764 SER A CA 1
ATOM 5770 C C . SER A 1 763 ? 58.546 100.737 75.895 1.00 81.50 764 SER A C 1
ATOM 5771 O O . SER A 1 763 ? 57.440 100.287 75.568 1.00 78.34 764 SER A O 1
ATOM 5774 N N . GLU A 1 764 ? 59.046 101.856 75.361 1.00 72.33 765 GLU A N 1
ATOM 5775 C CA . GLU A 1 764 ? 58.303 102.599 74.350 1.00 78.31 765 GLU A CA 1
ATOM 5776 C C . GLU A 1 764 ? 58.168 101.786 73.071 1.00 88.36 765 GLU A C 1
ATOM 5777 O O . GLU A 1 764 ? 57.119 101.811 72.417 1.00 97.41 765 GLU A O 1
ATOM 5783 N N . LEU A 1 765 ? 59.227 101.068 72.694 1.00 82.38 766 LEU A N 1
ATOM 5784 C CA . LEU A 1 765 ? 59.158 100.189 71.530 1.00 86.52 766 LEU A CA 1
ATOM 5785 C C . LEU A 1 765 ? 58.110 99.104 71.733 1.00 90.93 766 LEU A C 1
ATOM 5786 O O . LEU A 1 765 ? 57.299 98.832 70.840 1.00 86.80 766 LEU A O 1
ATOM 5791 N N . ALA A 1 766 ? 58.121 98.466 72.908 1.00 93.14 767 ALA A N 1
ATOM 5792 C CA . ALA A 1 766 ? 57.128 97.439 73.208 1.00 88.75 767 ALA A CA 1
ATOM 5793 C C . ALA A 1 766 ? 55.713 98.001 73.148 1.00 86.17 767 ALA A C 1
ATOM 5794 O O . ALA A 1 766 ? 54.802 97.355 72.618 1.00 84.42 767 ALA A O 1
ATOM 5796 N N . THR A 1 767 ? 55.511 99.210 73.680 1.00 83.05 768 THR A N 1
ATOM 5797 C CA . THR A 1 767 ? 54.183 99.818 73.670 1.00 72.76 768 THR A CA 1
ATOM 5798 C C . THR A 1 767 ? 53.734 100.160 72.253 1.00 84.31 768 THR A C 1
ATOM 5799 O O . THR A 1 767 ? 52.576 99.927 71.887 1.00 82.46 768 THR A O 1
ATOM 5803 N N . SER A 1 768 ? 54.637 100.714 71.442 1.00 76.64 769 SER A N 1
ATOM 5804 C CA . SER A 1 768 ? 54.293 101.105 70.081 1.00 70.79 769 SER A CA 1
ATOM 5805 C C . SER A 1 768 ? 53.975 99.911 69.190 1.00 83.57 769 SER A C 1
ATOM 5806 O O . SER A 1 768 ? 53.282 100.075 68.180 1.00 100.28 769 SER A O 1
ATOM 5809 N N . LEU A 1 769 ? 54.460 98.722 69.536 1.00 72.29 770 LEU A N 1
ATOM 5810 C CA . LEU A 1 769 ? 54.200 97.524 68.750 1.00 72.91 770 LEU A CA 1
ATOM 5811 C C . LEU A 1 769 ? 52.954 96.770 69.198 1.00 75.67 770 LEU A C 1
ATOM 5812 O O . LEU A 1 769 ? 52.657 95.709 68.641 1.00 80.70 770 LEU A O 1
ATOM 5817 N N . ILE A 1 770 ? 52.216 97.288 70.180 1.00 71.42 771 ILE A N 1
ATOM 5818 C CA . ILE A 1 770 ? 50.921 96.713 70.518 1.00 72.00 771 ILE A CA 1
ATOM 5819 C C . ILE A 1 770 ? 49.930 97.045 69.412 1.00 85.15 771 ILE A C 1
ATOM 5820 O O . ILE A 1 770 ? 49.827 98.198 68.974 1.00 99.02 771 ILE A O 1
ATOM 5825 N N . GLN A 1 771 ? 49.209 96.033 68.946 1.00 85.26 772 GLN A N 1
ATOM 5826 C CA . GLN A 1 771 ? 48.210 96.248 67.910 1.00 83.07 772 GLN A CA 1
ATOM 5827 C C . GLN A 1 771 ? 47.129 97.196 68.420 1.00 83.58 772 GLN A C 1
ATOM 5828 O O . GLN A 1 771 ? 46.651 97.030 69.552 1.00 87.66 772 GLN A O 1
ATOM 5834 N N . PRO A 1 772 ? 46.736 98.204 67.642 1.00 79.15 773 PRO A N 1
ATOM 5835 C CA . PRO A 1 772 ? 45.638 99.081 68.070 1.00 73.28 773 PRO A CA 1
ATOM 5836 C C . PRO A 1 772 ? 44.341 98.298 68.213 1.00 97.59 773 PRO A C 1
ATOM 5837 O O . PRO A 1 772 ? 43.948 97.543 67.321 1.00 96.80 773 PRO A O 1
ATOM 5841 N N . THR A 1 773 ? 43.675 98.486 69.355 1.00 135.77 774 THR A N 1
ATOM 5842 C CA . THR A 1 773 ? 42.506 97.672 69.670 1.00 160.08 774 THR A CA 1
ATOM 5843 C C . THR A 1 773 ? 41.327 97.981 68.755 1.00 180.71 774 THR A C 1
ATOM 5844 O O . THR A 1 773 ? 40.459 97.122 68.561 1.00 182.13 774 THR A O 1
ATOM 5848 N N . GLU A 1 774 ? 41.274 99.180 68.182 1.00 194.69 775 GLU A N 1
ATOM 5849 C CA . GLU A 1 774 ? 40.171 99.534 67.302 1.00 208.67 775 GLU A CA 1
ATOM 5850 C C . GLU A 1 774 ? 40.449 99.023 65.894 1.00 209.31 775 GLU A C 1
ATOM 5851 O O . GLU A 1 774 ? 41.589 99.044 65.422 1.00 212.29 775 GLU A O 1
ATOM 5857 N N . ILE A 1 775 ? 39.397 98.546 65.228 1.00 204.56 776 ILE A N 1
ATOM 5858 C CA . ILE A 1 775 ? 39.549 97.945 63.908 1.00 198.07 776 ILE A CA 1
ATOM 5859 C C . ILE A 1 775 ? 39.837 99.035 62.883 1.00 198.32 776 ILE A C 1
ATOM 5860 O O . ILE A 1 775 ? 39.171 100.078 62.855 1.00 200.53 776 ILE A O 1
ATOM 5865 N N . ILE A 1 776 ? 40.832 98.797 62.030 1.00 195.48 777 ILE A N 1
ATOM 5866 C CA . ILE A 1 776 ? 41.265 99.773 61.039 1.00 191.04 777 ILE A CA 1
ATOM 5867 C C . ILE A 1 776 ? 41.042 99.209 59.642 1.00 191.73 777 ILE A C 1
ATOM 5868 O O . ILE A 1 776 ? 41.054 97.992 59.430 1.00 188.28 777 ILE A O 1
ATOM 5873 N N . GLU A 1 777 ? 40.815 100.117 58.691 1.00 194.99 778 GLU A N 1
ATOM 5874 C CA . GLU A 1 777 ? 40.598 99.749 57.298 1.00 196.82 778 GLU A CA 1
ATOM 5875 C C . GLU A 1 777 ? 41.772 98.947 56.753 1.00 201.05 778 GLU A C 1
ATOM 5876 O O . GLU A 1 777 ? 42.935 99.248 57.036 1.00 201.91 778 GLU A O 1
ATOM 5882 N N . ASN A 1 778 ? 41.455 97.928 55.956 1.00 203.54 779 ASN A N 1
ATOM 5883 C CA . ASN A 1 778 ? 42.442 97.131 55.230 1.00 208.41 779 ASN A CA 1
ATOM 5884 C C . ASN A 1 778 ? 43.538 96.624 56.171 1.00 213.02 779 ASN A C 1
ATOM 5885 O O . ASN A 1 778 ? 44.701 97.019 56.095 1.00 219.76 779 ASN A O 1
ATOM 5890 N N . ASP A 1 779 ? 43.120 95.739 57.081 1.00 208.60 780 ASP A N 1
ATOM 5891 C CA . ASP A 1 779 ? 44.048 95.211 58.078 1.00 187.52 780 ASP A CA 1
ATOM 5892 C C . ASP A 1 779 ? 45.258 94.554 57.428 1.00 166.52 780 ASP A C 1
ATOM 5893 O O . ASP A 1 779 ? 46.379 94.674 57.938 1.00 173.09 780 ASP A O 1
ATOM 5898 N N . ALA A 1 780 ? 45.055 93.850 56.309 1.00 138.61 781 ALA A N 1
ATOM 5899 C CA . ALA A 1 780 ? 46.120 93.131 55.612 1.00 124.73 781 ALA A CA 1
ATOM 5900 C C . ALA A 1 780 ? 46.763 92.084 56.515 1.00 129.01 781 ALA A C 1
ATOM 5901 O O . ALA A 1 780 ? 46.936 90.929 56.107 1.00 148.71 781 ALA A O 1
ATOM 5903 N N . LEU A 1 781 ? 47.144 92.491 57.726 1.00 114.54 782 LEU A N 1
ATOM 5904 C CA . LEU A 1 781 ? 47.490 91.593 58.818 1.00 100.80 782 LEU A CA 1
ATOM 5905 C C . LEU A 1 781 ? 46.482 90.461 58.966 1.00 99.99 782 LEU A C 1
ATOM 5906 O O . LEU A 1 781 ? 46.855 89.313 59.232 1.00 108.50 782 LEU A O 1
ATOM 5911 N N . LEU A 1 782 ? 45.200 90.784 58.797 1.00 97.80 783 LEU A N 1
ATOM 5912 C CA . LEU A 1 782 ? 44.154 89.799 59.035 1.00 95.09 783 LEU A CA 1
ATOM 5913 C C . LEU A 1 782 ? 44.236 88.646 58.039 1.00 99.95 783 LEU A C 1
ATOM 5914 O O . LEU A 1 782 ? 43.876 87.514 58.378 1.00 102.74 783 LEU A O 1
ATOM 5919 N N . GLN A 1 783 ? 44.724 88.902 56.820 1.00 104.24 784 GLN A N 1
ATOM 5920 C CA . GLN A 1 783 ? 45.038 87.811 55.903 1.00 97.82 784 GLN A CA 1
ATOM 5921 C C . GLN A 1 783 ? 46.255 87.016 56.351 1.00 98.76 784 GLN A C 1
ATOM 5922 O O . GLN A 1 783 ? 46.410 85.857 55.950 1.00 106.15 784 GLN A O 1
ATOM 5928 N N . ARG A 1 784 ? 47.124 87.615 57.162 1.00 96.32 785 ARG A N 1
ATOM 5929 C CA . ARG A 1 784 ? 48.392 87.014 57.548 1.00 92.14 785 ARG A CA 1
ATOM 5930 C C . ARG A 1 784 ? 48.433 86.651 59.024 1.00 100.12 785 ARG A C 1
ATOM 5931 O O . ARG A 1 784 ? 49.489 86.245 59.525 1.00 114.07 785 ARG A O 1
ATOM 5939 N N . LEU A 1 785 ? 47.299 86.774 59.721 1.00 91.89 786 LEU A N 1
ATOM 5940 C CA . LEU A 1 785 ? 47.256 86.614 61.171 1.00 91.62 786 LEU A CA 1
ATOM 5941 C C . LEU A 1 785 ? 47.955 85.337 61.618 1.00 83.87 786 LEU A C 1
ATOM 5942 O O . LEU A 1 785 ? 48.886 85.374 62.433 1.00 87.23 786 LEU A O 1
ATOM 5947 N N . SER A 1 786 ? 47.525 84.195 61.074 1.00 86.56 787 SER A N 1
ATOM 5948 C CA . SER A 1 786 ? 48.121 82.917 61.449 1.00 88.42 787 SER A CA 1
ATOM 5949 C C . SER A 1 786 ? 49.638 82.954 61.318 1.00 80.76 787 SER A C 1
ATOM 5950 O O . SER A 1 786 ? 50.360 82.587 62.253 1.00 98.56 787 SER A O 1
ATOM 5953 N N . GLU A 1 787 ? 50.148 83.439 60.181 1.00 88.72 788 GLU A N 1
ATOM 5954 C CA . GLU A 1 787 ? 51.592 83.365 60.006 1.00 96.80 788 GLU A CA 1
ATOM 5955 C C . GLU A 1 787 ? 52.344 84.366 60.873 1.00 93.72 788 GLU A C 1
ATOM 5956 O O . GLU A 1 787 ? 53.566 84.235 61.005 1.00 91.41 788 GLU A O 1
ATOM 5962 N N . PHE A 1 788 ? 51.666 85.344 61.486 1.00 84.14 789 PHE A N 1
ATOM 5963 C CA . PHE A 1 788 ? 52.354 86.056 62.558 1.00 89.49 789 PHE A CA 1
ATOM 5964 C C . PHE A 1 788 ? 52.228 85.297 63.871 1.00 95.65 789 PHE A C 1
ATOM 5965 O O . PHE A 1 788 ? 53.193 85.220 64.640 1.00 111.73 789 PHE A O 1
ATOM 5973 N N . GLN A 1 789 ? 51.046 84.733 64.135 1.00 84.80 790 GLN A N 1
ATOM 5974 C CA . GLN A 1 789 ? 50.843 83.969 65.361 1.00 77.00 790 GLN A CA 1
ATOM 5975 C C . GLN A 1 789 ? 51.850 82.834 65.474 1.00 91.12 790 GLN A C 1
ATOM 5976 O O . GLN A 1 789 ? 52.345 82.537 66.567 1.00 104.41 790 GLN A O 1
ATOM 5982 N N . SER A 1 790 ? 52.174 82.195 64.349 1.00 91.15 791 SER A N 1
ATOM 5983 C CA . SER A 1 790 ? 53.174 81.136 64.350 1.00 92.92 791 SER A CA 1
ATOM 5984 C C . SER A 1 790 ? 54.592 81.685 64.433 1.00 102.86 791 SER A C 1
ATOM 5985 O O . SER A 1 790 ? 55.486 81.003 64.949 1.00 110.00 791 SER A O 1
ATOM 5988 N N . PHE A 1 791 ? 54.820 82.904 63.941 1.00 95.59 792 PHE A N 1
ATOM 5989 C CA . PHE A 1 791 ? 56.175 83.443 63.895 1.00 84.64 792 PHE A CA 1
ATOM 5990 C C . PHE A 1 791 ? 56.663 83.857 65.279 1.00 92.80 792 PHE A C 1
ATOM 5991 O O . PHE A 1 791 ? 57.716 83.401 65.739 1.00 97.08 792 PHE A O 1
ATOM 5999 N N . TRP A 1 792 ? 55.912 84.733 65.954 1.00 92.06 793 TRP A N 1
ATOM 6000 C CA . TRP A 1 792 ? 56.361 85.246 67.242 1.00 92.24 793 TRP A CA 1
ATOM 6001 C C . TRP A 1 792 ? 56.185 84.235 68.363 1.00 91.10 793 TRP A C 1
ATOM 6002 O O . TRP A 1 792 ? 56.826 84.374 69.412 1.00 94.83 793 TRP A O 1
ATOM 6013 N N . SER A 1 793 ? 55.334 83.225 68.171 1.00 90.09 794 SER A N 1
ATOM 6014 C CA . SER A 1 793 ? 55.298 82.117 69.119 1.00 88.31 794 SER A CA 1
ATOM 6015 C C . SER A 1 793 ? 56.607 81.338 69.089 1.00 95.99 794 SER A C 1
ATOM 6016 O O . SER A 1 793 ? 57.063 80.839 70.122 1.00 100.92 794 SER A O 1
ATOM 6019 N N . SER A 1 794 ? 57.222 81.224 67.911 1.00 102.68 795 SER A N 1
ATOM 6020 C CA . SER A 1 794 ? 58.519 80.567 67.801 1.00 107.71 795 SER A CA 1
ATOM 6021 C C . SER A 1 794 ? 59.657 81.543 68.081 1.00 104.84 795 SER A C 1
ATOM 6022 O O . SER A 1 794 ? 60.649 81.178 68.722 1.00 114.80 795 SER A O 1
ATOM 6025 N N . ASP A 1 795 ? 59.508 82.792 67.636 1.00 100.44 796 ASP A N 1
ATOM 6026 C CA . ASP A 1 795 ? 60.485 83.867 67.776 1.00 98.96 796 ASP A CA 1
ATOM 6027 C C . ASP A 1 795 ? 61.860 83.393 67.320 1.00 101.41 796 ASP A C 1
ATOM 6028 O O . ASP A 1 795 ? 62.766 83.244 68.149 1.00 95.06 796 ASP A O 1
ATOM 6033 N N . PRO A 1 796 ? 62.056 83.144 66.022 1.00 99.81 797 PRO A N 1
ATOM 6034 C CA . PRO A 1 796 ? 63.369 82.662 65.562 1.00 90.66 797 PRO A CA 1
ATOM 6035 C C . PRO A 1 796 ? 64.496 83.645 65.816 1.00 95.34 797 PRO A C 1
ATOM 6036 O O . PRO A 1 796 ? 65.658 83.229 65.903 1.00 111.30 797 PRO A O 1
ATOM 6040 N N . LEU A 1 797 ? 64.189 84.932 65.940 1.00 83.05 798 LEU A N 1
ATOM 6041 C CA . LEU A 1 797 ? 65.181 85.976 66.145 1.00 83.59 798 LEU A CA 1
ATOM 6042 C C . LEU A 1 797 ? 65.477 86.230 67.618 1.00 93.24 798 LEU A C 1
ATOM 6043 O O . LEU A 1 797 ? 66.365 87.034 67.925 1.00 103.42 798 LEU A O 1
ATOM 6048 N N . GLN A 1 798 ? 64.748 85.574 68.527 1.00 89.54 799 GLN A N 1
ATOM 6049 C CA . GLN A 1 798 ? 65.061 85.570 69.959 1.00 85.73 799 GLN A CA 1
ATOM 6050 C C . GLN A 1 798 ? 64.938 86.965 70.574 1.00 88.74 799 GLN A C 1
ATOM 6051 O O . GLN A 1 798 ? 65.709 87.346 71.460 1.00 77.74 799 GLN A O 1
ATOM 6057 N N . ILE A 1 799 ? 63.936 87.722 70.115 1.00 83.12 800 ILE A N 1
ATOM 6058 C CA . ILE A 1 799 ? 63.733 89.088 70.595 1.00 93.22 800 ILE A CA 1
ATOM 6059 C C . ILE A 1 799 ? 63.461 89.094 72.096 1.00 93.11 800 ILE A C 1
ATOM 6060 O O . ILE A 1 799 ? 64.055 89.874 72.852 1.00 99.33 800 ILE A O 1
ATOM 6065 N N . ARG A 1 800 ? 62.550 88.226 72.546 1.00 80.07 801 ARG A N 1
ATOM 6066 C CA . ARG A 1 800 ? 62.171 88.201 73.956 1.00 78.14 801 ARG A CA 1
ATOM 6067 C C . ARG A 1 800 ? 63.348 87.812 74.843 1.00 91.83 801 ARG A C 1
ATOM 6068 O O . ARG A 1 800 ? 63.574 88.425 75.898 1.00 102.44 801 ARG A O 1
ATOM 6076 N N . SER A 1 801 ? 64.110 86.793 74.433 1.00 82.79 802 SER A N 1
ATOM 6077 C CA . SER A 1 801 ? 65.261 86.375 75.224 1.00 77.41 802 SER A CA 1
ATOM 6078 C C . SER A 1 801 ? 66.308 87.478 75.286 1.00 84.93 802 SER A C 1
ATOM 6079 O O . SER A 1 801 ? 66.866 87.747 76.355 1.00 97.31 802 SER A O 1
ATOM 6082 N N . LYS A 1 802 ? 66.581 88.135 74.154 1.00 77.88 803 LYS A N 1
ATOM 6083 C CA . LYS A 1 802 ? 67.529 89.248 74.159 1.00 86.18 803 LYS A CA 1
ATOM 6084 C C . LYS A 1 802 ? 67.081 90.342 75.120 1.00 84.75 803 LYS A C 1
ATOM 6085 O O . LYS A 1 802 ? 67.869 90.829 75.944 1.00 89.41 803 LYS A O 1
ATOM 6091 N N . ILE A 1 803 ? 65.804 90.726 75.043 1.00 74.12 804 ILE A N 1
ATOM 6092 C CA . ILE A 1 803 ? 65.310 91.835 75.854 1.00 65.65 804 ILE A CA 1
ATOM 6093 C C . ILE A 1 803 ? 65.390 91.500 77.337 1.00 74.97 804 ILE A C 1
ATOM 6094 O O . ILE A 1 803 ? 65.821 92.328 78.154 1.00 90.38 804 ILE A O 1
ATOM 6107 N N . CYS A 1 805 ? 67.283 89.158 78.832 1.00 93.21 806 CYS A N 1
ATOM 6108 C CA . CYS A 1 805 ? 68.676 89.040 79.252 1.00 98.24 806 CYS A CA 1
ATOM 6109 C C . CYS A 1 805 ? 69.286 90.416 79.483 1.00 94.91 806 CYS A C 1
ATOM 6110 O O . CYS A 1 805 ? 70.087 90.603 80.407 1.00 91.40 806 CYS A O 1
ATOM 6113 N N . THR A 1 806 ? 68.892 91.402 78.672 1.00 86.05 807 THR A N 1
ATOM 6114 C CA . THR A 1 806 ? 69.320 92.775 78.921 1.00 84.21 807 THR A CA 1
ATOM 6115 C C . THR A 1 806 ? 68.786 93.282 80.257 1.00 95.25 807 THR A C 1
ATOM 6116 O O . THR A 1 806 ? 69.536 93.839 81.073 1.00 98.68 807 THR A O 1
ATOM 6120 N N . ILE A 1 807 ? 67.483 93.094 80.496 1.00 95.29 808 ILE A N 1
ATOM 6121 C CA . ILE A 1 807 ? 66.887 93.543 81.755 1.00 90.71 808 ILE A CA 1
ATOM 6122 C C . ILE A 1 807 ? 67.564 92.866 82.942 1.00 88.81 808 ILE A C 1
ATOM 6123 O O . ILE A 1 807 ? 67.802 93.492 83.983 1.00 93.60 808 ILE A O 1
ATOM 6128 N N . ASP A 1 808 ? 67.887 91.580 82.803 1.00 86.55 809 ASP A N 1
ATOM 6129 C CA . ASP A 1 808 ? 68.556 90.851 83.875 1.00 79.33 809 ASP A CA 1
ATOM 6130 C C . ASP A 1 808 ? 69.953 91.402 84.125 1.00 91.04 809 ASP A C 1
ATOM 6131 O O . ASP A 1 808 ? 70.338 91.632 85.276 1.00 92.59 809 ASP A O 1
ATOM 6136 N N . LYS A 1 809 ? 70.730 91.620 83.058 1.00 102.77 810 LYS A N 1
ATOM 6137 C CA . LYS A 1 809 ? 72.059 92.199 83.233 1.00 103.19 810 LYS A CA 1
ATOM 6138 C C . LYS A 1 809 ? 71.984 93.545 83.942 1.00 99.42 810 LYS A C 1
ATOM 6139 O O . LYS A 1 809 ? 72.845 93.864 84.771 1.00 98.81 810 LYS A O 1
ATOM 6145 N N . VAL A 1 810 ? 70.963 94.347 83.635 1.00 89.31 811 VAL A N 1
ATOM 6146 C CA . VAL A 1 810 ? 70.790 95.607 84.355 1.00 81.41 811 VAL A CA 1
ATOM 6147 C C . VAL A 1 810 ? 70.512 95.343 85.830 1.00 93.72 811 VAL A C 1
ATOM 6148 O O . VAL A 1 810 ? 71.179 95.892 86.714 1.00 109.66 811 VAL A O 1
ATOM 6152 N N . LEU A 1 811 ? 69.528 94.490 86.116 1.00 100.91 812 LEU A N 1
ATOM 6153 C CA . LEU A 1 811 ? 69.066 94.267 87.480 1.00 95.68 812 LEU A CA 1
ATOM 6154 C C . LEU A 1 811 ? 69.859 93.201 88.230 1.00 99.64 812 LEU A C 1
ATOM 6155 O O . LEU A 1 811 ? 69.617 93.002 89.424 1.00 91.23 812 LEU A O 1
ATOM 6160 N N . ASP A 1 812 ? 70.786 92.506 87.573 1.00 107.49 813 ASP A N 1
ATOM 6161 C CA . ASP A 1 812 ? 71.753 91.700 88.309 1.00 96.14 813 ASP A CA 1
ATOM 6162 C C . ASP A 1 812 ? 72.926 92.528 88.809 1.00 100.57 813 ASP A C 1
ATOM 6163 O O . ASP A 1 812 ? 73.779 91.998 89.529 1.00 110.27 813 ASP A O 1
ATOM 6168 N N . ASN A 1 813 ? 72.986 93.804 88.440 1.00 105.20 814 ASN A N 1
ATOM 6169 C CA . ASN A 1 813 ? 73.997 94.719 88.944 1.00 103.45 814 ASN A CA 1
ATOM 6170 C C . ASN A 1 813 ? 73.481 95.351 90.229 1.00 113.04 814 ASN A C 1
ATOM 6171 O O . ASN A 1 813 ? 72.361 95.870 90.263 1.00 111.79 814 ASN A O 1
ATOM 6176 N N . SER A 1 814 ? 74.300 95.291 91.284 1.00 127.83 815 SER A N 1
ATOM 6177 C CA . SER A 1 814 ? 73.881 95.776 92.597 1.00 131.27 815 SER A CA 1
ATOM 6178 C C . SER A 1 814 ? 73.411 97.223 92.548 1.00 124.82 815 SER A C 1
ATOM 6179 O O . SER A 1 814 ? 72.523 97.614 93.315 1.00 115.71 815 SER A O 1
ATOM 6182 N N . ILE A 1 815 ? 73.985 98.024 91.648 1.00 123.90 816 ILE A N 1
ATOM 6183 C CA . ILE A 1 815 ? 73.691 99.452 91.607 1.00 117.73 816 ILE A CA 1
ATOM 6184 C C . ILE A 1 815 ? 72.231 99.705 91.262 1.00 117.24 816 ILE A C 1
ATOM 6185 O O . ILE A 1 815 ? 71.650 100.715 91.681 1.00 124.57 816 ILE A O 1
ATOM 6190 N N . TYR A 1 816 ? 71.604 98.795 90.523 1.00 112.05 817 TYR A N 1
ATOM 6191 C CA . TYR A 1 816 ? 70.305 99.070 89.924 1.00 91.32 817 TYR A CA 1
ATOM 6192 C C . TYR A 1 816 ? 69.154 98.301 90.551 1.00 95.24 817 TYR A C 1
ATOM 6193 O O . TYR A 1 816 ? 68.052 98.844 90.661 1.00 92.00 817 TYR A O 1
ATOM 6202 N N . CYS A 1 817 ? 69.373 97.050 90.967 1.00 99.42 818 CYS A N 1
ATOM 6203 C CA . CYS A 1 817 ? 68.270 96.249 91.491 1.00 102.91 818 CYS A CA 1
ATOM 6204 C C . CYS A 1 817 ? 67.696 96.849 92.768 1.00 99.53 818 CYS A C 1
ATOM 6205 O O . CYS A 1 817 ? 66.522 96.626 93.085 1.00 109.03 818 CYS A O 1
ATOM 6208 N N . LYS A 1 818 ? 68.499 97.608 93.508 1.00 97.59 819 LYS A N 1
ATOM 6209 C CA . LYS A 1 818 ? 68.011 98.342 94.668 1.00 89.27 819 LYS A CA 1
ATOM 6210 C C . LYS A 1 818 ? 67.262 99.615 94.289 1.00 89.67 819 LYS A C 1
ATOM 6211 O O . LYS A 1 818 ? 66.727 100.283 95.181 1.00 94.55 819 LYS A O 1
ATOM 6217 N N . ASN A 1 819 ? 67.199 99.963 93.004 1.00 86.74 820 ASN A N 1
ATOM 6218 C CA . ASN A 1 819 ? 66.575 101.202 92.560 1.00 82.83 820 ASN A CA 1
ATOM 6219 C C . ASN A 1 819 ? 65.171 100.908 92.034 1.00 96.11 820 ASN A C 1
ATOM 6220 O O . ASN A 1 819 ? 65.000 100.208 91.021 1.00 104.64 820 ASN A O 1
ATOM 6225 N N . SER A 1 820 ? 64.171 101.450 92.734 1.00 102.39 821 SER A N 1
ATOM 6226 C CA . SER A 1 820 ? 62.780 101.178 92.397 1.00 101.94 821 SER A CA 1
ATOM 6227 C C . SER A 1 820 ? 62.425 101.680 91.007 1.00 104.69 821 SER A C 1
ATOM 6228 O O . SER A 1 820 ? 61.552 101.106 90.356 1.00 104.70 821 SER A O 1
ATOM 6231 N N . ALA A 1 821 ? 63.088 102.735 90.528 1.00 94.24 822 ALA A N 1
ATOM 6232 C CA . ALA A 1 821 ? 62.821 103.213 89.175 1.00 94.25 822 ALA A CA 1
ATOM 6233 C C . ALA A 1 821 ? 63.121 102.132 88.142 1.00 99.23 822 ALA A C 1
ATOM 6234 O O . ALA A 1 821 ? 62.308 101.856 87.245 1.00 115.36 822 ALA A O 1
ATOM 6236 N N . PHE A 1 822 ? 64.278 101.483 88.265 1.00 92.93 823 PHE A N 1
ATOM 6237 C CA . PHE A 1 822 ? 64.640 100.518 87.239 1.00 85.02 823 PHE A CA 1
ATOM 6238 C C . PHE A 1 822 ? 63.904 99.204 87.443 1.00 83.76 823 PHE A C 1
ATOM 6239 O O . PHE A 1 822 ? 63.556 98.538 86.460 1.00 96.90 823 PHE A O 1
ATOM 6247 N N . VAL A 1 823 ? 63.633 98.834 88.699 1.00 78.64 824 VAL A N 1
ATOM 6248 C CA . VAL A 1 823 ? 62.729 97.712 88.948 1.00 74.16 824 VAL A CA 1
ATOM 6249 C C . VAL A 1 823 ? 61.379 97.956 88.279 1.00 79.28 824 VAL A C 1
ATOM 6250 O O . VAL A 1 823 ? 60.813 97.061 87.634 1.00 76.37 824 VAL A O 1
ATOM 6254 N N . GLU A 1 824 ? 60.854 99.176 88.411 1.00 81.06 825 GLU A N 1
ATOM 6255 C CA . GLU A 1 824 ? 59.576 99.536 87.810 1.00 87.54 825 GLU A CA 1
ATOM 6256 C C . GLU A 1 824 ? 59.606 99.367 86.300 1.00 93.55 825 GLU A C 1
ATOM 6257 O O . GLU A 1 824 ? 58.716 98.736 85.716 1.00 110.62 825 GLU A O 1
ATOM 6263 N N . ILE A 1 825 ? 60.611 99.951 85.645 1.00 88.86 826 ILE A N 1
ATOM 6264 C CA . ILE A 1 825 ? 60.626 99.902 84.186 1.00 88.88 826 ILE A CA 1
ATOM 6265 C C . ILE A 1 825 ? 60.831 98.470 83.695 1.00 85.62 826 ILE A C 1
ATOM 6266 O O . ILE A 1 825 ? 60.236 98.054 82.690 1.00 83.74 826 ILE A O 1
ATOM 6271 N N . GLY A 1 826 ? 61.633 97.678 84.414 1.00 76.72 827 GLY A N 1
ATOM 6272 C CA . GLY A 1 826 ? 61.795 96.283 84.037 1.00 74.04 827 GLY A CA 1
ATOM 6273 C C . GLY A 1 826 ? 60.498 95.505 84.143 1.00 81.63 827 GLY A C 1
ATOM 6274 O O . GLY A 1 826 ? 60.123 94.764 83.228 1.00 100.87 827 GLY A O 1
ATOM 6275 N N . CYS A 1 827 ? 59.786 95.672 85.263 1.00 81.76 828 CYS A N 1
ATOM 6276 C CA . CYS A 1 827 ? 58.505 94.995 85.430 1.00 81.08 828 CYS A CA 1
ATOM 6277 C C . CYS A 1 827 ? 57.509 95.423 84.362 1.00 79.24 828 CYS A C 1
ATOM 6278 O O . CYS A 1 827 ? 56.728 94.600 83.869 1.00 79.98 828 CYS A O 1
ATOM 6281 N N . LEU A 1 828 ? 57.516 96.707 83.990 1.00 59.28 829 LEU A N 1
ATOM 6282 C CA . LEU A 1 828 ? 56.618 97.164 82.933 1.00 62.16 829 LEU A CA 1
ATOM 6283 C C . LEU A 1 828 ? 56.938 96.481 81.610 1.00 78.51 829 LEU A C 1
ATOM 6284 O O . LEU A 1 828 ? 56.035 96.021 80.901 1.00 77.11 829 LEU A O 1
ATOM 6289 N N . ILE A 1 829 ? 58.223 96.408 81.259 1.00 85.64 830 ILE A N 1
ATOM 6290 C CA . ILE A 1 829 ? 58.602 95.738 80.018 1.00 84.59 830 ILE A CA 1
ATOM 6291 C C . ILE A 1 829 ? 58.157 94.281 80.040 1.00 81.62 830 ILE A C 1
ATOM 6292 O O . ILE A 1 829 ? 57.619 93.766 79.052 1.00 87.44 830 ILE A O 1
ATOM 6297 N N . VAL A 1 830 ? 58.360 93.599 81.170 1.00 72.44 831 VAL A N 1
ATOM 6298 C CA . VAL A 1 830 ? 57.998 92.185 81.242 1.00 64.95 831 VAL A CA 1
ATOM 6299 C C . VAL A 1 830 ? 56.483 92.003 81.178 1.00 79.82 831 VAL A C 1
ATOM 6300 O O . VAL A 1 830 ? 55.996 90.950 80.748 1.00 104.73 831 VAL A O 1
ATOM 6304 N N . GLY A 1 831 ? 55.714 93.018 81.563 1.00 69.86 832 GLY A N 1
ATOM 6305 C CA . GLY A 1 831 ? 54.271 92.921 81.628 1.00 68.45 832 GLY A CA 1
ATOM 6306 C C . GLY A 1 831 ? 53.495 93.526 80.475 1.00 82.04 832 GLY A C 1
ATOM 6307 O O . GLY A 1 831 ? 52.261 93.561 80.540 1.00 94.81 832 GLY A O 1
ATOM 6308 N N . LYS A 1 832 ? 54.168 93.998 79.421 1.00 92.59 833 LYS A N 1
ATOM 6309 C CA . LYS A 1 832 ? 53.459 94.573 78.279 1.00 83.14 833 LYS A CA 1
ATOM 6310 C C . LYS A 1 832 ? 52.529 93.554 77.632 1.00 75.98 833 LYS A C 1
ATOM 6311 O O . LYS A 1 832 ? 51.340 93.824 77.426 1.00 91.88 833 LYS A O 1
ATOM 6317 N N . GLY A 1 833 ? 53.058 92.379 77.295 1.00 82.94 834 GLY A N 1
ATOM 6318 C CA . GLY A 1 833 ? 52.309 91.326 76.642 1.00 73.53 834 GLY A CA 1
ATOM 6319 C C . GLY A 1 833 ? 51.231 90.663 77.465 1.00 81.83 834 GLY A C 1
ATOM 6320 O O . GLY A 1 833 ? 50.457 89.871 76.922 1.00 101.70 834 GLY A O 1
ATOM 6321 N N . LEU A 1 834 ? 51.150 90.954 78.764 1.00 82.57 835 LEU A N 1
ATOM 6322 C CA . LEU A 1 834 ? 50.127 90.351 79.600 1.00 75.78 835 LEU A CA 1
ATOM 6323 C C . LEU A 1 834 ? 48.798 91.066 79.412 1.00 83.34 835 LEU A C 1
ATOM 6324 O O . LEU A 1 834 ? 48.751 92.287 79.241 1.00 83.82 835 LEU A O 1
ATOM 6329 N N . ASN A 1 835 ? 47.717 90.285 79.422 1.00 88.86 836 ASN A N 1
ATOM 6330 C CA . ASN A 1 835 ? 46.347 90.784 79.398 1.00 85.55 836 ASN A CA 1
ATOM 6331 C C . ASN A 1 835 ? 45.992 91.464 78.081 1.00 88.62 836 ASN A C 1
ATOM 6332 O O . ASN A 1 835 ? 45.080 92.298 78.034 1.00 85.84 836 ASN A O 1
ATOM 6337 N N . LEU A 1 836 ? 46.701 91.131 77.009 1.00 96.71 837 LEU A N 1
ATOM 6338 C CA . LEU A 1 836 ? 46.340 91.600 75.685 1.00 94.33 837 LEU A CA 1
ATOM 6339 C C . LEU A 1 836 ? 45.240 90.719 75.103 1.00 101.22 837 LEU A C 1
ATOM 6340 O O . LEU A 1 836 ? 45.000 89.610 75.589 1.00 107.08 837 LEU A O 1
ATOM 6345 N N . PRO A 1 837 ? 44.537 91.200 74.076 1.00 88.32 838 PRO A N 1
ATOM 6346 C CA . PRO A 1 837 ? 43.513 90.370 73.432 1.00 79.90 838 PRO A CA 1
ATOM 6347 C C . PRO A 1 837 ? 44.072 89.025 72.992 1.00 96.42 838 PRO A C 1
ATOM 6348 O O . PRO A 1 837 ? 45.174 88.934 72.447 1.00 101.05 838 PRO A O 1
ATOM 6352 N N . ASP A 1 838 ? 43.300 87.973 73.255 1.00 105.78 839 ASP A N 1
ATOM 6353 C CA . ASP A 1 838 ? 43.717 86.628 72.890 1.00 111.91 839 ASP A CA 1
ATOM 6354 C C . ASP A 1 838 ? 43.863 86.519 71.379 1.00 106.97 839 ASP A C 1
ATOM 6355 O O . ASP A 1 838 ? 43.023 87.009 70.620 1.00 107.66 839 ASP A O 1
ATOM 6360 N N . GLY A 1 839 ? 44.949 85.884 70.941 1.00 100.27 840 GLY A N 1
ATOM 6361 C CA . GLY A 1 839 ? 45.226 85.736 69.531 1.00 104.06 840 GLY A CA 1
ATOM 6362 C C . GLY A 1 839 ? 46.023 86.861 68.907 1.00 113.90 840 GLY A C 1
ATOM 6363 O O . GLY A 1 839 ? 46.465 86.719 67.759 1.00 117.29 840 GLY A O 1
ATOM 6364 N N . GLU A 1 840 ? 46.216 87.972 69.613 1.00 111.47 841 GLU A N 1
ATOM 6365 C CA . GLU A 1 840 ? 47.051 89.045 69.092 1.00 104.37 841 GLU A CA 1
ATOM 6366 C C . GLU A 1 840 ? 48.488 88.558 68.939 1.00 104.13 841 GLU A C 1
ATOM 6367 O O . GLU A 1 840 ? 49.067 88.037 69.903 1.00 107.99 841 GLU A O 1
ATOM 6373 N N . PRO A 1 841 ? 49.096 88.707 67.761 1.00 94.11 842 PRO A N 1
ATOM 6374 C CA . PRO A 1 841 ? 50.473 88.229 67.540 1.00 93.33 842 PRO A CA 1
ATOM 6375 C C . PRO A 1 841 ? 51.520 89.202 68.076 1.00 95.38 842 PRO A C 1
ATOM 6376 O O . PRO A 1 841 ? 52.409 89.667 67.357 1.00 106.43 842 PRO A O 1
ATOM 6380 N N . TYR A 1 842 ? 51.417 89.516 69.364 1.00 89.95 843 TYR A N 1
ATOM 6381 C CA . TYR A 1 842 ? 52.323 90.471 69.984 1.00 78.25 843 TYR A CA 1
ATOM 6382 C C . TYR A 1 842 ? 53.685 89.831 70.221 1.00 83.56 843 TYR A C 1
ATOM 6383 O O . TYR A 1 842 ? 53.782 88.701 70.709 1.00 91.80 843 TYR A O 1
ATOM 6392 N N . PHE A 1 843 ? 54.743 90.572 69.878 1.00 69.78 844 PHE A N 1
ATOM 6393 C CA . PHE A 1 843 ? 56.074 89.980 69.794 1.00 66.46 844 PHE A CA 1
ATOM 6394 C C . PHE A 1 843 ? 56.655 89.690 71.171 1.00 80.33 844 PHE A C 1
ATOM 6395 O O . PHE A 1 843 ? 57.396 88.715 71.337 1.00 89.30 844 PHE A O 1
ATOM 6403 N N . LEU A 1 844 ? 56.332 90.516 72.164 1.00 89.27 845 LEU A N 1
ATOM 6404 C CA . LEU A 1 844 ? 56.998 90.442 73.456 1.00 90.67 845 LEU A CA 1
ATOM 6405 C C . LEU A 1 844 ? 56.035 89.893 74.502 1.00 79.77 845 LEU A C 1
ATOM 6406 O O . LEU A 1 844 ? 55.866 90.473 75.580 1.00 91.11 845 LEU A O 1
ATOM 6411 N N . LYS A 1 845 ? 55.396 88.769 74.184 1.00 76.98 846 LYS A N 1
ATOM 6412 C CA . LYS A 1 845 ? 54.406 88.140 75.056 1.00 84.34 846 LYS A CA 1
ATOM 6413 C C . LYS A 1 845 ? 55.094 87.012 75.820 1.00 88.02 846 LYS A C 1
ATOM 6414 O O . LYS A 1 845 ? 55.283 85.914 75.290 1.00 92.18 846 LYS A O 1
ATOM 6420 N N . TYR A 1 846 ? 55.471 87.287 77.067 1.00 83.21 847 TYR A N 1
ATOM 6421 C CA . TYR A 1 846 ? 56.109 86.281 77.905 1.00 65.93 847 TYR A CA 1
ATOM 6422 C C . TYR A 1 846 ? 55.064 85.373 78.541 1.00 66.94 847 TYR A C 1
ATOM 6423 O O . TYR A 1 846 ? 53.985 85.825 78.937 1.00 82.79 847 TYR A O 1
ATOM 6432 N N . ASN A 1 847 ? 55.387 84.086 78.637 1.00 72.38 848 ASN A N 1
ATOM 6433 C CA . ASN A 1 847 ? 54.490 83.147 79.290 1.00 91.16 848 ASN A CA 1
ATOM 6434 C C . ASN A 1 847 ? 54.711 83.179 80.801 1.00 87.47 848 ASN A C 1
ATOM 6435 O O . ASN A 1 847 ? 55.631 83.824 81.306 1.00 84.65 848 ASN A O 1
ATOM 6448 N N . SER A 1 849 ? 55.723 81.114 83.409 1.00 81.70 850 SER A N 1
ATOM 6449 C CA . SER A 1 849 ? 56.989 80.753 84.046 1.00 98.93 850 SER A CA 1
ATOM 6450 C C . SER A 1 849 ? 58.040 81.839 83.838 1.00 98.93 850 SER A C 1
ATOM 6451 O O . SER A 1 849 ? 58.582 82.393 84.804 1.00 104.65 850 SER A O 1
ATOM 6454 N N . GLU A 1 850 ? 58.319 82.173 82.574 1.00 89.56 851 GLU A N 1
ATOM 6455 C CA . GLU A 1 850 ? 59.259 83.229 82.209 1.00 82.32 851 GLU A CA 1
ATOM 6456 C C . GLU A 1 850 ? 59.067 84.484 83.048 1.00 83.89 851 GLU A C 1
ATOM 6457 O O . GLU A 1 850 ? 60.044 85.152 83.401 1.00 91.47 851 GLU A O 1
ATOM 6463 N N . VAL A 1 851 ? 57.818 84.812 83.381 1.00 85.34 852 VAL A N 1
ATOM 6464 C CA . VAL A 1 851 ? 57.570 86.006 84.180 1.00 84.80 852 VAL A CA 1
ATOM 6465 C C . VAL A 1 851 ? 58.035 85.787 85.616 1.00 92.78 852 VAL A C 1
ATOM 6466 O O . VAL A 1 851 ? 58.867 86.542 86.135 1.00 104.95 852 VAL A O 1
ATOM 6478 N N . ASN A 1 853 ? 59.982 83.489 87.082 1.00 80.38 854 ASN A N 1
ATOM 6479 C CA . ASN A 1 853 ? 61.433 83.368 87.138 1.00 88.60 854 ASN A CA 1
ATOM 6480 C C . ASN A 1 853 ? 62.062 84.749 87.265 1.00 87.76 854 ASN A C 1
ATOM 6481 O O . ASN A 1 853 ? 62.819 85.014 88.208 1.00 91.63 854 ASN A O 1
ATOM 6486 N N . PHE A 1 854 ? 61.670 85.668 86.374 1.00 74.25 855 PHE A N 1
ATOM 6487 C CA . PHE A 1 854 ? 62.093 87.064 86.465 1.00 67.33 855 PHE A CA 1
ATOM 6488 C C . PHE A 1 854 ? 61.954 87.603 87.885 1.00 77.84 855 PHE A C 1
ATOM 6489 O O . PHE A 1 854 ? 62.953 87.934 88.532 1.00 97.70 855 PHE A O 1
ATOM 6497 N N . VAL A 1 855 ? 60.722 87.673 88.397 1.00 74.29 856 VAL A N 1
ATOM 6498 C CA . VAL A 1 855 ? 60.536 88.208 89.744 1.00 93.40 856 VAL A CA 1
ATOM 6499 C C . VAL A 1 855 ? 61.278 87.348 90.762 1.00 85.99 856 VAL A C 1
ATOM 6500 O O . VAL A 1 855 ? 61.920 87.870 91.684 1.00 97.23 856 VAL A O 1
ATOM 6504 N N . LEU A 1 856 ? 61.274 86.022 90.569 1.00 75.61 857 LEU A N 1
ATOM 6505 C CA . LEU A 1 856 ? 61.992 85.159 91.502 1.00 81.49 857 LEU A CA 1
ATOM 6506 C C . 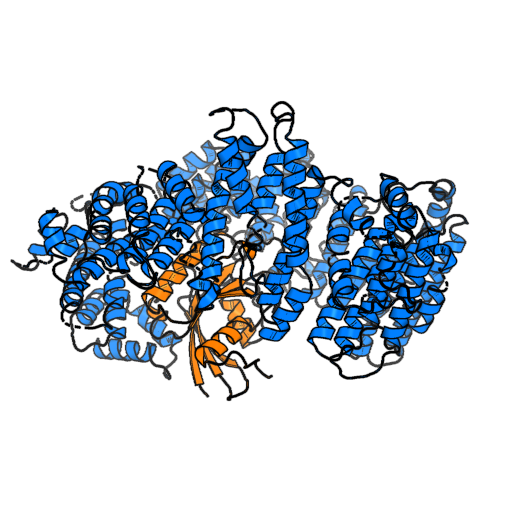LEU A 1 856 ? 63.485 85.446 91.485 1.00 89.44 857 LEU A C 1
ATOM 6507 O O . LEU A 1 856 ? 64.157 85.295 92.513 1.00 100.36 857 LEU A O 1
ATOM 6512 N N . ARG A 1 857 ? 64.018 85.879 90.344 1.00 90.34 858 ARG A N 1
ATOM 6513 C CA . ARG A 1 857 ? 65.438 86.182 90.276 1.00 92.11 858 ARG A CA 1
ATOM 6514 C C . ARG A 1 857 ? 65.796 87.519 90.907 1.00 100.06 858 ARG A C 1
ATOM 6515 O O . ARG A 1 857 ? 66.987 87.786 91.098 1.00 115.79 858 ARG A O 1
ATOM 6523 N N . HIS A 1 858 ? 64.818 88.366 91.245 1.00 96.06 859 HIS A N 1
ATOM 6524 C CA . HIS A 1 858 ? 65.155 89.744 91.576 1.00 96.94 859 HIS A CA 1
ATOM 6525 C C . HIS A 1 858 ? 64.527 90.303 92.847 1.00 95.25 859 HIS A C 1
ATOM 6526 O O . HIS A 1 858 ? 64.943 91.385 93.277 1.00 94.50 859 HIS A O 1
ATOM 6533 N N . VAL A 1 859 ? 63.566 89.624 93.467 1.00 92.21 860 VAL A N 1
ATOM 6534 C CA . VAL A 1 859 ? 63.062 90.101 94.756 1.00 97.14 860 VAL A CA 1
ATOM 6535 C C . VAL A 1 859 ? 64.030 89.814 95.905 1.00 104.30 860 VAL A C 1
ATOM 6536 O O . VAL A 1 859 ? 64.059 90.607 96.858 1.00 116.95 860 VAL A O 1
ATOM 6540 N N . PRO A 1 860 ? 64.844 88.744 95.897 1.00 95.43 861 PRO A N 1
ATOM 6541 C CA . PRO A 1 860 ? 65.817 88.600 96.992 1.00 90.95 861 PRO A CA 1
ATOM 6542 C C . PRO A 1 860 ? 66.905 89.658 96.977 1.00 97.37 861 PRO A C 1
ATOM 6543 O O . PRO A 1 860 ? 67.558 89.864 98.007 1.00 112.50 861 PRO A O 1
ATOM 6547 N N . ASN A 1 861 ? 67.114 90.342 95.851 1.00 93.61 862 ASN A N 1
ATOM 6548 C CA . ASN A 1 861 ? 68.247 91.238 95.686 1.00 96.94 862 ASN A CA 1
ATOM 6549 C C . ASN A 1 861 ? 67.867 92.712 95.658 1.00 89.66 862 ASN A C 1
ATOM 6550 O O . ASN A 1 861 ? 68.764 93.561 95.619 1.00 92.28 862 ASN A O 1
ATOM 6555 N N . CYS A 1 862 ? 66.579 93.041 95.668 1.00 79.13 863 CYS A N 1
ATOM 6556 C CA . CYS A 1 862 ? 66.139 94.424 95.580 1.00 86.68 863 CYS A CA 1
ATOM 6557 C C . CYS A 1 862 ? 65.954 95.020 96.971 1.00 89.54 863 CYS A C 1
ATOM 6558 O O . CYS A 1 862 ? 65.993 94.322 97.987 1.00 97.02 863 CYS A O 1
ATOM 6561 N N . GLU A 1 863 ? 65.746 96.335 97.010 1.00 84.94 864 GLU A N 1
ATOM 6562 C CA . GLU A 1 863 ? 65.260 96.984 98.221 1.00 92.58 864 GLU A CA 1
ATOM 6563 C C . GLU A 1 863 ? 63.755 96.775 98.278 1.00 93.43 864 GLU A C 1
ATOM 6564 O O . GLU A 1 863 ? 63.015 97.309 97.445 1.00 99.80 864 GLU A O 1
ATOM 6570 N N . LEU A 1 864 ? 63.303 95.997 99.260 1.00 94.43 865 LEU A N 1
ATOM 6571 C CA . LEU A 1 864 ? 61.923 95.526 99.255 1.00 89.86 865 LEU A CA 1
ATOM 6572 C C . LEU A 1 864 ? 60.941 96.676 99.420 1.00 86.68 865 LEU A C 1
ATOM 6573 O O . LEU A 1 864 ? 60.038 96.848 98.594 1.00 114.82 865 LEU A O 1
ATOM 6578 N N . ALA A 1 865 ? 61.133 97.498 100.457 1.00 88.52 866 ALA A N 1
ATOM 6579 C CA . ALA A 1 865 ? 60.176 98.542 100.814 1.00 97.29 866 ALA A CA 1
ATOM 6580 C C . ALA A 1 865 ? 59.871 99.498 99.667 1.00 107.13 866 ALA A C 1
ATOM 6581 O O . ALA A 1 865 ? 58.822 100.150 99.685 1.00 113.14 866 ALA A O 1
ATOM 6583 N N . THR A 1 866 ? 60.757 99.599 98.673 1.00 101.27 867 THR A N 1
ATOM 6584 C CA . THR A 1 866 ? 60.533 100.469 97.528 1.00 94.81 867 THR A CA 1
ATOM 6585 C C . THR A 1 866 ? 60.269 99.723 96.228 1.00 94.31 867 THR A C 1
ATOM 6586 O O . THR A 1 866 ? 59.625 100.285 95.337 1.00 101.85 867 THR A O 1
ATOM 6590 N N . CYS A 1 867 ? 60.737 98.482 96.099 1.00 86.16 868 CYS A N 1
ATOM 6591 C CA . CYS A 1 867 ? 60.704 97.760 94.834 1.00 89.64 868 CYS A CA 1
ATOM 6592 C C . CYS A 1 867 ? 59.639 96.679 94.765 1.00 94.46 868 CYS A C 1
ATOM 6593 O O . CYS A 1 867 ? 59.166 96.369 93.670 1.00 115.36 868 CYS A O 1
ATOM 6596 N N . LEU A 1 868 ? 59.255 96.098 95.901 1.00 89.78 869 LEU A N 1
ATOM 6597 C CA . LEU A 1 868 ? 58.328 94.973 95.883 1.00 91.12 869 LEU A CA 1
ATOM 6598 C C . LEU A 1 868 ? 56.946 95.301 95.316 1.00 94.71 869 LEU A C 1
ATOM 6599 O O . LEU A 1 868 ? 56.341 94.395 94.716 1.00 95.59 869 LEU A O 1
ATOM 6604 N N . PRO A 1 869 ? 56.391 96.514 95.468 1.00 89.56 870 PRO A N 1
ATOM 6605 C CA . PRO A 1 869 ? 55.100 96.794 94.812 1.00 90.66 870 PRO A CA 1
ATOM 6606 C C . PRO A 1 869 ? 55.106 96.568 93.311 1.00 95.83 870 PRO A C 1
ATOM 6607 O O . PRO A 1 869 ? 54.094 96.118 92.760 1.00 108.96 870 PRO A O 1
ATOM 6611 N N . TYR A 1 870 ? 56.217 96.845 92.628 1.00 81.07 871 TYR A N 1
ATOM 6612 C CA . TYR A 1 870 ? 56.234 96.666 91.180 1.00 78.86 871 TYR A CA 1
ATOM 6613 C C . TYR A 1 870 ? 56.215 95.186 90.811 1.00 78.04 871 TYR A C 1
ATOM 6614 O O . TYR A 1 870 ? 55.482 94.773 89.899 1.00 87.47 871 TYR A O 1
ATOM 6623 N N . PHE A 1 871 ? 56.990 94.370 91.528 1.00 60.36 872 PHE A N 1
ATOM 6624 C CA . PHE A 1 871 ? 56.931 92.928 91.320 1.00 72.03 872 PHE A CA 1
ATOM 6625 C C . PHE A 1 871 ? 55.539 92.382 91.617 1.00 84.32 872 PHE A C 1
ATOM 6626 O O . PHE A 1 871 ? 55.038 91.511 90.896 1.00 86.86 872 PHE A O 1
ATOM 6634 N N . VAL A 1 872 ? 54.898 92.877 92.680 1.00 84.63 873 VAL A N 1
ATOM 6635 C CA . VAL A 1 872 ? 53.577 92.372 93.044 1.00 84.49 873 VAL A CA 1
ATOM 6636 C C . VAL A 1 872 ? 52.539 92.775 92.002 1.00 78.27 873 VAL A C 1
ATOM 6637 O O . VAL A 1 872 ? 51.634 91.998 91.673 1.00 77.49 873 VAL A O 1
ATOM 6641 N N . TYR A 1 873 ? 52.658 93.986 91.455 1.00 72.48 874 TYR A N 1
ATOM 6642 C CA . TYR A 1 873 ? 51.747 94.407 90.397 1.00 70.96 874 TYR A CA 1
ATOM 6643 C C . TYR A 1 873 ? 51.952 93.567 89.140 1.00 71.49 874 TYR A C 1
ATOM 6644 O O . TYR A 1 873 ? 50.985 93.213 88.450 1.00 70.22 874 TYR A O 1
ATOM 6653 N N . LEU A 1 874 ? 53.205 93.207 88.846 1.00 75.95 875 LEU A N 1
ATOM 6654 C CA . LEU A 1 874 ? 53.460 92.293 87.737 1.00 66.09 875 LEU A CA 1
ATOM 6655 C C . LEU A 1 874 ? 52.845 90.921 87.994 1.00 71.98 875 LEU A C 1
ATOM 6656 O O . LEU A 1 874 ? 52.303 90.297 87.076 1.00 80.14 875 LEU A O 1
ATOM 6661 N N . LEU A 1 875 ? 52.918 90.434 89.235 1.00 77.91 876 LEU A N 1
ATOM 6662 C CA . LEU A 1 875 ? 52.311 89.141 89.548 1.00 79.14 876 LEU A CA 1
ATOM 6663 C C . LEU A 1 875 ? 50.791 89.192 89.452 1.00 82.10 876 LEU A C 1
ATOM 6664 O O . LEU A 1 875 ? 50.157 88.198 89.080 1.00 80.60 876 LEU A O 1
ATOM 6669 N N . GLU A 1 876 ? 50.195 90.334 89.787 1.00 78.83 877 GLU A N 1
ATOM 6670 C CA . GLU A 1 876 ? 48.756 90.497 89.610 1.00 75.22 877 GLU A CA 1
ATOM 6671 C C . GLU A 1 876 ? 48.382 90.490 88.131 1.00 87.89 877 GLU A C 1
ATOM 6672 O O . GLU A 1 876 ? 47.398 89.850 87.732 1.00 87.50 877 GLU A O 1
ATOM 6678 N N . LYS A 1 877 ? 49.163 91.190 87.301 1.00 81.24 878 LYS A N 1
ATOM 6679 C CA . LYS A 1 877 ? 48.986 91.078 85.855 1.00 73.82 878 LYS A CA 1
ATOM 6680 C C . LYS A 1 877 ? 49.097 89.628 85.396 1.00 84.86 878 LYS A C 1
ATOM 6681 O O . LYS A 1 877 ? 48.333 89.179 84.533 1.00 81.07 878 LYS A O 1
ATOM 6687 N N . LEU A 1 878 ? 50.059 88.889 85.954 1.00 85.04 879 LEU A N 1
ATOM 6688 C CA . LEU A 1 878 ? 50.235 87.484 85.601 1.00 82.32 879 LEU A CA 1
ATOM 6689 C C . LEU A 1 878 ? 48.986 86.677 85.925 1.00 91.80 879 LEU A C 1
ATOM 6690 O O . LEU A 1 878 ? 48.448 85.968 85.067 1.00 100.49 879 LEU A O 1
ATOM 6695 N N . ILE A 1 879 ? 48.514 86.770 87.170 1.00 103.08 880 ILE A N 1
ATOM 6696 C CA . ILE A 1 879 ? 47.394 85.944 87.601 1.00 105.58 880 ILE A CA 1
ATOM 6697 C C . ILE A 1 879 ? 46.096 86.354 86.919 1.00 100.69 880 ILE A C 1
ATOM 6698 O O . ILE A 1 879 ? 45.179 85.533 86.805 1.00 97.19 880 ILE A O 1
ATOM 6703 N N . SER A 1 880 ? 45.992 87.598 86.444 1.00 102.17 881 SER A N 1
ATOM 6704 C CA . SER A 1 880 ? 44.857 87.957 85.597 1.00 77.79 881 SER A CA 1
ATOM 6705 C C . SER A 1 880 ? 44.973 87.315 84.218 1.00 81.09 881 SER A C 1
ATOM 6706 O O . SER A 1 880 ? 43.983 86.805 83.680 1.00 81.06 881 SER A O 1
ATOM 6709 N N . GLU A 1 881 ? 46.174 87.338 83.633 1.00 83.32 882 GLU A N 1
ATOM 6710 C CA . GLU A 1 881 ? 46.399 86.723 82.325 1.00 73.12 882 GLU A CA 1
ATOM 6711 C C . GLU A 1 881 ? 46.128 85.224 82.353 1.00 77.91 882 GLU A C 1
ATOM 6712 O O . GLU A 1 881 ? 45.463 84.684 81.461 1.00 82.94 882 GLU A O 1
ATOM 6718 N N . PHE A 1 882 ? 46.636 84.533 83.372 1.00 72.41 883 PHE A N 1
ATOM 6719 C CA . PHE A 1 882 ? 46.631 83.077 83.415 1.00 84.97 883 PHE A CA 1
ATOM 6720 C C . PHE A 1 882 ? 45.621 82.532 84.421 1.00 87.13 883 PHE A C 1
ATOM 6721 O O . PHE A 1 882 ? 45.820 81.450 84.978 1.00 69.22 883 PHE A O 1
ATOM 6729 N N . ARG A 1 883 ? 44.526 83.266 84.647 1.00 96.04 884 ARG A N 1
ATOM 6730 C CA . ARG A 1 883 ? 43.606 82.921 85.729 1.00 93.24 884 ARG A CA 1
ATOM 6731 C C . ARG A 1 883 ? 43.019 81.527 85.553 1.00 90.78 884 ARG A C 1
ATOM 6732 O O . ARG A 1 883 ? 42.808 80.809 86.536 1.00 104.75 884 ARG A O 1
ATOM 6740 N N . LYS A 1 884 ? 42.761 81.117 84.313 1.00 81.82 885 LYS A N 1
ATOM 6741 C CA . LYS A 1 884 ? 42.093 79.843 84.088 1.00 92.48 885 LYS A CA 1
ATOM 6742 C C . LYS A 1 884 ? 43.044 78.659 84.198 1.00 89.32 885 LYS A C 1
ATOM 6743 O O . LYS A 1 884 ? 42.587 77.529 84.399 1.00 103.32 885 LYS A O 1
ATOM 6749 N N . GLU A 1 885 ? 44.351 78.895 84.091 1.00 97.77 886 GLU A N 1
ATOM 6750 C CA . GLU A 1 885 ? 45.345 77.841 84.226 1.00 102.18 886 GLU A CA 1
ATOM 6751 C C . GLU A 1 885 ? 45.853 77.681 85.651 1.00 105.75 886 GLU A C 1
ATOM 6752 O O . GLU A 1 885 ? 46.405 76.626 85.982 1.00 113.21 886 GLU A O 1
ATOM 6758 N N . LEU A 1 886 ? 45.677 78.696 86.495 1.00 100.44 887 LEU A N 1
ATOM 6759 C CA . LEU A 1 886 ? 46.295 78.698 87.813 1.00 88.71 887 LEU A CA 1
ATOM 6760 C C . LEU A 1 886 ? 45.597 77.743 88.770 1.00 101.15 887 LEU A C 1
ATOM 6761 O O . LEU A 1 886 ? 44.374 77.583 88.744 1.00 107.32 887 LEU A O 1
ATOM 6766 N N . THR A 1 887 ? 46.393 77.122 89.628 1.00 102.57 888 THR A N 1
ATOM 6767 C CA . THR A 1 887 ? 45.979 76.241 90.697 1.00 105.92 888 THR A CA 1
ATOM 6768 C C . THR A 1 887 ? 46.353 76.847 92.051 1.00 103.15 888 THR A C 1
ATOM 6769 O O . THR A 1 887 ? 47.287 77.659 92.139 1.00 105.72 888 THR A O 1
ATOM 6773 N N . PRO A 1 888 ? 45.620 76.510 93.118 1.00 101.55 889 PRO A N 1
ATOM 6774 C CA . PRO A 1 888 ? 45.993 77.032 94.442 1.00 106.95 889 PRO A CA 1
ATOM 6775 C C . PRO A 1 888 ? 47.415 76.693 94.846 1.00 109.98 889 PRO A C 1
ATOM 6776 O O . PRO A 1 888 ? 48.012 77.436 95.630 1.00 101.00 889 PRO A O 1
ATOM 6780 N N . GLN A 1 889 ? 47.993 75.614 94.313 1.00 106.91 890 GLN A N 1
ATOM 6781 C CA . GLN A 1 889 ? 49.393 75.316 94.601 1.00 95.21 890 GLN A CA 1
ATOM 6782 C C . GLN A 1 889 ? 50.316 76.376 94.008 1.00 94.21 890 GLN A C 1
ATOM 6783 O O . GLN A 1 889 ? 51.255 76.830 94.672 1.00 97.11 890 GLN A O 1
ATOM 6789 N N . GLU A 1 890 ? 50.060 76.790 92.764 1.00 89.06 891 GLU A N 1
ATOM 6790 C CA . GLU A 1 890 ? 50.857 77.854 92.157 1.00 83.31 891 GLU A CA 1
ATOM 6791 C C . GLU A 1 890 ? 50.624 79.187 92.862 1.00 87.64 891 GLU A C 1
ATOM 6792 O O . GLU A 1 890 ? 51.567 79.975 93.050 1.00 101.05 891 GLU A O 1
ATOM 6798 N N . PHE A 1 891 ? 49.379 79.452 93.271 1.00 80.69 892 PHE A N 1
ATOM 6799 C CA . PHE A 1 891 ? 49.116 80.657 94.055 1.00 89.13 892 PHE A CA 1
ATOM 6800 C C . PHE A 1 891 ? 49.898 80.651 95.362 1.00 101.70 892 PHE A C 1
ATOM 6801 O O . PHE A 1 891 ? 50.484 81.667 95.748 1.00 107.85 892 PHE A O 1
ATOM 6809 N N . ASP A 1 892 ? 49.892 79.522 96.076 1.00 97.25 893 ASP A N 1
ATOM 6810 C CA . ASP A 1 892 ? 50.671 79.421 97.305 1.00 96.01 893 ASP A CA 1
ATOM 6811 C C . ASP A 1 892 ? 52.153 79.615 97.029 1.00 90.18 893 ASP A C 1
ATOM 6812 O O . ASP A 1 892 ? 52.844 80.303 97.787 1.00 86.14 893 ASP A O 1
ATOM 6817 N N . PHE A 1 893 ? 52.657 79.022 95.944 1.00 89.24 894 PHE A N 1
ATOM 6818 C CA . PHE A 1 893 ? 54.062 79.194 95.596 1.00 85.00 894 PHE A CA 1
ATOM 6819 C C . PHE A 1 893 ? 54.421 80.667 95.472 1.00 89.89 894 PHE A C 1
ATOM 6820 O O . PHE A 1 893 ? 55.369 81.141 96.108 1.00 87.14 894 PHE A O 1
ATOM 6836 N N . PHE A 1 895 ? 52.735 83.278 96.478 1.00 94.25 896 PHE A N 1
ATOM 6837 C CA . PHE A 1 895 ? 52.418 84.017 97.698 1.00 96.81 896 PHE A CA 1
ATOM 6838 C C . PHE A 1 895 ? 53.484 83.807 98.766 1.00 102.85 896 PHE A C 1
ATOM 6839 O O . PHE A 1 895 ? 53.783 84.726 99.536 1.00 98.87 896 PHE A O 1
ATOM 6847 N N . GLU A 1 896 ? 54.060 82.605 98.827 1.00 104.47 897 GLU A N 1
ATOM 6848 C CA . GLU A 1 896 ? 55.107 82.317 99.801 1.00 95.37 897 GLU A CA 1
ATOM 6849 C C . GLU A 1 896 ? 56.411 83.014 99.430 1.00 97.75 897 GLU A C 1
ATOM 6850 O O . GLU A 1 896 ? 57.004 83.722 100.252 1.00 91.66 897 GLU A O 1
ATOM 6856 N N . LYS A 1 897 ? 56.869 82.826 98.190 1.00 96.38 898 LYS A N 1
ATOM 6857 C CA . LYS A 1 897 ? 58.175 83.334 97.783 1.00 91.13 898 LYS A CA 1
ATOM 6858 C C . LYS A 1 897 ? 58.227 84.856 97.761 1.00 92.92 898 LYS A C 1
ATOM 6859 O O . LYS A 1 897 ? 59.301 85.442 97.959 1.00 89.34 898 LYS A O 1
ATOM 6865 N N . ILE A 1 898 ? 57.099 85.518 97.523 1.00 93.97 899 ILE A N 1
ATOM 6866 C CA . ILE A 1 898 ? 57.113 86.941 97.224 1.00 95.25 899 ILE A CA 1
ATOM 6867 C C . ILE A 1 898 ? 56.608 87.780 98.390 1.00 98.60 899 ILE A C 1
ATOM 6868 O O . ILE A 1 898 ? 57.088 88.904 98.586 1.00 95.95 899 ILE A O 1
ATOM 6873 N N . LEU A 1 899 ? 55.679 87.263 99.189 1.00 94.95 900 LEU A N 1
ATOM 6874 C CA . LEU A 1 899 ? 55.069 88.059 100.245 1.00 85.90 900 LEU A CA 1
ATOM 6875 C C . LEU A 1 899 ? 55.270 87.477 101.634 1.00 98.69 900 LEU A C 1
ATOM 6876 O O . LEU A 1 899 ? 55.709 88.198 102.534 1.00 113.30 900 LEU A O 1
ATOM 6881 N N . LEU A 1 900 ? 54.932 86.201 101.844 1.00 91.51 901 LEU A N 1
ATOM 6882 C CA . LEU A 1 900 ? 54.867 85.658 103.200 1.00 84.89 901 LEU A CA 1
ATOM 6883 C C . LEU A 1 900 ? 56.236 85.622 103.874 1.00 89.75 901 LEU A C 1
ATOM 6884 O O . LEU A 1 900 ? 56.349 85.914 105.071 1.00 101.17 901 LEU A O 1
ATOM 6889 N N . VAL A 1 901 ? 57.290 85.266 103.134 1.00 88.94 902 VAL A N 1
ATOM 6890 C CA . VAL A 1 901 ? 58.610 85.174 103.750 1.00 93.88 902 VAL A CA 1
ATOM 6891 C C . VAL A 1 901 ? 59.150 86.538 104.160 1.00 93.77 902 VAL A C 1
ATOM 6892 O O . VAL A 1 901 ? 60.095 86.611 104.954 1.00 97.43 902 VAL A O 1
ATOM 6896 N N . TYR A 1 902 ? 58.576 87.626 103.646 1.00 89.74 903 TYR A N 1
ATOM 6897 C CA . TYR A 1 902 ? 59.042 88.969 103.962 1.00 90.82 903 TYR A CA 1
ATOM 6898 C C . TYR A 1 902 ? 58.058 89.732 104.840 1.00 99.78 903 TYR A C 1
ATOM 6899 O O . TYR A 1 902 ? 58.218 90.944 105.026 1.00 101.07 903 TYR A O 1
ATOM 6908 N N . TYR A 1 903 ? 57.048 89.053 105.388 1.00 99.30 904 TYR A N 1
ATOM 6909 C CA . TYR A 1 903 ? 55.916 89.754 105.987 1.00 85.59 904 TYR A CA 1
ATOM 6910 C C . TYR A 1 903 ? 56.286 90.414 107.310 1.00 96.20 904 TYR A C 1
ATOM 6911 O O . TYR A 1 903 ? 55.821 91.521 107.605 1.00 111.15 904 TYR A O 1
ATOM 6920 N N . ASP A 1 904 ? 57.113 89.757 108.125 1.00 105.33 905 ASP A N 1
ATOM 6921 C CA . ASP A 1 904 ? 57.388 90.278 109.463 1.00 110.49 905 ASP A CA 1
ATOM 6922 C C . ASP A 1 904 ? 58.492 91.330 109.450 1.00 118.71 905 ASP A C 1
ATOM 6923 O O . ASP A 1 904 ? 58.337 92.408 110.034 1.00 131.95 905 ASP A O 1
ATOM 6928 N N . ALA A 1 905 ? 59.608 91.041 108.787 1.00 102.03 906 ALA A N 1
ATOM 6929 C CA . ALA A 1 905 ? 60.752 91.940 108.814 1.00 106.95 906 ALA A CA 1
ATOM 6930 C C . ALA A 1 905 ? 60.626 93.110 107.846 1.00 110.82 906 ALA A C 1
ATOM 6931 O O . ALA A 1 905 ? 61.527 93.955 107.808 1.00 130.10 906 ALA A O 1
ATOM 6933 N N . TYR A 1 906 ? 59.544 93.192 107.068 1.00 98.84 907 TYR A N 1
ATOM 6934 C CA . TYR A 1 906 ? 59.480 94.206 106.021 1.00 98.27 907 TYR A CA 1
ATOM 6935 C C . TYR A 1 906 ? 58.082 94.767 105.766 1.00 94.51 907 TYR A C 1
ATOM 6936 O O . TYR A 1 906 ? 57.963 95.898 105.287 1.00 103.05 907 TYR A O 1
ATOM 6945 N N . ILE A 1 907 ? 57.024 94.021 106.076 1.00 89.97 908 ILE A N 1
ATOM 6946 C CA . ILE A 1 907 ? 55.670 94.358 105.641 1.00 90.69 908 ILE A CA 1
ATOM 6947 C C . ILE A 1 907 ? 54.777 94.774 106.811 1.00 88.92 908 ILE A C 1
ATOM 6948 O O . ILE A 1 907 ? 54.061 95.773 106.725 1.00 89.10 908 ILE A O 1
ATOM 6953 N N . ILE A 1 908 ? 54.798 94.010 107.909 1.00 91.76 909 ILE A N 1
ATOM 6954 C CA . ILE A 1 908 ? 53.803 94.179 108.971 1.00 96.33 909 ILE A CA 1
ATOM 6955 C C . ILE A 1 908 ? 53.789 95.599 109.528 1.00 101.07 909 ILE A C 1
ATOM 6956 O O . ILE A 1 908 ? 52.732 96.102 109.929 1.00 108.87 909 ILE A O 1
ATOM 6961 N N . ASN A 1 909 ? 54.937 96.274 109.554 1.00 98.74 910 ASN A N 1
ATOM 6962 C CA . ASN A 1 909 ? 55.024 97.635 110.068 1.00 99.00 910 ASN A CA 1
ATOM 6963 C C . ASN A 1 909 ? 55.334 98.646 108.967 1.00 98.98 910 ASN A C 1
ATOM 6964 O O . ASN A 1 909 ? 55.962 99.677 109.219 1.00 101.47 910 ASN A O 1
ATOM 6969 N N . ASP A 1 910 ? 54.892 98.363 107.745 1.00 89.42 911 ASP A N 1
ATOM 6970 C CA . ASP A 1 910 ? 55.045 99.274 106.612 1.00 87.58 911 ASP A CA 1
ATOM 6971 C C . ASP A 1 910 ? 53.678 99.421 105.957 1.00 98.80 911 ASP A C 1
ATOM 6972 O O . ASP A 1 910 ? 53.220 98.496 105.262 1.00 101.02 911 ASP A O 1
ATOM 6977 N N . PRO A 1 911 ? 52.996 100.553 106.165 1.00 97.08 912 PRO A N 1
ATOM 6978 C CA . PRO A 1 911 ? 51.616 100.681 105.664 1.00 86.55 912 PRO A CA 1
ATOM 6979 C C . PRO A 1 911 ? 51.483 100.478 104.165 1.00 90.50 912 PRO A C 1
ATOM 6980 O O . PRO A 1 911 ? 50.515 99.851 103.721 1.00 91.92 912 PRO A O 1
ATOM 6984 N N . ASP A 1 912 ? 52.428 100.983 103.369 1.00 95.44 913 ASP A N 1
ATOM 6985 C CA . ASP A 1 912 ? 52.327 100.836 101.919 1.00 88.26 913 ASP A CA 1
ATOM 6986 C C . ASP A 1 912 ? 52.361 99.368 101.510 1.00 85.67 913 ASP A C 1
ATOM 6987 O O . ASP A 1 912 ? 51.487 98.895 100.775 1.00 85.40 913 ASP A O 1
ATOM 6992 N N . LEU A 1 913 ? 53.363 98.626 101.991 1.00 83.81 914 LEU A N 1
ATOM 6993 C CA . LEU A 1 913 ? 53.468 97.210 101.649 1.00 76.54 914 LEU A CA 1
ATOM 6994 C C . LEU A 1 913 ? 52.305 96.406 102.218 1.00 84.81 914 LEU A C 1
ATOM 6995 O O . LEU A 1 913 ? 51.877 95.412 101.616 1.00 82.21 914 LEU A O 1
ATOM 7000 N N . LEU A 1 914 ? 51.775 96.822 103.367 1.00 86.30 915 LEU A N 1
ATOM 7001 C CA . LEU A 1 914 ? 50.657 96.106 103.967 1.00 83.36 915 LEU A CA 1
ATOM 7002 C C . LEU A 1 914 ? 49.392 96.282 103.130 1.00 86.91 915 LEU A C 1
ATOM 7003 O O . LEU A 1 914 ? 48.671 95.310 102.854 1.00 86.79 915 LEU A O 1
ATOM 7008 N N . GLN A 1 915 ? 49.125 97.519 102.704 1.00 88.13 916 GLN A N 1
ATOM 7009 C CA . GLN A 1 915 ? 48.040 97.780 101.766 1.00 74.47 916 GLN A CA 1
ATOM 7010 C C . GLN A 1 915 ? 48.250 97.017 100.465 1.00 73.83 916 GLN A C 1
ATOM 7011 O O . GLN A 1 915 ? 47.291 96.522 99.863 1.00 75.68 916 GLN A O 1
ATOM 7025 N N . THR A 1 917 ? 49.791 94.002 100.120 1.00 77.29 918 THR A N 1
ATOM 7026 C CA . THR A 1 917 ? 49.438 92.598 100.329 1.00 81.75 918 THR A CA 1
ATOM 7027 C C . THR A 1 917 ? 47.925 92.420 100.413 1.00 82.29 918 THR A C 1
ATOM 7028 O O . THR A 1 917 ? 47.364 91.466 99.846 1.00 77.64 918 THR A O 1
ATOM 7032 N N . ILE A 1 918 ? 47.247 93.335 101.116 1.00 75.54 919 ILE A N 1
ATOM 7033 C CA . ILE A 1 918 ? 45.789 93.269 101.190 1.00 80.70 919 ILE A CA 1
ATOM 7034 C C . ILE A 1 918 ? 45.181 93.386 99.798 1.00 82.30 919 ILE A C 1
ATOM 7035 O O . ILE A 1 918 ? 44.248 92.653 99.449 1.00 77.91 919 ILE A O 1
ATOM 7040 N N . GLY A 1 919 ? 45.706 94.299 98.978 1.00 79.21 920 GLY A N 1
ATOM 7041 C CA . GLY A 1 919 ? 45.203 94.446 97.624 1.00 80.57 920 GLY A CA 1
ATOM 7042 C C . GLY A 1 919 ? 45.486 93.241 96.754 1.00 83.85 920 GLY A C 1
ATOM 7043 O O . GLY A 1 919 ? 44.691 92.911 95.874 1.00 79.74 920 GLY A O 1
ATOM 7044 N N . PHE A 1 920 ? 46.616 92.571 96.983 1.00 79.70 921 PHE A N 1
ATOM 7045 C CA . PHE A 1 920 ? 46.906 91.330 96.270 1.00 81.70 921 PHE A CA 1
ATOM 7046 C C . PHE A 1 920 ? 45.854 90.271 96.578 1.00 82.89 921 PHE A C 1
ATOM 7047 O O . PHE A 1 920 ? 45.315 89.619 95.669 1.00 78.17 921 PHE A O 1
ATOM 7055 N N . VAL A 1 921 ? 45.540 90.095 97.863 1.00 84.89 922 VAL A N 1
ATOM 7056 C CA . VAL A 1 921 ? 44.525 89.112 98.233 1.00 84.92 922 VAL A CA 1
ATOM 7057 C C . VAL A 1 921 ? 43.158 89.519 97.682 1.00 90.18 922 VAL A C 1
ATOM 7058 O O . VAL A 1 921 ? 42.386 88.674 97.205 1.00 89.92 922 VAL A O 1
ATOM 7062 N N . ASN A 1 922 ? 42.845 90.819 97.720 1.00 85.84 923 ASN A N 1
ATOM 7063 C CA . ASN A 1 922 ? 41.583 91.297 97.160 1.00 78.91 923 ASN A CA 1
ATOM 7064 C C . ASN A 1 922 ? 41.507 91.036 95.665 1.00 87.32 923 ASN A C 1
ATOM 7065 O O . ASN A 1 922 ? 40.443 90.691 95.140 1.00 89.73 923 ASN A O 1
ATOM 7070 N N . ASN A 1 923 ? 42.619 91.230 94.959 1.00 82.34 924 ASN A N 1
ATOM 7071 C CA . ASN A 1 923 ? 42.641 90.984 93.525 1.00 83.92 924 ASN A CA 1
ATOM 7072 C C . ASN A 1 923 ? 42.403 89.514 93.230 1.00 85.47 924 ASN A C 1
ATOM 7073 O O . ASN A 1 923 ? 41.681 89.171 92.288 1.00 103.42 924 ASN A O 1
ATOM 7078 N N . VAL A 1 924 ? 43.011 88.627 94.021 1.00 84.01 925 VAL A N 1
ATOM 7079 C CA . VAL A 1 924 ? 42.762 87.204 93.817 1.00 82.40 925 VAL A CA 1
ATOM 7080 C C . VAL A 1 924 ? 41.299 86.876 94.093 1.00 87.09 925 VAL A C 1
ATOM 7081 O O . VAL A 1 924 ? 40.703 86.041 93.403 1.00 94.14 925 VAL A O 1
ATOM 7085 N N . LEU A 1 925 ? 40.687 87.549 95.070 1.00 93.07 926 LEU A N 1
ATOM 7086 C CA . LEU A 1 925 ? 39.258 87.345 95.314 1.00 89.06 926 LEU A CA 1
ATOM 7087 C C . LEU A 1 925 ? 38.411 87.845 94.146 1.00 88.29 926 LEU A C 1
ATOM 7088 O O . LEU A 1 925 ? 37.403 87.221 93.792 1.00 96.03 926 LEU A O 1
ATOM 7093 N N . ASP A 1 926 ? 38.790 88.981 93.555 1.00 87.21 927 ASP A N 1
ATOM 7094 C CA . ASP A 1 926 ? 38.119 89.470 92.349 1.00 86.16 927 ASP A CA 1
ATOM 7095 C C . ASP A 1 926 ? 38.236 88.478 91.202 1.00 84.65 927 ASP A C 1
ATOM 7096 O O . ASP A 1 926 ? 37.263 88.226 90.483 1.00 90.18 927 ASP A O 1
ATOM 7101 N N . VAL A 1 927 ? 39.423 87.912 91.012 1.00 83.19 928 VAL A N 1
ATOM 7102 C CA . VAL A 1 927 ? 39.708 87.147 89.801 1.00 80.19 928 VAL A CA 1
ATOM 7103 C C . VAL A 1 927 ? 39.239 85.706 89.941 1.00 81.03 928 VAL A C 1
ATOM 7104 O O . VAL A 1 927 ? 38.354 85.254 89.207 1.00 90.85 928 VAL A O 1
ATOM 7108 N N . LYS A 1 928 ? 39.826 84.964 90.879 1.00 77.05 929 LYS A N 1
ATOM 7109 C CA . LYS A 1 928 ? 39.556 83.534 91.015 1.00 80.51 929 LYS A CA 1
ATOM 7110 C C . LYS A 1 928 ? 39.625 83.192 92.495 1.00 86.63 929 LYS A C 1
ATOM 7111 O O . LYS A 1 928 ? 40.687 82.830 93.022 1.00 92.20 929 LYS A O 1
ATOM 7117 N N . PRO A 1 929 ? 38.500 83.304 93.207 1.00 84.01 930 PRO A N 1
ATOM 7118 C CA . PRO A 1 929 ? 38.544 83.237 94.678 1.00 87.60 930 PRO A CA 1
ATOM 7119 C C . PRO A 1 929 ? 39.056 81.916 95.221 1.00 88.80 930 PRO A C 1
ATOM 7120 O O . PRO A 1 929 ? 39.678 81.901 96.290 1.00 92.13 930 PRO A O 1
ATOM 7124 N N . GLY A 1 930 ? 38.816 80.807 94.520 1.00 84.76 931 GLY A N 1
ATOM 7125 C CA . GLY A 1 930 ? 39.279 79.512 94.986 1.00 75.17 931 GLY A CA 1
ATOM 7126 C C . GLY A 1 930 ? 40.781 79.417 95.146 1.00 83.32 931 GLY A C 1
ATOM 7127 O O . GLY A 1 930 ? 41.264 78.539 95.870 1.00 99.37 931 GLY A O 1
ATOM 7128 N N . LEU A 1 931 ? 41.533 80.298 94.483 1.00 82.06 932 LEU A N 1
ATOM 7129 C CA . LEU A 1 931 ? 42.977 80.338 94.696 1.00 89.56 932 LEU A CA 1
ATOM 7130 C C . LEU A 1 931 ? 43.312 80.740 96.127 1.00 80.89 932 LEU A C 1
ATOM 7131 O O . LEU A 1 931 ? 44.245 80.197 96.727 1.00 90.89 932 LEU A O 1
ATOM 7136 N N . ALA A 1 932 ? 42.570 81.694 96.692 1.00 85.38 933 ALA A N 1
ATOM 7137 C CA . ALA A 1 932 ? 42.840 82.107 98.067 1.00 88.98 933 ALA A CA 1
ATOM 7138 C C . ALA A 1 932 ? 42.094 81.229 99.068 1.00 100.12 933 ALA A C 1
ATOM 7139 O O . ALA A 1 932 ? 42.633 80.900 100.129 1.00 100.36 933 ALA A O 1
ATOM 7141 N N . ILE A 1 933 ? 40.863 80.831 98.743 1.00 105.03 934 ILE A N 1
ATOM 7142 C CA . ILE A 1 933 ? 40.102 79.962 99.636 1.00 99.83 934 ILE A CA 1
ATOM 7143 C C . ILE A 1 933 ? 40.746 78.583 99.718 1.00 101.77 934 ILE A C 1
ATOM 7144 O O . ILE A 1 933 ? 40.832 77.985 100.797 1.00 104.96 934 ILE A O 1
ATOM 7149 N N . GLY A 1 934 ? 41.207 78.056 98.587 1.00 98.89 935 GLY A N 1
ATOM 7150 C CA . GLY A 1 934 ? 41.934 76.805 98.580 1.00 105.76 935 GLY A CA 1
ATOM 7151 C C . GLY A 1 934 ? 43.388 76.909 98.969 1.00 103.29 935 GLY A C 1
ATOM 7152 O O . GLY A 1 934 ? 44.113 75.913 98.906 1.00 105.28 935 GLY A O 1
ATOM 7153 N N . SER A 1 935 ? 43.838 78.096 99.369 1.00 98.22 936 SER A N 1
ATOM 7154 C CA . SER A 1 935 ? 45.221 78.283 99.775 1.00 89.59 936 SER A CA 1
ATOM 7155 C C . SER A 1 935 ? 45.485 77.623 101.122 1.00 94.87 936 SER A C 1
ATOM 7156 O O . SER A 1 935 ? 44.614 77.566 101.995 1.00 101.50 936 SER A O 1
ATOM 7159 N N . LYS A 1 936 ? 46.706 77.119 101.287 1.00 95.50 937 LYS A N 1
ATOM 7160 C CA . LYS A 1 936 ? 47.125 76.558 102.565 1.00 92.34 937 LYS A CA 1
ATOM 7161 C C . LYS A 1 936 ? 47.479 77.627 103.588 1.00 89.11 937 LYS A C 1
ATOM 7162 O O . LYS A 1 936 ? 47.865 77.286 104.711 1.00 93.59 937 LYS A O 1
ATOM 7168 N N . HIS A 1 937 ? 47.347 78.902 103.228 1.00 84.67 938 HIS A N 1
ATOM 7169 C CA . HIS A 1 937 ? 47.598 80.016 104.131 1.00 93.90 938 HIS A CA 1
ATOM 7170 C C . HIS A 1 937 ? 46.327 80.802 104.423 1.00 94.96 938 HIS A C 1
ATOM 7171 O O . HIS A 1 937 ? 46.396 81.886 105.011 1.00 91.13 938 HIS A O 1
ATOM 7178 N N . TRP A 1 938 ? 45.169 80.274 104.026 1.00 95.73 939 TRP A N 1
ATOM 7179 C CA . TRP A 1 938 ? 43.913 80.998 104.177 1.00 92.59 939 TRP A CA 1
ATOM 7180 C C . TRP A 1 938 ? 43.505 81.088 105.642 1.00 94.70 939 TRP A C 1
ATOM 7181 O O . TRP A 1 938 ? 43.449 82.181 106.218 1.00 103.15 939 TRP A O 1
ATOM 7192 N N . THR A 1 939 ? 43.223 79.944 106.270 1.00 91.99 940 THR A N 1
ATOM 7193 C CA . THR A 1 939 ? 42.927 79.953 107.698 1.00 95.29 940 THR A CA 1
ATOM 7194 C C . THR A 1 939 ? 44.187 80.151 108.529 1.00 97.23 940 THR A C 1
ATOM 7195 O O . THR A 1 939 ? 44.113 80.656 109.655 1.00 86.32 940 THR A O 1
ATOM 7199 N N . SER A 1 940 ? 45.347 79.769 107.991 1.00 97.43 941 SER A N 1
ATOM 7200 C CA . SER A 1 940 ? 46.589 79.835 108.755 1.00 82.81 941 SER A CA 1
ATOM 7201 C C . SER A 1 940 ? 47.066 81.273 108.926 1.00 89.59 941 SER A C 1
ATOM 7202 O O . SER A 1 940 ? 47.366 81.710 110.043 1.00 103.42 941 SER A O 1
ATOM 7205 N N . PHE A 1 941 ? 47.144 82.022 107.831 1.00 94.41 942 PHE A N 1
ATOM 7206 C CA . PHE A 1 941 ? 47.782 83.333 107.821 1.00 84.60 942 PHE A CA 1
ATOM 7207 C C . PHE A 1 941 ? 46.833 84.457 107.442 1.00 92.80 942 PHE A C 1
ATOM 7208 O O . PHE A 1 941 ? 46.741 85.453 108.169 1.00 94.78 942 PHE A O 1
ATOM 7216 N N . ILE A 1 942 ? 46.124 84.324 106.319 1.00 93.73 943 ILE A N 1
ATOM 7217 C CA . ILE A 1 942 ? 45.400 85.457 105.740 1.00 85.94 943 ILE A CA 1
ATOM 7218 C C . ILE A 1 942 ? 44.309 85.939 106.688 1.00 82.95 943 ILE A C 1
ATOM 7219 O O . ILE A 1 942 ? 44.252 87.120 107.050 1.00 96.17 943 ILE A O 1
ATOM 7224 N N . LEU A 1 943 ? 43.415 85.035 107.086 1.00 77.93 944 LEU A N 1
ATOM 7225 C CA . LEU A 1 943 ? 42.317 85.428 107.968 1.00 82.81 944 LEU A CA 1
ATOM 7226 C C . LEU A 1 943 ? 42.804 85.932 109.322 1.00 88.82 944 LEU A C 1
ATOM 7227 O O . LEU A 1 943 ? 42.346 87.005 109.753 1.00 93.07 944 LEU A O 1
ATOM 7232 N N . PRO A 1 944 ? 43.719 85.252 110.031 1.00 91.27 945 PRO A N 1
ATOM 7233 C CA . PRO A 1 944 ? 44.186 85.811 111.313 1.00 82.37 945 PRO A CA 1
ATOM 7234 C C . PRO A 1 944 ? 44.892 87.150 111.175 1.00 88.78 945 PRO A C 1
ATOM 7235 O O . PRO A 1 944 ? 44.669 88.045 111.998 1.00 93.35 945 PRO A O 1
ATOM 7239 N N . GLN A 1 945 ? 45.739 87.317 110.156 1.00 82.07 946 GLN A N 1
ATOM 7240 C CA . GLN A 1 945 ? 46.491 88.561 110.023 1.00 91.48 946 GLN A CA 1
ATOM 7241 C C . GLN A 1 945 ? 45.588 89.718 109.622 1.00 98.69 946 GLN A C 1
ATOM 7242 O O . GLN A 1 945 ? 45.644 90.797 110.225 1.00 102.91 946 GLN A O 1
ATOM 7248 N N . PHE A 1 946 ? 44.750 89.524 108.600 1.00 99.86 947 PHE A N 1
ATOM 7249 C CA . PHE A 1 946 ? 43.817 90.577 108.223 1.00 97.14 947 PHE A CA 1
ATOM 7250 C C . PHE A 1 946 ? 42.780 90.817 109.309 1.00 93.60 947 PHE A C 1
ATOM 7251 O O . PHE A 1 946 ? 42.121 91.861 109.308 1.00 94.87 947 PHE A O 1
ATOM 7259 N N . LEU A 1 947 ? 42.628 89.872 110.238 1.00 91.61 948 LEU A N 1
ATOM 7260 C CA . LEU A 1 947 ? 41.769 90.100 111.391 1.00 98.80 948 LEU A CA 1
ATOM 7261 C C . LEU A 1 947 ? 42.392 91.115 112.344 1.00 101.62 948 LEU A C 1
ATOM 7262 O O . LEU A 1 947 ? 41.684 91.939 112.934 1.00 113.26 948 LEU A O 1
ATOM 7267 N N . LYS A 1 948 ? 43.719 91.080 112.491 1.00 93.03 949 LYS A N 1
ATOM 7268 C CA . LYS A 1 948 ? 44.417 91.971 113.410 1.00 89.59 949 LYS A CA 1
ATOM 7269 C C . LYS A 1 948 ? 44.578 93.383 112.866 1.00 97.21 949 LYS A C 1
ATOM 7270 O O . LYS A 1 948 ? 44.733 94.321 113.655 1.00 113.02 949 LYS A O 1
ATOM 7276 N N . LEU A 1 949 ? 44.544 93.557 111.548 1.00 97.95 950 LEU A N 1
ATOM 7277 C CA . LEU A 1 949 ? 44.780 94.859 110.940 1.00 87.53 950 LEU A CA 1
ATOM 7278 C C . LEU A 1 949 ? 43.536 95.736 110.911 1.00 81.60 950 LEU A C 1
ATOM 7279 O O . LEU A 1 949 ? 43.624 96.887 110.474 1.00 96.38 950 LEU A O 1
ATOM 7284 N N . ILE A 1 950 ? 42.386 95.221 111.353 1.00 80.66 951 ILE A N 1
ATOM 7285 C CA . ILE A 1 950 ? 41.150 96.006 111.309 1.00 91.48 951 ILE A CA 1
ATOM 7286 C C . ILE A 1 950 ? 41.242 97.269 112.163 1.00 100.05 951 ILE A C 1
ATOM 7287 O O . ILE A 1 950 ? 40.870 98.348 111.673 1.00 107.22 951 ILE A O 1
ATOM 7292 N N . PRO A 1 951 ? 41.718 97.222 113.424 1.00 97.71 952 PRO A N 1
ATOM 7293 C CA . PRO A 1 951 ? 41.847 98.474 114.182 1.00 84.79 952 PRO A CA 1
ATOM 7294 C C . PRO A 1 951 ? 43.147 99.204 113.881 1.00 86.87 952 PRO A C 1
ATOM 7295 O O . PRO A 1 951 ? 43.772 99.770 114.783 1.00 91.67 952 PRO A O 1
ATOM 7299 N N . SER A 1 952 ? 43.569 99.186 112.620 1.00 93.28 953 SER A N 1
ATOM 7300 C CA . SER A 1 952 ? 44.715 99.978 112.203 1.00 89.97 953 SER A CA 1
ATOM 7301 C C . SER A 1 952 ? 44.390 101.464 112.322 1.00 95.24 953 SER A C 1
ATOM 7302 O O . SER A 1 952 ? 43.226 101.870 112.358 1.00 109.10 953 SER A O 1
ATOM 7305 N N . ARG A 1 953 ? 45.436 102.283 112.394 1.00 93.05 954 ARG A N 1
ATOM 7306 C CA . ARG A 1 953 ? 45.259 103.724 112.502 1.00 99.45 954 ARG A CA 1
ATOM 7307 C C . ARG A 1 953 ? 45.581 104.463 111.211 1.00 97.85 954 ARG A C 1
ATOM 7308 O O . ARG A 1 953 ? 45.408 105.684 111.153 1.00 99.96 954 ARG A O 1
ATOM 7316 N N . GLU A 1 954 ? 46.030 103.758 110.177 1.00 105.41 955 GLU A N 1
ATOM 7317 C CA . GLU A 1 954 ? 46.261 104.359 108.872 1.00 106.98 955 GLU A CA 1
ATOM 7318 C C . GLU A 1 954 ? 45.022 104.157 108.008 1.00 110.53 955 GLU A C 1
ATOM 7319 O O . GLU A 1 954 ? 44.534 103.030 107.864 1.00 110.36 955 GLU A O 1
ATOM 7325 N N . LYS A 1 955 ? 44.517 105.255 107.439 1.00 107.57 956 LYS A N 1
ATOM 7326 C CA . LYS A 1 955 ? 43.185 105.239 106.842 1.00 112.71 956 LYS A CA 1
ATOM 7327 C C . LYS A 1 955 ? 43.117 104.318 105.629 1.00 114.63 956 LYS A C 1
ATOM 7328 O O . LYS A 1 955 ? 42.127 103.599 105.445 1.00 124.14 956 LYS A O 1
ATOM 7334 N N . PHE A 1 956 ? 44.153 104.319 104.788 1.00 99.78 957 PHE A N 1
ATOM 7335 C CA . PHE A 1 956 ? 44.105 103.453 103.616 1.00 86.89 957 PHE A CA 1
ATOM 7336 C C . PHE A 1 956 ? 44.288 101.988 103.994 1.00 92.09 957 PHE A C 1
ATOM 7337 O O . PHE A 1 956 ? 43.721 101.109 103.337 1.00 100.07 957 PHE A O 1
ATOM 7345 N N . THR A 1 957 ? 45.034 101.701 105.063 1.00 84.84 958 THR A N 1
ATOM 7346 C CA . THR A 1 957 ? 45.072 100.334 105.577 1.00 87.58 958 THR A CA 1
ATOM 7347 C C . THR A 1 957 ? 43.695 99.902 106.071 1.00 102.46 958 THR A C 1
ATOM 7348 O O . THR A 1 957 ? 43.259 98.767 105.819 1.00 97.05 958 THR A O 1
ATOM 7352 N N . ILE A 1 958 ? 42.995 100.800 106.771 1.00 101.01 959 ILE A N 1
ATOM 7353 C CA . ILE A 1 958 ? 41.640 100.505 107.231 1.00 98.22 959 ILE A CA 1
ATOM 7354 C C . ILE A 1 958 ? 40.733 100.193 106.048 1.00 95.53 959 ILE A C 1
ATOM 7355 O O . ILE A 1 958 ? 40.003 99.194 106.050 1.00 113.56 959 ILE A O 1
ATOM 7360 N N . VAL A 1 959 ? 40.756 101.051 105.024 1.00 70.53 960 VAL A N 1
ATOM 7361 C CA . VAL A 1 959 ? 39.847 100.845 103.899 1.00 87.20 960 VAL A CA 1
ATOM 7362 C C . VAL A 1 959 ? 40.229 99.587 103.128 1.00 86.74 960 VAL A C 1
ATOM 7363 O O . VAL A 1 959 ? 39.353 98.881 102.618 1.00 99.16 960 VAL A O 1
ATOM 7367 N N . ALA A 1 960 ? 41.521 99.251 103.076 1.00 77.51 961 ALA A N 1
ATOM 7368 C CA . ALA A 1 960 ? 41.944 98.036 102.387 1.00 79.78 961 ALA A CA 1
ATOM 7369 C C . ALA A 1 960 ? 41.433 96.789 103.101 1.00 90.63 961 ALA A C 1
ATOM 7370 O O . ALA A 1 960 ? 40.864 95.888 102.469 1.00 84.03 961 ALA A O 1
ATOM 7372 N N . VAL A 1 961 ? 41.619 96.720 104.422 1.00 94.34 962 VAL A N 1
ATOM 7373 C CA . VAL A 1 961 ? 41.178 95.528 105.143 1.00 83.32 962 VAL A CA 1
ATOM 7374 C C . VAL A 1 961 ? 39.652 95.449 105.178 1.00 86.58 962 VAL A C 1
ATOM 7375 O O . VAL A 1 961 ? 39.073 94.349 105.125 1.00 91.76 962 VAL A O 1
ATOM 7379 N N . ALA A 1 962 ? 38.973 96.600 105.231 1.00 78.74 963 ALA A N 1
ATOM 7380 C CA . ALA A 1 962 ? 37.517 96.602 105.157 1.00 84.53 963 ALA A CA 1
ATOM 7381 C C . ALA A 1 962 ? 37.043 96.088 103.805 1.00 88.97 963 ALA A C 1
ATOM 7382 O O . ALA A 1 962 ? 36.094 95.301 103.728 1.00 93.28 963 ALA A O 1
ATOM 7384 N N . LYS A 1 963 ? 37.687 96.536 102.724 1.00 84.81 964 LYS A N 1
ATOM 7385 C CA . LYS A 1 963 ? 37.397 96.002 101.398 1.00 85.67 964 LYS A CA 1
ATOM 7386 C C . LYS A 1 963 ? 37.572 94.492 101.372 1.00 81.64 964 LYS A C 1
ATOM 7387 O O . LYS A 1 963 ? 36.733 93.764 100.825 1.00 80.30 964 LYS A O 1
ATOM 7393 N N . PHE A 1 964 ? 38.668 94.005 101.964 1.00 73.10 965 PHE A N 1
ATOM 7394 C CA . PHE A 1 964 ? 38.899 92.565 102.030 1.00 78.17 965 PHE A CA 1
ATOM 7395 C C . PHE A 1 964 ? 37.723 91.837 102.655 1.00 92.72 965 PHE A C 1
ATOM 7396 O O . PHE A 1 964 ? 37.165 90.906 102.060 1.00 93.07 965 PHE A O 1
ATOM 7404 N N . TRP A 1 965 ? 37.345 92.234 103.869 1.00 95.57 966 TRP A N 1
ATOM 7405 C CA . TRP A 1 965 ? 36.322 91.468 104.573 1.00 79.54 966 TRP A CA 1
ATOM 7406 C C . TRP A 1 965 ? 34.956 91.612 103.903 1.00 79.65 966 TRP A C 1
ATOM 7407 O O . TRP A 1 965 ? 34.205 90.629 103.799 1.00 82.61 966 TRP A O 1
ATOM 7418 N N . THR A 1 966 ? 34.626 92.814 103.413 1.00 79.10 967 THR A N 1
ATOM 7419 C CA . THR A 1 966 ? 33.364 93.001 102.703 1.00 87.99 967 THR A CA 1
ATOM 7420 C C . THR A 1 966 ? 33.279 92.102 101.480 1.00 91.05 967 THR A C 1
ATOM 7421 O O . THR A 1 966 ? 32.248 91.463 101.241 1.00 94.62 967 THR A O 1
ATOM 7425 N N . LYS A 1 967 ? 34.350 92.039 100.683 1.00 87.67 968 LYS A N 1
ATOM 7426 C CA . LYS A 1 967 ? 34.273 91.195 99.497 1.00 92.56 968 LYS A CA 1
ATOM 7427 C C . LYS A 1 967 ? 34.252 89.721 99.872 1.00 93.64 968 LYS A C 1
ATOM 7428 O O . LYS A 1 967 ? 33.580 88.922 99.211 1.00 120.86 968 LYS A O 1
ATOM 7434 N N . LEU A 1 968 ? 34.981 89.337 100.923 1.00 86.07 969 LEU A N 1
ATOM 7435 C CA . LEU A 1 968 ? 34.877 87.971 101.424 1.00 89.76 969 LEU A CA 1
ATOM 7436 C C . LEU A 1 968 ? 33.429 87.612 101.721 1.00 94.86 969 LEU A C 1
ATOM 7437 O O . LEU A 1 968 ? 32.973 86.507 101.399 1.00 76.20 969 LEU A O 1
ATOM 7442 N N . ILE A 1 969 ? 32.680 88.545 102.309 1.00 99.79 970 ILE A N 1
ATOM 7443 C CA . ILE A 1 969 ? 31.290 88.253 102.644 1.00 95.58 970 ILE A CA 1
ATOM 7444 C C . ILE A 1 969 ? 30.380 88.327 101.415 1.00 97.68 970 ILE A C 1
ATOM 7445 O O . ILE A 1 969 ? 29.427 87.547 101.300 1.00 94.52 970 ILE A O 1
ATOM 7450 N N . ASN A 1 970 ? 30.659 89.230 100.472 1.00 101.79 971 ASN A N 1
ATOM 7451 C CA . ASN A 1 970 ? 29.711 89.563 99.415 1.00 94.73 971 ASN A CA 1
ATOM 7452 C C . ASN A 1 970 ? 30.172 89.124 98.027 1.00 100.91 971 ASN A C 1
ATOM 7453 O O . ASN A 1 970 ? 29.646 89.617 97.025 1.00 113.42 971 ASN A O 1
ATOM 7458 N N . ASN A 1 971 ? 31.133 88.209 97.941 1.00 105.45 972 ASN A N 1
ATOM 7459 C CA . ASN A 1 971 ? 31.667 87.806 96.644 1.00 95.63 972 ASN A CA 1
ATOM 7460 C C . ASN A 1 971 ? 30.646 86.950 95.900 1.00 100.85 972 ASN A C 1
ATOM 7461 O O . ASN A 1 971 ? 30.189 85.925 96.415 1.00 117.22 972 ASN A O 1
ATOM 7466 N N . LYS A 1 972 ? 30.292 87.373 94.690 1.00 89.46 973 LYS A N 1
ATOM 7467 C CA . LYS A 1 972 ? 29.298 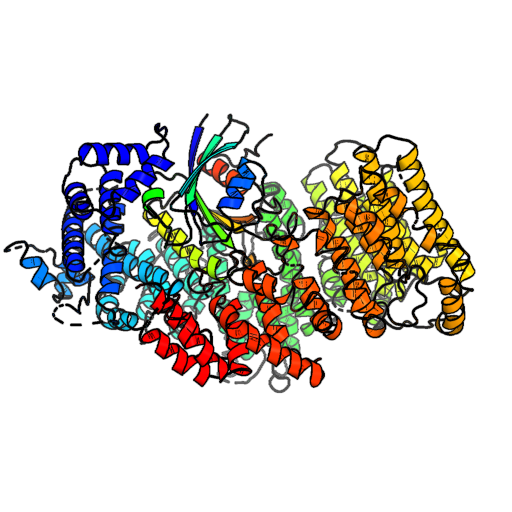86.682 93.880 1.00 88.73 973 LYS A CA 1
ATOM 7468 C C . LYS A 1 972 ? 29.907 85.679 92.908 1.00 88.74 973 LYS A C 1
ATOM 7469 O O . LYS A 1 972 ? 29.163 85.038 92.159 1.00 105.42 973 LYS A O 1
ATOM 7475 N N . LYS A 1 973 ? 31.228 85.525 92.902 1.00 80.71 974 LYS A N 1
ATOM 7476 C CA . LYS A 1 973 ? 31.889 84.532 92.067 1.00 95.33 974 LYS A CA 1
ATOM 7477 C C . LYS A 1 973 ? 32.092 83.206 92.792 1.00 95.36 974 LYS A C 1
ATOM 7478 O O . LYS A 1 973 ? 32.794 82.329 92.276 1.00 96.71 974 LYS A O 1
ATOM 7484 N N . TYR A 1 974 ? 31.499 83.046 93.971 1.00 88.07 975 TYR A N 1
ATOM 7485 C CA . TYR A 1 974 ? 31.570 81.784 94.692 1.00 89.92 975 TYR A CA 1
ATOM 7486 C C . TYR A 1 974 ? 30.692 80.738 94.021 1.00 90.93 975 TYR A C 1
ATOM 7487 O O . TYR A 1 974 ? 29.577 81.033 93.583 1.00 95.12 975 TYR A O 1
ATOM 7496 N N . ASN A 1 975 ? 31.190 79.508 93.946 1.00 88.84 976 ASN A N 1
ATOM 7497 C CA . ASN A 1 975 ? 30.251 78.412 93.792 1.00 86.02 976 ASN A CA 1
ATOM 7498 C C . ASN A 1 975 ? 29.676 78.077 95.168 1.00 95.25 976 ASN A C 1
ATOM 7499 O O . ASN A 1 975 ? 30.089 78.632 96.190 1.00 106.95 976 ASN A O 1
ATOM 7504 N N . GLN A 1 976 ? 28.701 77.169 95.197 1.00 96.04 977 GLN A N 1
ATOM 7505 C CA . GLN A 1 976 ? 27.945 76.979 96.431 1.00 91.35 977 GLN A CA 1
ATOM 7506 C C . GLN A 1 976 ? 28.797 76.322 97.515 1.00 96.90 977 GLN A C 1
ATOM 7507 O O . GLN A 1 976 ? 28.633 76.633 98.701 1.00 103.89 977 GLN A O 1
ATOM 7513 N N . GLU A 1 977 ? 29.730 75.443 97.131 1.00 94.86 978 GLU A N 1
ATOM 7514 C CA . GLU A 1 977 ? 30.633 74.837 98.109 1.00 92.77 978 GLU A CA 1
ATOM 7515 C C . GLU A 1 977 ? 31.556 75.880 98.730 1.00 95.35 978 GLU A C 1
ATOM 7516 O O . GLU A 1 977 ? 31.755 75.905 99.953 1.00 102.39 978 GLU A O 1
ATOM 7522 N N . GLU A 1 978 ? 32.151 76.736 97.894 1.00 80.43 979 GLU A N 1
ATOM 7523 C CA . GLU A 1 978 ? 32.991 77.812 98.409 1.00 86.88 979 GLU A CA 1
ATOM 7524 C C . GLU A 1 978 ? 32.194 78.744 99.310 1.00 86.09 979 GLU A C 1
ATOM 7525 O O . GLU A 1 978 ? 32.694 79.190 100.345 1.00 96.59 979 GLU 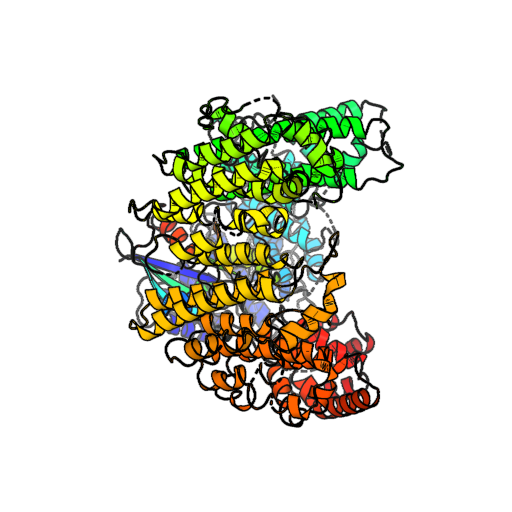A O 1
ATOM 7531 N N . LEU A 1 979 ? 30.950 79.048 98.934 1.00 86.31 980 LEU A N 1
ATOM 7532 C CA . LEU A 1 979 ? 30.120 79.907 99.773 1.00 95.74 980 LEU A CA 1
ATOM 7533 C C . LEU A 1 979 ? 29.852 79.258 101.125 1.00 93.89 980 LEU A C 1
ATOM 7534 O O . LEU A 1 979 ? 29.912 79.924 102.167 1.00 85.52 980 LEU A O 1
ATOM 7539 N N . THR A 1 980 ? 29.552 77.957 101.127 1.00 82.15 981 THR A N 1
ATOM 7540 C CA . THR A 1 980 ? 29.307 77.251 102.380 1.00 70.53 981 THR A CA 1
ATOM 7541 C C . THR A 1 980 ? 30.544 77.276 103.270 1.00 92.83 981 THR A C 1
ATOM 7542 O O . THR A 1 980 ? 30.456 77.558 104.472 1.00 100.05 981 THR A O 1
ATOM 7546 N N . THR A 1 981 ? 31.715 76.997 102.690 1.00 97.48 982 THR A N 1
ATOM 7547 C CA . THR A 1 981 ? 32.939 76.995 103.487 1.00 98.64 982 THR A CA 1
ATOM 7548 C C . THR A 1 981 ? 33.288 78.394 103.983 1.00 87.45 982 THR A C 1
ATOM 7549 O O . THR A 1 981 ? 33.784 78.550 105.103 1.00 101.44 982 THR A O 1
ATOM 7553 N N . VAL A 1 982 ? 33.033 79.426 103.174 1.00 80.22 983 VAL A N 1
ATOM 7554 C CA . VAL A 1 982 ? 33.325 80.790 103.603 1.00 81.62 983 VAL A CA 1
ATOM 7555 C C . VAL A 1 982 ? 32.401 81.206 104.740 1.00 90.88 983 VAL A C 1
ATOM 7556 O O . VAL A 1 982 ? 32.825 81.887 105.681 1.00 85.73 983 VAL A O 1
ATOM 7560 N N . ARG A 1 983 ? 31.128 80.808 104.680 1.00 94.25 984 ARG A N 1
ATOM 7561 C CA . ARG A 1 983 ? 30.235 81.097 105.797 1.00 78.71 984 ARG A CA 1
ATOM 7562 C C . ARG A 1 983 ? 30.657 80.339 107.049 1.00 85.05 984 ARG A C 1
ATOM 7563 O O . ARG A 1 983 ? 30.592 80.882 108.159 1.00 90.7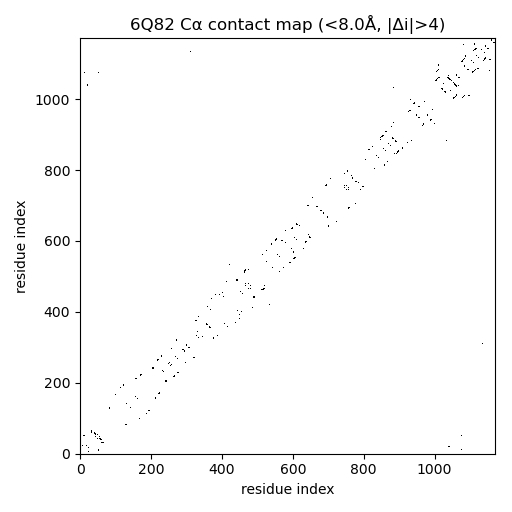2 984 ARG A O 1
ATOM 7571 N N . GLN A 1 984 ? 31.097 79.088 106.892 1.00 93.63 985 GLN A N 1
ATOM 7572 C CA . GLN A 1 984 ? 31.643 78.344 108.024 1.00 86.10 985 GLN A CA 1
ATOM 7573 C C . GLN A 1 984 ? 32.827 79.077 108.643 1.00 91.36 985 GLN A C 1
ATOM 7574 O O . GLN A 1 984 ? 32.930 79.198 109.869 1.00 100.60 985 GLN A O 1
ATOM 7580 N N . GLN A 1 985 ? 33.730 79.580 107.799 1.00 83.80 986 GLN A N 1
ATOM 7581 C CA . GLN A 1 985 ? 34.949 80.213 108.292 1.00 89.00 986 GLN A CA 1
ATOM 7582 C C . GLN A 1 985 ? 34.655 81.551 108.961 1.00 94.03 986 GLN A C 1
ATOM 7583 O O . GLN A 1 985 ? 35.217 81.856 110.020 1.00 84.28 986 GLN A O 1
ATOM 7589 N N . VAL A 1 986 ? 33.777 82.362 108.367 1.00 98.49 987 VAL A N 1
ATOM 7590 C CA . VAL A 1 986 ? 33.449 83.648 108.974 1.00 93.35 987 VAL A CA 1
ATOM 7591 C C . VAL A 1 986 ? 32.642 83.445 110.251 1.00 93.88 987 VAL A C 1
ATOM 7592 O O . VAL A 1 986 ? 32.764 84.230 111.199 1.00 100.63 987 VAL A O 1
ATOM 7596 N N . SER A 1 987 ? 31.827 82.387 110.316 1.00 93.35 988 SER A N 1
ATOM 7597 C CA . SER A 1 987 ? 31.150 82.062 111.567 1.00 92.16 988 SER A CA 1
ATOM 7598 C C . SER A 1 987 ? 32.142 81.645 112.645 1.00 102.23 988 SER A C 1
ATOM 7599 O O . SER A 1 987 ? 31.869 81.816 113.838 1.00 113.67 988 SER A O 1
ATOM 7602 N N . SER A 1 988 ? 33.295 81.103 112.244 1.00 97.00 989 SER A N 1
ATOM 7603 C CA . SER A 1 988 ? 34.294 80.672 113.216 1.00 88.85 989 SER A CA 1
ATOM 7604 C C . SER A 1 988 ? 34.989 81.863 113.864 1.00 87.82 989 SER A C 1
ATOM 7605 O O . SER A 1 988 ? 35.179 81.889 115.085 1.00 105.28 989 SER A O 1
ATOM 7608 N N . ILE A 1 989 ? 35.375 82.854 113.066 1.00 95.86 990 ILE A N 1
ATOM 7609 C CA . ILE A 1 989 ? 36.114 84.009 113.556 1.00 93.05 990 ILE A CA 1
ATOM 7610 C C . ILE A 1 989 ? 35.216 85.244 113.679 1.00 98.43 990 ILE A C 1
ATOM 7611 O O . ILE A 1 989 ? 35.717 86.362 113.795 1.00 98.17 990 ILE A O 1
ATOM 7616 N N . GLY A 1 990 ? 33.895 85.053 113.675 1.00 98.56 991 GLY A N 1
ATOM 7617 C CA . GLY A 1 990 ? 32.990 86.191 113.668 1.00 89.89 991 GLY A CA 1
ATOM 7618 C C . GLY A 1 990 ? 33.036 87.009 114.945 1.00 105.78 991 GLY A C 1
ATOM 7619 O O . GLY A 1 990 ? 32.934 88.238 114.906 1.00 110.86 991 GLY A O 1
ATOM 7620 N N . GLY A 1 991 ? 33.180 86.344 116.093 1.00 111.58 992 GLY A N 1
ATOM 7621 C CA . GLY A 1 991 ? 33.263 87.074 117.349 1.00 98.06 992 GLY A CA 1
ATOM 7622 C C . GLY A 1 991 ? 34.510 87.934 117.433 1.00 103.08 992 GLY A C 1
ATOM 7623 O O . GLY A 1 991 ? 34.436 89.134 117.722 1.00 100.19 992 GLY A O 1
ATOM 7624 N N . ASP A 1 992 ? 35.675 87.328 117.181 1.00 110.22 993 ASP A N 1
ATOM 7625 C CA . ASP A 1 992 ? 36.917 88.090 117.107 1.00 106.65 993 ASP A CA 1
ATOM 7626 C C . ASP A 1 992 ? 36.795 89.235 116.114 1.00 100.52 993 ASP A C 1
ATOM 7627 O O . ASP A 1 992 ? 37.271 90.347 116.371 1.00 101.00 993 ASP A O 1
ATOM 7632 N N . LEU A 1 993 ? 36.144 88.982 114.976 1.00 98.79 994 LEU A N 1
ATOM 7633 C CA . LEU A 1 993 ? 36.038 89.991 113.928 1.00 98.67 994 LEU A CA 1
ATOM 7634 C C . LEU A 1 993 ? 35.207 91.182 114.386 1.00 92.53 994 LEU A C 1
ATOM 7635 O O . LEU A 1 993 ? 35.631 92.336 114.254 1.00 95.33 994 LEU A O 1
ATOM 7640 N N . VAL A 1 994 ? 34.016 90.923 114.927 1.00 94.50 995 VAL A N 1
ATOM 7641 C CA . VAL A 1 994 ? 33.160 92.022 115.354 1.00 96.92 995 VAL A CA 1
ATOM 7642 C C . VAL A 1 994 ? 33.772 92.742 116.549 1.00 97.22 995 VAL A C 1
ATOM 7643 O O . VAL A 1 994 ? 33.514 93.933 116.763 1.00 101.59 995 VAL A O 1
ATOM 7647 N N . TYR A 1 995 ? 34.597 92.047 117.340 1.00 90.87 996 TYR A N 1
ATOM 7648 C CA . TYR A 1 995 ? 35.366 92.733 118.374 1.00 85.83 996 TYR A CA 1
ATOM 7649 C C . TYR A 1 995 ? 36.336 93.730 117.758 1.00 96.94 996 TYR A C 1
ATOM 7650 O O . TYR A 1 995 ? 36.387 94.898 118.162 1.00 100.30 996 TYR A O 1
ATOM 7659 N N . GLN A 1 996 ? 37.115 93.284 116.766 1.00 96.17 997 GLN A N 1
ATOM 7660 C CA . GLN A 1 996 ? 38.101 94.156 116.137 1.00 80.88 997 GLN A CA 1
ATOM 7661 C C . GLN A 1 996 ? 37.450 95.370 115.490 1.00 97.28 997 GLN A C 1
ATOM 7662 O O . GLN A 1 996 ? 38.033 96.459 115.491 1.00 107.14 997 GLN A O 1
ATOM 7668 N N . ILE A 1 997 ? 36.249 95.204 114.932 1.00 98.77 998 ILE A N 1
ATOM 7669 C CA . ILE A 1 997 ? 35.530 96.340 114.357 1.00 91.83 998 ILE A CA 1
ATOM 7670 C C . ILE A 1 997 ? 35.194 97.353 115.443 1.00 100.88 998 ILE A C 1
ATOM 7671 O O . ILE A 1 997 ? 35.611 98.514 115.386 1.00 123.08 998 ILE A O 1
ATOM 7684 N N . TYR A 1 999 ? 36.234 97.648 118.405 1.00 120.05 1000 TYR A N 1
ATOM 7685 C CA . TYR A 1 999 ? 37.455 98.177 119.003 1.00 117.94 1000 TYR A CA 1
ATOM 7686 C C . TYR A 1 999 ? 37.999 99.340 118.184 1.00 113.00 1000 TYR A C 1
ATOM 7687 O O . TYR A 1 999 ? 38.542 100.302 118.740 1.00 117.57 1000 TYR A O 1
ATOM 7696 N N . GLY A 1 1000 ? 37.858 99.269 116.858 1.00 105.19 1001 GLY A N 1
ATOM 7697 C CA . GLY A 1 1000 ? 38.335 100.352 116.014 1.00 98.55 1001 GLY A CA 1
ATOM 7698 C C . GLY A 1 1000 ? 37.490 101.605 116.147 1.00 117.92 1001 GLY A C 1
ATOM 7699 O O . GLY A 1 1000 ? 38.014 102.698 116.380 1.00 143.64 1001 GLY A O 1
ATOM 7700 N N . LEU A 1 1001 ? 36.168 101.462 116.016 1.00 104.63 1002 LEU A N 1
ATOM 7701 C CA . LEU A 1 1001 ? 35.290 102.629 116.087 1.00 112.67 1002 LEU A CA 1
ATOM 7702 C C . LEU A 1 1001 ? 35.387 103.335 117.432 1.00 125.41 1002 LEU A C 1
ATOM 7703 O O . LEU A 1 1001 ? 35.123 104.540 117.517 1.00 127.00 1002 LEU A O 1
ATOM 7708 N N . PHE A 1 1002 ? 35.745 102.606 118.491 1.00 131.08 1003 PHE A N 1
ATOM 7709 C CA . PHE A 1 1002 ? 35.894 103.229 119.800 1.00 141.30 1003 PHE A CA 1
ATOM 7710 C C . PHE A 1 1002 ? 36.979 104.299 119.769 1.00 143.20 1003 PHE A C 1
ATOM 7711 O O . PHE A 1 1002 ? 36.825 105.375 120.359 1.00 150.00 1003 PHE A O 1
ATOM 7719 N N . HIS A 1 1003 ? 38.076 104.029 119.056 1.00 139.37 1004 HIS A N 1
ATOM 7720 C CA . HIS A 1 1003 ? 39.253 104.881 119.089 1.00 153.58 1004 HIS A CA 1
ATOM 7721 C C . HIS A 1 1003 ? 39.478 105.681 117.813 1.00 153.69 1004 HIS A C 1
ATOM 7722 O O . HIS A 1 1003 ? 40.212 106.673 117.853 1.00 170.96 1004 HIS A O 1
ATOM 7729 N N . THR A 1 1004 ? 38.876 105.285 116.691 1.00 144.17 1005 THR A N 1
ATOM 7730 C CA . THR A 1 1004 ? 39.069 105.994 115.435 1.00 148.47 1005 THR A CA 1
ATOM 7731 C C . THR A 1 1004 ? 38.223 107.267 115.397 1.00 155.58 1005 THR A C 1
ATOM 7732 O O . THR A 1 1004 ? 37.522 107.617 116.349 1.00 145.70 1005 THR A O 1
ATOM 7736 N N . GLN A 1 1005 ? 38.286 107.962 114.265 1.00 169.64 1006 GLN A N 1
ATOM 7737 C CA . GLN A 1 1005 ? 37.727 109.294 114.117 1.00 186.58 1006 GLN A CA 1
ATOM 7738 C C . GLN A 1 1005 ? 36.452 109.227 113.269 1.00 191.37 1006 GLN A C 1
ATOM 7739 O O . GLN A 1 1005 ? 35.995 108.153 112.868 1.00 190.05 1006 GLN A O 1
ATOM 7745 N N . ARG A 1 1006 ? 35.843 110.392 113.033 1.00 191.64 1007 ARG A N 1
ATOM 7746 C CA . ARG A 1 1006 ? 34.595 110.452 112.283 1.00 187.39 1007 ARG A CA 1
ATOM 7747 C C . ARG A 1 1006 ? 34.817 110.245 110.789 1.00 172.64 1007 ARG A C 1
ATOM 7748 O O . ARG A 1 1006 ? 33.926 109.735 110.099 1.00 179.59 1007 ARG A O 1
ATOM 7756 N N . SER A 1 1007 ? 35.991 110.618 110.273 1.00 156.67 1008 SER A N 1
ATOM 7757 C CA . SER A 1 1007 ? 36.230 110.513 108.837 1.00 154.70 1008 SER A CA 1
ATOM 7758 C C . SER A 1 1007 ? 36.291 109.060 108.383 1.00 167.81 1008 SER A C 1
ATOM 7759 O O . SER A 1 1007 ? 35.807 108.723 107.296 1.00 166.78 1008 SER A O 1
ATOM 7762 N N . ASP A 1 1008 ? 36.883 108.186 109.195 1.00 178.93 1009 ASP A N 1
ATOM 7763 C CA . ASP A 1 1008 ? 37.032 106.780 108.849 1.00 188.26 1009 ASP A CA 1
ATOM 7764 C C . ASP A 1 1008 ? 35.968 105.895 109.494 1.00 175.11 1009 ASP A C 1
ATOM 7765 O O . ASP A 1 1008 ? 36.173 104.682 109.614 1.00 183.22 1009 ASP A O 1
ATOM 7770 N N . LEU A 1 1009 ? 34.834 106.472 109.904 1.00 157.63 1010 LEU A N 1
ATOM 7771 C CA . LEU A 1 1009 ? 33.724 105.652 110.382 1.00 142.32 1010 LEU A CA 1
ATOM 7772 C C . LEU A 1 1009 ? 33.067 104.891 109.238 1.00 144.65 1010 LEU A C 1
ATOM 7773 O O . LEU A 1 1009 ? 32.761 103.700 109.373 1.00 145.96 1010 LEU A O 1
ATOM 7778 N N . ASN A 1 1010 ? 32.840 105.567 108.107 1.00 148.27 1011 ASN A N 1
ATOM 7779 C CA . ASN A 1 1010 ? 32.117 104.951 106.998 1.00 156.95 1011 ASN A CA 1
ATOM 7780 C C . ASN A 1 1010 ? 32.807 103.680 106.518 1.00 158.21 1011 ASN A C 1
ATOM 7781 O O . ASN A 1 1010 ? 32.141 102.692 106.184 1.00 156.70 1011 ASN A O 1
ATOM 7786 N N . SER A 1 1011 ? 34.143 103.683 106.493 1.00 154.04 1012 SER A N 1
ATOM 7787 C CA . SER A 1 1011 ? 34.882 102.510 106.039 1.00 148.35 1012 SER A CA 1
ATOM 7788 C C . SER A 1 1011 ? 34.569 101.277 106.877 1.00 128.19 1012 SER A C 1
ATOM 7789 O O . SER A 1 1011 ? 34.691 100.151 106.385 1.00 129.60 1012 SER A O 1
ATOM 7792 N N . TYR A 1 1012 ? 34.167 101.462 108.134 1.00 111.06 1013 TYR A N 1
ATOM 7793 C CA . TYR A 1 1012 ? 33.734 100.323 108.934 1.00 101.29 1013 TYR A CA 1
ATOM 7794 C C . TYR A 1 1012 ? 32.276 99.958 108.680 1.00 100.60 1013 TYR A C 1
ATOM 7795 O O . TYR A 1 1012 ? 31.929 98.770 108.717 1.00 108.02 1013 TYR A O 1
ATOM 7804 N N . THR A 1 1013 ? 31.418 100.949 108.417 1.00 92.82 1014 THR A N 1
ATOM 7805 C CA . THR A 1 1013 ? 29.990 100.679 108.263 1.00 97.07 1014 THR A CA 1
ATOM 7806 C C . THR A 1 1013 ? 29.745 99.644 107.172 1.00 102.13 1014 THR A C 1
ATOM 7807 O O . THR A 1 1013 ? 29.169 98.580 107.428 1.00 108.02 1014 THR A O 1
ATOM 7811 N N . ASP A 1 1014 ? 30.209 99.931 105.950 1.00 100.43 1015 ASP A N 1
ATOM 7812 C CA . ASP A 1 1014 ? 30.137 98.999 104.828 1.00 106.58 1015 ASP A CA 1
ATOM 7813 C C . ASP A 1 1014 ? 30.545 97.595 105.252 1.00 102.19 1015 ASP A C 1
ATOM 7814 O O . ASP A 1 1014 ? 29.942 96.607 104.818 1.00 113.24 1015 ASP A O 1
ATOM 7819 N N . LEU A 1 1015 ? 31.561 97.499 106.109 1.00 98.43 1016 LEU A N 1
ATOM 7820 C CA . LEU A 1 1015 ? 31.945 96.202 106.651 1.00 99.91 1016 LEU A CA 1
ATOM 7821 C C . LEU A 1 1015 ? 30.878 95.668 107.596 1.00 104.02 1016 LEU A C 1
ATOM 7822 O O . LEU A 1 1015 ? 30.254 94.632 107.328 1.00 95.54 1016 LEU A O 1
ATOM 7827 N N . LEU A 1 1016 ? 30.648 96.376 108.704 1.00 102.04 1017 LEU A N 1
ATOM 7828 C CA . LEU A 1 1016 ? 29.706 95.912 109.716 1.00 98.67 1017 LEU A CA 1
ATOM 7829 C C . LEU A 1 1016 ? 28.351 95.601 109.098 1.00 109.70 1017 LEU A C 1
ATOM 7830 O O . LEU A 1 1016 ? 27.777 94.528 109.324 1.00 119.58 1017 LEU A O 1
ATOM 7835 N N . ARG A 1 1017 ? 27.848 96.527 108.280 1.00 109.63 1018 ARG A N 1
ATOM 7836 C CA . ARG A 1 1017 ? 26.566 96.347 107.612 1.00 104.54 1018 ARG A CA 1
ATOM 7837 C C . ARG A 1 1017 ? 26.528 95.019 106.863 1.00 98.01 1018 ARG A C 1
ATOM 7838 O O . ARG A 1 1017 ? 25.575 94.241 106.996 1.00 96.60 1018 ARG A O 1
ATOM 7846 N N . ALA A 1 1018 ? 27.589 94.730 106.100 1.00 94.68 1019 ALA A N 1
ATOM 7847 C CA . ALA A 1 1018 ? 27.674 93.465 105.375 1.00 88.87 1019 ALA A CA 1
ATOM 7848 C C . ALA A 1 1018 ? 27.328 92.290 106.278 1.00 88.74 1019 ALA A C 1
ATOM 7849 O O . ALA A 1 1018 ? 26.480 91.456 105.935 1.00 94.13 1019 ALA A O 1
ATOM 7851 N N . LEU A 1 1019 ? 27.946 92.237 107.463 1.00 85.10 1020 LEU A N 1
ATOM 7852 C CA . LEU A 1 1019 ? 27.667 91.160 108.407 1.00 90.20 1020 LEU A CA 1
ATOM 7853 C C . LEU A 1 1019 ? 26.171 91.016 108.659 1.00 92.90 1020 LEU A C 1
ATOM 7854 O O . LEU A 1 1019 ? 25.597 89.940 108.450 1.00 112.36 1020 LEU A O 1
ATOM 7859 N N . VAL A 1 1020 ? 25.510 92.103 109.071 1.00 82.77 1021 VAL A N 1
ATOM 7860 C CA . VAL A 1 1020 ? 24.105 91.976 109.435 1.00 91.70 1021 VAL A CA 1
ATOM 7861 C C . VAL A 1 1020 ? 23.257 91.678 108.211 1.00 94.24 1021 VAL A C 1
ATOM 7862 O O . VAL A 1 1020 ? 22.136 91.170 108.343 1.00 115.38 1021 VAL A O 1
ATOM 7866 N N . ALA A 1 1021 ? 23.773 91.960 107.012 1.00 85.22 1022 ALA A N 1
ATOM 7867 C CA . ALA A 1 1021 ? 23.041 91.593 105.807 1.00 75.12 1022 ALA A CA 1
ATOM 7868 C C . ALA A 1 1021 ? 23.077 90.088 105.586 1.00 86.90 1022 ALA A C 1
ATOM 7869 O O . ALA A 1 1021 ? 22.089 89.499 105.133 1.00 97.48 1022 ALA A O 1
ATOM 7871 N N . LYS A 1 1022 ? 24.202 89.446 105.908 1.00 90.69 1023 LYS A N 1
ATOM 7872 C CA . LYS A 1 1022 ? 24.384 88.033 105.608 1.00 91.38 1023 LYS A CA 1
ATOM 7873 C C . LYS A 1 1022 ? 24.332 87.123 106.824 1.00 94.01 1023 LYS A C 1
ATOM 7874 O O . LYS A 1 1022 ? 23.852 85.994 106.701 1.00 102.53 1023 LYS A O 1
ATOM 7880 N N . PHE A 1 1023 ? 24.820 87.560 107.987 1.00 95.43 1024 PHE A N 1
ATOM 7881 C CA . PHE A 1 1023 ? 24.789 86.749 109.205 1.00 96.24 1024 PHE A CA 1
ATOM 7882 C C . PHE A 1 1023 ? 23.991 87.468 110.294 1.00 99.09 1024 PHE A C 1
ATOM 7883 O O . PHE A 1 1023 ? 24.534 87.771 111.363 1.00 92.54 1024 PHE A O 1
ATOM 7891 N N . PRO A 1 1024 ? 22.700 87.747 110.073 1.00 105.85 1025 PRO A N 1
ATOM 7892 C CA . PRO A 1 1024 ? 21.951 88.516 111.083 1.00 99.13 1025 PRO A CA 1
ATOM 7893 C C . PRO A 1 1024 ? 21.750 87.779 112.397 1.00 103.82 1025 PRO A C 1
ATOM 7894 O O . PRO A 1 1024 ? 21.561 88.435 113.429 1.00 104.85 1025 PRO A O 1
ATOM 7898 N N . ILE A 1 1025 ? 21.793 86.446 112.399 1.00 102.82 1026 ILE A N 1
ATOM 7899 C CA . ILE A 1 1025 ? 21.530 85.693 113.622 1.00 94.24 1026 ILE A CA 1
ATOM 7900 C C . ILE A 1 1025 ? 22.761 85.668 114.522 1.00 102.61 1026 ILE A C 1
ATOM 7901 O O . ILE A 1 1025 ? 22.664 85.904 115.731 1.00 110.28 1026 ILE A O 1
ATOM 7906 N N . GLU A 1 1026 ? 23.936 85.377 113.955 1.00 105.90 1027 GLU A N 1
ATOM 7907 C CA . GLU A 1 1026 ? 25.152 85.408 114.761 1.00 103.62 1027 GLU A CA 1
ATOM 7908 C C . GLU A 1 1026 ? 25.501 86.822 115.203 1.00 114.81 1027 GLU A C 1
ATOM 7909 O O . GLU A 1 1026 ? 26.150 86.997 116.241 1.00 124.89 1027 GLU A O 1
ATOM 7915 N N . ALA A 1 1027 ? 25.084 87.832 114.432 1.00 112.11 1028 ALA A N 1
ATOM 7916 C CA . ALA A 1 1027 ? 25.504 89.209 114.677 1.00 105.36 1028 ALA A CA 1
ATOM 7917 C C . ALA A 1 1027 ? 25.276 89.616 116.129 1.00 122.23 1028 ALA A C 1
ATOM 7918 O O . ALA A 1 1027 ? 26.221 89.965 116.843 1.00 122.94 1028 ALA A O 1
ATOM 7920 N N . ARG A 1 1028 ? 24.023 89.557 116.591 1.00 123.03 1029 ARG A N 1
ATOM 7921 C CA . ARG A 1 1028 ? 23.757 89.907 117.982 1.00 120.03 1029 ARG A CA 1
ATOM 7922 C C . ARG A 1 1028 ? 24.378 88.904 118.946 1.00 110.90 1029 ARG A C 1
ATOM 7923 O O . ARG A 1 1028 ? 24.769 89.282 120.056 1.00 118.60 1029 ARG A O 1
ATOM 7931 N N . GLU A 1 1029 ? 24.483 87.632 118.549 1.00 98.59 1030 GLU A N 1
ATOM 7932 C CA . GLU A 1 1029 ? 25.236 86.680 119.360 1.00 112.78 1030 GLU A CA 1
ATOM 7933 C C . GLU A 1 1029 ? 26.679 87.130 119.526 1.00 122.78 1030 GLU A C 1
ATOM 7934 O O . GLU A 1 1029 ? 27.302 86.873 120.563 1.00 127.22 1030 GLU A O 1
ATOM 7940 N N . TRP A 1 1030 ? 27.210 87.823 118.524 1.00 118.13 1031 TRP A N 1
ATOM 7941 C CA . TRP A 1 1030 ? 28.561 88.358 118.551 1.00 107.24 1031 TRP A CA 1
ATOM 7942 C C . TRP A 1 1030 ? 28.620 89.757 119.148 1.00 112.14 1031 TRP A C 1
ATOM 7943 O O . TRP A 1 1030 ? 29.663 90.149 119.683 1.00 115.58 1031 TRP A O 1
ATOM 7954 N N . LEU A 1 1031 ? 27.521 90.511 119.079 1.00 113.30 1032 LEU A N 1
ATOM 7955 C CA . LEU A 1 1031 ? 27.512 91.877 119.591 1.00 116.89 1032 LEU A CA 1
ATOM 7956 C C . LEU A 1 1031 ? 27.384 91.918 121.110 1.00 126.14 1032 LEU A C 1
ATOM 7957 O O . LEU A 1 1031 ? 28.057 92.719 121.768 1.00 121.63 1032 LEU A O 1
ATOM 7962 N N . VAL A 1 1032 ? 26.536 91.062 121.686 1.00 125.42 1033 VAL A N 1
ATOM 7963 C CA . VAL A 1 1032 ? 26.325 91.073 123.131 1.00 113.61 1033 VAL A CA 1
ATOM 7964 C C . VAL A 1 1032 ? 27.561 90.663 123.914 1.00 117.20 1033 VAL A C 1
ATOM 7965 O O . VAL A 1 1032 ? 27.586 90.825 125.139 1.00 136.14 1033 VAL A O 1
ATOM 7969 N N . ALA A 1 1033 ? 28.588 90.135 123.244 1.00 105.96 1034 ALA A N 1
ATOM 7970 C CA . ALA A 1 1033 ? 29.805 89.705 123.914 1.00 106.91 1034 ALA A CA 1
ATOM 7971 C C . ALA A 1 1033 ? 30.986 90.642 123.710 1.00 127.37 1034 ALA A C 1
ATOM 7972 O O . ALA A 1 1033 ? 31.903 90.635 124.537 1.00 132.38 1034 ALA A O 1
ATOM 7974 N N . VAL A 1 1034 ? 30.989 91.445 122.647 1.00 140.36 1035 VAL A N 1
ATOM 7975 C CA . VAL A 1 1034 ? 32.133 92.298 122.343 1.00 147.83 1035 VAL A CA 1
ATOM 7976 C C . VAL A 1 1034 ? 31.868 93.716 122.828 1.00 149.74 1035 VAL A C 1
ATOM 7977 O O . VAL A 1 1034 ? 32.806 94.467 123.120 1.00 172.32 1035 VAL A O 1
ATOM 7981 N N . LEU A 1 1035 ? 30.589 94.095 122.921 1.00 125.00 1036 LEU A N 1
ATOM 7982 C CA . LEU A 1 1035 ? 30.266 95.450 123.368 1.00 117.31 1036 LEU A CA 1
ATOM 7983 C C . LEU A 1 1035 ? 30.587 95.670 124.843 1.00 138.32 1036 LEU A C 1
ATOM 7984 O O . LEU A 1 1035 ? 31.166 96.719 125.174 1.00 134.68 1036 LEU A O 1
ATOM 7989 N N . PRO A 1 1036 ? 30.251 94.764 125.771 1.00 154.16 1037 PRO A N 1
ATOM 7990 C CA . PRO A 1 1036 ? 30.679 94.987 127.161 1.00 153.72 1037 PRO A CA 1
ATOM 7991 C C . PRO A 1 1036 ? 32.185 94.918 127.347 1.00 146.82 1037 PRO A C 1
ATOM 7992 O O . PRO A 1 1036 ? 32.708 95.539 128.281 1.00 154.59 1037 PRO A O 1
ATOM 7996 N N . GLN A 1 1037 ? 32.901 94.189 126.488 1.00 136.09 1038 GLN A N 1
ATOM 7997 C CA . GLN A 1 1037 ? 34.354 94.125 126.612 1.00 135.91 1038 GLN A CA 1
ATOM 7998 C C . GLN A 1 1037 ? 35.007 95.449 126.238 1.00 130.62 1038 GLN A C 1
ATOM 7999 O O . GLN A 1 1037 ? 36.066 95.790 126.778 1.00 140.63 1038 GLN A O 1
ATOM 8005 N N . ILE A 1 1038 ? 34.400 96.204 125.329 1.00 121.59 1039 ILE A N 1
ATOM 8006 C CA . ILE A 1 1038 ? 34.901 97.532 125.003 1.00 117.97 1039 ILE A CA 1
ATOM 8007 C C . ILE A 1 1038 ? 34.005 98.577 125.656 1.00 117.92 1039 ILE A C 1
ATOM 8008 O O . ILE A 1 1038 ? 34.285 99.772 125.597 1.00 134.51 1039 ILE A O 1
ATOM 8013 N N . ALA A 1 1043 ? 25.803 101.447 128.314 1.00 126.63 1044 ALA A N 1
ATOM 8014 C CA . ALA A 1 1043 ? 25.254 100.104 128.469 1.00 142.06 1044 ALA A CA 1
ATOM 8015 C C . ALA A 1 1043 ? 23.907 99.982 127.766 1.00 158.91 1044 ALA A C 1
ATOM 8016 O O . ALA A 1 1043 ? 23.731 99.138 126.888 1.00 174.74 1044 ALA A O 1
ATOM 8018 N N . GLY A 1 1044 ? 22.957 100.829 128.165 1.00 155.15 1045 GLY A N 1
ATOM 8019 C CA . GLY A 1 1044 ? 21.645 100.797 127.538 1.00 152.58 1045 GLY A CA 1
ATOM 8020 C C . GLY A 1 1044 ? 21.701 101.144 126.064 1.00 165.41 1045 GLY A C 1
ATOM 8021 O O . GLY A 1 1044 ? 21.175 100.413 125.219 1.00 165.64 1045 GLY A O 1
ATOM 8022 N N . HIS A 1 1045 ? 22.358 102.260 125.734 1.00 185.22 1046 HIS A N 1
ATOM 8023 C CA . HIS A 1 1045 ? 22.456 102.686 124.341 1.00 202.41 1046 HIS A CA 1
ATOM 8024 C C . HIS A 1 1045 ? 23.069 101.598 123.468 1.00 205.30 1046 HIS A C 1
ATOM 8025 O O . HIS A 1 1045 ? 22.675 101.434 122.306 1.00 216.23 1046 HIS A O 1
ATOM 8027 N N . GLU A 1 1046 ? 24.028 100.840 124.011 1.00 184.25 1047 GLU A N 1
ATOM 8028 C CA . GLU A 1 1046 ? 24.556 99.687 123.290 1.00 161.18 1047 GLU A CA 1
ATOM 8029 C C . GLU A 1 1046 ? 23.427 98.766 122.846 1.00 149.34 1047 GLU A C 1
ATOM 8030 O O . GLU A 1 1046 ? 23.254 98.506 121.651 1.00 141.27 1047 GLU A O 1
ATOM 8036 N N . LYS A 1 1047 ? 22.625 98.286 123.801 1.00 145.32 1048 LYS A N 1
ATOM 8037 C CA . LYS A 1 1047 ? 21.479 97.462 123.430 1.00 135.47 1048 LYS A CA 1
ATOM 8038 C C . LYS A 1 1047 ? 20.629 98.169 122.384 1.00 136.70 1048 LYS A C 1
ATOM 8039 O O . LYS A 1 1047 ? 20.152 97.540 121.431 1.00 141.01 1048 LYS A O 1
ATOM 8045 N N . PHE A 1 1048 ? 20.488 99.493 122.517 1.00 136.41 1049 PHE A N 1
ATOM 8046 C CA . PHE A 1 1048 ? 19.752 100.279 121.533 1.00 138.12 1049 PHE A CA 1
ATOM 8047 C C . PHE A 1 1048 ? 20.232 99.980 120.118 1.00 140.81 1049 PHE A C 1
ATOM 8048 O O . PHE A 1 1048 ? 19.441 99.568 119.260 1.00 140.71 1049 PHE A O 1
ATOM 8050 N N . ILE A 1 1049 ? 21.537 100.139 119.863 1.00 136.57 1050 ILE A N 1
ATOM 8051 C CA . ILE A 1 1049 ? 22.021 99.910 118.504 1.00 133.79 1050 ILE A CA 1
ATOM 8052 C C . ILE A 1 1049 ? 21.800 98.458 118.104 1.00 127.16 1050 ILE A C 1
ATOM 8053 O O . ILE A 1 1049 ? 21.444 98.165 116.956 1.00 132.67 1050 ILE A O 1
ATOM 8058 N N . ASN A 1 1050 ? 21.945 97.530 119.059 1.00 111.36 1051 ASN A N 1
ATOM 8059 C CA . ASN A 1 1050 ? 21.732 96.124 118.740 1.00 102.82 1051 ASN A CA 1
ATOM 8060 C C . ASN A 1 1050 ? 20.316 95.883 118.243 1.00 120.76 1051 ASN A C 1
ATOM 8061 O O . ASN A 1 1050 ? 20.092 94.998 117.409 1.00 129.72 1051 ASN A O 1
ATOM 8066 N N . LYS A 1 1051 ? 19.355 96.671 118.723 1.00 134.03 1052 LYS A N 1
ATOM 8067 C CA . LYS A 1 1051 ? 17.977 96.540 118.282 1.00 143.62 1052 LYS A CA 1
ATOM 8068 C C . LYS A 1 1051 ? 17.684 97.324 117.011 1.00 140.95 1052 LYS A C 1
ATOM 8069 O O . LYS A 1 1051 ? 16.693 97.028 116.336 1.00 154.88 1052 LYS A O 1
ATOM 8071 N N . LEU A 1 1052 ? 18.518 98.305 116.663 1.00 131.59 1053 LEU A N 1
ATOM 8072 C CA . LEU A 1 1052 ? 18.235 99.172 115.531 1.00 137.69 1053 LEU A CA 1
ATOM 8073 C C . LEU A 1 1052 ? 19.234 99.005 114.395 1.00 137.99 1053 LEU A C 1
ATOM 8074 O O . LEU A 1 1052 ? 18.997 99.522 113.297 1.00 141.63 1053 LEU A O 1
ATOM 8079 N N . LEU A 1 1053 ? 20.334 98.287 114.620 1.00 130.64 1054 LEU A N 1
ATOM 8080 C CA . LEU A 1 1053 ? 21.235 97.957 113.521 1.00 118.48 1054 LEU A CA 1
ATOM 8081 C C . LEU A 1 1053 ? 20.732 96.748 112.744 1.00 120.90 1054 LEU A C 1
ATOM 8082 O O . LEU A 1 1053 ? 20.689 96.768 111.510 1.00 123.79 1054 LEU A O 1
ATOM 8087 N N . ILE A 1 1054 ? 20.350 95.684 113.456 1.00 116.62 1055 ILE A N 1
ATOM 8088 C CA . ILE A 1 1054 ? 19.840 94.487 112.795 1.00 121.26 1055 ILE A CA 1
ATOM 8089 C C . ILE A 1 1054 ? 18.464 94.751 112.197 1.00 124.02 1055 ILE A C 1
ATOM 8090 O O . ILE A 1 1054 ? 18.122 94.203 111.141 1.00 121.50 1055 ILE A O 1
ATOM 8095 N N . THR A 1 1055 ? 17.661 95.599 112.847 1.00 124.87 1056 THR A N 1
ATOM 8096 C CA . THR A 1 1055 ? 16.342 95.936 112.320 1.00 132.03 1056 THR A CA 1
ATOM 8097 C C . THR A 1 1055 ? 16.433 96.573 110.940 1.00 136.72 1056 THR A C 1
ATOM 8098 O O . THR A 1 1055 ? 15.568 96.338 110.088 1.00 138.37 1056 THR A O 1
ATOM 8102 N N . ARG A 1 1056 ? 17.476 97.364 110.691 1.00 152.66 1057 ARG A N 1
ATOM 8103 C CA . ARG A 1 1056 ? 17.568 98.063 109.416 1.00 171.89 1057 ARG A CA 1
ATOM 8104 C C . ARG A 1 1056 ? 17.965 97.133 108.276 1.00 169.40 1057 ARG A C 1
ATOM 8105 O O . ARG A 1 1056 ? 17.576 97.368 107.125 1.00 169.26 1057 ARG A O 1
ATOM 8113 N N . GLY A 1 1057 ? 18.718 96.078 108.566 1.00 163.28 1058 GLY A N 1
ATOM 8114 C CA . GLY A 1 1057 ? 19.162 95.180 107.520 1.00 153.94 1058 GLY A CA 1
ATOM 8115 C C . GLY A 1 1057 ? 20.395 95.692 106.808 1.00 154.63 1058 GLY A C 1
ATOM 8116 O O . GLY A 1 1057 ? 21.460 95.070 106.889 1.00 148.98 1058 GLY A O 1
ATOM 8117 N N . SER A 1 1058 ? 20.272 96.823 106.118 1.00 156.10 1059 SER A N 1
ATOM 8118 C CA . SER A 1 1058 ? 21.392 97.402 105.380 1.00 143.74 1059 SER A CA 1
ATOM 8119 C C . SER A 1 1058 ? 20.999 98.789 104.880 1.00 135.14 1059 SER A C 1
ATOM 8120 O O . SER A 1 1058 ? 19.873 99.255 105.082 1.00 125.48 1059 SER A O 1
ATOM 8123 N N . ARG A 1 1059 ? 21.974 99.450 104.252 1.00 143.92 1060 ARG A N 1
ATOM 8124 C CA . ARG A 1 1059 ? 21.840 100.656 103.440 1.00 153.71 1060 ARG A CA 1
ATOM 8125 C C . ARG A 1 1059 ? 21.748 101.937 104.265 1.00 144.20 1060 ARG A C 1
ATOM 8126 O O . ARG A 1 1059 ? 22.285 102.973 103.858 1.00 128.11 1060 ARG A O 1
ATOM 8134 N N . ALA A 1 1060 ? 21.081 101.896 105.418 1.00 147.97 1061 ALA A N 1
ATOM 8135 C CA . ALA A 1 1060 ? 20.945 103.084 106.253 1.00 143.00 1061 ALA A CA 1
ATOM 8136 C C . ALA A 1 1060 ? 21.626 102.918 107.605 1.00 145.82 1061 ALA A C 1
ATOM 8137 O O . ALA A 1 1060 ? 21.226 103.546 108.587 1.00 139.58 1061 ALA A O 1
ATOM 8139 N N . ALA A 1 1061 ? 22.652 102.076 107.673 1.00 152.52 1062 ALA A N 1
ATOM 8140 C CA . ALA A 1 1061 ? 23.521 102.037 108.841 1.00 157.16 1062 ALA A CA 1
ATOM 8141 C C . ALA A 1 1061 ? 24.415 103.276 108.810 1.00 164.35 1062 ALA A C 1
ATOM 8142 O O . ALA A 1 1061 ? 24.222 104.199 108.014 1.00 171.79 1062 ALA A O 1
ATOM 8144 N N . GLY A 1 1062 ? 25.416 103.314 109.683 1.00 162.99 1063 GLY A N 1
ATOM 8145 C CA . GLY A 1 1062 ? 26.231 104.507 109.797 1.00 162.25 1063 GLY A CA 1
ATOM 8146 C C . GLY A 1 1062 ? 25.489 105.611 110.519 1.00 159.67 1063 GLY A C 1
ATOM 8147 O O . GLY A 1 1062 ? 25.969 106.135 111.528 1.00 163.49 1063 GLY A O 1
ATOM 8148 N N . ASN A 1 1063 ? 24.313 105.976 109.999 1.00 149.20 1064 ASN A N 1
ATOM 8149 C CA . ASN A 1 1063 ? 23.426 106.876 110.727 1.00 143.04 1064 ASN A CA 1
ATOM 8150 C C . ASN A 1 1063 ? 23.021 106.265 112.063 1.00 136.71 1064 ASN A C 1
ATOM 8151 O O . ASN A 1 1063 ? 22.887 106.973 113.068 1.00 147.27 1064 ASN A O 1
ATOM 8156 N N . VAL A 1 1064 ? 22.821 104.947 112.091 1.00 121.22 1065 VAL A N 1
ATOM 8157 C CA . VAL A 1 1064 ? 22.630 104.245 113.354 1.00 119.78 1065 VAL A CA 1
ATOM 8158 C C . VAL A 1 1064 ? 23.950 104.080 114.096 1.00 114.32 1065 VAL A C 1
ATOM 8159 O O . VAL A 1 1064 ? 23.959 103.971 115.329 1.00 121.26 1065 VAL A O 1
ATOM 8163 N N . ILE A 1 1065 ? 25.074 104.099 113.380 1.00 120.17 1066 ILE A N 1
ATOM 8164 C CA . ILE A 1 1065 ? 26.357 103.796 114.001 1.00 138.24 1066 ILE A CA 1
ATOM 8165 C C . ILE A 1 1065 ? 26.921 105.008 114.736 1.00 140.52 1066 ILE A C 1
ATOM 8166 O O . ILE A 1 1065 ? 27.401 104.884 115.869 1.00 135.22 1066 ILE A O 1
ATOM 8171 N N . LEU A 1 1066 ? 26.886 106.194 114.116 1.00 143.75 1067 LEU A N 1
ATOM 8172 C CA . LEU A 1 1066 ? 27.521 107.346 114.753 1.00 144.64 1067 LEU A CA 1
ATOM 8173 C C . LEU A 1 1066 ? 26.767 107.756 116.012 1.00 143.77 1067 LEU A C 1
ATOM 8174 O O . LEU A 1 1066 ? 27.386 108.133 117.012 1.00 149.28 1067 LEU A O 1
ATOM 8179 N N . GLN A 1 1067 ? 25.433 107.663 115.993 1.00 142.74 1068 GLN A N 1
ATOM 8180 C CA . GLN A 1 1067 ? 24.660 107.908 117.206 1.00 155.79 1068 GLN A CA 1
ATOM 8181 C C . GLN A 1 1067 ? 25.050 106.954 118.328 1.00 159.07 1068 GLN A C 1
ATOM 8182 O O . GLN A 1 1067 ? 24.802 107.255 119.501 1.00 171.07 1068 GLN A O 1
ATOM 8188 N N . TRP A 1 1068 ? 25.648 105.810 117.991 1.00 150.19 1069 TRP A N 1
ATOM 8189 C CA . TRP A 1 1068 ? 26.300 104.973 118.992 1.00 156.18 1069 TRP A CA 1
ATOM 8190 C C . TRP A 1 1068 ? 27.657 105.545 119.381 1.00 167.66 1069 TRP A C 1
ATOM 8191 O O . TRP A 1 1068 ? 27.977 105.657 120.569 1.00 171.59 1069 TRP A O 1
ATOM 8202 N N . TRP A 1 1069 ? 28.471 105.899 118.382 1.00 170.28 1070 TRP A N 1
ATOM 8203 C CA . TRP A 1 1069 ? 29.802 106.435 118.652 1.00 177.55 1070 TRP A CA 1
ATOM 8204 C C . TRP A 1 1069 ? 29.725 107.744 119.426 1.00 181.30 1070 TRP A C 1
ATOM 8205 O O . TRP A 1 1069 ? 30.572 108.017 120.283 1.00 193.10 1070 TRP A O 1
ATOM 8216 N N . LEU A 1 1070 ? 28.714 108.567 119.138 1.00 173.07 1071 LEU A N 1
ATOM 8217 C CA . LEU A 1 1070 ? 28.523 109.795 119.901 1.00 164.97 1071 LEU A CA 1
ATOM 8218 C C . LEU A 1 1070 ? 28.101 109.507 121.337 1.00 173.73 1071 LEU A C 1
ATOM 8219 O O . LEU A 1 1070 ? 28.380 110.310 122.235 1.00 183.45 1071 LEU A O 1
ATOM 8224 N N . ASP A 1 1071 ? 27.438 108.375 121.577 1.00 166.02 1072 ASP A N 1
ATOM 8225 C CA . ASP A 1 1071 ? 27.109 107.984 122.944 1.00 166.80 1072 ASP A CA 1
ATOM 8226 C C . ASP A 1 1071 ? 28.342 107.484 123.685 1.00 180.01 1072 ASP A C 1
ATOM 8227 O O . ASP A 1 1071 ? 28.755 108.062 124.697 1.00 182.69 1072 ASP A O 1
ATOM 8232 N N . CYS A 1 1072 ? 28.946 106.408 123.189 1.00 190.53 1073 CYS A N 1
ATOM 8233 C CA . CYS A 1 1072 ? 30.028 105.715 123.881 1.00 199.86 1073 CYS A CA 1
ATOM 8234 C C . CYS A 1 1072 ? 31.376 106.473 123.812 1.00 192.89 1073 CYS A C 1
ATOM 8235 O O . CYS A 1 1072 ? 32.422 105.909 124.156 1.00 187.53 1073 CYS A O 1
ATOM 8238 N N . THR A 1 1073 ? 31.383 107.736 123.382 1.00 191.15 1074 THR A N 1
ATOM 8239 C CA . THR A 1 1073 ? 32.586 108.560 123.417 1.00 183.49 1074 THR A CA 1
ATOM 8240 C C . THR A 1 1073 ? 32.663 109.405 124.682 1.00 190.92 1074 THR A C 1
ATOM 8241 O O . THR A 1 1073 ? 33.741 109.546 125.271 1.00 193.16 1074 THR A O 1
ATOM 8245 N N . THR A 1 1074 ? 31.531 109.960 125.119 1.00 193.55 1075 THR A N 1
ATOM 8246 C CA . THR A 1 1074 ? 31.532 110.868 126.262 1.00 194.97 1075 THR A CA 1
ATOM 8247 C C . THR A 1 1074 ? 31.783 110.119 127.566 1.00 198.27 1075 THR A C 1
ATOM 8248 O O . THR A 1 1074 ? 32.778 110.371 128.257 1.00 197.34 1075 THR A O 1
ATOM 8252 N N . LEU A 1 1075 ? 30.890 109.194 127.917 1.00 198.21 1076 LEU A N 1
ATOM 8253 C CA . LEU A 1 1075 ? 30.957 108.467 129.188 1.00 194.22 1076 LEU A CA 1
ATOM 8254 C C . LEU A 1 1075 ? 31.039 109.415 130.382 1.00 187.24 1076 LEU A C 1
ATOM 8255 O O . LEU A 1 1075 ? 31.611 109.074 131.418 1.00 178.13 1076 LEU A O 1
ATOM 8260 N N . GLN B 2 4 ? 70.628 135.965 114.488 1.00 147.93 8 GLN B N 1
ATOM 8261 C CA . GLN B 2 4 ? 69.471 135.413 113.794 1.00 150.75 8 GLN B CA 1
ATOM 8262 C C . GLN B 2 4 ? 68.170 135.924 114.403 1.00 149.11 8 GLN B C 1
ATOM 8263 O O . GLN B 2 4 ? 68.156 136.436 115.523 1.00 137.45 8 GLN B O 1
ATOM 8269 N N . VAL B 2 5 ? 67.075 135.779 113.660 1.00 155.50 9 VAL B N 1
ATOM 8270 C CA . VAL B 2 5 ? 65.760 136.209 114.113 1.00 149.96 9 VAL B CA 1
ATOM 8271 C C . VAL B 2 5 ? 64.861 134.984 114.237 1.00 148.15 9 VAL B C 1
ATOM 8272 O O . VAL B 2 5 ? 65.033 133.980 113.533 1.00 151.00 9 VAL B O 1
ATOM 8276 N N . GLN B 2 6 ? 63.901 135.075 115.156 1.00 135.17 10 GLN B N 1
ATOM 8277 C CA . GLN B 2 6 ? 63.072 133.956 115.580 1.00 122.09 10 GLN B CA 1
ATOM 8278 C C . GLN B 2 6 ? 61.602 134.337 115.471 1.00 118.90 10 GLN B C 1
ATOM 8279 O O . GLN B 2 6 ? 61.227 135.477 115.759 1.00 113.09 10 GLN B O 1
ATOM 8285 N N . PHE B 2 7 ? 60.772 133.382 115.051 1.00 123.46 11 PHE B N 1
ATOM 8286 C CA . PHE B 2 7 ? 59.344 133.622 114.892 1.00 110.07 11 PHE B CA 1
ATOM 8287 C C . PHE B 2 7 ? 58.548 132.414 115.364 1.00 102.85 11 PHE B C 1
ATOM 8288 O O . PHE B 2 7 ? 58.911 131.268 115.075 1.00 106.36 11 PHE B O 1
ATOM 8296 N N . LYS B 2 8 ? 57.448 132.680 116.071 1.00 99.90 12 LYS B N 1
ATOM 8297 C CA . LYS B 2 8 ? 56.564 131.629 116.562 1.00 98.96 12 LYS B CA 1
ATOM 8298 C C . LYS B 2 8 ? 55.543 131.261 115.493 1.00 105.98 12 LYS B C 1
ATOM 8299 O O . LYS B 2 8 ? 54.757 132.110 115.052 1.00 96.46 12 LYS B O 1
ATOM 8305 N N . LEU B 2 9 ? 55.551 129.996 115.084 1.00 120.78 13 LEU B N 1
ATOM 8306 C CA . LEU B 2 9 ? 54.550 129.459 114.178 1.00 114.20 13 LEU B CA 1
ATOM 8307 C C . LEU B 2 9 ? 53.676 128.484 114.950 1.00 112.16 13 LEU B C 1
ATOM 8308 O O . LEU B 2 9 ? 54.174 127.724 115.782 1.00 128.10 13 LEU B O 1
ATOM 8313 N N . VAL B 2 10 ? 52.373 128.518 114.690 1.00 93.38 14 VAL B N 1
ATOM 8314 C CA . VAL B 2 10 ? 51.443 127.544 115.251 1.00 96.73 14 VAL B CA 1
ATOM 8315 C C . VAL B 2 10 ? 50.821 126.755 114.105 1.00 100.67 14 VAL B C 1
ATOM 8316 O O . VAL B 2 10 ? 50.294 127.340 113.150 1.00 99.73 14 VAL B O 1
ATOM 8320 N N . LEU B 2 11 ? 50.903 125.429 114.190 1.00 95.70 15 LEU B N 1
ATOM 8321 C CA . LEU B 2 11 ? 50.445 124.528 113.140 1.00 88.52 15 LEU B CA 1
ATOM 8322 C C . LEU B 2 11 ? 49.211 123.792 113.645 1.00 92.64 15 LEU B C 1
ATOM 8323 O O . LEU B 2 11 ? 49.304 122.968 114.564 1.00 99.34 15 LEU B O 1
ATOM 8328 N N . VAL B 2 12 ? 48.064 124.091 113.034 1.00 78.14 16 VAL B N 1
ATOM 8329 C CA . VAL B 2 12 ? 46.769 123.582 113.459 1.00 90.03 16 VAL B CA 1
ATOM 8330 C C . VAL B 2 12 ? 46.107 122.858 112.289 1.00 92.80 16 VAL B C 1
ATOM 8331 O O . VAL B 2 12 ? 46.565 122.916 111.147 1.00 79.13 16 VAL B O 1
ATOM 8335 N N . GLY B 2 13 ? 45.012 122.182 112.591 1.00 87.93 17 GLY B N 1
ATOM 8336 C CA . GLY B 2 13 ? 44.273 121.398 111.619 1.00 88.32 17 GLY B CA 1
ATOM 8337 C C . GLY B 2 13 ? 43.755 120.127 112.263 1.00 89.45 17 GLY B C 1
ATOM 8338 O O . GLY B 2 13 ? 44.198 119.713 113.332 1.00 95.72 17 GLY B O 1
ATOM 8339 N N . ASP B 2 14 ? 42.791 119.497 111.595 1.00 91.77 18 ASP B N 1
ATOM 8340 C CA . ASP B 2 14 ? 42.182 118.284 112.123 1.00 93.11 18 ASP B CA 1
ATOM 8341 C C . ASP B 2 14 ? 43.201 117.151 112.203 1.00 91.45 18 ASP B C 1
ATOM 8342 O O . ASP B 2 14 ? 44.252 117.176 111.557 1.00 86.78 18 ASP B O 1
ATOM 8347 N N . GLY B 2 15 ? 42.870 116.144 113.011 1.00 99.82 19 GLY B N 1
ATOM 8348 C CA . GLY B 2 15 ? 43.707 114.962 113.089 1.00 84.44 19 GLY B CA 1
ATOM 8349 C C . GLY B 2 15 ? 43.903 114.324 111.728 1.00 89.44 19 GLY B C 1
ATOM 8350 O O . GLY B 2 15 ? 43.046 114.408 110.844 1.00 96.73 19 GLY B O 1
ATOM 8351 N N . GLY B 2 16 ? 45.050 113.671 111.562 1.00 86.82 20 GLY B N 1
ATOM 8352 C CA . GLY B 2 16 ? 45.471 113.260 110.238 1.00 87.86 20 GLY B CA 1
ATOM 8353 C C . GLY B 2 16 ? 46.030 114.457 109.497 1.00 101.65 20 GLY B C 1
ATOM 8354 O O . GLY B 2 16 ? 46.755 115.260 110.089 1.00 120.47 20 GLY B O 1
ATOM 8355 N N . THR B 2 17 ? 45.705 114.594 108.211 1.00 92.91 21 THR B N 1
ATOM 8356 C CA . THR B 2 17 ? 46.086 115.747 107.393 1.00 90.11 21 THR B CA 1
ATOM 8357 C C . THR B 2 17 ? 47.601 115.894 107.238 1.00 94.84 21 THR B C 1
ATOM 8358 O O . THR B 2 17 ? 48.071 116.367 106.199 1.00 106.22 21 THR B O 1
ATOM 8362 N N . GLY B 2 18 ? 48.373 115.514 108.255 1.00 87.87 22 GLY B N 1
ATOM 8363 C CA . GLY B 2 18 ? 49.812 115.417 108.111 1.00 88.73 22 GLY B CA 1
ATOM 8364 C C . GLY B 2 18 ? 50.615 116.614 108.578 1.00 103.67 22 GLY B C 1
ATOM 8365 O O . GLY B 2 18 ? 51.502 117.080 107.860 1.00 107.50 22 GLY B O 1
ATOM 8366 N N . LYS B 2 19 ? 50.330 117.117 109.781 1.00 96.34 23 LYS B N 1
ATOM 8367 C CA . LYS B 2 19 ? 51.110 118.222 110.328 1.00 85.99 23 LYS B CA 1
ATOM 8368 C C . LYS B 2 19 ? 52.443 117.729 110.884 1.00 86.93 23 LYS B C 1
ATOM 8369 O O . LYS B 2 19 ? 53.502 118.314 110.611 1.00 100.60 23 LYS B O 1
ATOM 8375 N N . THR B 2 20 ? 52.400 116.648 111.667 1.00 87.65 24 THR B N 1
ATOM 8376 C CA . THR B 2 20 ? 53.614 116.107 112.267 1.00 89.22 24 THR B CA 1
ATOM 8377 C C . THR B 2 20 ? 54.566 115.577 111.205 1.00 102.41 24 THR B C 1
ATOM 8378 O O . THR B 2 20 ? 55.772 115.842 111.260 1.00 90.25 24 THR B O 1
ATOM 8382 N N . THR B 2 21 ? 54.046 114.825 110.230 1.00 90.69 25 THR B N 1
ATOM 8383 C CA . THR B 2 21 ? 54.889 114.365 109.133 1.00 100.92 25 THR B CA 1
ATOM 8384 C C . THR B 2 21 ? 55.438 115.533 108.324 1.00 99.18 25 THR B C 1
ATOM 8385 O O . THR B 2 21 ? 56.563 115.463 107.820 1.00 101.03 25 THR B O 1
ATOM 8389 N N . PHE B 2 22 ? 54.669 116.617 108.206 1.00 92.84 26 PHE B N 1
ATOM 8390 C CA . PHE B 2 22 ? 55.146 117.812 107.515 1.00 94.15 26 PHE B CA 1
ATOM 8391 C C . PHE B 2 22 ? 56.373 118.395 108.210 1.00 95.82 26 PHE B C 1
ATOM 8392 O O . PHE B 2 22 ? 57.428 118.595 107.587 1.00 95.84 26 PHE B O 1
ATOM 8400 N N . VAL B 2 23 ? 56.255 118.669 109.514 1.00 94.12 27 VAL B N 1
ATOM 8401 C CA . VAL B 2 23 ? 57.396 119.249 110.218 1.00 88.26 27 VAL B CA 1
ATOM 8402 C C . VAL B 2 23 ? 58.547 118.255 110.296 1.00 94.82 27 VAL B C 1
ATOM 8403 O O . VAL B 2 23 ? 59.714 118.657 110.308 1.00 98.49 27 VAL B O 1
ATOM 8407 N N . LYS B 2 24 ? 58.258 116.950 110.311 1.00 104.32 28 LYS B N 1
ATOM 8408 C CA . LYS B 2 24 ? 59.334 115.968 110.378 1.00 92.28 28 LYS B CA 1
ATOM 8409 C C . LYS B 2 24 ? 60.086 115.879 109.055 1.00 100.04 28 LYS B C 1
ATOM 8410 O O . LYS B 2 24 ? 61.307 115.683 109.043 1.00 94.04 28 LYS B O 1
ATOM 8416 N N . ARG B 2 25 ? 59.378 116.015 107.930 1.00 120.39 29 ARG B N 1
ATOM 8417 C CA . ARG B 2 25 ? 60.051 116.078 106.636 1.00 123.40 29 ARG B CA 1
ATOM 8418 C C . ARG B 2 25 ? 60.880 117.350 106.508 1.00 124.82 29 ARG B C 1
ATOM 8419 O O . ARG B 2 25 ? 61.984 117.322 105.949 1.00 126.53 29 ARG B O 1
ATOM 8427 N N . HIS B 2 26 ? 60.374 118.475 107.023 1.00 117.31 30 HIS B N 1
ATOM 8428 C CA . HIS B 2 26 ? 61.190 119.689 107.015 1.00 103.04 30 HIS B CA 1
ATOM 8429 C C . HIS B 2 26 ? 62.391 119.591 107.952 1.00 109.99 30 HIS B C 1
ATOM 8430 O O . HIS B 2 26 ? 63.432 120.200 107.681 1.00 125.92 30 HIS B O 1
ATOM 8437 N N . LEU B 2 27 ? 62.278 118.836 109.045 1.00 103.06 31 LEU B N 1
ATOM 8438 C CA . LEU B 2 27 ? 63.335 118.806 110.049 1.00 104.21 31 LEU B CA 1
ATOM 8439 C C . LEU B 2 27 ? 64.422 117.783 109.736 1.00 98.50 31 LEU B C 1
ATOM 8440 O O . LEU B 2 27 ? 65.611 118.077 109.902 1.00 107.32 31 LEU B O 1
ATOM 8445 N N . THR B 2 28 ? 64.048 116.583 109.288 1.00 101.70 32 THR B N 1
ATOM 8446 C CA . THR B 2 28 ? 65.017 115.517 109.075 1.00 102.27 32 THR B CA 1
ATOM 8447 C C . THR B 2 28 ? 64.958 114.889 107.690 1.00 97.20 32 THR B C 1
ATOM 8448 O O . THR B 2 28 ? 65.795 114.033 107.387 1.00 119.30 32 THR B O 1
ATOM 8452 N N . GLY B 2 29 ? 64.008 115.281 106.844 1.00 107.70 33 GLY B N 1
ATOM 8453 C CA . GLY B 2 29 ? 63.821 114.620 105.571 1.00 104.64 33 GLY B CA 1
ATOM 8454 C C . GLY B 2 29 ? 63.146 113.271 105.657 1.00 104.26 33 GLY B C 1
ATOM 8455 O O . GLY B 2 29 ? 62.895 112.654 104.614 1.00 109.55 33 GLY B O 1
ATOM 8456 N N . GLU B 2 30 ? 62.852 112.792 106.862 1.00 117.29 34 GLU B N 1
ATOM 8457 C CA . GLU B 2 30 ? 62.122 111.547 107.037 1.00 119.37 34 GLU B CA 1
ATOM 8458 C C . GLU B 2 30 ? 60.656 111.737 106.663 1.00 123.27 34 GLU B C 1
ATOM 8459 O O . GLU B 2 30 ? 60.081 112.814 106.842 1.00 131.33 34 GLU B O 1
ATOM 8465 N N . PHE B 2 31 ? 60.047 110.677 106.140 1.00 124.45 35 PHE B N 1
ATOM 8466 C CA . PHE B 2 31 ? 58.607 110.648 105.906 1.00 112.76 35 PHE B CA 1
ATOM 8467 C C . PHE B 2 31 ? 58.000 109.548 106.761 1.00 103.19 35 PHE B C 1
ATOM 8468 O O . PHE B 2 31 ? 58.245 108.361 106.519 1.00 106.46 35 PHE B O 1
ATOM 8476 N N . GLU B 2 32 ? 57.204 109.941 107.750 1.00 100.59 36 GLU B N 1
ATOM 8477 C CA . GLU B 2 32 ? 56.522 108.974 108.594 1.00 111.04 36 GLU B CA 1
ATOM 8478 C C . GLU B 2 32 ? 55.290 108.439 107.875 1.00 110.10 36 GLU B C 1
ATOM 8479 O O . GLU B 2 32 ? 54.433 109.211 107.433 1.00 113.92 36 GLU B O 1
ATOM 8485 N N . LYS B 2 33 ? 55.211 107.116 107.752 1.00 109.36 37 LYS B N 1
ATOM 8486 C CA . LYS B 2 33 ? 54.069 106.472 107.116 1.00 100.58 37 LYS B CA 1
ATOM 8487 C C . LYS B 2 33 ? 52.952 106.159 108.099 1.00 97.99 37 LYS B C 1
ATOM 8488 O O . LYS B 2 33 ? 51.783 106.104 107.700 1.00 103.58 37 LYS B O 1
ATOM 8494 N N . LYS B 2 34 ? 53.284 105.951 109.368 1.00 98.26 38 LYS B N 1
ATOM 8495 C CA . LYS B 2 34 ? 52.307 105.587 110.381 1.00 97.68 38 LYS B CA 1
ATOM 8496 C C . LYS B 2 34 ? 51.745 106.832 111.057 1.00 109.49 38 LYS B C 1
ATOM 8497 O O . LYS B 2 34 ? 52.381 107.888 111.089 1.00 112.85 38 LYS B O 1
ATOM 8503 N N . TYR B 2 35 ? 50.533 106.700 111.588 1.00 104.88 39 TYR B N 1
ATOM 8504 C CA . TYR B 2 35 ? 49.818 107.806 112.221 1.00 96.06 39 TYR B CA 1
ATOM 8505 C C . TYR B 2 35 ? 49.694 107.551 113.718 1.00 106.02 39 TYR B C 1
ATOM 8506 O O . TYR B 2 35 ? 48.867 106.746 114.156 1.00 116.63 39 TYR B O 1
ATOM 8515 N N . VAL B 2 36 ? 50.517 108.246 114.498 1.00 97.54 40 VAL B N 1
ATOM 8516 C CA . VAL B 2 36 ? 50.369 108.327 115.946 1.00 102.90 40 VAL B CA 1
ATOM 8517 C C . VAL B 2 36 ? 50.069 109.782 116.297 1.00 99.53 40 VAL B C 1
ATOM 8518 O O . VAL B 2 36 ? 50.903 110.669 116.076 1.00 96.83 40 VAL B O 1
ATOM 8522 N N . ALA B 2 37 ? 48.865 110.027 116.807 1.00 101.54 41 ALA B N 1
ATOM 8523 C CA . ALA B 2 37 ? 48.411 111.392 117.039 1.00 95.25 41 ALA B CA 1
ATOM 8524 C C . ALA B 2 37 ? 49.237 112.059 118.130 1.00 95.81 41 ALA B C 1
ATOM 8525 O O . ALA B 2 37 ? 49.647 111.419 119.102 1.00 96.15 41 ALA B O 1
ATOM 8527 N N . THR B 2 38 ? 49.480 113.357 117.963 1.00 95.93 42 THR B N 1
ATOM 8528 C CA . THR B 2 38 ? 50.236 114.110 118.951 1.00 107.44 42 THR B CA 1
ATOM 8529 C C . THR B 2 38 ? 49.367 114.437 120.158 1.00 102.82 42 THR B C 1
ATOM 8530 O O . THR B 2 38 ? 48.140 114.533 120.065 1.00 96.61 42 THR B O 1
ATOM 8534 N N . LEU B 2 39 ? 50.024 114.604 121.300 1.00 106.44 43 LEU B N 1
ATOM 8535 C CA . LEU B 2 39 ? 49.364 114.856 122.577 1.00 96.06 43 LEU B CA 1
ATOM 8536 C C . LEU B 2 39 ? 49.658 116.299 122.971 1.00 96.24 43 LEU B C 1
ATOM 8537 O O . LEU B 2 39 ? 50.741 116.604 123.478 1.00 118.67 43 LEU B O 1
ATOM 8542 N N . GLY B 2 40 ? 48.697 117.185 122.733 1.00 95.59 44 GLY B N 1
ATOM 8543 C CA . GLY B 2 40 ? 48.880 118.582 123.067 1.00 95.70 44 GLY B CA 1
ATOM 8544 C C . GLY B 2 40 ? 49.648 119.348 122.009 1.00 96.11 44 GLY B C 1
ATOM 8545 O O . GLY B 2 40 ? 49.047 119.908 121.088 1.00 108.39 44 GLY B O 1
ATOM 8546 N N . VAL B 2 41 ? 50.977 119.377 122.120 1.00 96.98 45 VAL B N 1
ATOM 8547 C CA . VAL B 2 41 ? 51.812 120.117 121.182 1.00 97.44 45 VAL B CA 1
ATOM 8548 C C . VAL B 2 41 ? 53.187 119.468 121.139 1.00 98.34 45 VAL B C 1
ATOM 8549 O O . VAL B 2 41 ? 53.565 118.700 122.025 1.00 98.66 45 VAL B O 1
ATOM 8553 N N . GLU B 2 42 ? 53.924 119.762 120.073 1.00 98.75 46 GLU B N 1
ATOM 8554 C CA . GLU B 2 42 ? 55.364 119.543 120.018 1.00 99.68 46 GLU B CA 1
ATOM 8555 C C . GLU B 2 42 ? 56.004 120.767 119.383 1.00 107.15 46 GLU B C 1
ATOM 8556 O O . GLU B 2 42 ? 55.570 121.213 118.318 1.00 99.68 46 GLU B O 1
ATOM 8562 N N . VAL B 2 43 ? 57.019 121.316 120.042 1.00 103.88 47 VAL B N 1
ATOM 8563 C CA . VAL B 2 43 ? 57.680 122.539 119.601 1.00 101.82 47 VAL B CA 1
ATOM 8564 C C . VAL B 2 43 ? 59.034 122.163 119.014 1.00 106.86 47 VAL B C 1
ATOM 8565 O O . VAL B 2 43 ? 59.848 121.512 119.681 1.00 102.53 47 VAL B O 1
ATOM 8569 N N . HIS B 2 44 ? 59.274 122.573 117.765 1.00 107.46 48 HIS B N 1
ATOM 8570 C CA . HIS B 2 44 ? 60.523 122.245 117.061 1.00 108.03 48 HIS B CA 1
ATOM 8571 C C . HIS B 2 44 ? 61.077 123.444 116.298 1.00 115.40 48 HIS B C 1
ATOM 8572 O O . HIS B 2 44 ? 60.321 124.124 115.588 1.00 115.39 48 HIS B O 1
ATOM 8579 N N . PRO B 2 45 ? 62.372 123.728 116.409 1.00 121.34 49 PRO B N 1
ATOM 8580 C CA . PRO B 2 45 ? 62.954 124.816 115.616 1.00 118.03 49 PRO B CA 1
ATOM 8581 C C . PRO B 2 45 ? 63.270 124.374 114.195 1.00 107.06 49 PRO B C 1
ATOM 8582 O O . PRO B 2 45 ? 63.758 123.266 113.957 1.00 105.51 49 PRO B O 1
ATOM 8586 N N . LEU B 2 46 ? 62.980 125.261 113.244 1.00 105.13 50 LEU B N 1
ATOM 8587 C CA . LEU B 2 46 ? 63.314 125.068 111.837 1.00 111.55 50 LEU B CA 1
ATOM 8588 C C . LEU B 2 46 ? 64.050 126.313 111.365 1.00 122.89 50 LEU B C 1
ATOM 8589 O O . LEU B 2 46 ? 63.449 127.388 111.260 1.00 122.93 50 LEU B O 1
ATOM 8594 N N . VAL B 2 47 ? 65.344 126.175 111.100 1.00 123.22 51 VAL B N 1
ATOM 8595 C CA . VAL B 2 47 ? 66.159 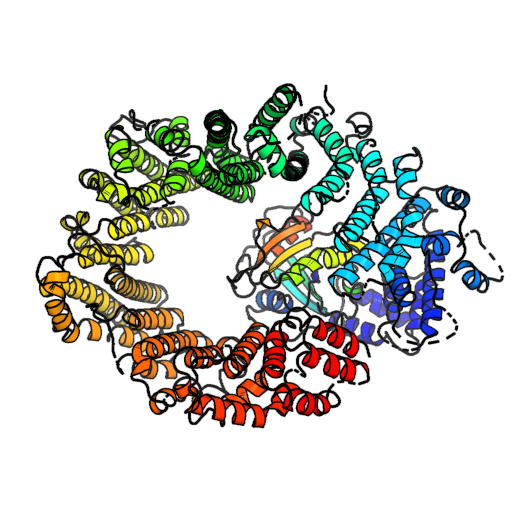127.281 110.611 1.00 124.94 51 VAL B CA 1
ATOM 8596 C C . VAL B 2 47 ? 66.218 127.210 109.091 1.00 128.50 51 VAL B C 1
ATOM 8597 O O . VAL B 2 47 ? 66.445 126.139 108.515 1.00 129.13 51 VAL B O 1
ATOM 8601 N N . PHE B 2 48 ? 65.974 128.341 108.437 1.00 137.84 52 PHE B N 1
ATOM 8602 C CA . PHE B 2 48 ? 66.132 128.461 106.997 1.00 143.95 52 PHE B CA 1
ATOM 8603 C C . PHE B 2 48 ? 67.215 129.487 106.705 1.00 162.89 52 PHE B C 1
ATOM 8604 O O . PHE B 2 48 ? 67.281 130.542 107.351 1.00 164.40 52 PHE B O 1
ATOM 8612 N N . HIS B 2 49 ? 68.060 129.166 105.733 1.00 141.41 53 HIS B N 1
ATOM 8613 C CA . HIS B 2 49 ? 69.128 130.048 105.294 1.00 151.61 53 HIS B CA 1
ATOM 8614 C C . HIS B 2 49 ? 68.670 130.842 104.080 1.00 156.04 53 HIS B C 1
ATOM 8615 O O . HIS B 2 49 ? 68.020 130.302 103.179 1.00 153.72 53 HIS B O 1
ATOM 8622 N N . THR B 2 50 ? 69.010 132.125 104.065 1.00 158.69 54 THR B N 1
ATOM 8623 C CA . THR B 2 50 ? 68.622 133.028 102.990 1.00 154.10 54 THR B CA 1
ATOM 8624 C C . THR B 2 50 ? 69.402 134.320 103.173 1.00 157.31 54 THR B C 1
ATOM 8625 O O . THR B 2 50 ? 70.130 134.493 104.154 1.00 153.00 54 THR B O 1
ATOM 8629 N N . ASN B 2 51 ? 69.247 135.224 102.209 1.00 161.06 55 ASN B N 1
ATOM 8630 C CA . ASN B 2 51 ? 69.787 136.563 102.370 1.00 167.30 55 ASN B CA 1
ATOM 8631 C C . ASN B 2 51 ? 69.170 137.232 103.597 1.00 179.28 55 ASN B C 1
ATOM 8632 O O . ASN B 2 51 ? 68.088 136.860 104.061 1.00 188.00 55 ASN B O 1
ATOM 8637 N N . ARG B 2 52 ? 69.889 138.222 104.132 1.00 178.66 56 ARG B N 1
ATOM 8638 C CA . ARG B 2 52 ? 69.573 138.852 105.416 1.00 177.96 56 ARG B CA 1
ATOM 8639 C C . ARG B 2 52 ? 69.757 137.882 106.581 1.00 181.47 56 ARG B C 1
ATOM 8640 O O . ARG B 2 52 ? 69.098 138.012 107.615 1.00 190.53 56 ARG B O 1
ATOM 8648 N N . GLY B 2 53 ? 70.643 136.902 106.422 1.00 172.88 57 GLY B N 1
ATOM 8649 C CA . GLY B 2 53 ? 70.922 135.946 107.467 1.00 161.01 57 GLY B CA 1
ATOM 8650 C C . GLY B 2 53 ? 69.856 134.875 107.585 1.00 150.65 57 GLY B C 1
ATOM 8651 O O . GLY B 2 53 ? 68.856 134.874 106.859 1.00 142.94 57 GLY B O 1
ATOM 8652 N N . PRO B 2 54 ? 70.055 133.935 108.503 1.00 144.45 58 PRO B N 1
ATOM 8653 C CA . PRO B 2 54 ? 69.065 132.875 108.708 1.00 141.57 58 PRO B CA 1
ATOM 8654 C C . PRO B 2 54 ? 67.866 133.371 109.504 1.00 143.14 58 PRO B C 1
ATOM 8655 O O . PRO B 2 54 ? 67.920 134.382 110.207 1.00 142.45 58 PRO B O 1
ATOM 8659 N N . ILE B 2 55 ? 66.765 132.634 109.375 1.00 140.48 59 ILE B N 1
ATOM 8660 C CA . ILE B 2 55 ? 65.549 132.900 110.135 1.00 131.66 59 ILE B CA 1
ATOM 8661 C C . ILE B 2 55 ? 65.026 131.574 110.664 1.00 123.08 59 ILE B C 1
ATOM 8662 O O . ILE B 2 55 ? 65.001 130.576 109.937 1.00 110.27 59 ILE B O 1
ATOM 8667 N N . LYS B 2 56 ? 64.623 131.542 111.934 1.00 118.25 60 LYS B N 1
ATOM 8668 C CA . LYS B 2 56 ? 64.141 130.299 112.524 1.00 109.05 60 LYS B CA 1
ATOM 8669 C C . LYS B 2 56 ? 62.682 130.440 112.931 1.00 109.51 60 LYS B C 1
ATOM 8670 O O . LYS B 2 56 ? 62.300 131.419 113.581 1.00 118.27 60 LYS B O 1
ATOM 8676 N N . PHE B 2 57 ? 61.874 129.472 112.518 1.00 107.06 61 PHE B N 1
ATOM 8677 C CA . PHE B 2 57 ? 60.504 129.328 112.985 1.00 108.09 61 PHE B CA 1
ATOM 8678 C C . PHE B 2 57 ? 60.497 128.247 114.055 1.00 105.08 61 PHE B C 1
ATOM 8679 O O . PHE B 2 57 ? 60.834 127.094 113.767 1.00 111.45 61 PHE B O 1
ATOM 8687 N N . ASN B 2 58 ? 60.127 128.599 115.280 1.00 102.03 62 ASN B N 1
ATOM 8688 C CA . ASN B 2 58 ? 59.815 127.560 116.252 1.00 104.31 62 ASN B CA 1
ATOM 8689 C C . ASN B 2 58 ? 58.348 127.180 116.066 1.00 93.48 62 ASN B C 1
ATOM 8690 O O . ASN B 2 58 ? 57.444 128.013 116.225 1.00 93.45 62 ASN B O 1
ATOM 8695 N N . VAL B 2 59 ? 58.134 125.933 115.660 1.00 88.14 63 VAL B N 1
ATOM 8696 C CA . VAL B 2 59 ? 56.855 125.441 115.173 1.00 83.36 63 VAL B CA 1
ATOM 8697 C C . VAL B 2 59 ? 56.168 124.695 116.307 1.00 87.73 63 VAL B C 1
ATOM 8698 O O . VAL B 2 59 ? 56.738 123.762 116.889 1.00 75.13 63 VAL B O 1
ATOM 8702 N N . TRP B 2 60 ? 54.946 125.120 116.607 1.00 94.13 64 TRP B N 1
ATOM 8703 C CA . TRP B 2 60 ? 54.071 124.536 117.614 1.00 91.20 64 TRP B CA 1
ATOM 8704 C C . TRP B 2 60 ? 53.105 123.620 116.873 1.00 84.73 64 TRP B C 1
ATOM 8705 O O . TRP B 2 60 ? 52.021 124.039 116.464 1.00 79.48 64 TRP B O 1
ATOM 8716 N N . ASP B 2 61 ? 53.531 122.381 116.643 1.00 80.46 65 ASP B N 1
ATOM 8717 C CA . ASP B 2 61 ? 52.668 121.363 116.058 1.00 82.92 65 ASP B CA 1
ATOM 8718 C C . ASP B 2 61 ? 51.601 120.987 117.073 1.00 82.00 65 ASP B C 1
ATOM 8719 O O . ASP B 2 61 ? 51.898 120.302 118.056 1.00 91.30 65 ASP B O 1
ATOM 8724 N N . THR B 2 62 ? 50.366 121.437 116.857 1.00 76.24 66 THR B N 1
ATOM 8725 C CA . THR B 2 62 ? 49.298 121.154 117.800 1.00 78.52 66 THR B CA 1
ATOM 8726 C C . THR B 2 62 ? 48.598 119.845 117.442 1.00 76.99 66 THR B C 1
ATOM 8727 O O . THR B 2 62 ? 48.767 119.291 116.353 1.00 86.61 66 THR B O 1
ATOM 8731 N N . ALA B 2 63 ? 47.798 119.352 118.380 1.00 82.75 67 ALA B N 1
ATOM 8732 C CA . ALA B 2 63 ? 47.036 118.131 118.175 1.00 78.89 67 ALA B CA 1
ATOM 8733 C C . ALA B 2 63 ? 45.694 118.457 117.535 1.00 80.89 67 ALA B C 1
ATOM 8734 O O . ALA B 2 63 ? 44.972 119.342 118.006 1.00 87.03 67 ALA B O 1
ATOM 8736 N N . GLY B 2 64 ? 45.366 117.738 116.461 1.00 86.08 68 GLY B N 1
ATOM 8737 C CA . GLY B 2 64 ? 44.100 117.961 115.788 1.00 89.30 68 GLY B CA 1
ATOM 8738 C C . GLY B 2 64 ? 42.919 117.321 116.480 1.00 89.08 68 GLY B C 1
ATOM 8739 O O . GLY B 2 64 ? 41.798 117.833 116.394 1.00 92.55 68 GLY B O 1
ATOM 8740 N N . LEU B 2 65 ? 43.140 116.204 117.164 1.00 86.74 69 LEU B N 1
ATOM 8741 C CA . LEU B 2 65 ? 42.076 115.546 117.905 1.00 99.20 69 LEU B CA 1
ATOM 8742 C C . LEU B 2 65 ? 41.822 116.312 119.195 1.00 77.94 69 LEU B C 1
ATOM 8743 O O . LEU B 2 65 ? 42.754 116.568 119.964 1.00 97.97 69 LEU B O 1
ATOM 8748 N N . GLU B 2 66 ? 40.563 116.694 119.429 1.00 96.12 70 GLU B N 1
ATOM 8749 C CA . GLU B 2 66 ? 40.267 117.464 120.633 1.00 96.58 70 GLU B CA 1
ATOM 8750 C C . GLU B 2 66 ? 40.488 116.635 121.888 1.00 96.84 70 GLU B C 1
ATOM 8751 O O . GLU B 2 66 ? 40.845 117.183 122.937 1.00 93.33 70 GLU B O 1
ATOM 8757 N N . LYS B 2 67 ? 40.305 115.316 121.792 1.00 102.29 71 LYS B N 1
ATOM 8758 C CA . LYS B 2 67 ? 40.622 114.426 122.902 1.00 96.70 71 LYS B CA 1
ATOM 8759 C C . LYS B 2 67 ? 42.070 114.574 123.343 1.00 94.65 71 LYS B C 1
ATOM 8760 O O . LYS B 2 67 ? 42.395 114.272 124.496 1.00 102.55 71 LYS B O 1
ATOM 8766 N N . PHE B 2 68 ? 42.942 115.045 122.448 1.00 87.07 72 PHE B N 1
ATOM 8767 C CA . PHE B 2 68 ? 44.356 115.256 122.730 1.00 84.21 72 PHE B CA 1
ATOM 8768 C C . PHE B 2 68 ? 44.734 116.731 122.624 1.00 87.97 72 PHE B C 1
ATOM 8769 O O . PHE B 2 68 ? 45.912 117.056 122.444 1.00 90.63 72 PHE B O 1
ATOM 8777 N N . GLY B 2 69 ? 43.752 117.630 122.745 1.00 86.64 73 GLY B N 1
ATOM 8778 C CA . GLY B 2 69 ? 43.992 119.036 122.462 1.00 91.85 73 GLY B CA 1
ATOM 8779 C C . GLY B 2 69 ? 44.998 119.694 123.385 1.00 87.90 73 GLY B C 1
ATOM 8780 O O . GLY B 2 69 ? 45.719 120.605 122.971 1.00 90.43 73 GLY B O 1
ATOM 8781 N N . GLY B 2 70 ? 45.058 119.257 124.636 1.00 90.97 74 GLY B N 1
ATOM 8782 C CA . GLY B 2 70 ? 46.014 119.846 125.562 1.00 87.47 74 GLY B CA 1
ATOM 8783 C C . GLY B 2 70 ? 45.617 121.262 125.929 1.00 84.45 74 GLY B C 1
ATOM 8784 O O . GLY B 2 70 ? 44.474 121.529 126.316 1.00 106.67 74 GLY B O 1
ATOM 8785 N N . LEU B 2 71 ? 46.571 122.190 125.815 1.00 77.24 75 LEU B N 1
ATOM 8786 C CA . LEU B 2 71 ? 46.277 123.589 126.100 1.00 89.53 75 LEU B CA 1
ATOM 8787 C C . LEU B 2 71 ? 45.384 124.218 125.040 1.00 94.13 75 LEU B C 1
ATOM 8788 O O . LEU B 2 71 ? 44.730 125.227 125.322 1.00 100.54 75 LEU B O 1
ATOM 8793 N N . ARG B 2 72 ? 45.346 123.646 123.836 1.00 89.83 76 ARG B N 1
ATOM 8794 C CA . ARG B 2 72 ? 44.468 124.101 122.764 1.00 89.24 76 ARG B CA 1
ATOM 8795 C C . ARG B 2 72 ? 44.707 125.567 122.423 1.00 95.49 76 ARG B C 1
ATOM 8796 O O . ARG B 2 72 ? 45.683 125.906 121.746 1.00 96.26 76 ARG B O 1
ATOM 8804 N N . ASP B 2 73 ? 43.813 126.439 122.894 1.00 105.00 77 ASP B N 1
ATOM 8805 C CA . ASP B 2 73 ? 43.931 127.864 122.605 1.00 98.34 77 ASP B CA 1
ATOM 8806 C C . ASP B 2 73 ? 45.176 128.466 123.244 1.00 97.77 77 ASP B C 1
ATOM 8807 O O . ASP B 2 73 ? 45.727 129.445 122.726 1.00 83.92 77 ASP B O 1
ATOM 8812 N N . GLY B 2 74 ? 45.631 127.900 124.366 1.00 92.84 78 GLY B N 1
ATOM 8813 C CA . GLY B 2 74 ? 46.790 128.447 125.049 1.00 83.79 78 GLY B CA 1
ATOM 8814 C C . GLY B 2 74 ? 48.045 128.443 124.202 1.00 88.81 78 GLY B C 1
ATOM 8815 O O . GLY B 2 74 ? 48.935 129.275 124.403 1.00 90.82 78 GLY B O 1
ATOM 8816 N N . TYR B 2 75 ? 48.137 127.519 123.243 1.00 84.34 79 TYR B N 1
ATOM 8817 C CA . TYR B 2 75 ? 49.304 127.484 122.373 1.00 79.21 79 TYR B CA 1
ATOM 8818 C C . TYR B 2 75 ? 49.322 128.655 121.403 1.00 90.55 79 TYR B C 1
ATOM 8819 O O . TYR B 2 75 ? 50.385 128.984 120.864 1.00 100.04 79 TYR B O 1
ATOM 8828 N N . TYR B 2 76 ? 48.171 129.288 121.173 1.00 91.48 80 TYR B N 1
ATOM 8829 C CA . TYR B 2 76 ? 48.075 130.347 120.178 1.00 93.86 80 TYR B CA 1
ATOM 8830 C C . TYR B 2 76 ? 48.560 131.688 120.713 1.00 89.05 80 TYR B C 1
ATOM 8831 O O . TYR B 2 76 ? 48.811 132.601 119.922 1.00 86.40 80 TYR B O 1
ATOM 8840 N N . ILE B 2 77 ? 48.676 131.831 122.036 1.00 90.34 81 ILE B N 1
ATOM 8841 C CA . ILE B 2 77 ? 49.158 133.079 122.614 1.00 91.92 81 ILE B CA 1
ATOM 8842 C C . ILE B 2 77 ? 50.600 133.333 122.203 1.00 99.63 81 ILE B C 1
ATOM 8843 O O . ILE B 2 77 ? 51.427 132.414 122.153 1.00 111.73 81 ILE B O 1
ATOM 8848 N N . GLN B 2 78 ? 50.898 134.598 121.897 1.00 100.86 82 GLN B N 1
ATOM 8849 C CA . GLN B 2 78 ? 52.211 135.059 121.452 1.00 107.85 82 GLN B CA 1
ATOM 8850 C C . GLN B 2 78 ? 52.610 134.460 120.108 1.00 110.01 82 GLN B C 1
ATOM 8851 O O . GLN B 2 78 ? 53.785 134.504 119.730 1.00 105.67 82 GLN B O 1
ATOM 8857 N N . ALA B 2 79 ? 51.651 133.905 119.371 1.00 102.30 83 ALA B N 1
ATOM 8858 C CA . ALA B 2 79 ? 51.948 133.373 118.050 1.00 101.40 83 ALA B CA 1
ATOM 8859 C C . ALA B 2 79 ? 52.124 134.510 117.058 1.00 105.75 83 ALA B C 1
ATOM 8860 O O . ALA B 2 79 ? 51.391 135.503 117.085 1.00 114.97 83 ALA B O 1
ATOM 8862 N N . GLN B 2 80 ? 53.113 134.360 116.181 1.00 105.09 84 GLN B N 1
ATOM 8863 C CA . GLN B 2 80 ? 53.416 135.363 115.175 1.00 94.18 84 GLN B CA 1
ATOM 8864 C C . GLN B 2 80 ? 53.016 134.945 113.768 1.00 100.10 84 GLN B C 1
ATOM 8865 O O . GLN B 2 80 ? 52.922 135.807 112.890 1.00 104.62 84 GLN B O 1
ATOM 8871 N N . CYS B 2 81 ? 52.768 133.657 113.539 1.00 113.57 85 CYS B N 1
ATOM 8872 C CA . CYS B 2 81 ? 52.271 133.185 112.253 1.00 113.20 85 CYS B CA 1
ATOM 8873 C C . CYS B 2 81 ? 51.632 131.817 112.448 1.00 102.68 85 CYS B C 1
ATOM 8874 O O . CYS B 2 81 ? 51.899 131.119 113.431 1.00 94.29 85 CYS B O 1
ATOM 8877 N N . ALA B 2 82 ? 50.774 131.442 111.499 1.00 93.09 86 ALA B N 1
ATOM 8878 C CA . ALA B 2 82 ? 50.005 130.213 111.637 1.00 92.85 86 ALA B CA 1
ATOM 8879 C C . ALA B 2 82 ? 49.936 129.467 110.312 1.00 95.10 86 ALA B C 1
ATOM 8880 O O . ALA B 2 82 ? 49.976 130.069 109.236 1.00 98.34 86 ALA B O 1
ATOM 8882 N N . ILE B 2 83 ? 49.828 128.143 110.405 1.00 94.84 87 ILE B N 1
ATOM 8883 C CA . ILE B 2 83 ? 49.556 127.288 109.254 1.00 94.34 87 ILE B CA 1
ATOM 8884 C C . ILE B 2 83 ? 48.360 126.407 109.586 1.00 87.78 87 ILE B C 1
ATOM 8885 O O . ILE B 2 83 ? 48.412 125.614 110.533 1.00 93.89 87 ILE B O 1
ATOM 8890 N N . ILE B 2 84 ? 47.287 126.554 108.815 1.00 88.46 88 ILE B N 1
ATOM 8891 C CA . ILE B 2 84 ? 46.126 125.673 108.863 1.00 89.12 88 ILE B CA 1
ATOM 8892 C C . ILE B 2 84 ? 46.306 124.616 107.785 1.00 92.44 88 ILE B C 1
ATOM 8893 O O . ILE B 2 84 ? 46.778 124.919 106.683 1.00 104.08 88 ILE B O 1
ATOM 8898 N N . MET B 2 85 ? 45.952 123.371 108.099 1.00 90.19 89 MET B N 1
ATOM 8899 C CA . MET B 2 85 ? 46.176 122.271 107.173 1.00 91.62 89 MET B CA 1
ATOM 8900 C C . MET B 2 85 ? 44.979 121.334 107.169 1.00 90.35 89 MET B C 1
ATOM 8901 O O . MET B 2 85 ? 44.391 121.057 108.219 1.00 107.89 89 MET B O 1
ATOM 8906 N N . PHE B 2 86 ? 44.623 120.854 105.979 1.00 83.80 90 PHE B N 1
ATOM 8907 C CA . PHE B 2 86 ? 43.555 119.880 105.815 1.00 91.92 90 PHE B CA 1
ATOM 8908 C C . PHE B 2 86 ? 44.019 118.811 104.836 1.00 95.79 90 PHE B C 1
ATOM 8909 O O . PHE B 2 86 ? 45.049 118.949 104.170 1.00 86.67 90 PHE B O 1
ATOM 8917 N N . ASP B 2 87 ? 43.238 117.741 104.746 1.00 105.47 91 ASP B N 1
ATOM 8918 C CA . ASP B 2 87 ? 43.526 116.622 103.859 1.00 103.89 91 ASP B CA 1
ATOM 8919 C C . ASP B 2 87 ? 42.628 116.726 102.632 1.00 116.31 91 ASP B C 1
ATOM 8920 O O . ASP B 2 87 ? 41.399 116.676 102.754 1.00 125.43 91 ASP B O 1
ATOM 8925 N N . VAL B 2 88 ? 43.241 116.869 101.453 1.00 116.00 92 VAL B N 1
ATOM 8926 C CA . VAL B 2 88 ? 42.471 116.995 100.219 1.00 121.92 92 VAL B CA 1
ATOM 8927 C C . VAL B 2 88 ? 41.726 115.719 99.863 1.00 119.47 92 VAL B C 1
ATOM 8928 O O . VAL B 2 88 ? 40.838 115.751 99.004 1.00 126.98 92 VAL B O 1
ATOM 8932 N N . THR B 2 89 ? 42.066 114.598 100.497 1.00 109.32 93 THR B N 1
ATOM 8933 C CA . THR B 2 89 ? 41.349 113.346 100.303 1.00 106.21 93 THR B CA 1
ATOM 8934 C C . THR B 2 89 ? 40.197 113.168 101.282 1.00 106.76 93 THR B C 1
ATOM 8935 O O . THR B 2 89 ? 39.365 112.277 101.082 1.00 121.44 93 THR B O 1
ATOM 8939 N N . SER B 2 90 ? 40.132 113.991 102.327 1.00 102.94 94 SER B N 1
ATOM 8940 C CA . SER B 2 90 ? 39.090 113.915 103.350 1.00 107.74 94 SER B CA 1
ATOM 8941 C C . SER B 2 90 ? 38.436 115.291 103.435 1.00 104.75 94 SER B C 1
ATOM 8942 O O . SER B 2 90 ? 38.971 116.200 104.077 1.00 98.57 94 SER B O 1
ATOM 8945 N N . ARG B 2 91 ? 37.276 115.438 102.790 1.00 106.94 95 ARG B N 1
ATOM 8946 C CA . ARG B 2 91 ? 36.655 116.754 102.672 1.00 108.51 95 ARG B CA 1
ATOM 8947 C C . ARG B 2 91 ? 36.204 117.301 104.022 1.00 106.42 95 ARG B C 1
ATOM 8948 O O . ARG B 2 91 ? 36.109 118.522 104.188 1.00 107.27 95 ARG B O 1
ATOM 8956 N N . VAL B 2 92 ? 35.933 116.427 104.996 1.00 110.44 96 VAL B N 1
ATOM 8957 C CA . VAL B 2 92 ? 35.515 116.896 106.315 1.00 100.81 96 VAL B CA 1
ATOM 8958 C C . VAL B 2 92 ? 36.614 117.723 106.973 1.00 104.28 96 VAL B C 1
ATOM 8959 O O . VAL B 2 92 ? 36.329 118.640 107.755 1.00 115.43 96 VAL B O 1
ATOM 8963 N N . THR B 2 93 ? 37.880 117.435 106.659 1.00 104.18 97 THR B N 1
ATOM 8964 C CA . THR B 2 93 ? 38.970 118.243 107.196 1.00 102.97 97 THR B CA 1
ATOM 8965 C C . THR B 2 93 ? 38.960 119.651 106.615 1.00 101.73 97 THR B C 1
ATOM 8966 O O . THR B 2 93 ? 39.309 120.610 107.311 1.00 102.35 97 THR B O 1
ATOM 8970 N N . TYR B 2 94 ? 38.562 119.794 105.348 1.00 109.34 98 TYR B N 1
ATOM 8971 C CA . TYR B 2 94 ? 38.467 121.118 104.743 1.00 107.94 98 TYR B CA 1
ATOM 8972 C C . TYR B 2 94 ? 37.291 121.910 105.298 1.00 107.42 98 TYR B C 1
ATOM 8973 O O . TYR B 2 94 ? 37.344 123.145 105.345 1.00 102.37 98 TYR B O 1
ATOM 8982 N N . LYS B 2 95 ? 36.224 121.230 105.721 1.00 115.34 99 LYS B N 1
ATOM 8983 C CA . LYS B 2 95 ? 35.057 121.946 106.216 1.00 116.72 99 LYS B CA 1
ATOM 8984 C C . LYS B 2 95 ? 35.285 122.523 107.607 1.00 112.58 99 LYS B C 1
ATOM 8985 O O . LYS B 2 95 ? 34.574 123.453 108.002 1.00 118.62 99 LYS B O 1
ATOM 8991 N N . ASN B 2 96 ? 36.256 121.998 108.352 1.00 97.88 100 ASN B N 1
ATOM 8992 C CA . ASN B 2 96 ? 36.615 122.533 109.658 1.00 95.56 100 ASN B CA 1
ATOM 8993 C C . ASN B 2 96 ? 37.649 123.646 109.578 1.00 100.20 100 ASN B C 1
ATOM 8994 O O . ASN B 2 96 ? 38.058 124.165 110.622 1.00 105.62 100 ASN B O 1
ATOM 8999 N N . VAL B 2 97 ? 38.086 124.018 108.373 1.00 96.95 101 VAL B N 1
ATOM 9000 C CA . VAL B 2 97 ? 39.093 125.072 108.238 1.00 96.97 101 VAL B CA 1
ATOM 9001 C C . VAL B 2 97 ? 38.632 126.398 108.847 1.00 98.01 101 VAL B C 1
ATOM 9002 O O . VAL B 2 97 ? 39.417 127.013 109.583 1.00 99.60 101 VAL B O 1
ATOM 9006 N N . PRO B 2 98 ? 37.416 126.893 108.581 1.00 96.71 102 PRO B N 1
ATOM 9007 C CA . PRO B 2 98 ? 37.005 128.143 109.244 1.00 95.68 102 PRO B CA 1
ATOM 9008 C C . PRO B 2 98 ? 36.945 128.029 110.757 1.00 94.23 102 PRO B C 1
ATOM 9009 O O . PRO B 2 98 ? 37.145 129.035 111.450 1.00 94.43 102 PRO B O 1
ATOM 9013 N N . ASN B 2 99 ? 36.708 126.827 111.291 1.00 96.02 103 ASN B N 1
ATOM 9014 C CA . ASN B 2 99 ? 36.764 126.635 112.737 1.00 89.99 103 ASN B CA 1
ATOM 9015 C C . ASN B 2 99 ? 38.155 126.956 113.271 1.00 93.27 103 ASN B C 1
ATOM 9016 O O . ASN B 2 99 ? 38.309 127.774 114.188 1.00 92.02 103 ASN B O 1
ATOM 9021 N N . TRP B 2 100 ? 39.183 126.314 112.705 1.00 94.23 104 TRP B N 1
ATOM 9022 C CA . TRP B 2 100 ? 40.554 126.599 113.116 1.00 86.84 104 TRP B CA 1
ATOM 9023 C C . TRP B 2 100 ? 40.909 128.058 112.864 1.00 92.58 104 TRP B C 1
ATOM 9024 O O . TRP B 2 100 ? 41.633 128.675 113.654 1.00 93.45 104 TRP B O 1
ATOM 9035 N N . HIS B 2 101 ? 40.399 128.630 111.771 1.00 93.53 105 HIS B N 1
ATOM 9036 C CA . HIS B 2 101 ? 40.734 130.009 111.438 1.00 91.69 105 HIS B CA 1
ATOM 9037 C C . HIS B 2 101 ? 40.210 130.971 112.495 1.00 88.98 105 HIS B C 1
ATOM 9038 O O . HIS B 2 101 ? 40.935 131.865 112.949 1.00 95.71 105 HIS B O 1
ATOM 9045 N N . ARG B 2 102 ? 38.946 130.809 112.901 1.00 82.83 106 ARG B N 1
ATOM 9046 C CA . ARG B 2 102 ? 38.420 131.701 113.928 1.00 100.95 106 ARG B CA 1
ATOM 9047 C C . ARG B 2 102 ? 39.042 131.406 115.286 1.00 107.18 106 ARG B C 1
ATOM 9048 O O . ARG B 2 102 ? 39.268 132.334 116.067 1.00 116.38 106 ARG B O 1
ATOM 9056 N N . ASP B 2 103 ? 39.359 130.138 115.575 1.00 99.76 107 ASP B N 1
ATOM 9057 C CA . ASP B 2 103 ? 40.044 129.831 116.827 1.00 102.11 107 ASP B CA 1
ATOM 9058 C C . ASP B 2 103 ? 41.406 130.510 116.893 1.00 101.64 107 ASP B C 1
ATOM 9059 O O . ASP B 2 103 ? 41.841 130.928 117.973 1.00 108.70 107 ASP B O 1
ATOM 9064 N N . LEU B 2 104 ? 42.086 130.635 115.752 1.00 98.95 108 LEU B N 1
ATOM 9065 C CA . LEU B 2 104 ? 43.364 131.338 115.723 1.00 91.99 108 LEU B CA 1
ATOM 9066 C C . LEU B 2 104 ? 43.169 132.845 115.843 1.00 97.25 108 LEU B C 1
ATOM 9067 O O . LEU B 2 104 ? 43.783 133.494 116.697 1.00 99.48 108 LEU B O 1
ATOM 9072 N N . VAL B 2 105 ? 42.316 133.422 114.990 1.00 98.54 109 VAL B N 1
ATOM 9073 C CA . VAL B 2 105 ? 42.202 134.879 114.928 1.00 97.96 109 VAL B CA 1
ATOM 9074 C C . VAL B 2 105 ? 41.456 135.476 116.110 1.00 98.54 109 VAL B C 1
ATOM 9075 O O . VAL B 2 105 ? 41.546 136.689 116.332 1.00 101.25 109 VAL B O 1
ATOM 9079 N N . ARG B 2 106 ? 40.730 134.668 116.885 1.00 90.29 110 ARG B N 1
ATOM 9080 C CA . ARG B 2 106 ? 40.085 135.187 118.081 1.00 85.93 110 ARG B CA 1
ATOM 9081 C C . ARG B 2 106 ? 41.098 135.532 119.166 1.00 90.96 110 ARG B C 1
ATOM 9082 O O . ARG B 2 106 ? 40.742 136.208 120.138 1.00 104.68 110 ARG B O 1
ATOM 9090 N N . VAL B 2 107 ? 42.347 135.097 119.011 1.00 84.61 111 VAL B N 1
ATOM 9091 C CA . VAL B 2 107 ? 43.432 135.520 119.886 1.00 94.76 111 VAL B CA 1
ATOM 9092 C C . VAL B 2 107 ? 44.588 136.160 119.127 1.00 106.60 111 VAL B C 1
ATOM 9093 O O . VAL B 2 107 ? 45.415 136.843 119.753 1.00 113.50 111 VAL B O 1
ATOM 9097 N N . CYS B 2 108 ? 44.685 135.970 117.802 1.00 107.15 112 CYS B N 1
ATOM 9098 C CA . CYS B 2 108 ? 45.751 136.532 116.966 1.00 127.74 112 CYS B CA 1
ATOM 9099 C C . CYS B 2 108 ? 45.132 136.823 115.594 1.00 146.04 112 CYS B C 1
ATOM 9100 O O . CYS B 2 108 ? 45.258 136.047 114.643 1.00 161.95 112 CYS B O 1
ATOM 9103 N N . GLU B 2 109 ? 44.457 137.971 115.486 1.00 143.17 113 GLU B N 1
ATOM 9104 C CA . GLU B 2 109 ? 43.609 138.193 114.317 1.00 150.81 113 GLU B CA 1
ATOM 9105 C C . GLU B 2 109 ? 44.394 138.672 113.100 1.00 149.66 113 GLU B C 1
ATOM 9106 O O . GLU B 2 109 ? 44.116 138.238 111.977 1.00 161.30 113 GLU B O 1
ATOM 9112 N N . ASN B 2 110 ? 45.373 139.556 113.287 1.00 142.57 114 ASN B N 1
ATOM 9113 C CA . ASN B 2 110 ? 46.066 140.172 112.164 1.00 141.82 114 ASN B CA 1
ATOM 9114 C C . ASN B 2 110 ? 47.400 139.500 111.852 1.00 134.77 114 ASN B C 1
ATOM 9115 O O . ASN B 2 110 ? 48.267 140.121 111.228 1.00 143.71 114 ASN B O 1
ATOM 9120 N N . ILE B 2 111 ? 47.577 138.248 112.260 1.00 120.63 115 ILE B N 1
ATOM 9121 C CA . ILE B 2 111 ? 48.816 137.523 111.988 1.00 107.64 115 ILE B CA 1
ATOM 9122 C C . ILE B 2 111 ? 48.705 136.852 110.625 1.00 95.96 115 ILE B C 1
ATOM 9123 O O . ILE B 2 111 ? 47.589 136.581 110.157 1.00 90.57 115 ILE B O 1
ATOM 9128 N N . PRO B 2 112 ? 49.820 136.573 109.952 1.00 99.66 116 PRO B N 1
ATOM 9129 C CA . PRO B 2 112 ? 49.751 135.851 108.677 1.00 102.08 116 PRO B CA 1
ATOM 9130 C C . PRO B 2 112 ? 49.494 134.366 108.879 1.00 112.33 116 PRO B C 1
ATOM 9131 O O . PRO B 2 112 ? 50.086 133.714 109.747 1.00 128.80 116 PRO B O 1
ATOM 9135 N N . ILE B 2 113 ? 48.595 133.834 108.056 1.00 101.50 117 ILE B N 1
ATOM 9136 C CA . ILE B 2 113 ? 48.176 132.442 108.125 1.00 99.60 117 ILE B CA 1
ATOM 9137 C C . ILE B 2 113 ? 48.278 131.846 106.729 1.00 94.87 117 ILE B C 1
ATOM 9138 O O . ILE B 2 113 ? 47.783 132.435 105.762 1.00 100.05 117 ILE B O 1
ATOM 9143 N N . VAL B 2 114 ? 48.927 130.693 106.620 1.00 80.56 118 VAL B N 1
ATOM 9144 C CA . VAL B 2 114 ? 48.986 129.944 105.371 1.00 91.75 118 VAL B CA 1
ATOM 9145 C C . VAL B 2 114 ? 48.048 128.754 105.482 1.00 104.46 118 VAL B C 1
ATOM 9146 O O . VAL B 2 114 ? 48.082 128.020 106.476 1.00 102.81 118 VAL B O 1
ATOM 9150 N N . LEU B 2 115 ? 47.225 128.554 104.461 1.00 97.60 119 LEU B N 1
ATOM 9151 C CA . LEU B 2 115 ? 46.349 127.396 104.379 1.00 86.68 119 LEU B CA 1
ATOM 9152 C C . LEU B 2 115 ? 46.973 126.403 103.407 1.00 95.05 119 LEU B C 1
ATOM 9153 O O . LEU B 2 115 ? 47.366 126.781 102.299 1.00 116.83 119 LEU B O 1
ATOM 9158 N N . CYS B 2 116 ? 47.073 125.143 103.821 1.00 94.73 120 CYS B N 1
ATOM 9159 C CA . CYS B 2 116 ? 47.811 124.138 103.064 1.00 96.88 120 CYS B CA 1
ATOM 9160 C C . CYS B 2 116 ? 46.931 122.921 102.834 1.00 100.65 120 CYS B C 1
ATOM 9161 O O . CYS B 2 116 ? 46.484 122.283 103.793 1.00 95.47 120 CYS B O 1
ATOM 9164 N N . GLY B 2 117 ? 46.687 122.601 101.566 1.00 103.15 121 GLY B N 1
ATOM 9165 C CA . GLY B 2 117 ? 46.017 121.366 101.213 1.00 102.52 121 GLY B CA 1
ATOM 9166 C C . GLY B 2 117 ? 47.017 120.243 101.041 1.00 102.31 121 GLY B C 1
ATOM 9167 O O . GLY B 2 117 ? 47.672 120.140 100.000 1.00 109.96 121 GLY B O 1
ATOM 9168 N N . ASN B 2 118 ? 47.151 119.401 102.060 1.00 99.35 122 ASN B N 1
ATOM 9169 C CA . ASN B 2 118 ? 48.170 118.367 102.048 1.00 90.95 122 ASN B CA 1
ATOM 9170 C C . ASN B 2 118 ? 47.684 117.145 101.268 1.00 97.09 122 ASN B C 1
ATOM 9171 O O . ASN B 2 118 ? 46.499 117.005 100.950 1.00 93.55 122 ASN B O 1
ATOM 9176 N N . LYS B 2 119 ? 48.635 116.266 100.939 1.00 99.44 123 LYS B N 1
ATOM 9177 C CA . LYS B 2 119 ? 48.361 114.957 100.344 1.00 94.60 123 LYS B CA 1
ATOM 9178 C C . LYS B 2 119 ? 47.831 115.086 98.916 1.00 98.92 123 LYS B C 1
ATOM 9179 O O . LYS B 2 119 ? 46.964 114.322 98.491 1.00 93.76 123 LYS B O 1
ATOM 9185 N N . VAL B 2 120 ? 48.362 116.057 98.170 1.00 113.23 124 VAL B N 1
ATOM 9186 C CA . VAL B 2 120 ? 48.009 116.197 96.760 1.00 116.26 124 VAL B CA 1
ATOM 9187 C C . VAL B 2 120 ? 48.503 114.995 95.965 1.00 111.42 124 VAL B C 1
ATOM 9188 O O . VAL B 2 120 ? 47.944 114.658 94.913 1.00 116.75 124 VAL B O 1
ATOM 9192 N N . ASP B 2 121 ? 49.541 114.316 96.464 1.00 109.22 125 ASP B N 1
ATOM 9193 C CA . ASP B 2 121 ? 50.086 113.143 95.787 1.00 105.13 125 ASP B CA 1
ATOM 9194 C C . ASP B 2 121 ? 49.045 112.046 95.593 1.00 114.70 125 ASP B C 1
ATOM 9195 O O . ASP B 2 121 ? 49.141 111.267 94.639 1.00 120.99 125 ASP B O 1
ATOM 9200 N N . ILE B 2 122 ? 48.056 111.960 96.479 1.00 117.28 126 ILE B N 1
ATOM 9201 C CA . ILE B 2 122 ? 46.958 111.012 96.311 1.00 118.86 126 ILE B CA 1
ATOM 9202 C C . ILE B 2 122 ? 46.018 111.578 95.252 1.00 127.20 126 ILE B C 1
ATOM 9203 O O . ILE B 2 122 ? 45.326 112.570 95.491 1.00 144.04 126 ILE B O 1
ATOM 9208 N N . LYS B 2 123 ? 45.988 110.946 94.080 1.00 122.32 127 LYS B N 1
ATOM 9209 C CA . LYS B 2 123 ? 45.256 111.495 92.946 1.00 141.40 127 LYS B CA 1
ATOM 9210 C C . LYS B 2 123 ? 43.766 111.175 92.978 1.00 147.08 127 LYS B C 1
ATOM 9211 O O . LYS B 2 123 ? 43.049 111.549 92.044 1.00 146.51 127 LYS B O 1
ATOM 9217 N N . ASP B 2 124 ? 43.280 110.503 94.016 1.00 160.17 128 ASP B N 1
ATOM 9218 C CA . ASP B 2 124 ? 41.843 110.426 94.268 1.00 169.87 128 ASP B CA 1
ATOM 9219 C C . ASP B 2 124 ? 41.391 111.659 95.041 1.00 158.02 128 ASP B C 1
ATOM 9220 O O . ASP B 2 124 ? 40.734 111.570 96.077 1.00 162.52 128 ASP B O 1
ATOM 9225 N N . ARG B 2 125 ? 41.800 112.824 94.536 1.00 134.49 129 ARG B N 1
ATOM 9226 C CA . ARG B 2 125 ? 41.607 114.080 95.243 1.00 113.75 129 ARG B CA 1
ATOM 9227 C C . ARG B 2 125 ? 40.142 114.498 95.224 1.00 118.34 129 ARG B C 1
ATOM 9228 O O . ARG B 2 125 ? 39.504 114.525 94.168 1.00 130.50 129 ARG B O 1
ATOM 9236 N N . LYS B 2 126 ? 39.613 114.829 96.401 1.00 118.99 130 LYS B N 1
ATOM 9237 C CA . LYS B 2 126 ? 38.206 115.174 96.564 1.00 118.46 130 LYS B CA 1
ATOM 9238 C C . LYS B 2 126 ? 37.996 116.653 96.862 1.00 124.70 130 LYS B C 1
ATOM 9239 O O . LYS B 2 126 ? 36.877 117.055 97.196 1.00 137.00 130 LYS B O 1
ATOM 9245 N N . VAL B 2 127 ? 39.044 117.469 96.753 1.00 126.92 131 VAL B N 1
ATOM 9246 C CA . VAL B 2 127 ? 38.954 118.916 96.930 1.00 129.82 131 VAL B CA 1
ATOM 9247 C C . VAL B 2 127 ? 39.816 119.567 95.856 1.00 140.04 131 VAL B C 1
ATOM 9248 O O . VAL B 2 127 ? 41.039 119.389 95.848 1.00 146.78 131 VAL B O 1
ATOM 9252 N N . LYS B 2 128 ? 39.190 120.319 94.956 1.00 165.55 132 LYS B N 1
ATOM 9253 C CA . LYS B 2 128 ? 39.890 120.938 93.840 1.00 169.73 132 LYS B CA 1
ATOM 9254 C C . LYS B 2 128 ? 40.201 122.398 94.158 1.00 169.15 132 LYS B C 1
ATOM 9255 O O . LYS B 2 128 ? 39.471 123.058 94.901 1.00 166.73 132 LYS B O 1
ATOM 9261 N N . ALA B 2 129 ? 41.302 122.893 93.580 1.00 167.39 133 ALA B N 1
ATOM 9262 C CA . ALA B 2 129 ? 41.828 124.206 93.949 1.00 167.71 133 ALA B CA 1
ATOM 9263 C C . ALA B 2 129 ? 40.838 125.330 93.665 1.00 172.38 133 ALA B C 1
ATOM 9264 O O . ALA B 2 129 ? 40.844 126.349 94.366 1.00 177.74 133 ALA B O 1
ATOM 9266 N N . LYS B 2 130 ? 39.992 125.177 92.644 1.00 168.50 134 LYS B N 1
ATOM 9267 C CA . LYS B 2 130 ? 38.990 126.202 92.368 1.00 162.81 134 LYS B CA 1
ATOM 9268 C C . LYS B 2 130 ? 37.941 126.271 93.471 1.00 160.09 134 LYS B C 1
ATOM 9269 O O . LYS B 2 130 ? 37.332 127.327 93.680 1.00 160.81 134 LYS B O 1
ATOM 9275 N N . SER B 2 131 ? 37.729 125.170 94.196 1.00 153.84 135 SER B N 1
ATOM 9276 C CA . SER B 2 131 ? 36.778 125.190 95.303 1.00 146.99 135 SER B CA 1
ATOM 9277 C C . SER B 2 131 ? 37.282 126.056 96.452 1.00 160.08 135 SER B C 1
ATOM 9278 O O . SER B 2 131 ? 36.488 126.717 97.130 1.00 163.99 135 SER B O 1
ATOM 9281 N N . ILE B 2 132 ? 38.596 126.067 96.685 1.00 165.68 136 ILE B N 1
ATOM 9282 C CA . ILE B 2 132 ? 39.163 126.879 97.756 1.00 165.93 136 ILE B CA 1
ATOM 9283 C C . ILE B 2 132 ? 38.993 128.354 97.424 1.00 164.62 136 ILE B C 1
ATOM 9284 O O . ILE B 2 132 ? 39.385 128.817 96.345 1.00 156.68 136 ILE B O 1
ATOM 9289 N N . VAL B 2 133 ? 38.405 129.102 98.358 1.00 169.85 137 VAL B N 1
ATOM 9290 C CA . VAL B 2 133 ? 38.176 130.531 98.197 1.00 165.83 137 VAL B CA 1
ATOM 9291 C C . VAL B 2 133 ? 38.806 131.352 99.309 1.00 172.32 137 VAL B C 1
ATOM 9292 O O . VAL B 2 133 ? 38.650 132.577 99.321 1.00 167.06 137 VAL B O 1
ATOM 9296 N N . PHE B 2 134 ? 39.518 130.722 100.243 1.00 179.14 138 PHE B N 1
ATOM 9297 C CA . PHE B 2 134 ? 40.055 131.428 101.400 1.00 189.21 138 PHE B CA 1
ATOM 9298 C C . PHE B 2 134 ? 41.313 132.229 101.078 1.00 190.59 138 PHE B C 1
ATOM 9299 O O . PHE B 2 134 ? 42.050 132.600 101.997 1.00 184.51 138 PHE B O 1
ATOM 9307 N N . HIS B 2 135 ? 41.582 132.500 99.803 1.00 204.49 139 HIS B N 1
ATOM 9308 C CA . HIS B 2 135 ? 42.639 133.415 99.400 1.00 211.64 139 HIS B CA 1
ATOM 9309 C C . HIS B 2 135 ? 42.114 134.825 99.157 1.00 199.17 139 HIS B C 1
ATOM 9310 O O . HIS B 2 135 ? 42.714 135.583 98.387 1.00 204.74 139 HIS B O 1
ATOM 9317 N N . ARG B 2 136 ? 41.008 135.190 99.808 1.00 179.29 140 ARG B N 1
ATOM 9318 C CA . ARG B 2 136 ? 40.427 136.516 99.624 1.00 164.71 140 ARG B CA 1
ATOM 9319 C C . ARG B 2 136 ? 41.344 137.599 100.175 1.00 168.69 140 ARG B C 1
ATOM 9320 O O . ARG B 2 136 ? 41.709 138.547 99.470 1.00 171.88 140 ARG B O 1
ATOM 9328 N N . LYS B 2 137 ? 41.728 137.473 101.441 1.00 169.32 141 LYS B N 1
ATOM 9329 C CA . LYS B 2 137 ? 42.484 138.511 102.120 1.00 160.10 141 LYS B CA 1
ATOM 9330 C C . LYS B 2 137 ? 43.981 138.320 101.887 1.00 160.49 141 LYS B C 1
ATOM 9331 O O . LYS B 2 137 ? 44.437 137.284 101.398 1.00 159.83 141 LYS B O 1
ATOM 9337 N N . LYS B 2 138 ? 44.752 139.343 102.250 1.00 160.05 142 LYS B N 1
ATOM 9338 C CA . LYS B 2 138 ? 46.185 139.336 101.984 1.00 160.69 142 LYS B CA 1
ATOM 9339 C C . LYS B 2 138 ? 46.988 138.658 103.084 1.00 152.35 142 LYS B C 1
ATOM 9340 O O . LYS B 2 138 ? 48.058 138.102 102.808 1.00 149.12 142 LYS B O 1
ATOM 9346 N N . ASN B 2 139 ? 46.501 138.682 104.322 1.00 146.63 143 ASN B N 1
ATOM 9347 C CA . ASN B 2 139 ? 47.134 137.962 105.415 1.00 128.07 143 ASN B CA 1
ATOM 9348 C C . ASN B 2 139 ? 46.780 136.478 105.425 1.00 133.13 143 ASN B C 1
ATOM 9349 O O . ASN B 2 139 ? 46.845 135.842 106.484 1.00 134.59 143 ASN B O 1
ATOM 9354 N N . LEU B 2 140 ? 46.406 135.920 104.276 1.00 124.88 144 LEU B N 1
ATOM 9355 C CA . LEU B 2 140 ? 45.999 134.525 104.189 1.00 123.07 144 LEU B CA 1
ATOM 9356 C C . LEU B 2 140 ? 46.280 134.024 102.780 1.00 116.71 144 LEU B C 1
ATOM 9357 O O . LEU B 2 140 ? 45.961 134.706 101.802 1.00 123.18 144 LEU B O 1
ATOM 9362 N N . GLN B 2 141 ? 46.884 132.840 102.684 1.00 107.61 145 GLN B N 1
ATOM 9363 C CA . GLN B 2 141 ? 47.343 132.292 101.415 1.00 107.00 145 GLN B CA 1
ATOM 9364 C C . GLN B 2 141 ? 47.113 130.788 101.389 1.00 111.48 145 GLN B C 1
ATOM 9365 O O . GLN B 2 141 ? 47.173 130.118 102.424 1.00 123.48 145 GLN B O 1
ATOM 9371 N N . TYR B 2 142 ? 46.853 130.264 100.194 1.00 98.29 146 TYR B N 1
ATOM 9372 C CA . TYR B 2 142 ? 46.669 128.839 99.975 1.00 95.50 146 TYR B CA 1
ATOM 9373 C C . TYR B 2 142 ? 47.817 128.260 99.157 1.00 100.80 146 TYR B C 1
ATOM 9374 O O . TYR B 2 142 ? 48.385 128.928 98.289 1.00 124.22 146 TYR B O 1
ATOM 9383 N N . TYR B 2 143 ? 48.148 127.002 99.447 1.00 102.16 147 TYR B N 1
ATOM 9384 C CA . TYR B 2 143 ? 49.118 126.245 98.665 1.00 116.34 147 TYR B CA 1
ATOM 9385 C C . TYR B 2 143 ? 48.735 124.774 98.669 1.00 126.79 147 TYR B C 1
ATOM 9386 O O . TYR B 2 143 ? 48.404 124.220 99.721 1.00 125.95 147 TYR B O 1
ATOM 9395 N N . ASP B 2 144 ? 48.784 124.147 97.496 1.00 127.94 148 ASP B N 1
ATOM 9396 C CA . ASP B 2 144 ? 48.795 122.692 97.419 1.00 124.91 148 ASP B CA 1
ATOM 9397 C C . ASP B 2 144 ? 50.180 122.197 97.808 1.00 117.27 148 ASP B C 1
ATOM 9398 O O . ASP B 2 144 ? 51.171 122.551 97.160 1.00 121.87 148 ASP B O 1
ATOM 9403 N N . ILE B 2 145 ? 50.255 121.387 98.862 1.00 103.81 149 ILE B N 1
ATOM 9404 C CA . ILE B 2 145 ? 51.520 120.830 99.317 1.00 93.47 149 ILE B CA 1
ATOM 9405 C C . ILE B 2 145 ? 51.346 119.329 99.515 1.00 91.22 149 ILE B C 1
ATOM 9406 O O . ILE B 2 145 ? 50.231 118.822 99.649 1.00 97.99 149 ILE B O 1
ATOM 9411 N N . SER B 2 146 ? 52.472 118.619 99.525 1.00 94.29 150 SER B N 1
ATOM 9412 C CA . SER B 2 146 ? 52.488 117.189 99.803 1.00 96.94 150 SER B CA 1
ATOM 9413 C C . SER B 2 146 ? 53.751 116.858 100.580 1.00 95.40 150 SER B C 1
ATOM 9414 O O . SER B 2 146 ? 54.858 116.996 100.053 1.00 101.82 150 SER B O 1
ATOM 9417 N N . ALA B 2 147 ? 53.586 116.424 101.833 1.00 99.13 151 ALA B N 1
ATOM 9418 C CA . ALA B 2 147 ? 54.723 116.039 102.660 1.00 101.32 151 ALA B CA 1
ATOM 9419 C C . ALA B 2 147 ? 55.384 114.750 102.190 1.00 108.97 151 ALA B C 1
ATOM 9420 O O . ALA B 2 147 ? 56.498 114.447 102.635 1.00 122.70 151 ALA B O 1
ATOM 9422 N N . LYS B 2 148 ? 54.730 113.986 101.316 1.00 101.44 152 LYS B N 1
ATOM 9423 C CA . LYS B 2 148 ? 55.310 112.782 100.737 1.00 105.41 152 LYS B CA 1
ATOM 9424 C C . LYS B 2 148 ? 55.977 113.041 99.393 1.00 114.03 152 LYS B C 1
ATOM 9425 O O . LYS B 2 148 ? 56.855 112.269 98.990 1.00 114.45 152 LYS B O 1
ATOM 9431 N N . SER B 2 149 ? 55.590 114.115 98.704 1.00 112.98 153 SER B N 1
ATOM 9432 C CA . SER B 2 149 ? 56.101 114.433 97.380 1.00 101.09 153 SER B CA 1
ATOM 9433 C C . SER B 2 149 ? 56.976 115.678 97.345 1.00 111.35 153 SER B C 1
ATOM 9434 O O . SER B 2 149 ? 57.565 115.966 96.297 1.00 131.42 153 SER B O 1
ATOM 9437 N N . ASN B 2 150 ? 57.072 116.422 98.448 1.00 109.74 154 ASN B N 1
ATOM 9438 C CA . ASN B 2 150 ? 57.816 117.684 98.511 1.00 114.99 154 ASN B CA 1
ATOM 9439 C C . ASN B 2 150 ? 57.296 118.710 97.506 1.00 116.77 154 ASN B C 1
ATOM 9440 O O . ASN B 2 150 ? 57.991 119.681 97.187 1.00 135.30 154 ASN B O 1
ATOM 9445 N N . TYR B 2 151 ? 56.087 118.513 96.986 1.00 110.12 155 TYR B N 1
ATOM 9446 C CA . TYR B 2 151 ? 55.495 119.463 96.053 1.00 124.22 155 TYR B CA 1
ATOM 9447 C C . TYR B 2 151 ? 55.058 120.706 96.818 1.00 127.46 155 TYR B C 1
ATOM 9448 O O . TYR B 2 151 ? 54.280 120.612 97.772 1.00 131.38 155 TYR B O 1
ATOM 9457 N N . ASN B 2 152 ? 55.573 121.864 96.402 1.00 130.21 156 ASN B N 1
ATOM 9458 C CA . ASN B 2 152 ? 55.475 123.104 97.173 1.00 124.03 156 ASN B CA 1
ATOM 9459 C C . ASN B 2 152 ? 55.991 122.892 98.594 1.00 125.65 156 ASN B C 1
ATOM 9460 O O . ASN B 2 152 ? 55.378 123.309 99.578 1.00 130.51 156 ASN B O 1
ATOM 9465 N N . PHE B 2 153 ? 57.148 122.234 98.684 1.00 139.34 157 PHE B N 1
ATOM 9466 C CA . PHE B 2 153 ? 57.773 121.840 99.943 1.00 147.59 157 PHE B CA 1
ATOM 9467 C C . PHE B 2 153 ? 57.865 122.977 100.955 1.00 143.71 157 PHE B C 1
ATOM 9468 O O . PHE B 2 153 ? 57.157 122.967 101.969 1.00 143.64 157 PHE B O 1
ATOM 9476 N N . GLU B 2 154 ? 58.730 123.954 100.695 1.00 136.19 158 GLU B N 1
ATOM 9477 C CA . GLU B 2 154 ? 58.985 125.050 101.621 1.00 132.54 158 GLU B CA 1
ATOM 9478 C C . GLU B 2 154 ? 58.468 126.379 101.074 1.00 125.66 158 GLU B C 1
ATOM 9479 O O . GLU B 2 154 ? 59.127 127.418 101.182 1.00 138.29 158 GLU B O 1
ATOM 9485 N N . LYS B 2 155 ? 57.275 126.357 100.490 1.00 114.27 159 LYS B N 1
ATOM 9486 C CA . LYS B 2 155 ? 56.637 127.559 99.971 1.00 118.07 159 LYS B CA 1
ATOM 9487 C C . LYS B 2 155 ? 55.786 128.255 101.034 1.00 121.87 159 LYS B C 1
ATOM 9488 O O . LYS B 2 155 ? 55.821 129.490 101.122 1.00 129.42 159 LYS B O 1
ATOM 9494 N N . PRO B 2 156 ? 54.999 127.531 101.847 1.00 117.67 160 PRO B N 1
ATOM 9495 C CA . PRO B 2 156 ? 54.286 128.216 102.938 1.00 113.88 160 PRO B CA 1
ATOM 9496 C C . PRO B 2 156 ? 55.209 128.926 103.909 1.00 115.78 160 PRO B C 1
ATOM 9497 O O . PRO B 2 156 ? 54.822 129.953 104.481 1.00 110.18 160 PRO B O 1
ATOM 9501 N N . PHE B 2 157 ? 56.423 128.414 104.110 1.00 115.41 161 PHE B N 1
ATOM 9502 C CA . PHE B 2 157 ? 57.384 129.125 104.941 1.00 113.33 161 PHE B CA 1
ATOM 9503 C C . PHE B 2 157 ? 57.991 130.314 104.208 1.00 118.20 161 PHE B C 1
ATOM 9504 O O . PHE B 2 157 ? 58.388 131.293 104.848 1.00 123.16 161 PHE B O 1
ATOM 9512 N N . LEU B 2 158 ? 58.074 130.242 102.878 1.00 116.97 162 LEU B N 1
ATOM 9513 C CA . LEU B 2 158 ? 58.597 131.362 102.102 1.00 114.09 162 LEU B CA 1
ATOM 9514 C C . LEU B 2 158 ? 57.633 132.542 102.132 1.00 120.58 162 LEU B C 1
ATOM 9515 O O . LEU B 2 158 ? 58.044 133.688 102.351 1.00 114.59 162 LEU B O 1
ATOM 9520 N N . TRP B 2 159 ? 56.341 132.275 101.925 1.00 128.73 163 TRP B N 1
ATOM 9521 C CA . TRP B 2 159 ? 55.337 133.335 101.943 1.00 131.54 163 TRP B CA 1
ATOM 9522 C C . TRP B 2 159 ? 55.267 133.994 103.315 1.00 131.28 163 TRP B C 1
ATOM 9523 O O . TRP B 2 159 ? 55.244 135.230 103.430 1.00 138.66 163 TRP B O 1
ATOM 9534 N N . LEU B 2 160 ? 55.212 133.175 104.371 1.00 117.95 164 LEU B N 1
ATOM 9535 C CA . LEU B 2 160 ? 55.286 133.681 105.735 1.00 115.92 164 LEU B CA 1
ATOM 9536 C C . LEU B 2 160 ? 56.496 134.588 105.876 1.00 119.94 164 LEU B C 1
ATOM 9537 O O . LEU B 2 160 ? 56.326 135.798 106.001 1.00 135.71 164 LEU B O 1
ATOM 9542 N N . ALA B 2 161 ? 57.705 134.023 105.804 1.00 111.21 165 ALA B N 1
ATOM 9543 C CA . ALA B 2 161 ? 58.934 134.810 105.902 1.00 107.22 165 ALA B CA 1
ATOM 9544 C C . ALA B 2 161 ? 58.837 136.150 105.178 1.00 122.29 165 ALA B C 1
ATOM 9545 O O . ALA B 2 161 ? 59.135 137.207 105.751 1.00 117.56 165 ALA B O 1
ATOM 9547 N N . ARG B 2 162 ? 58.385 136.120 103.919 1.00 130.73 166 ARG B N 1
ATOM 9548 C CA . ARG B 2 162 ? 58.271 137.345 103.133 1.00 133.16 166 ARG B CA 1
ATOM 9549 C C . ARG B 2 162 ? 57.356 138.363 103.803 1.00 142.46 166 ARG B C 1
ATOM 9550 O O . ARG B 2 162 ? 57.679 139.555 103.852 1.00 140.75 166 ARG B O 1
ATOM 9558 N N . LYS B 2 163 ? 56.208 137.921 104.325 1.00 142.71 167 LYS B N 1
ATOM 9559 C CA . LYS B 2 163 ? 55.325 138.888 104.978 1.00 144.79 167 LYS B CA 1
ATOM 9560 C C . LYS B 2 163 ? 55.810 139.286 106.368 1.00 141.14 167 LYS B C 1
ATOM 9561 O O . LYS B 2 163 ? 55.592 140.428 106.790 1.00 148.52 167 LYS B O 1
ATOM 9567 N N . LEU B 2 164 ? 56.455 138.370 107.089 1.00 126.59 168 LEU B N 1
ATOM 9568 C CA . LEU B 2 164 ? 56.891 138.666 108.449 1.00 122.07 168 LEU B CA 1
ATOM 9569 C C . LEU B 2 164 ? 58.062 139.638 108.470 1.00 134.54 168 LEU B C 1
ATOM 9570 O O . LEU B 2 164 ? 58.207 140.396 109.436 1.00 131.93 168 LEU B O 1
ATOM 9575 N N . ILE B 2 165 ? 58.903 139.644 107.433 1.00 142.61 169 ILE B N 1
ATOM 9576 C CA . ILE B 2 165 ? 60.024 140.580 107.436 1.00 145.92 169 ILE B CA 1
ATOM 9577 C C . ILE B 2 165 ? 59.706 141.780 106.547 1.00 148.26 169 ILE B C 1
ATOM 9578 O O . ILE B 2 165 ? 60.177 142.895 106.798 1.00 150.88 169 ILE B O 1
ATOM 9583 N N . GLY B 2 166 ? 58.903 141.564 105.509 1.00 151.06 170 GLY B N 1
ATOM 9584 C CA . GLY B 2 166 ? 58.418 142.664 104.698 1.00 157.18 170 GLY B CA 1
ATOM 9585 C C . GLY B 2 166 ? 59.089 142.834 103.348 1.00 162.63 170 GLY B C 1
ATOM 9586 O O . GLY B 2 166 ? 59.258 143.969 102.894 1.00 183.58 170 GLY B O 1
ATOM 9587 N N . ASP B 2 167 ? 59.474 141.737 102.694 1.00 150.27 171 ASP B N 1
ATOM 9588 C CA . ASP B 2 167 ? 60.089 141.788 101.374 1.00 152.64 171 ASP B CA 1
ATOM 9589 C C . ASP B 2 167 ? 59.626 140.572 100.585 1.00 160.37 171 ASP B C 1
ATOM 9590 O O . ASP B 2 167 ? 59.821 139.433 101.036 1.00 172.24 171 ASP B O 1
ATOM 9595 N N . PRO B 2 168 ? 58.994 140.770 99.429 1.00 161.71 172 PRO B N 1
ATOM 9596 C CA . PRO B 2 168 ? 58.537 139.630 98.625 1.00 167.58 172 PRO B CA 1
ATOM 9597 C C . PRO B 2 168 ? 59.665 138.897 97.911 1.00 177.94 172 PRO B C 1
ATOM 9598 O O . PRO B 2 168 ? 59.398 138.143 96.970 1.00 179.17 172 PRO B O 1
ATOM 9602 N N . ASN B 2 169 ? 60.919 139.092 98.331 1.00 183.62 173 ASN B N 1
ATOM 9603 C CA . ASN B 2 169 ? 62.074 138.559 97.599 1.00 188.74 173 ASN B CA 1
ATOM 9604 C C . ASN B 2 169 ? 63.112 138.038 98.596 1.00 184.54 173 ASN B C 1
ATOM 9605 O O . ASN B 2 169 ? 63.959 138.796 99.075 1.00 192.89 173 ASN B O 1
ATOM 9610 N N . LEU B 2 170 ? 63.046 136.738 98.895 1.00 171.46 174 LEU B N 1
ATOM 9611 C CA . LEU B 2 170 ? 64.030 136.059 99.741 1.00 161.05 174 LEU B CA 1
ATOM 9612 C C . LEU B 2 170 ? 64.543 134.762 99.129 1.00 160.68 174 LEU B C 1
ATOM 9613 O O . LEU B 2 170 ? 65.746 134.496 99.193 1.00 166.63 174 LEU B O 1
ATOM 9618 N N . GLU B 2 171 ? 63.657 133.943 98.557 1.00 156.12 175 GLU B N 1
ATOM 9619 C CA . GLU B 2 171 ? 64.017 132.788 97.734 1.00 159.84 175 GLU B CA 1
ATOM 9620 C C . GLU B 2 171 ? 64.765 131.661 98.445 1.00 156.58 175 GLU B C 1
ATOM 9621 O O . GLU B 2 171 ? 64.980 130.606 97.839 1.00 163.10 175 GLU B O 1
ATOM 9627 N N . PHE B 2 172 ? 65.161 131.853 99.707 1.00 146.43 176 PHE B N 1
ATOM 9628 C CA . PHE B 2 172 ? 65.774 130.785 100.498 1.00 145.10 176 PHE B CA 1
ATOM 9629 C C . PHE B 2 172 ? 66.974 130.138 99.813 1.00 155.46 176 PHE B C 1
ATOM 9630 O O . PHE B 2 172 ? 66.831 129.084 99.184 1.00 159.95 176 PHE B O 1
ATOM 9638 N N . VAL B 2 173 ? 68.156 130.731 99.939 1.00 164.06 177 VAL B N 1
ATOM 9639 C CA . VAL B 2 173 ? 69.350 130.144 99.339 1.00 174.22 177 VAL B CA 1
ATOM 9640 C C . VAL B 2 173 ? 69.812 128.959 100.180 1.00 181.57 177 VAL B C 1
ATOM 9641 O O . VAL B 2 173 ? 69.686 128.950 101.410 1.00 185.90 177 VAL B O 1
ATOM 9645 N N . ALA B 2 174 ? 70.339 127.939 99.510 1.00 183.79 178 ALA B N 1
ATOM 9646 C CA . ALA B 2 174 ? 70.817 126.743 100.196 1.00 173.79 178 ALA B CA 1
ATOM 9647 C C . ALA B 2 174 ? 72.305 126.851 100.513 1.00 169.37 178 ALA B C 1
ATOM 9648 O O . ALA B 2 174 ? 72.688 127.312 101.589 1.00 165.71 178 ALA B O 1
#

Radius of gyration: 35.15 Å; Cα contacts (8 Å, |Δi|>4): 1448; chains: 2; bounding box: 79×87×98 Å